Protein 6LIR (pdb70)

Radius of gyration: 30.67 Å; Cα contacts (8 Å, |Δi|>4): 2286; chains: 4; bounding box: 79×55×86 Å

Secondary structure (DSSP, 8-state):
--B--SEEEEETT--EEEEEE-TT---SEEEEEEE-TTS--EEEEEESSSEEEETTTTEEEEE-TTSSEEEEEESS--GGG-SEEEEEEESSSSS-EEE---EEEEEEPP-----EEEEEE-SS-TTEEEEEEES--TTTEE-TT-SS-EEEEEEE--SSSSSEEEEEEEEEEEGGG---EEEETTTEEEE----/--B--SEEEEETT--EEEEEE-SS--SEEEEEEE-TTS-EEEEEEEEETTEEEE-TT-TTEEEEEEETTEEEEEE-S--GGG-EEEEEEEESSSSS---EE---EEEEEEPSSPPPBPPEEEEEPPPHHHHHHHSEEEEEEEEEEEBSS--EEEEEETTEEE-TTEEE-SSPEEETTEEEEEEEEEEEHHHHS-TT-EEEEEEEEEETTEEEEEEEEEEPP-/-B---SEEEEETT--EEEEEE-TT---SEEEEEEE-TTSPEEEEEEESSSEEEETTTTEEEEE-TTSSEEEEEESS--GGG-EEEEEEEES----EEEB--EEEEEE-------EEEEEEETTEEEEEEEEEES--TTTEE-TT-TT-EEEEEEEEEETTEEEEEEEEEEEEEGGG---EEEETTTEEEE----/-EE--SEEEEETT--EEEEEEESS--SEEEEEEE-TTS--EEEEEEEETTEEEE-TT-TTEEEE--SSSEEEEEE-S--GGG-EEEEEEEESSSSSPPPEE---EEEEEE-TT---BPPEEEEEPPPHHHHHHHSEEEEEEEEEEEBSS--EEEEEETTEEE-TTEEE-SSPEEETTEEEEEEEEEEEHHHHS-TT-EEEEEEEEEETTEEEEEEEEEE---

Structure (mmCIF, N/CA/C/O backbone):
data_6LIR
#
_entry.id   6LIR
#
_cell.length_a   77.430
_cell.length_b   83.097
_cell.length_c   82.416
_cell.angle_alpha   90.000
_cell.angle_beta   117.716
_cell.angle_gamma   90.000
#
_symmetry.space_group_name_H-M   'P 1 21 1'
#
loop_
_entity.id
_entity.type
_entity.pdbx_description
1 polymer 'TCR alpha chain'
2 polymer 'TCR beta chain'
3 water water
#
loop_
_atom_site.group_PDB
_atom_site.id
_atom_site.type_symbol
_atom_site.label_atom_id
_atom_site.label_alt_id
_atom_site.label_comp_id
_atom_site.label_asym_id
_atom_site.label_entity_id
_atom_site.label_seq_id
_atom_site.pdbx_PDB_ins_code
_atom_site.Cartn_x
_atom_site.Cartn_y
_atom_site.Cartn_z
_atom_site.occupancy
_atom_site.B_iso_or_equiv
_atom_site.auth_seq_id
_atom_site.auth_comp_id
_atom_site.auth_asym_id
_atom_site.auth_atom_id
_atom_site.pdbx_PDB_model_num
ATOM 1 N N . GLN A 1 1 ? 20.402 -10.616 21.194 1.000 45.400 1 GLN A N 1
ATOM 2 C CA . GLN A 1 1 ? 21.340 -9.603 21.672 1.000 48.119 1 GLN A CA 1
ATOM 3 C C . GLN A 1 1 ? 20.607 -8.441 22.340 1.000 49.685 1 GLN A C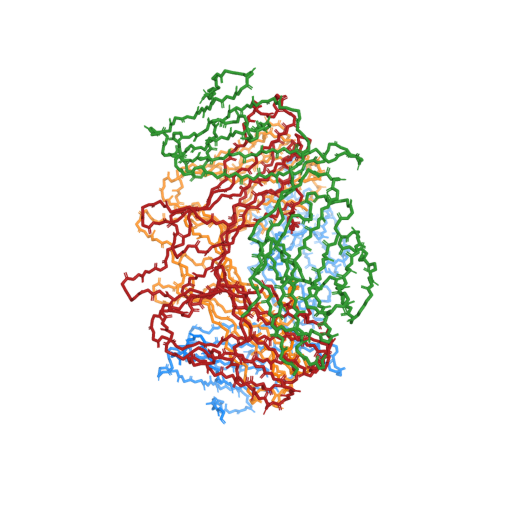 1
ATOM 4 O O . GLN A 1 1 ? 21.031 -7.941 23.385 1.000 39.563 1 GLN A O 1
ATOM 10 N N . VAL A 1 2 ? 19.505 -8.013 21.733 1.000 40.097 2 VAL A N 1
ATOM 11 C CA . VAL A 1 2 ? 18.680 -6.938 22.269 1.000 43.126 2 VAL A CA 1
ATOM 12 C C . VAL A 1 2 ? 17.371 -7.566 22.722 1.000 40.557 2 VAL A C 1
ATOM 13 O O . VAL A 1 2 ? 16.538 -7.954 21.895 1.000 36.894 2 VAL A O 1
ATOM 17 N N . GLN A 1 3 ? 17.192 -7.678 24.036 1.000 41.916 3 GLN A N 1
ATOM 18 C CA . GLN A 1 3 ? 16.103 -8.451 24.618 1.000 47.722 3 GLN A CA 1
ATOM 19 C C . GLN A 1 3 ? 14.962 -7.558 25.085 1.000 45.963 3 GLN A C 1
ATOM 20 O O . GLN A 1 3 ? 15.184 -6.495 25.673 1.000 42.916 3 GLN A O 1
ATOM 26 N N . GLN A 1 4 ? 13.738 -8.016 24.832 1.000 43.479 4 GLN A N 1
ATOM 27 C CA . GLN A 1 4 ? 12.518 -7.348 25.257 1.000 43.534 4 GLN A CA 1
ATOM 28 C C . GLN A 1 4 ? 11.538 -8.401 25.748 1.000 43.068 4 GLN A C 1
ATOM 29 O O . GLN A 1 4 ? 11.562 -9.548 25.294 1.000 46.263 4 GLN A O 1
ATOM 35 N N . GLU A 1 5 ? 10.672 -8.008 26.673 1.000 40.789 5 GLU A N 1
ATOM 36 C CA . GLU A 1 5 ? 9.628 -8.922 27.099 1.000 44.816 5 GLU A CA 1
ATOM 37 C C . GLU A 1 5 ? 8.647 -9.123 25.946 1.000 45.263 5 GLU A C 1
ATOM 38 O O . GLU A 1 5 ? 8.302 -8.162 25.253 1.000 37.918 5 GLU A O 1
ATOM 44 N N . PRO A 1 6 ? 8.214 -10.361 25.691 1.000 51.390 6 PRO A N 1
ATOM 45 C CA . PRO A 1 6 ? 7.346 -10.605 24.524 1.000 49.090 6 PRO A CA 1
ATOM 46 C C . PRO A 1 6 ? 6.045 -9.820 24.552 1.000 48.653 6 PRO A C 1
ATOM 47 O O . PRO A 1 6 ? 5.566 -9.385 23.496 1.000 46.327 6 PRO A O 1
ATOM 51 N N . SER A 1 7 ? 5.443 -9.639 25.725 1.000 38.218 7 SER A N 1
ATOM 52 C CA . SER A 1 7 ? 4.157 -8.965 25.793 1.000 40.236 7 SER A CA 1
ATOM 53 C C . SER A 1 7 ? 4.044 -8.175 27.087 1.000 43.321 7 SER A C 1
ATOM 54 O O . SER A 1 7 ? 4.743 -8.438 28.070 1.000 45.555 7 SER A O 1
ATOM 57 N N . ALA A 1 8 ? 3.141 -7.199 27.066 1.000 43.058 8 ALA A N 1
ATOM 58 C CA . ALA A 1 8 ? 2.822 -6.387 28.230 1.000 41.215 8 ALA A CA 1
ATOM 59 C C . ALA A 1 8 ? 1.349 -6.017 28.159 1.000 43.816 8 ALA A C 1
ATOM 60 O O . ALA A 1 8 ? 0.752 -5.975 27.079 1.000 39.771 8 ALA A O 1
ATOM 62 N N . GLU A 1 9 ? 0.764 -5.739 29.319 1.000 45.145 9 GLU A N 1
ATOM 63 C CA . GLU A 1 9 ? -0.644 -5.384 29.371 1.000 47.508 9 GLU A CA 1
ATOM 64 C C . GLU A 1 9 ? -0.869 -4.345 30.457 1.000 47.582 9 GLU A C 1
ATOM 65 O O . GLU A 1 9 ? -0.202 -4.343 31.494 1.000 42.002 9 GLU A O 1
ATOM 71 N N . THR A 1 10 ? -1.827 -3.462 30.203 1.000 39.084 10 THR A N 1
ATOM 72 C CA . THR A 1 10 ? -2.146 -2.383 31.124 1.000 41.026 10 THR A CA 1
ATOM 73 C C . THR A 1 10 ? -3.573 -1.936 30.857 1.000 40.215 10 THR A C 1
ATOM 74 O O . THR A 1 10 ? -4.121 -2.156 29.775 1.000 39.873 10 THR A O 1
ATOM 78 N N . SER A 1 11 ? -4.172 -1.322 31.865 1.000 40.942 11 SER A N 1
ATOM 79 C CA . SER A 1 11 ? -5.495 -0.747 31.705 1.000 46.090 11 SER A CA 1
ATOM 80 C C . SER A 1 11 ? -5.366 0.688 31.216 1.000 43.160 11 SER A C 1
ATOM 81 O O . SER A 1 11 ? -4.360 1.360 31.461 1.000 40.279 11 SER A O 1
ATOM 84 N N . GLU A 1 12 ? -6.399 1.147 30.514 1.000 39.831 12 GLU A N 1
ATOM 85 C CA . GLU A 1 12 ? -6.438 2.505 29.990 1.000 42.139 12 GLU A CA 1
ATOM 86 C C . GLU A 1 12 ? -6.166 3.518 31.095 1.000 42.213 12 GLU A C 1
ATOM 87 O O . GLU A 1 12 ? -6.744 3.442 32.181 1.000 42.179 12 GLU A O 1
ATOM 93 N N . GLY A 1 13 ? -5.232 4.431 30.832 1.000 47.069 13 GLY A N 1
ATOM 94 C CA . GLY A 1 13 ? -4.850 5.443 31.793 1.000 41.652 13 GLY A CA 1
ATOM 95 C C . GLY A 1 13 ? -3.835 5.013 32.830 1.000 39.084 13 GLY A C 1
ATOM 96 O O . GLY A 1 13 ? -3.304 5.875 33.542 1.000 42.887 13 GLY A O 1
ATOM 97 N N . THR A 1 14 ? -3.533 3.722 32.937 1.000 33.107 14 THR A N 1
ATOM 98 C CA . THR A 1 14 ? -2.522 3.232 33.863 1.000 38.026 14 THR A CA 1
ATOM 99 C C . THR A 1 14 ? -1.195 3.101 33.118 1.000 37.210 14 THR A C 1
ATOM 100 O O . THR A 1 14 ? -1.075 2.293 32.189 1.000 38.949 14 THR A O 1
ATOM 104 N N . GLY A 1 15 ? -0.212 3.907 33.519 1.000 34.370 15 GLY A N 1
ATOM 105 C CA . GLY A 1 15 ? 1.084 3.893 32.863 1.000 30.909 15 GLY A CA 1
ATOM 106 C C . GLY A 1 15 ? 1.759 2.535 32.918 1.000 34.246 15 GLY A C 1
ATOM 107 O O . GLY A 1 15 ? 1.512 1.717 33.805 1.000 33.962 15 GLY A O 1
ATOM 108 N N . ILE A 1 16 ? 2.646 2.297 31.950 1.000 36.112 16 ILE A N 1
ATOM 109 C CA . ILE A 1 16 ? 3.371 1.032 31.895 1.000 30.835 16 ILE A CA 1
ATOM 110 C C . ILE A 1 16 ? 4.768 1.267 31.334 1.000 35.681 16 ILE A C 1
ATOM 111 O O . ILE A 1 16 ? 4.980 2.103 30.448 1.000 29.864 16 ILE A O 1
ATOM 116 N N . ASN A 1 17 ? 5.714 0.500 31.864 1.000 32.475 17 ASN A N 1
ATOM 117 C CA . ASN A 1 17 ? 7.120 0.558 31.501 1.000 34.615 17 ASN A CA 1
ATOM 118 C C . ASN A 1 17 ? 7.453 -0.587 30.551 1.000 32.912 17 ASN A C 1
ATOM 119 O O . ASN A 1 17 ? 7.108 -1.743 30.819 1.000 36.920 17 ASN A O 1
ATOM 124 N N . ILE A 1 18 ? 8.130 -0.274 29.453 1.000 28.314 18 ILE A N 1
ATOM 125 C CA . ILE A 1 18 ? 8.562 -1.286 28.495 1.000 29.111 18 ILE A CA 1
ATOM 126 C C . ILE A 1 18 ? 10.087 -1.267 28.493 1.000 33.772 18 ILE A C 1
ATOM 127 O O . ILE A 1 18 ? 10.704 -0.256 28.135 1.000 30.433 18 ILE A O 1
ATOM 132 N N . THR A 1 19 ? 10.693 -2.367 28.937 1.000 34.112 19 THR A N 1
ATOM 133 C CA . THR A 1 19 ? 12.137 -2.451 29.103 1.000 36.752 19 THR A CA 1
ATOM 134 C C . THR A 1 19 ? 12.825 -2.934 27.832 1.000 34.420 19 THR A C 1
ATOM 135 O O . THR A 1 19 ? 12.211 -3.519 26.938 1.000 36.412 19 THR A O 1
ATOM 139 N N . CYS A 1 20 ? 14.139 -2.738 27.799 1.000 38.868 20 CYS A N 1
ATOM 140 C CA . CYS A 1 20 ? 14.978 -3.196 26.699 1.000 37.881 20 CYS A CA 1
ATOM 141 C C . CYS A 1 20 ? 16.377 -3.377 27.264 1.000 41.089 20 CYS A C 1
ATOM 142 O O . CYS A 1 20 ? 16.946 -2.431 27.814 1.000 39.776 20 CYS A O 1
ATOM 145 N N . SER A 1 21 ? 16.905 -4.595 27.165 1.000 37.210 21 SER A N 1
ATOM 146 C CA . SER A 1 21 ? 18.170 -4.973 27.776 1.000 40.710 21 SER A CA 1
ATOM 147 C C . SER A 1 21 ? 19.118 -5.495 26.704 1.000 39.457 21 SER A C 1
ATOM 148 O O . SER A 1 21 ? 18.755 -6.388 25.931 1.000 42.639 21 SER A O 1
ATOM 151 N N . HIS A 1 22 ? 20.324 -4.925 26.649 1.000 38.899 22 HIS A N 1
ATOM 152 C CA . HIS A 1 22 ? 21.362 -5.346 25.703 1.000 37.118 22 HIS A CA 1
ATOM 153 C C . HIS A 1 22 ? 22.714 -5.306 26.401 1.000 38.976 22 HIS A C 1
ATOM 154 O O . HIS A 1 22 ? 23.534 -4.413 26.158 1.000 33.830 22 HIS A O 1
ATOM 161 N N . PRO A 1 23 ? 22.985 -6.280 27.275 1.000 45.858 23 PRO A N 1
ATOM 162 C CA . PRO A 1 23 ? 24.232 -6.246 28.061 1.000 44.611 23 PRO A CA 1
ATOM 163 C C . PRO A 1 23 ? 25.490 -6.233 27.211 1.000 46.498 23 PRO A C 1
ATOM 164 O O . PRO A 1 23 ? 26.501 -5.655 27.625 1.000 47.340 23 PRO A O 1
ATOM 168 N N . SER A 1 24 ? 25.462 -6.846 26.034 1.000 40.484 24 SER A N 1
ATOM 169 C CA . SER A 1 24 ? 26.640 -6.950 25.188 1.000 43.158 24 SER A CA 1
ATOM 170 C C . SER A 1 24 ? 26.830 -5.744 24.279 1.000 47.674 24 SER A C 1
ATOM 171 O O . SER A 1 24 ? 27.778 -5.728 23.489 1.000 42.579 24 SER A O 1
ATOM 174 N N . ILE A 1 25 ? 25.958 -4.743 24.354 1.000 42.787 25 ILE A N 1
ATOM 175 C CA . ILE A 1 25 ? 26.046 -3.573 23.488 1.000 41.839 25 ILE A CA 1
ATOM 176 C C . ILE A 1 25 ? 25.990 -2.332 24.362 1.000 42.034 25 ILE A C 1
ATOM 177 O O . ILE A 1 25 ? 25.022 -2.136 25.109 1.000 42.700 25 ILE A O 1
ATOM 182 N N . GLN A 1 26 ? 27.011 -1.487 24.255 1.000 37.668 26 GLN A N 1
ATOM 183 C CA . GLN A 1 26 ? 27.052 -0.211 24.961 1.000 37.407 26 GLN A CA 1
ATOM 184 C C . GLN A 1 26 ? 26.606 0.825 23.941 1.000 41.918 26 GLN A C 1
ATOM 185 O O . GLN A 1 26 ? 27.384 1.251 23.082 1.000 35.981 26 GLN A O 1
ATOM 191 N N . ALA A 1 27 ? 25.329 1.193 24.025 1.000 34.320 27 ALA A N 1
ATOM 192 C CA . ALA A 1 27 ? 24.669 1.930 22.956 1.000 37.141 27 ALA A CA 1
ATOM 193 C C . ALA A 1 27 ? 25.324 3.280 22.706 1.000 40.573 27 ALA A C 1
ATOM 194 O O . ALA A 1 27 ? 25.594 4.039 23.641 1.000 39.247 27 ALA A O 1
ATOM 196 N N . TYR A 1 28 ? 25.564 3.581 21.430 1.000 37.273 28 TYR A N 1
ATOM 197 C CA . TYR A 1 28 ? 25.867 4.951 21.038 1.000 43.889 28 TYR A CA 1
ATOM 198 C C . TYR A 1 28 ? 24.588 5.772 20.968 1.000 40.858 28 TYR A C 1
ATOM 199 O O . TYR A 1 28 ? 24.570 6.946 21.355 1.000 42.602 28 TYR A O 1
ATOM 208 N N . SER A 1 29 ? 23.513 5.165 20.479 1.000 38.089 29 SER A N 1
ATOM 209 C CA . SER A 1 29 ? 22.218 5.818 20.414 1.000 42.066 29 SER A CA 1
ATOM 210 C C . SER A 1 29 ? 21.145 4.749 20.526 1.000 38.312 29 SER A C 1
ATOM 211 O O . SER A 1 29 ? 21.355 3.592 20.150 1.000 35.970 29 SER A O 1
ATOM 214 N N . ILE A 1 30 ? 20.001 5.142 21.071 1.000 37.797 30 ILE A N 1
ATOM 215 C CA . ILE A 1 30 ? 18.886 4.234 21.285 1.000 40.355 30 ILE A CA 1
ATOM 216 C C . ILE A 1 30 ? 17.652 4.850 20.649 1.000 41.039 30 ILE A C 1
ATOM 217 O O . ILE A 1 30 ? 17.381 6.042 20.833 1.000 39.565 30 ILE A O 1
ATOM 222 N N . GLN A 1 31 ? 16.899 4.036 19.920 1.000 34.873 31 GLN A N 1
ATOM 223 C CA . GLN A 1 31 ? 15.667 4.469 19.290 1.000 37.991 31 GLN A CA 1
ATOM 224 C C . GLN A 1 31 ? 14.568 3.494 19.662 1.000 37.462 31 GLN A C 1
ATOM 225 O O . GLN A 1 31 ? 14.822 2.319 19.944 1.000 35.404 31 GLN A O 1
ATOM 231 N N . TRP A 1 32 ? 13.337 3.985 19.623 1.000 35.212 32 TRP A N 1
ATOM 232 C CA . TRP A 1 32 ? 12.179 3.158 19.892 1.000 31.812 32 TRP A CA 1
ATOM 233 C C . TRP A 1 32 ? 11.174 3.370 18.776 1.000 34.496 32 TRP A C 1
ATOM 234 O O . TRP A 1 32 ? 10.992 4.493 18.292 1.000 30.498 32 TRP A O 1
ATOM 245 N N . TYR A 1 33 ? 10.533 2.278 18.376 1.000 33.891 33 TYR A N 1
ATOM 246 C CA . TYR A 1 33 ? 9.531 2.277 17.327 1.000 35.552 33 TYR A CA 1
ATOM 247 C C . TYR A 1 33 ? 8.311 1.530 17.839 1.000 35.896 33 TYR A C 1
ATOM 248 O O . TYR A 1 33 ? 8.388 0.756 18.798 1.000 37.799 33 TYR A O 1
ATOM 257 N N . ARG A 1 34 ? 7.176 1.765 17.191 1.000 31.009 34 ARG A N 1
ATOM 258 C CA . ARG A 1 34 ? 5.983 0.995 17.488 1.000 30.743 34 ARG A CA 1
ATOM 259 C C . ARG A 1 34 ? 5.298 0.629 16.183 1.000 33.109 34 ARG A C 1
ATOM 260 O O . ARG A 1 34 ? 5.254 1.426 15.239 1.000 29.819 34 ARG A O 1
ATOM 268 N N . GLN A 1 35 ? 4.809 -0.596 16.123 1.000 37.283 35 GLN A N 1
ATOM 269 C CA . GLN A 1 35 ? 4.167 -1.131 14.931 1.000 40.307 35 GLN A CA 1
ATOM 270 C C . GLN A 1 35 ? 2.703 -1.381 15.268 1.000 40.781 35 GLN A C 1
ATOM 271 O O . GLN A 1 35 ? 2.371 -2.332 15.984 1.000 39.731 35 GLN A O 1
ATOM 277 N N . LEU A 1 36 ? 1.851 -0.502 14.793 1.000 43.521 36 LEU A N 1
ATOM 278 C CA . LEU A 1 36 ? 0.412 -0.616 14.927 1.000 45.240 36 LEU A CA 1
ATOM 279 C C . LEU A 1 36 ? -0.129 -1.649 13.937 1.000 46.985 36 LEU A C 1
ATOM 280 O O . LEU A 1 36 ? 0.476 -1.885 12.887 1.000 52.583 36 LEU A O 1
ATOM 285 N N . PRO A 1 37 ? -1.240 -2.306 14.271 1.000 61.844 37 PRO A N 1
ATOM 286 C CA . PRO A 1 37 ? -1.829 -3.289 13.353 1.000 61.573 37 PRO A CA 1
ATOM 287 C C . PRO A 1 37 ? -2.097 -2.686 11.981 1.000 59.612 37 PRO A C 1
ATOM 288 O O . PRO A 1 37 ? -2.617 -1.573 11.858 1.000 63.521 37 PRO A O 1
ATOM 292 N N . GLY A 1 38 ? -1.689 -3.421 10.950 1.000 66.029 38 GLY A N 1
ATOM 293 C CA . GLY A 1 38 ? -1.797 -3.001 9.566 1.000 71.298 38 GLY A CA 1
ATOM 294 C C . GLY A 1 38 ? -0.889 -1.851 9.206 1.000 78.723 38 GLY A C 1
ATOM 295 O O . GLY A 1 38 ? -1.245 -1.031 8.353 1.000 78.075 38 GLY A O 1
ATOM 296 N N . ARG A 1 39 ? 0.295 -1.791 9.810 1.000 60.207 39 ARG A N 1
ATOM 297 C CA . ARG A 1 39 ? 1.250 -0.719 9.575 1.000 59.918 39 ARG A CA 1
ATOM 298 C C . ARG A 1 39 ? 2.647 -1.256 9.852 1.000 50.327 39 ARG A C 1
ATOM 299 O O . ARG A 1 39 ? 2.818 -2.336 10.423 1.000 48.632 39 ARG A O 1
ATOM 307 N N . GLY A 1 40 ? 3.649 -0.508 9.408 1.000 46.437 40 GLY A N 1
ATOM 308 C CA . GLY A 1 40 ? 5.019 -0.861 9.684 1.000 45.403 40 GLY A CA 1
ATOM 309 C C . GLY A 1 40 ? 5.538 -0.063 10.860 1.000 41.987 40 GLY A C 1
ATOM 310 O O . GLY A 1 40 ? 4.919 0.916 11.288 1.000 39.607 40 GLY A O 1
ATOM 311 N N . PRO A 1 41 ? 6.668 -0.489 11.426 1.000 45.298 41 PRO A N 1
ATOM 312 C CA . PRO A 1 41 ? 7.241 0.219 12.578 1.000 39.610 41 PRO A CA 1
ATOM 313 C C . PRO A 1 41 ? 7.332 1.719 12.338 1.000 40.729 41 PRO A C 1
ATOM 314 O O . PRO A 1 41 ? 7.721 2.174 11.260 1.000 36.754 41 PRO A O 1
ATOM 318 N N . ALA A 1 42 ? 6.935 2.493 13.345 1.000 34.217 42 ALA A N 1
ATOM 319 C CA . ALA A 1 42 ? 6.948 3.945 13.252 1.000 37.439 42 ALA A CA 1
ATOM 320 C C . ALA A 1 42 ? 7.800 4.529 14.370 1.000 37.381 42 ALA A C 1
ATOM 321 O O . ALA A 1 42 ? 7.686 4.120 15.531 1.000 38.955 42 ALA A O 1
ATOM 323 N N . PHE A 1 43 ? 8.617 5.518 14.008 1.000 31.843 43 PHE A N 1
ATOM 324 C CA . PHE A 1 43 ? 9.565 6.133 14.928 1.000 33.396 43 PHE A CA 1
ATOM 325 C C . PHE A 1 43 ? 8.846 6.864 16.058 1.000 37.431 43 PHE A C 1
ATOM 326 O O . PHE A 1 43 ? 7.861 7.572 15.833 1.000 35.096 43 PHE A O 1
ATOM 334 N N . LEU A 1 44 ? 9.330 6.672 17.286 1.000 33.451 44 LEU A N 1
ATOM 335 C CA . LEU A 1 44 ? 8.774 7.355 18.449 1.000 34.478 44 LEU A CA 1
ATOM 336 C C . LEU A 1 44 ? 9.735 8.355 19.070 1.000 38.141 44 LEU A C 1
ATOM 337 O O . LEU A 1 44 ? 9.377 9.525 19.249 1.000 36.328 44 LEU A O 1
ATOM 342 N N . VAL A 1 45 ? 10.955 7.933 19.404 1.000 32.572 45 VAL A N 1
ATOM 343 C CA . VAL A 1 45 ? 11.903 8.802 20.091 1.000 33.538 45 VAL A CA 1
ATOM 344 C C . VAL A 1 45 ? 13.301 8.224 19.917 1.000 37.365 45 VAL A C 1
ATOM 345 O O . VAL A 1 45 ? 13.474 7.022 19.701 1.000 33.217 45 VAL A O 1
ATOM 349 N N . SER A 1 46 ? 14.308 9.082 20.041 1.000 36.070 46 SER A N 1
ATOM 350 C CA . SER A 1 46 ? 15.701 8.668 19.998 1.000 42.300 46 SER A CA 1
ATOM 351 C C . SER A 1 46 ? 16.487 9.465 21.026 1.000 39.839 46 SER A C 1
ATOM 352 O O . SER A 1 46 ? 16.253 10.664 21.197 1.000 41.008 46 SER A O 1
ATOM 355 N N . ALA A 1 47 ? 17.428 8.800 21.694 1.000 35.712 47 ALA A N 1
ATOM 356 C CA . ALA A 1 47 ? 18.265 9.464 22.683 1.000 39.636 47 ALA A CA 1
ATOM 357 C C . ALA A 1 47 ? 19.637 8.808 22.718 1.000 37.749 47 ALA A C 1
ATOM 358 O O . ALA A 1 47 ? 19.810 7.652 22.326 1.000 40.886 47 ALA A O 1
ATOM 360 N N . VAL A 1 48 ? 20.619 9.572 23.195 1.000 38.352 48 VAL A N 1
ATOM 361 C CA . VAL A 1 48 ? 21.956 9.051 23.421 1.000 38.952 48 VAL A CA 1
ATOM 362 C C . VAL A 1 48 ? 22.250 8.824 24.902 1.000 35.754 48 VAL A C 1
ATOM 363 O O . VAL A 1 48 ? 23.086 7.973 25.230 1.000 39.947 48 VAL A O 1
ATOM 367 N N . LYS A 1 49 ? 21.601 9.561 25.803 1.000 41.413 49 LYS A N 1
ATOM 368 C CA . LYS A 1 49 ? 21.801 9.384 27.236 1.000 40.589 49 LYS A CA 1
ATOM 369 C C . LYS A 1 49 ? 20.649 10.043 27.984 1.000 39.084 49 LYS A C 1
ATOM 370 O O . LYS A 1 49 ? 19.834 10.764 27.403 1.000 39.457 49 LYS A O 1
ATOM 376 N N . GLY A 1 50 ? 20.609 9.797 29.293 1.000 31.580 50 GLY A N 1
ATOM 377 C CA . GLY A 1 50 ? 19.642 10.363 30.217 1.000 33.030 50 GLY A CA 1
ATOM 378 C C . GLY A 1 50 ? 18.204 10.025 29.863 1.000 33.794 50 GLY A C 1
ATOM 379 O O . GLY A 1 50 ? 17.890 8.950 29.344 1.000 31.891 50 GLY A O 1
ATOM 380 N N . SER A 1 51 ? 17.309 10.963 30.163 1.000 36.283 51 SER A N 1
ATOM 381 C CA . SER A 1 51 ? 15.880 10.786 29.947 1.000 37.276 51 SER A CA 1
ATOM 382 C C . SER A 1 51 ? 15.374 11.800 28.935 1.000 39.994 51 SER A C 1
ATOM 383 O O . SER A 1 51 ? 15.816 12.952 28.922 1.000 41.818 51 SER A O 1
ATOM 386 N N . LYS A 1 52 ? 14.464 11.356 28.069 1.000 35.094 52 LYS A N 1
ATOM 387 C CA . LYS A 1 52 ? 13.922 12.218 27.027 1.000 35.699 52 LYS A CA 1
ATOM 388 C C . LYS A 1 52 ? 12.408 12.060 26.951 1.000 37.025 52 LYS A C 1
ATOM 389 O O . LYS A 1 52 ? 11.885 10.941 26.939 1.000 35.410 52 LYS A O 1
ATOM 395 N N . GLU A 1 53 ? 11.717 13.191 26.900 1.000 35.425 53 GLU A N 1
ATOM 396 C CA . GLU A 1 53 ? 10.269 13.220 26.749 1.000 42.826 53 GLU A CA 1
ATOM 397 C C . GLU A 1 53 ? 9.838 12.699 25.386 1.000 42.829 53 GLU A C 1
ATOM 398 O O . GLU A 1 53 ? 10.518 12.886 24.382 1.000 42.281 53 GLU A O 1
ATOM 404 N N . VAL A 1 54 ? 8.704 12.010 25.356 1.000 38.978 54 VAL A N 1
ATOM 405 C CA . VAL A 1 54 ? 8.155 11.435 24.134 1.000 34.354 54 VAL A CA 1
ATOM 406 C C . VAL A 1 54 ? 6.868 12.164 23.829 1.000 36.304 54 VAL A C 1
ATOM 407 O O . VAL A 1 54 ? 5.970 12.214 24.680 1.000 38.231 54 VAL A O 1
ATOM 411 N N . PRO A 1 55 ? 6.705 12.735 22.634 1.000 45.661 55 PRO A N 1
ATOM 412 C CA . PRO A 1 55 ? 5.438 13.420 22.316 1.000 46.816 55 PRO A CA 1
ATOM 413 C C . PRO A 1 55 ? 4.251 12.479 22.244 1.000 44.108 55 PRO A C 1
ATOM 414 O O . PRO A 1 55 ? 3.209 12.735 22.852 1.000 46.150 55 PRO A O 1
ATOM 418 N N . ASP A 1 56 ? 4.401 11.372 21.528 1.000 43.784 56 ASP A N 1
ATOM 419 C CA . ASP A 1 56 ? 3.288 10.479 21.250 1.000 39.492 56 ASP A CA 1
ATOM 420 C C . ASP A 1 56 ? 3.811 9.057 21.077 1.000 44.463 56 ASP A C 1
ATOM 421 O O . ASP A 1 56 ? 4.624 8.804 20.177 1.000 41.315 56 ASP A O 1
ATOM 426 N N . PRO A 1 57 ? 3.415 8.108 21.941 1.000 38.878 57 PRO A N 1
ATOM 427 C CA . PRO A 1 57 ? 2.494 8.267 23.068 1.000 35.839 57 PRO A CA 1
ATOM 428 C C . PRO A 1 57 ? 3.174 8.953 24.241 1.000 39.900 57 PRO A C 1
ATOM 429 O O . PRO A 1 57 ? 4.349 8.685 24.501 1.000 34.704 57 PRO A O 1
ATOM 433 N N . GLU A 1 58 ? 2.460 9.888 24.869 1.000 35.702 58 GLU A N 1
ATOM 434 C CA . GLU A 1 58 ? 2.964 10.645 26.008 1.000 36.483 58 GLU A CA 1
ATOM 435 C C . GLU A 1 58 ? 3.746 9.756 26.970 1.000 30.775 58 GLU A C 1
ATOM 436 O O . GLU A 1 58 ? 3.271 8.695 27.384 1.000 34.667 58 GLU A O 1
ATOM 442 N N . GLY A 1 59 ? 4.949 10.189 27.311 1.000 30.106 59 GLY A N 1
ATOM 443 C CA . GLY A 1 59 ? 5.762 9.426 28.242 1.000 30.430 59 GLY A CA 1
ATOM 444 C C . GLY A 1 59 ? 7.207 9.895 28.204 1.000 34.717 59 GLY A C 1
ATOM 445 O O . GLY A 1 59 ? 7.492 11.041 27.857 1.000 31.288 59 GLY A O 1
ATOM 446 N N . ARG A 1 60 ? 8.105 8.976 28.544 1.000 33.304 60 ARG A N 1
ATOM 447 C CA . ARG A 1 60 ? 9.502 9.351 28.686 1.000 33.794 60 ARG A CA 1
ATOM 448 C C . ARG A 1 60 ? 10.377 8.123 28.503 1.000 32.185 60 ARG A C 1
ATOM 449 O O . ARG A 1 60 ? 10.078 7.045 29.030 1.000 29.182 60 ARG A O 1
ATOM 457 N N . LEU A 1 61 ? 11.455 8.310 27.754 1.000 31.259 61 LEU A N 1
ATOM 458 C CA . LEU A 1 61 ? 12.484 7.306 27.547 1.000 30.727 61 LEU A CA 1
ATOM 459 C C . LEU A 1 61 ? 13.646 7.607 28.482 1.000 33.099 61 LEU A C 1
ATOM 460 O O . LEU A 1 61 ? 14.106 8.750 28.554 1.000 35.228 61 LEU A O 1
ATOM 465 N N . SER A 1 62 ? 14.115 6.588 29.195 1.000 30.209 62 SER A N 1
ATOM 466 C CA . SER A 1 62 ? 15.241 6.724 30.112 1.000 31.685 62 SER A CA 1
ATOM 467 C C . SER A 1 62 ? 16.309 5.710 29.730 1.000 32.217 62 SER A C 1
ATOM 468 O O . SER A 1 62 ? 16.030 4.510 29.639 1.000 32.767 62 SER A O 1
ATOM 471 N N . VAL A 1 63 ? 17.518 6.204 29.468 1.000 31.777 63 VAL A N 1
ATOM 472 C CA . VAL A 1 63 ? 18.671 5.382 29.113 1.000 33.736 63 VAL A CA 1
ATOM 473 C C . VAL A 1 63 ? 19.532 5.175 30.353 1.000 33.909 63 VAL A C 1
ATOM 474 O O . VAL A 1 63 ? 19.867 6.138 31.054 1.000 33.583 63 VAL A O 1
ATOM 478 N N . SER A 1 64 ? 19.902 3.922 30.615 1.000 36.439 64 SER A N 1
ATOM 479 C CA . SER A 1 64 ? 20.730 3.602 31.771 1.000 41.484 64 SER A CA 1
ATOM 480 C C . SER A 1 64 ? 22.077 4.311 31.692 1.000 38.284 64 SER A C 1
ATOM 481 O O . SER A 1 64 ? 22.567 4.651 30.611 1.000 34.420 64 SER A O 1
ATOM 484 N N . ALA A 1 65 ? 22.664 4.550 32.867 1.000 34.746 65 ALA A N 1
ATOM 485 C CA . ALA A 1 65 ? 23.935 5.266 32.942 1.000 36.431 65 ALA A CA 1
ATOM 486 C C . ALA A 1 65 ? 25.016 4.579 32.114 1.000 35.438 65 ALA A C 1
ATOM 487 O O . ALA A 1 65 ? 25.841 5.249 31.482 1.000 39.702 65 ALA A O 1
ATOM 489 N N . ASP A 1 66 ? 25.043 3.245 32.114 1.000 36.333 66 ASP A N 1
ATOM 490 C CA . ASP A 1 66 ? 26.040 2.511 31.344 1.000 38.034 66 ASP A CA 1
ATOM 491 C C . ASP A 1 66 ? 25.636 2.299 29.889 1.000 38.581 66 ASP A C 1
ATOM 492 O O . ASP A 1 66 ? 26.399 1.674 29.140 1.000 36.681 66 ASP A O 1
ATOM 497 N N . SER A 1 67 ? 24.470 2.805 29.479 1.000 32.783 67 SER A N 1
ATOM 498 C CA . SER A 1 67 ? 23.985 2.714 28.099 1.000 30.896 67 SER A CA 1
ATOM 499 C C . SER A 1 67 ? 23.842 1.272 27.620 1.000 31.256 67 SER A C 1
ATOM 500 O O . SER A 1 67 ? 23.922 0.997 26.421 1.000 30.496 67 SER A O 1
ATOM 503 N N . ARG A 1 68 ? 23.608 0.335 28.535 1.000 30.864 68 ARG A N 1
ATOM 504 C CA . ARG A 1 68 ? 23.396 -1.055 28.154 1.000 31.288 68 ARG A CA 1
ATOM 505 C C . ARG A 1 68 ? 21.949 -1.489 28.338 1.000 33.915 68 ARG A C 1
ATOM 506 O O . ARG A 1 68 ? 21.653 -2.685 28.245 1.000 34.949 68 ARG A O 1
ATOM 514 N N . SER A 1 69 ? 21.041 -0.543 28.553 1.000 32.425 69 SER A N 1
ATOM 515 C CA . SER A 1 69 ? 19.617 -0.819 28.700 1.000 34.865 69 SER A CA 1
ATOM 516 C C . SER A 1 69 ? 18.866 0.499 28.611 1.000 35.746 69 SER A C 1
ATOM 517 O O . SER A 1 69 ? 19.443 1.575 28.797 1.000 29.472 69 SER A O 1
ATOM 520 N N . SER A 1 70 ? 17.567 0.399 28.341 1.000 35.952 70 SER A N 1
ATOM 521 C CA . SER A 1 70 ? 16.702 1.566 28.337 1.000 38.060 70 SER A CA 1
ATOM 522 C C . SER A 1 70 ? 15.285 1.127 28.679 1.000 36.904 70 SER A C 1
ATOM 523 O O . SER A 1 70 ? 14.975 -0.066 28.739 1.000 33.928 70 SER A O 1
ATOM 526 N N . ALA A 1 71 ? 14.423 2.113 28.897 1.000 27.311 71 ALA A N 1
ATOM 527 C CA . ALA A 1 71 ? 13.046 1.852 29.285 1.000 34.586 71 ALA A CA 1
ATOM 528 C C . ALA A 1 71 ? 12.161 2.931 28.691 1.000 31.464 71 ALA A C 1
ATOM 529 O O . ALA A 1 71 ? 12.460 4.122 28.814 1.000 30.217 71 ALA A O 1
ATOM 531 N N . LEU A 1 72 ? 11.078 2.503 28.051 1.000 29.651 72 LEU A N 1
ATOM 532 C CA . LEU A 1 72 ? 10.080 3.399 27.493 1.000 32.375 72 LEU A CA 1
ATOM 533 C C . LEU A 1 72 ? 8.875 3.416 28.423 1.000 33.209 72 LEU A C 1
ATOM 534 O O . LEU A 1 72 ? 8.205 2.392 28.600 1.000 29.269 72 LEU A O 1
ATOM 539 N N . TRP A 1 73 ? 8.608 4.570 29.019 1.000 32.601 73 TRP A N 1
ATOM 540 C CA . TRP A 1 73 ? 7.481 4.737 29.926 1.000 29.398 73 TRP A CA 1
ATOM 541 C C . TRP A 1 73 ? 6.356 5.420 29.166 1.000 28.335 73 TRP A C 1
ATOM 542 O O . TRP A 1 73 ? 6.547 6.512 28.625 1.000 30.477 73 TRP A O 1
ATOM 553 N N . LEU A 1 74 ? 5.204 4.763 29.094 1.000 30.096 74 LEU A N 1
ATOM 554 C CA . LEU A 1 74 ? 3.996 5.355 28.532 1.000 35.844 74 LEU A CA 1
ATOM 555 C C . LEU A 1 74 ? 3.160 5.888 29.690 1.000 34.196 74 LEU A C 1
ATOM 556 O O . LEU A 1 74 ? 2.708 5.114 30.534 1.000 32.646 74 LEU A O 1
ATOM 561 N N . ALA A 1 75 ? 2.948 7.202 29.729 1.000 30.283 75 ALA A N 1
ATOM 562 C CA . ALA A 1 75 ? 2.354 7.803 30.921 1.000 34.451 75 ALA A CA 1
ATOM 563 C C . ALA A 1 75 ? 0.838 7.659 30.958 1.000 36.560 75 ALA A C 1
ATOM 564 O O . ALA A 1 75 ? 0.246 7.655 32.044 1.000 34.365 75 ALA A O 1
ATOM 566 N N . ARG A 1 76 ? 0.196 7.553 29.802 1.000 38.236 76 ARG A N 1
ATOM 567 C CA . ARG A 1 76 ? -1.264 7.560 29.752 1.000 40.768 76 ARG A CA 1
ATOM 568 C C . ARG A 1 76 ? -1.792 6.687 28.627 1.000 33.549 76 ARG A C 1
ATOM 569 O O . ARG A 1 76 ? -2.447 7.202 27.709 1.000 39.268 76 ARG A O 1
ATOM 577 N N . PRO A 1 77 ? -1.497 5.390 28.632 1.000 37.354 77 PRO A N 1
ATOM 578 C CA . PRO A 1 77 ? -1.850 4.554 27.482 1.000 40.936 77 PRO A CA 1
ATOM 579 C C . PRO A 1 77 ? -3.347 4.533 27.230 1.000 42.410 77 PRO A C 1
ATOM 580 O O . PRO A 1 77 ? -4.150 4.393 28.150 1.000 37.718 77 PRO A O 1
ATOM 584 N N . ARG A 1 78 ? -3.713 4.676 25.963 1.000 44.987 78 ARG A N 1
ATOM 585 C CA . ARG A 1 78 ? -5.087 4.511 25.522 1.000 46.485 78 ARG A CA 1
ATOM 586 C C . ARG A 1 78 ? -5.160 3.338 24.554 1.000 45.963 78 ARG A C 1
ATOM 587 O O . ARG A 1 78 ? -4.140 2.769 24.150 1.000 40.889 78 ARG A O 1
ATOM 595 N N . LEU A 1 79 ? -6.392 2.982 24.180 1.000 38.173 79 LEU A N 1
ATOM 596 C CA . LEU A 1 79 ? -6.605 1.821 23.321 1.000 43.529 79 LEU A CA 1
ATOM 597 C C . LEU A 1 79 ? -5.794 1.925 22.036 1.000 41.242 79 LEU A C 1
ATOM 598 O O . LEU A 1 79 ? -5.263 0.923 21.541 1.000 42.381 79 LEU A O 1
ATOM 603 N N . GLY A 1 80 ? -5.639 3.139 21.513 1.000 31.830 80 GLY A N 1
ATOM 604 C CA . GLY A 1 80 ? -4.863 3.348 20.304 1.000 36.475 80 GLY A CA 1
ATOM 605 C C . GLY A 1 80 ? -3.373 3.119 20.467 1.000 39.831 80 GLY A C 1
ATOM 606 O O . GLY A 1 80 ? -2.664 3.074 19.458 1.000 37.776 80 GLY A O 1
ATOM 607 N N . ASP A 1 81 ? -2.887 2.973 21.699 1.000 35.133 81 ASP A N 1
ATOM 608 C CA . ASP A 1 81 ? -1.472 2.740 21.959 1.000 39.886 81 ASP A CA 1
ATOM 609 C C . ASP A 1 81 ? -1.117 1.260 22.003 1.000 39.507 81 ASP A C 1
ATOM 610 O O . ASP A 1 81 ? 0.053 0.923 22.221 1.000 36.368 81 ASP A O 1
ATOM 615 N N . ALA A 1 82 ? -2.088 0.378 21.791 1.000 35.757 82 ALA A N 1
ATOM 616 C CA . ALA A 1 82 ? -1.814 -1.049 21.695 1.000 38.763 82 ALA A CA 1
ATOM 617 C C . ALA A 1 82 ? -1.037 -1.327 20.415 1.000 39.302 82 ALA A C 1
ATOM 618 O O . ALA A 1 82 ? -1.548 -1.119 19.310 1.000 40.497 82 ALA A O 1
ATOM 620 N N . ALA A 1 83 ? 0.199 -1.786 20.562 1.000 37.031 83 ALA A N 1
ATOM 621 C CA . ALA A 1 83 ? 1.062 -2.037 19.417 1.000 35.488 83 ALA A CA 1
ATOM 622 C C . ALA A 1 83 ? 2.229 -2.892 19.882 1.000 36.586 83 ALA A C 1
ATOM 623 O O . ALA A 1 83 ? 2.35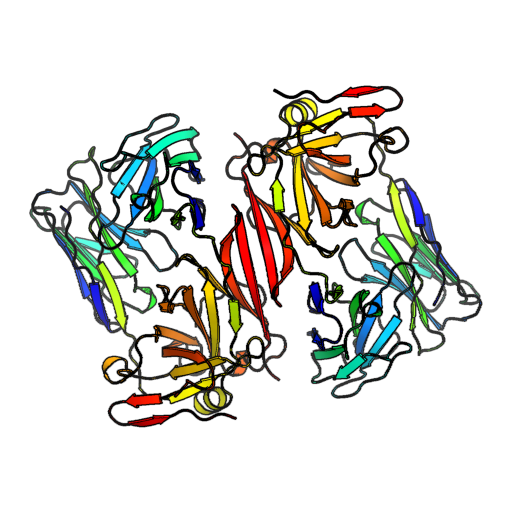6 -3.221 21.065 1.000 34.194 83 ALA A O 1
ATOM 625 N N . VAL A 1 84 ? 3.097 -3.226 18.938 1.000 36.641 84 VAL A N 1
ATOM 626 C CA . VAL A 1 84 ? 4.341 -3.916 19.231 1.000 36.833 84 VAL A CA 1
ATOM 627 C C . VAL A 1 84 ? 5.423 -2.852 19.268 1.000 35.904 84 VAL A C 1
ATOM 628 O O . VAL A 1 84 ? 5.642 -2.142 18.279 1.000 35.746 84 VAL A O 1
ATOM 632 N N . TYR A 1 85 ? 6.067 -2.713 20.419 1.000 33.894 85 TYR A N 1
ATOM 633 C CA . TYR A 1 85 ? 7.059 -1.673 20.645 1.000 38.070 85 TYR A CA 1
ATOM 634 C C . TYR A 1 85 ? 8.457 -2.262 20.520 1.000 37.886 85 TYR A C 1
ATOM 635 O O . TYR A 1 85 ? 8.785 -3.245 21.192 1.000 36.291 85 TYR A O 1
ATOM 644 N N . TYR A 1 86 ? 9.268 -1.664 19.651 1.000 33.933 86 TYR A N 1
ATOM 645 C CA . TYR A 1 86 ? 10.613 -2.132 19.354 1.000 37.470 86 TYR A CA 1
ATOM 646 C C . TYR A 1 86 ? 11.641 -1.127 19.849 1.000 35.131 86 TYR A C 1
ATOM 647 O O . TYR A 1 86 ? 11.514 0.077 19.607 1.000 36.828 86 TYR A O 1
ATOM 656 N N . CYS A 1 87 ? 12.684 -1.627 20.496 1.000 35.141 87 CYS A N 1
ATOM 657 C CA . CYS A 1 87 ? 13.867 -0.819 20.734 1.000 40.565 87 CYS A CA 1
ATOM 658 C C . CYS A 1 87 ? 14.915 -1.205 19.701 1.000 41.060 87 CYS A C 1
ATOM 659 O O . CYS A 1 87 ? 14.966 -2.346 19.238 1.000 38.465 87 CYS A O 1
ATOM 662 N N . ALA A 1 88 ? 15.716 -0.224 19.307 1.000 37.262 88 ALA A N 1
ATOM 663 C CA . ALA A 1 88 ? 16.785 -0.429 18.340 1.000 39.413 88 ALA A CA 1
ATOM 664 C C . ALA A 1 88 ? 17.997 0.352 18.818 1.000 41.334 88 ALA A C 1
ATOM 665 O O . ALA A 1 88 ? 17.885 1.547 19.108 1.000 40.426 88 ALA A O 1
ATOM 667 N N . VAL A 1 89 ? 19.142 -0.320 18.920 1.000 35.088 89 VAL A N 1
ATOM 668 C CA . VAL A 1 89 ? 20.332 0.295 19.491 1.000 39.421 89 VAL A CA 1
ATOM 669 C C . VAL A 1 89 ? 21.467 0.239 18.479 1.000 41.716 89 VAL A C 1
ATOM 670 O O . VAL A 1 89 ? 21.518 -0.632 17.605 1.000 37.060 89 VAL A O 1
ATOM 674 N N . ARG A 1 90 ? 22.396 1.176 18.624 1.000 41.673 90 ARG A N 1
ATOM 675 C CA . ARG A 1 90 ? 23.583 1.255 17.788 1.000 49.022 90 ARG A CA 1
ATOM 676 C C . ARG A 1 90 ? 24.802 1.257 18.690 1.000 47.235 90 ARG A C 1
ATOM 677 O O . ARG A 1 90 ? 24.871 2.041 19.641 1.000 40.455 90 ARG A O 1
ATOM 685 N N . GLY A 1 91 ? 25.759 0.378 18.387 1.000 44.776 91 GLY A N 1
ATOM 686 C CA . GLY A 1 91 ? 26.972 0.296 19.182 1.000 50.261 91 GLY A CA 1
ATOM 687 C C . GLY A 1 91 ? 27.913 1.453 18.923 1.000 55.307 91 GLY A C 1
ATOM 688 O O . GLY A 1 91 ? 28.742 1.788 19.773 1.000 55.704 91 GLY A O 1
ATOM 689 N N . SER A 1 92 ? 27.804 2.070 17.750 1.000 43.863 92 SER A N 1
ATOM 690 C CA . SER A 1 92 ? 28.665 3.171 17.350 1.000 52.004 92 SER A CA 1
ATOM 691 C C . SER A 1 92 ? 27.895 4.042 16.372 1.000 53.649 92 SER A C 1
ATOM 692 O O . SER A 1 92 ? 26.842 3.651 15.864 1.000 53.762 92 SER A O 1
ATOM 695 N N . SER A 1 93 ? 28.413 5.252 16.146 1.000 63.642 93 SER A N 1
ATOM 696 C CA . SER A 1 93 ? 27.808 6.132 15.153 1.000 72.261 93 SER A CA 1
ATOM 697 C C . SER A 1 93 ? 27.717 5.453 13.788 1.000 74.809 93 SER A C 1
ATOM 698 O O . SER A 1 93 ? 26.717 5.601 13.077 1.000 76.851 93 SER A O 1
ATOM 701 N N . TYR A 1 94 ? 28.747 4.689 13.414 1.000 68.145 94 TYR A N 1
ATOM 702 C CA . TYR A 1 94 ? 28.886 4.168 12.061 1.000 71.195 94 TYR A CA 1
ATOM 703 C C . TYR A 1 94 ? 28.398 2.735 11.870 1.000 70.248 94 TYR A C 1
ATOM 704 O O . TYR A 1 94 ? 28.360 2.266 10.725 1.000 68.524 94 TYR A O 1
ATOM 713 N N . THR A 1 95 ? 28.031 2.027 12.934 1.000 67.292 95 THR A N 1
ATOM 714 C CA . THR A 1 95 ? 27.772 0.599 12.837 1.000 65.095 95 THR A CA 1
ATOM 715 C C . THR A 1 95 ? 26.280 0.300 12.731 1.000 55.886 95 THR A C 1
ATOM 716 O O . THR A 1 95 ? 25.427 1.184 12.655 1.000 58.976 95 THR A O 1
ATOM 720 N N . LYS A 1 96 ? 25.982 -0.989 12.717 1.000 57.836 96 LYS A N 1
ATOM 721 C CA . LYS A 1 96 ? 24.646 -1.479 12.435 1.000 62.831 96 LYS A CA 1
ATOM 722 C C . LYS A 1 96 ? 23.643 -1.159 13.535 1.000 60.463 96 LYS A C 1
ATOM 723 O O . LYS A 1 96 ? 23.963 -1.181 14.727 1.000 50.574 96 LYS A O 1
ATOM 729 N N . LEU A 1 97 ? 22.417 -0.857 13.115 1.000 56.117 97 LEU A N 1
ATOM 730 C CA . LEU A 1 97 ? 21.298 -0.769 14.036 1.000 49.548 97 LEU A CA 1
ATOM 731 C C . LEU A 1 97 ? 20.793 -2.180 14.309 1.000 52.204 97 LEU A C 1
ATOM 732 O O . LEU A 1 97 ? 20.602 -2.966 13.376 1.000 57.067 97 LEU A O 1
ATOM 737 N N . THR A 1 98 ? 20.581 -2.508 15.582 1.000 40.742 98 THR A N 1
ATOM 738 C CA . THR A 1 98 ? 20.110 -3.833 15.964 1.000 37.670 98 THR A CA 1
ATOM 739 C C . THR A 1 98 ? 18.795 -3.692 16.714 1.000 42.560 98 THR A C 1
ATOM 740 O O . THR A 1 98 ? 18.736 -3.016 17.748 1.000 42.879 98 THR A O 1
ATOM 744 N N . PHE A 1 99 ? 17.756 -4.349 16.208 1.000 38.860 99 PHE A N 1
ATOM 745 C CA . PHE A 1 99 ? 16.417 -4.252 16.767 1.000 38.523 99 PHE A CA 1
ATOM 746 C C . PHE A 1 99 ? 16.187 -5.295 17.849 1.000 38.897 99 PHE A C 1
ATOM 747 O O . PHE A 1 99 ? 16.705 -6.413 17.789 1.000 39.581 99 PHE A O 1
ATOM 755 N N . GLY A 1 100 ? 15.353 -4.930 18.816 1.000 36.141 100 GLY A N 1
ATOM 756 C CA . GLY A 1 100 ? 14.908 -5.869 19.817 1.000 32.591 100 GLY A CA 1
ATOM 757 C C . GLY A 1 100 ? 13.816 -6.769 19.284 1.000 34.923 100 GLY A C 1
ATOM 758 O O . GLY A 1 100 ? 13.301 -6.592 18.181 1.000 40.613 100 GLY A O 1
ATOM 759 N N . THR A 1 101 ? 13.474 -7.776 20.082 1.000 41.618 101 THR A N 1
ATOM 760 C CA . THR A 1 101 ? 12.474 -8.749 19.667 1.000 44.468 101 THR A CA 1
ATOM 761 C C . THR A 1 101 ? 11.059 -8.179 19.679 1.000 45.424 101 THR A C 1
ATOM 762 O O . THR A 1 101 ? 10.148 -8.821 19.149 1.000 44.437 101 THR A O 1
ATOM 766 N N . GLY A 1 102 ? 10.848 -7.010 20.280 1.000 41.305 102 GLY A N 1
ATOM 767 C CA . GLY A 1 102 ? 9.542 -6.387 20.284 1.000 36.557 102 GLY A CA 1
ATOM 768 C C . GLY A 1 102 ? 8.669 -6.798 21.449 1.000 39.947 102 GLY A C 1
ATOM 769 O O . GLY A 1 102 ? 8.632 -7.975 21.824 1.000 42.329 102 GLY A O 1
ATOM 770 N N . THR A 1 103 ? 7.982 -5.829 22.047 1.000 30.962 103 THR A N 1
ATOM 771 C CA . THR A 1 103 ? 7.051 -6.075 23.140 1.000 33.865 103 THR A CA 1
ATOM 772 C C . THR A 1 103 ? 5.646 -5.718 22.674 1.000 33.967 103 THR A C 1
ATOM 773 O O . THR A 1 103 ? 5.396 -4.581 22.256 1.000 32.699 103 THR A O 1
ATOM 777 N N . ARG A 1 104 ? 4.735 -6.683 22.750 1.000 36.389 104 ARG A N 1
ATOM 778 C CA . ARG A 1 104 ? 3.368 -6.503 22.268 1.000 39.292 104 ARG A CA 1
ATOM 779 C C . ARG A 1 104 ? 2.532 -5.939 23.409 1.000 37.718 104 ARG A C 1
ATOM 780 O O . ARG A 1 104 ? 2.225 -6.651 24.369 1.000 37.520 104 ARG A O 1
ATOM 788 N N . LEU A 1 105 ? 2.174 -4.661 23.314 1.000 33.259 105 LEU A N 1
ATOM 789 C CA . LEU A 1 105 ? 1.419 -4.004 24.373 1.000 36.683 105 LEU A CA 1
ATOM 790 C C . LEU A 1 105 ? -0.076 -4.140 24.115 1.000 36.815 105 LEU A C 1
ATOM 791 O O . LEU A 1 105 ? -0.555 -3.868 23.010 1.000 37.778 105 LEU A O 1
ATOM 796 N N . SER A 1 106 ? -0.800 -4.559 25.144 1.000 39.147 106 SER A N 1
ATOM 797 C CA . SER A 1 106 ? -2.251 -4.654 25.133 1.000 44.700 106 SER A CA 1
ATOM 798 C C . SER A 1 106 ? -2.785 -3.653 26.146 1.000 45.574 106 SER A C 1
ATOM 799 O O . SER A 1 106 ? -2.271 -3.573 27.266 1.000 45.140 106 SER A O 1
ATOM 802 N N . VAL A 1 107 ? -3.795 -2.883 25.753 1.000 37.628 107 VAL A N 1
ATOM 803 C CA . VAL A 1 107 ? -4.359 -1.846 26.608 1.000 36.528 107 VAL A CA 1
ATOM 804 C C . VAL A 1 107 ? -5.839 -2.146 26.776 1.000 42.160 107 VAL A C 1
ATOM 805 O O . VAL A 1 107 ? -6.601 -2.122 25.801 1.000 37.562 107 VAL A O 1
ATOM 809 N N . GLN A 1 108 ? -6.243 -2.421 28.015 1.000 49.030 108 GLN A N 1
ATOM 810 C CA . GLN A 1 108 ? -7.606 -2.831 28.310 1.000 53.338 108 GLN A CA 1
ATOM 811 C C . GLN A 1 108 ? -8.436 -1.631 28.722 1.000 50.832 108 GLN A C 1
ATOM 812 O O . GLN A 1 108 ? -8.151 -1.018 29.763 1.000 52.251 108 GLN A O 1
ATOM 818 N N . PRO A 1 109 ? -9.470 -1.278 27.968 1.000 45.316 109 PRO A N 1
ATOM 819 C CA . PRO A 1 109 ? -10.343 -0.173 28.372 1.000 51.461 109 PRO A CA 1
ATOM 820 C C . PRO A 1 109 ? -11.155 -0.534 29.605 1.000 48.527 109 PRO A C 1
ATOM 821 O O . PRO A 1 109 ? -11.349 -1.703 29.942 1.000 47.177 109 PRO A O 1
ATOM 825 N N . HIS A 1 110 ? -11.603 0.503 30.308 1.000 56.307 110 HIS A N 1
ATOM 826 C CA . HIS A 1 110 ? -12.470 0.293 31.458 1.000 63.365 110 HIS A CA 1
ATOM 827 C C . HIS A 1 110 ? -13.879 0.067 30.950 1.000 60.955 110 HIS A C 1
ATOM 828 O O . HIS A 1 110 ? -14.359 0.784 30.070 1.000 60.876 110 HIS A O 1
ATOM 835 N N . ILE A 1 111 ? -14.528 -0.955 31.477 1.000 60.570 111 ILE A N 1
ATOM 836 C CA . ILE A 1 111 ? -15.799 -1.404 30.936 1.000 64.689 111 ILE A CA 1
ATOM 837 C C . ILE A 1 111 ? -16.735 -1.684 32.092 1.000 60.005 111 ILE A C 1
ATOM 838 O O . ILE A 1 111 ? -16.307 -2.115 33.167 1.000 63.018 111 ILE A O 1
ATOM 843 N N . THR A 1 112 ? -18.009 -1.409 31.873 1.000 67.071 112 THR A N 1
ATOM 844 C CA . THR A 1 112 ? -19.041 -1.864 32.772 1.000 64.747 112 THR A CA 1
ATOM 845 C C . THR A 1 112 ? -19.656 -3.090 32.135 1.000 59.647 112 THR A C 1
ATOM 846 O O . THR A 1 112 ? -20.179 -2.995 31.016 1.000 57.257 112 THR A O 1
ATOM 850 N N . PRO A 1 113 ? -19.627 -4.250 32.775 1.000 52.954 113 PRO A N 1
ATOM 851 C CA . PRO A 1 113 ? -20.072 -5.455 32.075 1.000 49.922 113 PRO A CA 1
ATOM 852 C C . PRO A 1 113 ? -21.588 -5.532 32.047 1.000 53.896 113 PRO A C 1
ATOM 853 O O . PRO A 1 113 ? -22.288 -5.100 32.971 1.000 49.927 113 PRO A O 1
ATOM 857 N N . SER A 1 114 ? -22.073 -6.117 30.971 1.000 47.232 114 SER A N 1
ATOM 858 C CA . SER A 1 114 ? -23.466 -6.458 30.747 1.000 47.561 114 SER A CA 1
ATOM 859 C C . SER A 1 114 ? -23.444 -7.537 29.677 1.000 45.708 114 SER A C 1
ATOM 860 O O . SER A 1 114 ? -23.907 -7.314 28.551 1.000 47.369 114 SER A O 1
ATOM 863 N N . PRO A 1 115 ? -22.871 -8.697 29.987 1.000 44.808 115 PRO A N 1
ATOM 864 C CA . PRO A 1 115 ? -22.630 -9.707 28.952 1.000 42.384 115 PRO A CA 1
ATOM 865 C C . PRO A 1 115 ? -23.922 -10.138 28.283 1.000 44.355 115 PRO A C 1
ATOM 866 O O . PRO A 1 115 ? -24.934 -10.376 28.944 1.000 42.529 115 PRO A O 1
ATOM 870 N N . SER A 1 116 ? -23.879 -10.226 26.956 1.000 40.371 116 SER A N 1
ATOM 871 C CA . SER A 1 116 ? -24.996 -10.746 26.186 1.000 41.489 116 SER A CA 1
ATOM 872 C C . SER A 1 116 ? -24.448 -11.639 25.087 1.000 46.298 116 SER A C 1
ATOM 873 O O . SER A 1 116 ? -23.318 -11.463 24.623 1.000 39.686 116 SER A O 1
ATOM 876 N N . VAL A 1 117 ? -25.249 -12.623 24.708 1.000 37.965 117 VAL A N 1
ATOM 877 C CA . VAL A 1 117 ? -24.891 -13.587 23.682 1.000 44.290 117 VAL A CA 1
ATOM 878 C C . VAL A 1 117 ? -25.994 -13.580 22.632 1.000 47.577 117 VAL A C 1
ATOM 879 O O . VAL A 1 117 ? -27.178 -13.470 22.969 1.000 44.661 117 VAL A O 1
ATOM 883 N N . TYR A 1 118 ? -25.613 -13.695 21.360 1.000 46.413 118 TYR A N 1
ATOM 884 C CA . TYR A 1 118 ? -26.580 -13.640 20.275 1.000 48.295 118 TYR A CA 1
ATOM 885 C C . TYR A 1 118 ? -26.165 -14.592 19.167 1.000 47.819 118 TYR A C 1
ATOM 886 O O . TYR A 1 118 ? -24.978 -14.836 18.940 1.000 49.569 118 TYR A O 1
ATOM 895 N N . ARG A 1 119 ? -27.165 -15.094 18.455 1.000 51.790 119 ARG A N 1
ATOM 896 C CA . ARG A 1 119 ? -26.957 -15.924 17.282 1.000 57.294 119 ARG A CA 1
ATOM 897 C C . ARG A 1 119 ? -27.247 -15.091 16.046 1.000 51.769 119 ARG A C 1
ATOM 898 O O . ARG A 1 119 ? -28.236 -14.353 16.001 1.000 51.090 119 ARG A O 1
ATOM 906 N N . LEU A 1 120 ? -26.395 -15.222 15.040 1.000 47.037 120 LEU A N 1
ATOM 907 C CA . LEU A 1 120 ? -26.553 -14.467 13.813 1.000 47.008 120 LEU A CA 1
ATOM 908 C C . LEU A 1 120 ? -26.602 -15.418 12.633 1.000 42.929 120 LEU A C 1
ATOM 909 O O . LEU A 1 120 ? -25.985 -16.488 12.643 1.000 43.642 120 LEU A O 1
ATOM 914 N N . THR A 1 121 ? -27.314 -14.998 11.599 1.000 47.282 121 THR A N 1
ATOM 915 C CA . THR A 1 121 ? -27.350 -15.730 10.349 1.000 49.303 121 THR A CA 1
ATOM 916 C C . THR A 1 121 ? -26.992 -14.773 9.224 1.000 48.456 121 THR A C 1
ATOM 917 O O . THR A 1 121 ? -27.073 -13.548 9.370 1.000 44.671 121 THR A O 1
ATOM 921 N N . SER A 1 122 ? -26.585 -15.350 8.098 1.000 44.142 122 SER A N 1
ATOM 922 C CA . SER A 1 122 ? -26.194 -14.590 6.924 1.000 50.398 122 SER A CA 1
ATOM 923 C C . SER A 1 122 ? -26.999 -15.061 5.726 1.000 56.752 122 SER A C 1
ATOM 924 O O . SER A 1 122 ? -27.171 -16.266 5.523 1.000 52.777 122 SER A O 1
ATOM 927 N N . GLU A 1 123 ? -27.430 -14.110 4.899 1.000 65.116 123 GLU A N 1
ATOM 928 C CA . GLU A 1 123 ? -28.219 -14.458 3.723 1.000 65.876 123 GLU A CA 1
ATOM 929 C C . GLU A 1 123 ? -27.374 -15.172 2.679 1.000 70.082 123 GLU A C 1
ATOM 930 O O . GLU A 1 123 ? -27.910 -15.938 1.871 1.000 73.767 123 GLU A O 1
ATOM 936 N N . ASP A 1 124 ? -26.066 -14.924 2.672 1.000 69.935 124 ASP A N 1
ATOM 937 C CA . ASP A 1 124 ? -25.191 -15.499 1.659 1.000 70.730 124 ASP A CA 1
ATOM 938 C C . ASP A 1 124 ? -24.884 -16.970 1.920 1.000 76.185 124 ASP A C 1
ATOM 939 O O . ASP A 1 124 ? -24.704 -17.735 0.966 1.000 79.860 124 ASP A O 1
ATOM 944 N N . ASN A 1 125 ? -24.805 -17.388 3.188 1.000 57.920 125 ASN A N 1
ATOM 945 C CA . ASN A 1 125 ? -24.614 -18.805 3.523 1.000 55.262 125 ASN A CA 1
ATOM 946 C C . ASN A 1 125 ? -25.589 -19.141 4.650 1.000 63.945 125 ASN A C 1
ATOM 947 O O . ASN A 1 125 ? -25.268 -18.987 5.832 1.000 64.010 125 ASN A O 1
ATOM 952 N N . LYS A 1 126 ? -26.778 -19.619 4.271 1.000 76.393 126 LYS A N 1
ATOM 953 C CA . LYS A 1 126 ? -27.849 -19.887 5.226 1.000 74.051 126 LYS A CA 1
ATOM 954 C C . LYS A 1 126 ? -27.627 -21.130 6.082 1.000 76.651 126 LYS A C 1
ATOM 955 O O . LYS A 1 126 ? -28.411 -21.353 7.011 1.000 83.155 126 LYS A O 1
ATOM 961 N N . ASN A 1 127 ? -26.595 -21.934 5.824 1.000 81.941 127 ASN A N 1
ATOM 962 C CA . ASN A 1 127 ? -26.333 -23.112 6.644 1.000 86.139 127 ASN A CA 1
ATOM 963 C C . ASN A 1 127 ? -25.153 -22.871 7.580 1.000 88.024 127 ASN A C 1
ATOM 964 O O . ASN A 1 127 ? -24.398 -23.790 7.909 1.000 87.642 127 ASN A O 1
ATOM 969 N N . LEU A 1 128 ? -25.029 -21.634 8.055 1.000 79.138 128 LEU A N 1
ATOM 970 C CA . LEU A 1 128 ? -23.947 -21.193 8.921 1.000 73.748 128 LEU A CA 1
ATOM 971 C C . LEU A 1 128 ? -24.527 -20.255 9.966 1.000 68.245 128 LEU A C 1
ATOM 972 O O . LEU A 1 128 ? -25.439 -19.477 9.672 1.000 66.208 128 LEU A O 1
ATOM 977 N N . GLU A 1 129 ? -24.003 -20.340 11.184 1.000 66.297 129 GLU A N 1
ATOM 978 C CA . GLU A 1 129 ? -24.441 -19.495 12.285 1.000 61.549 129 GLU A CA 1
ATOM 979 C C . GLU A 1 129 ? -23.224 -18.923 12.992 1.000 51.114 129 GLU A C 1
ATOM 980 O O . GLU A 1 129 ? -22.210 -19.609 13.151 1.000 53.056 129 GLU A O 1
ATOM 986 N N . MET A 1 130 ? -23.323 -17.658 13.401 1.000 51.135 130 MET A N 1
ATOM 987 C CA . MET A 1 130 ? -22.239 -16.972 14.091 1.000 50.340 130 MET A CA 1
ATOM 988 C C . MET A 1 130 ? -22.694 -16.600 15.494 1.000 47.300 130 MET A C 1
ATOM 989 O O . MET A 1 130 ? -23.770 -16.019 15.678 1.000 53.206 130 MET A O 1
ATOM 994 N N . CYS A 1 131 ? -21.880 -16.936 16.479 1.000 50.888 131 CYS A N 1
ATOM 995 C CA . CYS A 1 131 ? -22.184 -16.627 17.868 1.000 49.327 131 CYS A CA 1
ATOM 996 C C . CYS A 1 131 ? -21.454 -15.359 18.277 1.000 44.316 131 CYS A C 1
ATOM 997 O O . CYS A 1 131 ? -20.232 -15.275 18.148 1.000 45.329 131 CYS A O 1
ATOM 1000 N N . LEU A 1 132 ? -22.199 -14.385 18.783 1.000 49.140 132 LEU A N 1
ATOM 1001 C CA . LEU A 1 132 ? -21.629 -13.109 19.189 1.000 47.524 132 LEU A CA 1
ATOM 1002 C C . LEU A 1 132 ? -21.811 -12.902 20.690 1.000 45.366 132 LEU A C 1
ATOM 1003 O O . LEU A 1 132 ? -22.942 -12.871 21.185 1.000 42.289 132 LEU A O 1
ATOM 1008 N N . ILE A 1 133 ? -20.698 -12.739 21.403 1.000 36.615 133 ILE A N 1
ATOM 1009 C CA . ILE A 1 133 ? -20.694 -12.378 22.817 1.000 41.937 133 ILE A CA 1
ATOM 1010 C C . ILE A 1 133 ? -20.194 -10.945 22.946 1.000 41.431 133 ILE A C 1
ATOM 1011 O O . ILE A 1 133 ? -19.093 -10.625 22.481 1.000 37.102 133 ILE A O 1
ATOM 1016 N N . THR A 1 134 ? -20.983 -10.090 23.595 1.000 36.965 134 THR A N 1
ATOM 1017 C CA . THR A 1 134 ? -20.677 -8.667 23.657 1.000 39.031 134 THR A CA 1
ATOM 1018 C C . THR A 1 134 ? -20.662 -8.159 25.093 1.000 40.829 134 THR A C 1
ATOM 1019 O O . THR A 1 134 ? -21.181 -8.799 26.011 1.000 44.861 134 THR A O 1
ATOM 1023 N N . ASP A 1 135 ? -20.083 -6.962 25.247 1.000 39.989 135 ASP A N 1
ATOM 1024 C CA . ASP A 1 135 ? -20.164 -6.154 26.469 1.000 41.881 135 ASP A CA 1
ATOM 1025 C C . ASP A 1 135 ? -19.878 -6.959 27.736 1.000 42.845 135 ASP A C 1
ATOM 1026 O O . ASP A 1 135 ? -20.551 -6.816 28.761 1.000 45.913 135 ASP A O 1
ATOM 1031 N N . TYR A 1 136 ? -18.856 -7.798 27.672 1.000 38.486 136 TYR A N 1
ATOM 1032 C CA . TYR A 1 136 ? -18.440 -8.632 28.789 1.000 41.063 136 TYR A CA 1
ATOM 1033 C C . TYR A 1 136 ? -17.119 -8.127 29.356 1.000 45.382 136 TYR A C 1
ATOM 1034 O O . TYR A 1 136 ? -16.474 -7.231 28.802 1.000 42.300 136 TYR A O 1
ATOM 1043 N N . SER A 1 137 ? -16.713 -8.734 30.471 1.000 39.652 137 SER A N 1
ATOM 1044 C CA . SER A 1 137 ? -15.411 -8.454 31.054 1.000 45.958 137 SER A CA 1
ATOM 1045 C C . SER A 1 137 ? -14.489 -9.621 30.748 1.000 45.163 137 SER A C 1
ATOM 1046 O O . SER A 1 137 ? -14.807 -10.761 31.122 1.000 47.756 137 SER A O 1
ATOM 1049 N N . PRO A 1 138 ? -13.370 -9.396 30.051 1.000 44.324 138 PRO A N 1
ATOM 1050 C CA . PRO A 1 138 ? -12.566 -10.529 29.546 1.000 52.409 138 PRO A CA 1
ATOM 1051 C C . PRO A 1 138 ? -12.159 -11.551 30.597 1.000 58.628 138 PRO A C 1
ATOM 1052 O O . PRO A 1 138 ? -12.184 -12.756 30.315 1.000 59.799 138 PRO A O 1
ATOM 1056 N N . GLU A 1 139 ? -11.795 -11.113 31.804 1.000 65.310 139 GLU A N 1
ATOM 1057 C CA . GLU A 1 139 ? -11.329 -12.052 32.817 1.000 70.029 139 GLU A CA 1
ATOM 1058 C C . GLU A 1 139 ? -12.456 -12.861 33.441 1.000 71.277 139 GLU A C 1
ATOM 1059 O O . GLU A 1 139 ? -12.185 -13.880 34.085 1.000 75.067 139 GLU A O 1
ATOM 1065 N N . LYS A 1 140 ? -13.708 -12.445 33.260 1.000 61.363 140 LYS A N 1
ATOM 1066 C CA . LYS A 1 140 ? -14.840 -13.150 33.841 1.000 59.515 140 LYS A CA 1
ATOM 1067 C C . LYS A 1 140 ? -15.602 -14.002 32.835 1.000 62.321 140 LYS A C 1
ATOM 1068 O O . LYS A 1 140 ? -16.417 -14.834 33.248 1.000 62.300 140 LYS A O 1
ATOM 1074 N N . LEU A 1 141 ? -15.362 -13.828 31.539 1.000 53.641 141 LEU A N 1
ATOM 1075 C CA . LEU A 1 141 ? -16.091 -14.596 30.543 1.000 55.567 141 LEU A CA 1
ATOM 1076 C C . LEU A 1 141 ? -15.474 -15.978 30.400 1.000 60.234 141 LEU A C 1
ATOM 1077 O O . LEU A 1 141 ? -14.250 -16.129 30.355 1.000 54.767 141 LEU A O 1
ATOM 1082 N N . ASP A 1 142 ? -16.332 -16.990 30.319 1.000 69.819 142 ASP A N 1
ATOM 1083 C CA . ASP A 1 142 ? -15.895 -18.375 30.194 1.000 73.196 142 ASP A CA 1
ATOM 1084 C C . ASP A 1 142 ? -16.339 -18.899 28.837 1.000 70.474 142 ASP A C 1
ATOM 1085 O O . ASP A 1 142 ? -17.531 -19.134 28.610 1.000 72.074 142 ASP A O 1
ATOM 1090 N N . LEU A 1 143 ? -15.373 -19.100 27.955 1.000 78.817 143 LEU A N 1
ATOM 1091 C CA . LEU A 1 143 ? -15.574 -19.706 26.648 1.000 82.892 143 LEU A CA 1
ATOM 1092 C C . LEU A 1 143 ? -14.716 -20.958 26.571 1.000 86.805 143 LEU A C 1
ATOM 1093 O O . LEU A 1 143 ? -14.042 -21.233 25.575 1.000 85.263 143 LEU A O 1
ATOM 1098 N N . SER A 1 144 ? -14.746 -21.714 27.674 1.000 81.573 144 SER A N 1
ATOM 1099 C CA . SER A 1 144 ? -13.937 -22.919 27.821 1.000 82.336 144 SER A CA 1
ATOM 1100 C C . SER A 1 144 ? -14.277 -23.953 26.760 1.000 79.312 144 SER A C 1
ATOM 1101 O O . SER A 1 144 ? -13.386 -24.625 26.230 1.000 80.841 144 SER A O 1
ATOM 1104 N N . SER A 1 145 ? -15.549 -24.086 26.427 1.000 97.001 145 SER A N 1
ATOM 1105 C CA . SER A 1 145 ? -15.981 -25.115 25.498 1.000 101.910 145 SER A CA 1
ATOM 1106 C C . SER A 1 145 ? -15.767 -24.754 24.031 1.000 101.594 145 SER A C 1
ATOM 1107 O O . SER A 1 145 ? -16.318 -25.431 23.156 1.000 103.449 145 SER A O 1
ATOM 1110 N N . VAL A 1 146 ? -15.003 -23.710 23.726 1.000 92.148 146 VAL A N 1
ATOM 1111 C CA . VAL A 1 146 ? -14.720 -23.345 22.343 1.000 85.850 146 VAL A CA 1
ATOM 1112 C C . VAL A 1 146 ? -13.246 -22.988 22.233 1.000 82.726 146 VAL A C 1
ATOM 1113 O O . VAL A 1 146 ? -12.734 -22.184 23.020 1.000 85.344 146 VAL A O 1
ATOM 1117 N N . ASP A 1 147 ? -12.565 -23.589 21.262 1.000 79.836 147 ASP A N 1
ATOM 1118 C CA . ASP A 1 147 ? -11.211 -23.193 20.893 1.000 77.838 147 ASP A CA 1
ATOM 1119 C C . ASP A 1 147 ? -11.203 -22.205 19.741 1.000 79.733 147 ASP A C 1
ATOM 1120 O O . ASP A 1 147 ? -10.307 -21.359 19.663 1.000 73.046 147 ASP A O 1
ATOM 1125 N N . SER A 1 148 ? -12.178 -22.304 18.844 1.000 78.678 148 SER A N 1
ATOM 1126 C CA . SER A 1 148 ? -12.174 -21.597 17.581 1.000 76.704 148 SER A CA 1
ATOM 1127 C C . SER A 1 148 ? -12.747 -20.189 17.681 1.000 72.393 148 SER A C 1
ATOM 1128 O O . SER A 1 148 ? -13.136 -19.626 16.651 1.000 71.888 148 SER A O 1
ATOM 1131 N N . LYS A 1 149 ? -12.825 -19.613 18.881 1.000 67.713 149 LYS A N 1
ATOM 1132 C CA . LYS A 1 149 ? -13.348 -18.260 19.044 1.000 64.002 149 LYS A CA 1
ATOM 1133 C C . LYS A 1 149 ? -12.219 -17.239 18.962 1.000 58.007 149 LYS A C 1
ATOM 1134 O O . LYS A 1 149 ? -11.051 -17.557 19.202 1.000 59.639 149 LYS A O 1
ATOM 1140 N N . THR A 1 150 ? -12.577 -16.011 18.583 1.000 48.277 150 THR A N 1
ATOM 1141 C CA . THR A 1 150 ? -11.650 -14.888 18.538 1.000 47.127 150 THR A CA 1
ATOM 1142 C C . THR A 1 150 ? -12.278 -13.696 19.248 1.000 47.092 150 THR A C 1
ATOM 1143 O O . THR A 1 150 ? -13.501 -13.588 19.353 1.000 46.332 150 THR A O 1
ATOM 1147 N N . GLU A 1 151 ? -11.426 -12.797 19.741 1.000 43.345 151 GLU A N 1
ATOM 1148 C CA . GLU A 1 151 ? -11.851 -11.698 20.597 1.000 44.919 151 GLU A CA 1
ATOM 1149 C C . GLU A 1 151 ? -11.267 -10.391 20.083 1.000 43.729 151 GLU A C 1
ATOM 1150 O O . GLU A 1 151 ? -10.164 -10.364 19.535 1.000 42.387 151 GLU A O 1
ATOM 1156 N N . THR A 1 152 ? -12.022 -9.306 20.264 1.000 39.992 152 THR A N 1
ATOM 1157 C CA . THR A 1 152 ? -11.561 -7.975 19.899 1.000 38.262 152 THR A CA 1
ATOM 1158 C C . THR A 1 152 ? -12.181 -6.956 20.847 1.000 41.852 152 THR A C 1
ATOM 1159 O O . THR A 1 152 ? -13.057 -7.276 21.652 1.000 38.276 152 THR A O 1
ATOM 1163 N N . VAL A 1 153 ? -11.697 -5.717 20.744 1.000 38.023 153 VAL A N 1
ATOM 1164 C CA . VAL A 1 153 ? -12.261 -4.563 21.432 1.000 45.737 153 VAL A CA 1
ATOM 1165 C C . VAL A 1 153 ? -12.485 -3.476 20.395 1.000 43.945 153 VAL A C 1
ATOM 1166 O O . VAL A 1 153 ? -11.613 -3.217 19.559 1.000 44.661 153 VAL A O 1
ATOM 1170 N N . VAL A 1 154 ? -13.652 -2.834 20.451 1.000 37.728 154 VAL A N 1
ATOM 1171 C CA . VAL A 1 154 ? -13.992 -1.769 19.519 1.000 40.686 154 VAL A CA 1
ATOM 1172 C C . VAL A 1 154 ? -14.550 -0.597 20.310 1.000 41.350 154 VAL A C 1
ATOM 1173 O O . VAL A 1 154 ? -14.933 -0.725 21.475 1.000 41.502 154 VAL A O 1
ATOM 1177 N N . GLU A 1 155 ? -14.614 0.555 19.653 1.000 45.932 155 GLU A N 1
ATOM 1178 C CA . GLU A 1 155 ? -15.211 1.748 20.232 1.000 50.211 155 GLU A CA 1
ATOM 1179 C C . GLU A 1 155 ? -16.325 2.209 19.309 1.000 49.201 155 GLU A C 1
ATOM 1180 O O . GLU A 1 155 ? -16.136 2.272 18.090 1.000 46.603 155 GLU A O 1
ATOM 1186 N N . VAL A 1 156 ? -17.473 2.546 19.885 1.000 42.774 156 VAL A N 1
ATOM 1187 C CA . VAL A 1 156 ? -18.623 3.038 19.139 1.000 45.063 156 VAL A CA 1
ATOM 1188 C C . VAL A 1 156 ? -18.987 4.418 19.667 1.000 58.765 156 VAL A C 1
ATOM 1189 O O . VAL A 1 156 ? -18.990 4.644 20.881 1.000 53.430 156 VAL A O 1
ATOM 1193 N N . ALA A 1 157 ? -19.294 5.340 18.758 1.000 73.533 157 ALA A N 1
ATOM 1194 C CA . ALA A 1 157 ? -19.631 6.716 19.127 1.000 80.694 157 ALA A CA 1
ATOM 1195 C C . ALA A 1 157 ? -21.124 6.813 19.431 1.000 81.073 157 ALA A C 1
ATOM 1196 O O . ALA A 1 157 ? -21.955 6.779 18.521 1.000 82.441 157 ALA A O 1
ATOM 1198 N N . THR A 1 158 ? -21.471 6.905 20.720 1.000 94.361 158 THR A N 1
ATOM 1199 C CA . THR A 1 158 ? -22.852 7.014 21.180 1.000 101.844 158 THR A CA 1
ATOM 1200 C C . THR A 1 158 ? -23.203 8.462 21.551 1.000 110.555 158 THR A C 1
ATOM 1201 O O . THR A 1 158 ? -22.369 9.371 21.477 1.000 111.595 158 THR A O 1
ATOM 1205 N N . SER A 1 159 ? -24.461 8.659 21.968 1.000 113.187 159 SER A N 1
ATOM 1206 C CA . SER A 1 159 ? -24.950 9.978 22.360 1.000 119.172 159 SER A CA 1
ATOM 1207 C C . SER A 1 159 ? -24.164 10.535 23.539 1.000 119.688 159 SER A C 1
ATOM 1208 O O . SER A 1 159 ? -23.502 11.576 23.430 1.000 120.172 159 SER A O 1
ATOM 1211 N N . GLU A 1 160 ? -24.214 9.829 24.673 1.000 133.442 160 GLU A N 1
ATOM 1212 C CA . GLU A 1 160 ? -23.761 10.381 25.944 1.000 134.456 160 GLU A CA 1
ATOM 1213 C C . GLU A 1 160 ? -22.245 10.362 26.098 1.000 134.400 160 GLU A C 1
ATOM 1214 O O . GLU A 1 160 ? -21.652 11.314 26.627 1.000 134.771 160 GLU A O 1
ATOM 1220 N N . ASN A 1 161 ? -21.627 9.296 25.630 1.000 146.857 161 ASN A N 1
ATOM 1221 C CA . ASN A 1 161 ? -20.197 9.057 25.720 1.000 145.346 161 ASN A CA 1
ATOM 1222 C C . ASN A 1 161 ? -19.645 9.078 24.302 1.000 144.425 161 ASN A C 1
ATOM 1223 O O . ASN A 1 161 ? -20.027 8.235 23.484 1.000 162.114 161 ASN A O 1
ATOM 1228 N N . LYS A 1 162 ? -18.809 10.073 23.985 1.000 122.525 162 LYS A N 1
ATOM 1229 C CA . LYS A 1 162 ? -18.271 10.163 22.630 1.000 117.646 162 LYS A CA 1
ATOM 1230 C C . LYS A 1 162 ? -17.786 8.808 22.114 1.000 111.687 162 LYS A C 1
ATOM 1231 O O . LYS A 1 162 ? -18.155 8.399 21.012 1.000 107.931 162 LYS A O 1
ATOM 1237 N N . HIS A 1 163 ? -16.936 8.104 22.866 1.000 113.716 163 HIS A N 1
ATOM 1238 C CA . HIS A 1 163 ? -16.490 6.775 22.433 1.000 100.480 163 HIS A CA 1
ATOM 1239 C C . HIS A 1 163 ? -16.499 5.800 23.609 1.000 93.890 163 HIS A C 1
ATOM 1240 O O . HIS A 1 163 ? -15.589 5.820 24.443 1.000 97.414 163 HIS A O 1
ATOM 1247 N N . GLU A 1 164 ? -17.515 4.937 23.662 1.000 64.731 164 GLU A N 1
ATOM 1248 C CA . GLU A 1 164 ? -17.518 3.813 24.590 1.000 60.494 164 GLU A CA 1
ATOM 1249 C C . GLU A 1 164 ? -16.820 2.609 23.975 1.000 50.448 164 GLU A C 1
ATOM 1250 O O . GLU A 1 164 ? -16.915 2.359 22.771 1.000 49.593 164 GLU A O 1
ATOM 1256 N N . ALA A 1 165 ? -16.161 1.833 24.827 1.000 39.068 165 ALA A N 1
ATOM 1257 C CA . ALA A 1 165 ? -15.451 0.636 24.410 1.000 42.063 165 ALA A CA 1
ATOM 1258 C C . ALA A 1 165 ? -16.212 -0.605 24.857 1.000 39.397 165 ALA A C 1
ATOM 1259 O O . ALA A 1 165 ? -16.883 -0.607 25.892 1.000 35.810 165 ALA A O 1
ATOM 1261 N N . SER A 1 166 ? -16.087 -1.671 24.074 1.000 36.962 166 SER A N 1
ATOM 1262 C CA . SER A 1 166 ? -16.775 -2.910 24.389 1.000 39.181 166 SER A CA 1
ATOM 1263 C C . SER A 1 166 ? -16.012 -4.065 23.767 1.000 35.462 166 SER A C 1
ATOM 1264 O O . SER A 1 166 ? -15.478 -3.945 22.662 1.000 35.212 166 SER A O 1
ATOM 1267 N N . TYR A 1 167 ? -15.973 -5.180 24.483 1.000 37.510 167 TYR A N 1
ATOM 1268 C CA . TYR A 1 167 ? -15.332 -6.384 23.990 1.000 39.278 167 TYR A CA 1
ATOM 1269 C C . TYR A 1 167 ? -16.330 -7.179 23.164 1.000 41.108 167 TYR A C 1
ATOM 1270 O O . TYR A 1 167 ? -17.538 -7.144 23.413 1.000 39.302 167 TYR A O 1
ATOM 1279 N N . LEU A 1 168 ? -15.807 -7.924 22.193 1.000 31.914 168 LEU A N 1
ATOM 1280 C CA . LEU A 1 168 ? -16.620 -8.791 21.355 1.000 37.060 168 LEU A CA 1
ATOM 1281 C C . LEU A 1 168 ? -15.849 -10.076 21.121 1.000 37.070 168 LEU A C 1
ATOM 1282 O O . LEU A 1 168 ? -14.653 -10.040 20.821 1.000 33.775 168 LEU A O 1
ATOM 1287 N N . SER A 1 169 ? -16.536 -11.200 21.261 1.000 38.926 169 SER A N 1
ATOM 1288 C CA . SER A 1 169 ? -15.997 -12.509 20.933 1.000 42.779 169 SER A CA 1
ATOM 1289 C C . SER A 1 169 ? -16.946 -13.181 19.955 1.000 39.260 169 SER A C 1
ATOM 1290 O O . SER A 1 169 ? -18.161 -12.988 20.027 1.000 38.770 169 SER A O 1
ATOM 1293 N N . THR A 1 170 ? -16.392 -13.964 19.031 1.000 37.731 170 THR A N 1
ATOM 1294 C CA . THR A 1 170 ? -17.225 -14.659 18.060 1.000 44.237 170 THR A CA 1
ATOM 1295 C C . THR A 1 170 ? -16.667 -16.044 17.780 1.000 44.303 170 THR A C 1
ATOM 1296 O O . THR A 1 170 ? -15.465 -16.285 17.891 1.000 41.055 170 THR A O 1
ATOM 1300 N N . TYR A 1 171 ? -17.568 -16.947 17.403 1.000 44.724 171 TYR A N 1
ATOM 1301 C CA . TYR A 1 171 ? -17.215 -18.258 16.883 1.000 48.735 171 TYR A CA 1
ATOM 1302 C C . TYR A 1 171 ? -18.373 -18.733 16.020 1.000 50.956 171 TYR A C 1
ATOM 1303 O O . TYR A 1 171 ? -19.527 -18.360 16.250 1.000 49.056 171 TYR A O 1
ATOM 1312 N N . TRP A 1 172 ? -18.050 -19.525 15.002 1.000 62.786 172 TRP A N 1
ATOM 1313 C CA . TRP A 1 172 ? -19.016 -19.907 13.984 1.000 64.384 172 TRP A CA 1
ATOM 1314 C C . TRP A 1 172 ? -18.873 -21.389 13.676 1.000 64.650 172 TRP A C 1
ATOM 1315 O O . TRP A 1 172 ? -17.805 -21.978 13.861 1.000 65.213 172 TRP A O 1
ATOM 1326 N N . ALA A 1 173 ? -19.960 -21.982 13.191 1.000 65.047 173 ALA A N 1
ATOM 1327 C CA . ALA A 1 173 ? -19.988 -23.400 12.861 1.000 71.216 173 ALA A CA 1
ATOM 1328 C C . ALA A 1 173 ? -21.214 -23.662 12.002 1.000 77.317 173 ALA A C 1
ATOM 1329 O O . ALA A 1 173 ? -22.117 -22.823 11.917 1.000 72.285 173 ALA A O 1
ATOM 1331 N N . LYS A 1 174 ? -21.211 -24.812 11.324 1.000 89.487 174 LYS A N 1
ATOM 1332 C CA . LYS A 1 174 ? -22.416 -25.286 10.653 1.000 91.106 174 LYS A CA 1
ATOM 1333 C C . LYS A 1 174 ? -23.605 -25.185 11.602 1.000 90.806 174 LYS A C 1
ATOM 1334 O O . LYS A 1 174 ? -23.491 -25.493 12.791 1.000 95.940 174 LYS A O 1
ATOM 1340 N N . LYS A 1 175 ? -24.734 -24.703 11.073 1.000 77.486 175 LYS A N 1
ATOM 1341 C CA . LYS A 1 175 ? -25.909 -24.415 11.893 1.000 76.185 175 LYS A CA 1
ATOM 1342 C C . LYS A 1 175 ? -26.223 -25.541 12.878 1.000 88.145 175 LYS A C 1
ATOM 1343 O O . LYS A 1 175 ? -26.258 -25.328 14.096 1.000 89.448 175 LYS A O 1
ATOM 1349 N N . ASP A 1 176 ? -26.471 -26.747 12.354 1.000 104.326 176 ASP A N 1
ATOM 1350 C CA . ASP A 1 176 ? -26.878 -27.876 13.191 1.000 106.952 176 ASP A CA 1
ATOM 1351 C C . ASP A 1 176 ? -25.942 -28.109 14.375 1.000 107.502 176 ASP A C 1
ATOM 1352 O O . ASP A 1 176 ? -26.395 -28.456 15.472 1.000 111.766 176 ASP A O 1
ATOM 1357 N N . GLU A 1 177 ? -24.635 -27.920 14.178 1.000 96.059 177 GLU A N 1
ATOM 1358 C CA . GLU A 1 177 ? -23.639 -28.212 15.204 1.000 96.667 177 GLU A CA 1
ATOM 1359 C C . GLU A 1 177 ? -23.226 -26.978 15.992 1.000 94.382 177 GLU A C 1
ATOM 1360 O O . GLU A 1 177 ? -22.086 -26.893 16.459 1.000 92.898 177 GLU A O 1
ATOM 1366 N N . MET A 1 178 ? -24.118 -26.012 16.149 1.000 83.218 178 MET A N 1
ATOM 1367 C CA . MET A 1 178 ? -23.770 -24.757 16.791 1.000 81.276 178 MET A CA 1
ATOM 1368 C C . MET A 1 178 ? -24.576 -24.620 18.071 1.000 76.938 178 MET A C 1
ATOM 1369 O O . MET A 1 178 ? -25.794 -24.825 18.070 1.000 77.622 178 MET A O 1
ATOM 1374 N N . GLN A 1 179 ? -23.892 -24.251 19.151 1.000 71.948 179 GLN A N 1
ATOM 1375 C CA . GLN A 1 179 ? -24.526 -24.005 20.440 1.000 73.148 179 GLN A CA 1
ATOM 1376 C C . GLN A 1 179 ? -23.896 -22.729 20.980 1.000 63.937 179 GLN A C 1
ATOM 1377 O O . GLN A 1 179 ? -22.749 -22.740 21.439 1.000 59.320 179 GLN A O 1
ATOM 1383 N N . CYS A 1 180 ? -24.650 -21.633 20.914 1.000 60.868 180 CYS A N 1
ATOM 1384 C CA . CYS A 1 180 ? -24.166 -20.303 21.256 1.000 62.779 180 CYS A CA 1
ATOM 1385 C C . CYS A 1 180 ? -24.395 -20.090 22.740 1.000 57.660 180 CYS A C 1
ATOM 1386 O O . CYS A 1 180 ? -25.540 -19.963 23.182 1.000 56.923 180 CYS A O 1
ATOM 1389 N N . GLY A 1 181 ? -23.311 -20.020 23.502 1.000 60.112 181 GLY A N 1
ATOM 1390 C CA . GLY A 1 181 ? -23.446 -19.679 24.900 1.000 62.294 181 GLY A CA 1
ATOM 1391 C C . GLY A 1 181 ? -22.143 -19.220 25.510 1.000 56.338 181 GLY A C 1
ATOM 1392 O O . GLY A 1 181 ? -21.088 -19.195 24.867 1.000 57.986 181 GLY A O 1
ATOM 1393 N N . ALA A 1 182 ? -22.244 -18.885 26.793 1.000 50.385 182 ALA A N 1
ATOM 1394 C CA . ALA A 1 182 ? -21.086 -18.627 27.639 1.000 54.028 182 ALA A CA 1
ATOM 1395 C C . ALA A 1 182 ? -21.544 -18.544 29.087 1.000 51.646 182 ALA A C 1
ATOM 1396 O O . ALA A 1 182 ? -22.739 -18.435 29.373 1.000 57.683 182 ALA A O 1
ATOM 1398 N N . LYS A 1 183 ? -20.580 -18.620 29.999 1.000 61.644 183 LYS A N 1
ATOM 1399 C CA . LYS A 1 183 ? -20.825 -18.368 31.414 1.000 66.942 183 LYS A CA 1
ATOM 1400 C C . LYS A 1 183 ? -19.981 -17.188 31.872 1.000 63.650 183 LYS A C 1
ATOM 1401 O O . LYS A 1 183 ? -18.808 -17.075 31.504 1.000 64.650 183 LYS A O 1
ATOM 1407 N N . HIS A 1 184 ? -20.583 -16.305 32.667 1.000 62.263 184 HIS A N 1
ATOM 1408 C CA . HIS A 1 184 ? -19.932 -15.062 33.064 1.000 65.613 184 HIS A CA 1
ATOM 1409 C C . HIS A 1 184 ? -20.213 -14.800 34.535 1.000 60.881 184 HIS A C 1
ATOM 1410 O O . HIS A 1 184 ? -21.374 -14.786 34.957 1.000 62.457 184 HIS A O 1
ATOM 1417 N N . GLU A 1 185 ? -19.139 -14.623 35.304 1.000 67.234 185 GLU A N 1
ATOM 1418 C CA . GLU A 1 185 ? -19.215 -14.345 36.734 1.000 74.214 185 GLU A CA 1
ATOM 1419 C C . GLU A 1 185 ? -20.229 -13.251 37.033 1.000 73.180 185 GLU A C 1
ATOM 1420 O O . GLU A 1 185 ? -20.118 -12.129 36.529 1.000 71.311 185 GLU A O 1
ATOM 1426 N N . GLY A 1 186 ? -21.226 -13.588 37.848 1.000 60.384 186 GLY A N 1
ATOM 1427 C CA . GLY A 1 186 ? -22.243 -12.644 38.251 1.000 53.027 186 GLY A CA 1
ATOM 1428 C C . GLY A 1 186 ? -23.416 -12.532 37.309 1.000 59.899 186 GLY A C 1
ATOM 1429 O O . GLY A 1 186 ? -24.281 -11.671 37.523 1.000 61.581 186 GLY A O 1
ATOM 1430 N N . PHE A 1 187 ? -23.470 -13.358 36.265 1.000 67.400 187 PHE A N 1
ATOM 1431 C CA . PHE A 1 187 ? -24.591 -13.354 35.339 1.000 63.137 187 PHE A CA 1
ATOM 1432 C C . PHE A 1 187 ? -25.116 -14.749 35.022 1.000 64.739 187 PHE A C 1
ATOM 1433 O O . PHE A 1 187 ? -26.121 -14.866 34.314 1.000 67.956 187 PHE A O 1
ATOM 1441 N N . GLY A 1 188 ? -24.467 -15.802 35.521 1.000 65.539 188 GLY A N 1
ATOM 1442 C CA . GLY A 1 188 ? -25.011 -17.141 35.360 1.000 66.919 188 GLY A CA 1
ATOM 1443 C C . GLY A 1 188 ? -24.874 -17.656 33.939 1.000 68.742 188 GLY A C 1
ATOM 1444 O O . GLY A 1 188 ? -23.862 -17.442 33.262 1.000 69.232 188 GLY A O 1
ATOM 1445 N N . ILE A 1 189 ? -25.911 -18.351 33.482 1.000 64.953 189 ILE A N 1
ATOM 1446 C CA . ILE A 1 189 ? -25.892 -19.000 32.176 1.000 68.024 189 ILE A CA 1
ATOM 1447 C C . ILE A 1 189 ? -26.297 -17.993 31.111 1.000 62.813 189 ILE A C 1
ATOM 1448 O O . ILE A 1 189 ? -27.307 -17.293 31.249 1.000 61.902 189 ILE A O 1
ATOM 1453 N N . LEU A 1 190 ? -25.509 -17.917 30.043 1.000 63.518 190 LEU A N 1
ATOM 1454 C CA . LEU A 1 190 ? -25.823 -17.081 28.893 1.000 57.328 190 LEU A CA 1
ATOM 1455 C C . LEU A 1 190 ? -26.011 -17.973 27.676 1.000 56.544 190 LEU A C 1
ATOM 1456 O O . LEU A 1 190 ? -25.149 -18.802 27.366 1.000 57.162 190 LEU A O 1
ATOM 1461 N N . LYS A 1 191 ? -27.148 -17.810 27.008 1.000 49.198 191 LYS A N 1
ATOM 1462 C CA . LYS A 1 191 ? -27.550 -18.632 25.877 1.000 55.901 191 LYS A CA 1
ATOM 1463 C C . LYS A 1 191 ? -28.221 -17.733 24.850 1.000 56.594 191 LYS A C 1
ATOM 1464 O O . LYS A 1 191 ? -28.846 -16.732 25.207 1.000 56.117 191 LYS A O 1
ATOM 1470 N N . GLY A 1 192 ? -28.036 -18.050 23.573 1.000 58.046 192 GLY A N 1
ATOM 1471 C CA . GLY A 1 192 ? -28.613 -17.259 22.499 1.000 55.141 192 GLY A CA 1
ATOM 1472 C C . GLY A 1 192 ? -29.873 -17.891 21.929 1.000 57.410 192 GLY A C 1
ATOM 1473 O O . GLY A 1 192 ? -29.992 -19.113 21.852 1.000 58.660 192 GLY A O 1
ATOM 1474 N N . ASP A 1 193 ? -30.810 -17.031 21.544 1.000 74.519 193 ASP A N 1
ATOM 1475 C CA . ASP A 1 193 ? -32.044 -17.359 20.836 1.000 80.862 193 ASP A CA 1
ATOM 1476 C C . ASP A 1 193 ? -32.047 -16.589 19.514 1.000 82.697 193 ASP A C 1
ATOM 1477 O O . ASP A 1 193 ? -31.053 -15.957 19.142 1.000 83.394 193 ASP A O 1
ATOM 1482 N N . ASP A 1 194 ? -33.152 -16.662 18.786 1.000 87.939 194 ASP A N 1
ATOM 1483 C CA . ASP A 1 194 ? -33.255 -16.106 17.445 1.000 84.060 194 ASP A CA 1
ATOM 1484 C C . ASP A 1 194 ? -34.553 -15.329 17.302 1.000 91.185 194 ASP A C 1
ATOM 1485 O O . ASP A 1 194 ? -35.382 -15.322 18.218 1.000 97.620 194 ASP A O 1
ATOM 1490 N N . PRO A 1 195 ? -34.770 -14.642 16.153 1.000 86.842 195 PRO A N 1
ATOM 14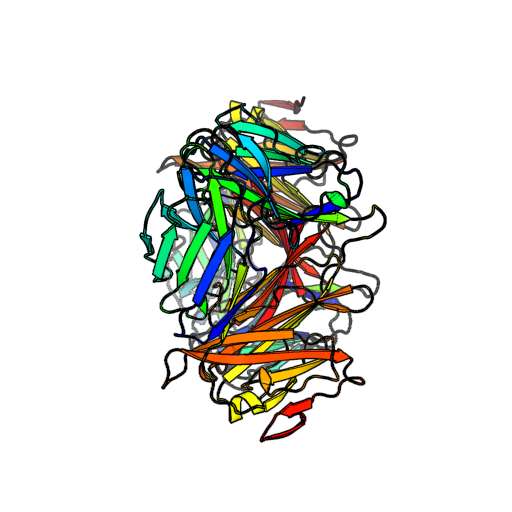91 C CA . PRO A 1 195 ? -35.906 -13.707 16.101 1.000 85.437 195 PRO A CA 1
ATOM 1492 C C . PRO A 1 195 ? -37.280 -14.338 16.299 1.000 89.090 195 PRO A C 1
ATOM 1493 O O . PRO A 1 195 ? -38.185 -13.609 16.711 1.000 94.135 195 PRO A O 1
ATOM 1497 N N . GLU B 2 1 ? 4.793 7.625 1.943 1.000 76.270 1 GLU B N 1
ATOM 1498 C CA . GLU B 2 1 ? 4.521 7.247 0.563 1.000 69.129 1 GLU B CA 1
ATOM 1499 C C . GLU B 2 1 ? 5.317 6.009 0.159 1.000 66.884 1 GLU B C 1
ATOM 1500 O O . GLU B 2 1 ? 5.136 5.484 -0.941 1.000 70.253 1 GLU B O 1
ATOM 1506 N N . ILE B 2 2 ? 6.203 5.554 1.049 1.000 53.954 2 ILE B N 1
ATOM 1507 C CA . ILE B 2 2 ? 7.067 4.417 0.743 1.000 53.693 2 ILE B CA 1
ATOM 1508 C C . ILE B 2 2 ? 6.205 3.198 0.424 1.000 52.530 2 ILE B C 1
ATOM 1509 O O . ILE B 2 2 ? 5.408 2.740 1.252 1.000 50.811 2 ILE B O 1
ATOM 1514 N N . ASN B 2 3 ? 6.342 2.683 -0.798 1.000 51.504 3 ASN B N 1
ATOM 1515 C CA . ASN B 2 3 ? 5.447 1.659 -1.324 1.000 54.478 3 ASN B CA 1
ATOM 1516 C C . ASN B 2 3 ? 6.146 0.311 -1.437 1.000 53.930 3 ASN B C 1
ATOM 1517 O O . ASN B 2 3 ? 7.306 0.232 -1.854 1.000 53.264 3 ASN B O 1
ATOM 1522 N N . GLN B 2 4 ? 5.412 -0.751 -1.106 1.000 47.906 4 GLN B N 1
ATOM 1523 C CA . GLN B 2 4 ? 5.875 -2.121 -1.282 1.000 47.190 4 GLN B CA 1
ATOM 1524 C C . GLN B 2 4 ? 4.655 -3.024 -1.404 1.000 46.137 4 GLN B C 1
ATOM 1525 O O . GLN B 2 4 ? 3.589 -2.688 -0.873 1.000 41.063 4 GLN B O 1
ATOM 1531 N N . PRO B 2 5 ? 4.764 -4.148 -2.116 1.000 48.635 5 PRO B N 1
ATOM 1532 C CA . PRO B 2 5 ? 3.594 -5.015 -2.327 1.000 47.314 5 PRO B CA 1
ATOM 1533 C C . PRO B 2 5 ? 2.963 -5.470 -1.017 1.000 48.551 5 PRO B C 1
ATOM 1534 O O . PRO B 2 5 ? 3.647 -5.709 -0.021 1.000 39.563 5 PRO B O 1
ATOM 1538 N N . SER B 2 6 ? 1.632 -5.561 -1.028 1.000 41.381 6 SER B N 1
ATOM 1539 C CA . SER B 2 6 ? 0.882 -5.980 0.153 1.000 49.045 6 SER B CA 1
ATOM 1540 C C . SER B 2 6 ? 1.081 -7.466 0.446 1.000 47.140 6 SER B C 1
ATOM 1541 O O . SER B 2 6 ? 1.475 -7.844 1.556 1.000 45.432 6 SER B O 1
ATOM 1544 N N . ILE B 2 7 ? 0.783 -8.328 -0.526 1.000 49.190 7 ILE B N 1
ATOM 1545 C CA . ILE B 2 7 ? 0.775 -9.773 -0.322 1.000 47.256 7 ILE B CA 1
ATOM 1546 C C . ILE B 2 7 ? 1.410 -10.449 -1.528 1.000 50.672 7 ILE B C 1
ATOM 1547 O O . ILE B 2 7 ? 1.162 -10.060 -2.676 1.000 46.037 7 ILE B O 1
ATOM 1552 N N . LEU B 2 8 ? 2.226 -11.470 -1.267 1.000 52.269 8 LEU B N 1
ATOM 1553 C CA . LEU B 2 8 ? 2.813 -12.287 -2.319 1.000 50.927 8 LEU B CA 1
ATOM 1554 C C . LEU B 2 8 ? 2.830 -13.742 -1.875 1.000 50.811 8 LEU B C 1
ATOM 1555 O O . LEU B 2 8 ? 3.176 -14.045 -0.730 1.000 51.140 8 LEU B O 1
ATOM 1560 N N . VAL B 2 9 ? 2.463 -14.639 -2.787 1.000 41.055 9 VAL B N 1
ATOM 1561 C CA . VAL B 2 9 ? 2.493 -16.075 -2.538 1.000 45.584 9 VAL B CA 1
ATOM 1562 C C . VAL B 2 9 ? 3.329 -16.731 -3.626 1.000 49.872 9 VAL B C 1
ATOM 1563 O O . VAL B 2 9 ? 3.071 -16.530 -4.818 1.000 50.696 9 VAL B O 1
ATOM 1567 N N . LEU B 2 10 ? 4.317 -17.522 -3.220 1.000 50.053 10 LEU B N 1
ATOM 1568 C CA . LEU B 2 10 ? 5.226 -18.164 -4.154 1.000 57.236 10 LEU B CA 1
ATOM 1569 C C . LEU B 2 10 ? 5.162 -19.677 -4.003 1.000 59.418 10 LEU B C 1
ATOM 1570 O O . LEU B 2 10 ? 4.752 -20.208 -2.968 1.000 59.378 10 LEU B O 1
ATOM 1575 N N . LYS B 2 11 ? 5.588 -20.361 -5.057 1.000 58.812 11 LYS B N 1
ATOM 1576 C CA . LYS B 2 11 ? 5.779 -21.802 -5.048 1.000 61.484 11 LYS B CA 1
ATOM 1577 C C . LYS B 2 11 ? 7.245 -22.125 -4.786 1.000 61.276 11 LYS B C 1
ATOM 1578 O O . LYS B 2 11 ? 8.129 -21.278 -4.936 1.000 56.780 11 LYS B O 1
ATOM 1584 N N . GLU B 2 12 ? 7.490 -23.365 -4.370 1.000 73.648 12 GLU B N 1
ATOM 1585 C CA . GLU B 2 12 ? 8.850 -23.810 -4.098 1.000 72.940 12 GLU B CA 1
ATOM 1586 C C . GLU B 2 12 ? 9.718 -23.677 -5.344 1.000 72.067 12 GLU B C 1
ATOM 1587 O O . GLU B 2 12 ? 9.260 -23.908 -6.468 1.000 73.517 12 GLU B O 1
ATOM 1593 N N . ASP B 2 13 ? 10.968 -23.259 -5.138 1.000 75.288 13 ASP B N 1
ATOM 1594 C CA . ASP B 2 13 ? 12.009 -23.102 -6.152 1.000 77.212 13 ASP B CA 1
ATOM 1595 C C . ASP B 2 13 ? 11.782 -21.873 -7.019 1.000 74.090 13 ASP B C 1
ATOM 1596 O O . ASP B 2 13 ? 12.614 -21.578 -7.885 1.000 74.059 13 ASP B O 1
ATOM 1601 N N . GLU B 2 14 ? 10.689 -21.147 -6.818 1.000 65.732 14 GLU B N 1
ATOM 1602 C CA . GLU B 2 14 ? 10.393 -19.974 -7.623 1.000 62.610 14 GLU B CA 1
ATOM 1603 C C . GLU B 2 14 ? 11.369 -18.845 -7.330 1.000 63.479 14 GLU B C 1
ATOM 1604 O O . GLU B 2 14 ? 11.917 -18.731 -6.231 1.000 65.600 14 GLU B O 1
ATOM 1610 N N . ASN B 2 15 ? 11.589 -18.008 -8.335 1.000 64.881 15 ASN B N 1
ATOM 1611 C CA . ASN B 2 15 ? 12.285 -16.752 -8.128 1.000 59.154 15 ASN B CA 1
ATOM 1612 C C . ASN B 2 15 ? 11.268 -15.620 -8.150 1.000 61.726 15 ASN B C 1
ATOM 1613 O O . ASN B 2 15 ? 10.215 -15.716 -8.787 1.000 64.552 15 ASN B O 1
ATOM 1618 N N . ALA B 2 16 ? 11.596 -14.542 -7.445 1.000 56.188 16 ALA B N 1
ATOM 1619 C CA . ALA B 2 16 ? 10.677 -13.422 -7.325 1.000 49.422 16 ALA B CA 1
ATOM 1620 C C . ALA B 2 16 ? 11.445 -12.208 -6.843 1.000 44.566 16 ALA B C 1
ATOM 1621 O O . ALA B 2 16 ? 12.459 -12.330 -6.151 1.000 43.400 16 ALA B O 1
ATOM 1623 N N . THR B 2 17 ? 10.935 -11.036 -7.202 1.000 52.246 17 THR B N 1
ATOM 1624 C CA . THR B 2 17 ? 11.514 -9.765 -6.802 1.000 52.904 17 THR B CA 1
ATOM 1625 C C . THR B 2 17 ? 10.479 -8.967 -6.025 1.000 52.019 17 THR B C 1
ATOM 1626 O O . THR B 2 17 ? 9.351 -8.781 -6.496 1.000 53.143 17 THR B O 1
ATOM 1630 N N . LEU B 2 18 ? 10.855 -8.520 -4.830 1.000 51.683 18 LEU B N 1
ATOM 1631 C CA . LEU B 2 18 ? 10.089 -7.518 -4.105 1.000 49.066 18 LEU B CA 1
ATOM 1632 C C . LEU B 2 18 ? 10.789 -6.184 -4.298 1.000 48.685 18 LEU B C 1
ATOM 1633 O O . LEU B 2 18 ? 11.991 -6.059 -4.032 1.000 53.638 18 LEU B O 1
ATOM 1638 N N . SER B 2 19 ? 10.044 -5.194 -4.758 1.000 40.971 19 SER B N 1
ATOM 1639 C CA . SER B 2 19 ? 10.611 -3.899 -5.082 1.000 44.634 19 SER B CA 1
ATOM 1640 C C . SER B 2 19 ? 10.005 -2.841 -4.179 1.000 47.024 19 SER B C 1
ATOM 1641 O O . SER B 2 19 ? 8.782 -2.723 -4.089 1.000 48.866 19 SER B O 1
ATOM 1644 N N . CYS B 2 20 ? 10.863 -2.082 -3.516 1.000 43.837 20 CYS B N 1
ATOM 1645 C CA . CYS B 2 20 ? 10.440 -1.002 -2.641 1.000 42.321 20 CYS B CA 1
ATOM 1646 C C . CYS B 2 20 ? 10.683 0.342 -3.307 1.000 44.521 20 CYS B C 1
ATOM 1647 O O . CYS B 2 20 ? 11.728 0.561 -3.928 1.000 43.526 20 CYS B O 1
ATOM 1650 N N . ARG B 2 21 ? 9.710 1.236 -3.180 1.000 37.881 21 ARG B N 1
ATOM 1651 C CA . ARG B 2 21 ? 9.748 2.516 -3.866 1.000 43.237 21 ARG B CA 1
ATOM 1652 C C . ARG B 2 21 ? 9.457 3.613 -2.863 1.000 43.721 21 ARG B C 1
ATOM 1653 O O . ARG B 2 21 ? 8.471 3.538 -2.122 1.000 47.345 21 ARG B O 1
ATOM 1661 N N . GLN B 2 22 ? 10.299 4.640 -2.869 1.000 42.445 22 GLN B N 1
ATOM 1662 C CA . GLN B 2 22 ? 10.243 5.711 -1.888 1.000 47.377 22 GLN B CA 1
ATOM 1663 C C . GLN B 2 22 ? 10.319 7.042 -2.612 1.000 47.437 22 GLN B C 1
ATOM 1664 O O . GLN B 2 22 ? 11.034 7.178 -3.609 1.000 45.269 22 GLN B O 1
ATOM 1670 N N . ASN B 2 23 ? 9.571 8.021 -2.112 1.000 57.973 23 ASN B N 1
ATOM 1671 C CA . ASN B 2 23 ? 9.529 9.339 -2.730 1.000 60.639 23 ASN B CA 1
ATOM 1672 C C . ASN B 2 23 ? 10.102 10.427 -1.829 1.000 60.686 23 ASN B C 1
ATOM 1673 O O . ASN B 2 23 ? 9.651 11.572 -1.878 1.000 61.392 23 ASN B O 1
ATOM 1674 N N . ASP B 2 24 ? 11.101 10.103 -1.009 1.000 57.875 24 ASP B N 1
ATOM 1675 C CA . ASP B 2 24 ? 11.692 11.096 -0.121 1.000 59.976 24 ASP B CA 1
ATOM 1676 C C . ASP B 2 24 ? 13.132 11.433 -0.479 1.000 59.186 24 ASP B C 1
ATOM 1677 O O . ASP B 2 24 ? 13.801 12.125 0.296 1.000 59.781 24 ASP B O 1
ATOM 1682 N N . ASN B 2 25 ? 13.617 10.983 -1.637 1.000 55.720 25 ASN B N 1
ATOM 1683 C CA . ASN B 2 25 ? 14.997 11.224 -2.059 1.000 56.746 25 ASN B CA 1
ATOM 1684 C C . ASN B 2 25 ? 15.994 10.705 -1.023 1.000 61.389 25 ASN B C 1
ATOM 1685 O O . ASN B 2 25 ? 17.072 11.274 -0.833 1.000 61.886 25 ASN B O 1
ATOM 1690 N N . HIS B 2 26 ? 15.637 9.621 -0.343 1.000 53.135 26 HIS B N 1
ATOM 1691 C CA . HIS B 2 26 ? 16.476 9.078 0.713 1.000 52.583 26 HIS B CA 1
ATOM 1692 C C . HIS B 2 26 ? 17.622 8.277 0.120 1.000 45.934 26 HIS B C 1
ATOM 1693 O O . HIS B 2 26 ? 17.429 7.491 -0.811 1.000 46.116 26 HIS B O 1
ATOM 1700 N N . ASP B 2 27 ? 18.819 8.461 0.677 1.000 48.651 27 ASP B N 1
ATOM 1701 C CA . ASP B 2 27 ? 19.958 7.700 0.181 1.000 46.340 27 ASP B CA 1
ATOM 1702 C C . ASP B 2 27 ? 19.989 6.294 0.761 1.000 42.245 27 ASP B C 1
ATOM 1703 O O . ASP B 2 27 ? 20.394 5.352 0.071 1.000 38.763 27 ASP B O 1
ATOM 1708 N N . TYR B 2 28 ? 19.540 6.122 2.001 1.000 46.069 28 TYR B N 1
ATOM 1709 C CA . TYR B 2 28 ? 19.561 4.817 2.644 1.000 42.700 28 TYR B CA 1
ATOM 1710 C C . TYR B 2 28 ? 18.230 4.116 2.428 1.000 41.305 28 TYR B C 1
ATOM 1711 O O . TYR B 2 28 ? 17.166 4.705 2.647 1.000 43.124 28 TYR B O 1
ATOM 1720 N N . MET B 2 29 ? 18.295 2.863 1.987 1.000 36.420 29 MET B N 1
ATOM 1721 C CA . MET B 2 29 ? 17.134 1.992 1.947 1.000 40.431 29 MET B CA 1
ATOM 1722 C C . MET B 2 29 ? 17.550 0.636 2.487 1.000 41.094 29 MET B C 1
ATOM 1723 O O . MET B 2 29 ? 18.736 0.298 2.513 1.000 39.599 29 MET B O 1
ATOM 1728 N N . SER B 2 30 ? 16.565 -0.155 2.896 1.000 36.194 30 SER B N 1
ATOM 1729 C CA . SER B 2 30 ? 16.896 -1.434 3.501 1.000 37.752 30 SER B CA 1
ATOM 1730 C C . SER B 2 30 ? 15.699 -2.361 3.416 1.000 39.436 30 SER B C 1
ATOM 1731 O O . SER B 2 30 ? 14.562 -1.926 3.220 1.000 43.147 30 SER B O 1
ATOM 1734 N N . TRP B 2 31 ? 15.975 -3.647 3.604 1.000 35.867 31 TRP B N 1
ATOM 1735 C CA . TRP B 2 31 ? 14.960 -4.690 3.624 1.000 38.676 31 TRP B CA 1
ATOM 1736 C C . TRP B 2 31 ? 15.132 -5.478 4.912 1.000 42.405 31 TRP B C 1
ATOM 1737 O O . TRP B 2 31 ? 16.247 -5.895 5.244 1.000 37.183 31 TRP B O 1
ATOM 1748 N N . TYR B 2 32 ? 14.030 -5.686 5.625 1.000 38.699 32 TYR B N 1
ATOM 1749 C CA . TYR B 2 32 ? 14.035 -6.303 6.942 1.000 35.936 32 TYR B CA 1
ATOM 1750 C C . TYR B 2 32 ? 13.107 -7.504 6.928 1.000 37.265 32 TYR B C 1
ATOM 1751 O O . TYR B 2 32 ? 12.114 -7.532 6.195 1.000 44.184 32 TYR B O 1
ATOM 1760 N N . LEU B 2 33 ? 13.434 -8.500 7.740 1.000 37.354 33 LEU B N 1
ATOM 1761 C CA . LEU B 2 33 ? 12.641 -9.715 7.833 1.000 41.437 33 LEU B CA 1
ATOM 1762 C C . LEU B 2 33 ? 12.036 -9.799 9.224 1.000 43.800 33 LEU B C 1
ATOM 1763 O O . LEU B 2 33 ? 12.749 -9.670 10.225 1.000 46.571 33 LEU B O 1
ATOM 1768 N N . GLN B 2 34 ? 10.724 -10.003 9.280 1.000 41.571 34 GLN B N 1
ATOM 1769 C CA . GLN B 2 34 ? 10.007 -10.206 10.532 1.000 40.865 34 GLN B CA 1
ATOM 1770 C C . GLN B 2 34 ? 9.394 -11.596 10.521 1.000 44.237 34 GLN B C 1
ATOM 1771 O O . GLN B 2 34 ? 8.545 -11.896 9.675 1.000 39.931 34 GLN B O 1
ATOM 1777 N N . GLN B 2 35 ? 9.828 -12.439 11.447 1.000 56.270 35 GLN B N 1
ATOM 1778 C CA . GLN B 2 35 ? 9.176 -13.716 11.677 1.000 57.425 35 GLN B CA 1
ATOM 1779 C C . GLN B 2 35 ? 8.793 -13.814 13.145 1.000 62.973 35 GLN B C 1
ATOM 1780 O O . GLN B 2 35 ? 9.418 -13.168 13.994 1.000 59.934 35 GLN B O 1
ATOM 1786 N N . PRO B 2 36 ? 7.738 -14.588 13.469 1.000 65.932 36 PRO B N 1
ATOM 1787 C CA . PRO B 2 36 ? 7.282 -14.696 14.865 1.000 61.515 36 PRO B CA 1
ATOM 1788 C C . PRO B 2 36 ? 8.401 -14.901 15.874 1.000 63.018 36 PRO B C 1
ATOM 1789 O O . PRO B 2 36 ? 9.151 -15.878 15.795 1.000 61.249 36 PRO B O 1
ATOM 1793 N N . GLY B 2 37 ? 8.515 -13.979 16.827 1.000 63.221 37 GLY B N 1
ATOM 1794 C CA . GLY B 2 37 ? 9.515 -14.093 17.871 1.000 62.026 37 GLY B CA 1
ATOM 1795 C C . GLY B 2 37 ? 10.948 -14.013 17.400 1.000 65.087 37 GLY B C 1
ATOM 1796 O O . GLY B 2 37 ? 11.840 -14.534 18.075 1.000 61.399 37 GLY B O 1
ATOM 1797 N N . LYS B 2 38 ? 11.203 -13.366 16.256 1.000 60.365 38 LYS B N 1
ATOM 1798 C CA . LYS B 2 38 ? 12.568 -13.168 15.779 1.000 52.151 38 LYS B CA 1
ATOM 1799 C C . LYS B 2 38 ? 12.839 -11.708 15.431 1.000 52.114 38 LYS B C 1
ATOM 1800 O O . LYS B 2 38 ? 13.735 -11.428 14.627 1.000 51.485 38 LYS B O 1
ATOM 1806 N N . GLY B 2 39 ? 12.096 -10.781 16.032 1.000 50.274 39 GLY B N 1
ATOM 1807 C CA . GLY B 2 39 ? 12.330 -9.359 15.844 1.000 49.706 39 GLY B CA 1
ATOM 1808 C C . GLY B 2 39 ? 12.365 -8.932 14.391 1.000 49.290 39 GLY B C 1
ATOM 1809 O O . GLY B 2 39 ? 11.637 -9.459 13.539 1.000 47.611 39 GLY B O 1
ATOM 1810 N N . LEU B 2 40 ? 13.222 -7.952 14.106 1.000 44.303 40 LEU B N 1
ATOM 1811 C CA . LEU B 2 40 ? 13.428 -7.411 12.767 1.000 46.350 40 LEU B CA 1
ATOM 1812 C C . LEU B 2 40 ? 14.891 -7.595 12.396 1.000 46.795 40 LEU B C 1
ATOM 1813 O O . LEU B 2 40 ? 15.773 -7.046 13.064 1.000 46.124 40 LEU B O 1
ATOM 1818 N N . GLN B 2 41 ? 15.151 -8.344 11.329 1.000 44.095 41 GLN B N 1
ATOM 1819 C CA . GLN B 2 41 ? 16.512 -8.681 10.941 1.000 50.038 41 GLN B CA 1
ATOM 1820 C C . GLN B 2 41 ? 16.807 -8.123 9.558 1.000 46.663 41 GLN B C 1
ATOM 1821 O O . GLN B 2 41 ? 16.056 -8.370 8.607 1.000 45.974 41 GLN B O 1
ATOM 1827 N N . LEU B 2 42 ? 17.896 -7.365 9.461 1.000 46.456 42 LEU B N 1
ATOM 1828 C CA . LEU B 2 42 ? 18.330 -6.778 8.198 1.000 45.613 42 LEU B CA 1
ATOM 1829 C C . LEU B 2 42 ? 18.743 -7.854 7.199 1.000 45.771 42 LEU B C 1
ATOM 1830 O O . LEU B 2 42 ? 19.669 -8.632 7.453 1.000 50.964 42 LEU B O 1
ATOM 1835 N N . ILE B 2 43 ? 18.053 -7.890 6.063 1.000 45.429 43 ILE B N 1
ATOM 1836 C CA . ILE B 2 43 ? 18.394 -8.788 4.962 1.000 42.308 43 ILE B CA 1
ATOM 1837 C C . ILE B 2 43 ? 19.437 -8.162 4.051 1.000 43.750 43 ILE B C 1
ATOM 1838 O O . ILE B 2 43 ? 20.472 -8.767 3.759 1.000 41.321 43 ILE B O 1
ATOM 1843 N N . TYR B 2 44 ? 19.168 -6.944 3.591 1.000 44.011 44 TYR B N 1
ATOM 1844 C CA . TYR B 2 44 ? 20.029 -6.229 2.664 1.000 41.784 44 TYR B CA 1
ATOM 1845 C C . TYR B 2 44 ? 19.774 -4.747 2.869 1.000 43.855 44 TYR B C 1
ATOM 1846 O O . TYR B 2 44 ? 18.642 -4.341 3.145 1.000 38.541 44 TYR B O 1
ATOM 1855 N N . SER B 2 45 ? 20.823 -3.945 2.735 1.000 36.318 45 SER B N 1
ATOM 1856 C CA . SER B 2 45 ? 20.703 -2.498 2.820 1.000 38.497 45 SER B CA 1
ATOM 1857 C C . SER B 2 45 ? 21.420 -1.871 1.634 1.000 39.921 45 SER B C 1
ATOM 1858 O O . SER B 2 45 ? 22.092 -2.551 0.855 1.000 41.452 45 SER B O 1
ATOM 1861 N N . SER B 2 46 ? 21.297 -0.551 1.524 1.000 37.376 46 SER B N 1
ATOM 1862 C CA . SER B 2 46 ? 21.885 0.184 0.414 1.000 39.160 46 SER B CA 1
ATOM 1863 C C . SER B 2 46 ? 22.165 1.603 0.874 1.000 41.981 46 SER B C 1
ATOM 1864 O O . SER B 2 46 ? 21.260 2.282 1.370 1.000 40.692 46 SER B O 1
ATOM 1867 N N . TYR B 2 47 ? 23.402 2.056 0.695 1.000 41.971 47 TYR B N 1
ATOM 1868 C CA . TYR B 2 47 ? 23.769 3.412 1.074 1.000 43.610 47 TYR B CA 1
ATOM 1869 C C . TYR B 2 47 ? 23.584 4.403 -0.064 1.000 44.761 47 TYR B C 1
ATOM 1870 O O . TYR B 2 47 ? 23.768 5.606 0.145 1.000 45.871 47 TYR B O 1
ATOM 1879 N N . GLY B 2 48 ? 23.191 3.931 -1.239 1.000 45.856 48 GLY B N 1
ATOM 1880 C CA . GLY B 2 48 ? 23.081 4.785 -2.404 1.000 44.474 48 GLY B CA 1
ATOM 1881 C C . GLY B 2 48 ? 22.830 3.954 -3.643 1.000 42.276 48 GLY B C 1
ATOM 1882 O O . GLY B 2 48 ? 22.778 2.720 -3.596 1.000 45.369 48 GLY B O 1
ATOM 1883 N N . VAL B 2 49 ? 22.652 4.668 -4.758 1.000 43.366 49 VAL B N 1
ATOM 1884 C CA . VAL B 2 49 ? 22.389 4.017 -6.037 1.000 47.561 49 VAL B CA 1
ATOM 1885 C C . VAL B 2 49 ? 23.479 3.003 -6.358 1.000 48.408 49 VAL B C 1
ATOM 1886 O O . VAL B 2 49 ? 24.678 3.275 -6.210 1.000 48.519 49 VAL B O 1
ATOM 1890 N N . LYS B 2 50 ? 23.054 1.822 -6.813 1.000 50.343 50 LYS B N 1
ATOM 1891 C CA . LYS B 2 50 ? 23.948 0.734 -7.216 1.000 50.572 50 LYS B CA 1
ATOM 1892 C C . LYS B 2 50 ? 24.958 0.372 -6.128 1.000 54.320 50 LYS B C 1
ATOM 1893 O O . LYS B 2 50 ? 26.062 -0.093 -6.421 1.000 52.283 50 LYS B O 1
ATOM 1899 N N . GLN B 2 51 ? 24.587 0.576 -4.865 1.000 47.693 51 GLN B N 1
ATOM 1900 C CA . GLN B 2 51 ? 25.350 0.091 -3.722 1.000 45.698 51 GLN B CA 1
ATOM 1901 C C . GLN B 2 51 ? 24.458 -0.826 -2.897 1.000 47.493 51 GLN B C 1
ATOM 1902 O O . GLN B 2 51 ? 23.319 -0.467 -2.587 1.000 46.285 51 GLN B O 1
ATOM 1908 N N . GLU B 2 52 ? 24.966 -2.008 -2.555 1.000 46.819 52 GLU B N 1
ATOM 1909 C CA . GLU B 2 52 ? 24.240 -2.949 -1.714 1.000 44.129 52 GLU B CA 1
ATOM 1910 C C . GLU B 2 52 ? 25.154 -3.490 -0.623 1.000 53.185 52 GLU B C 1
ATOM 1911 O O . GLU B 2 52 ? 26.372 -3.588 -0.802 1.000 52.541 52 GLU B O 1
ATOM 1917 N N . ASN B 2 53 ? 24.552 -3.846 0.512 1.000 44.732 53 ASN B N 1
ATOM 1918 C CA . ASN B 2 53 ? 25.268 -4.470 1.617 1.000 47.219 53 ASN B CA 1
ATOM 1919 C C . ASN B 2 53 ? 24.483 -5.674 2.107 1.000 49.566 53 ASN B C 1
ATOM 1920 O O . ASN B 2 53 ? 23.299 -5.552 2.440 1.000 44.418 53 ASN B O 1
ATOM 1925 N N . LYS B 2 54 ? 25.144 -6.826 2.172 1.000 46.682 54 LYS B N 1
ATOM 1926 C CA . LYS B 2 54 ? 24.511 -8.010 2.733 1.000 51.077 54 LYS B CA 1
ATOM 1927 C C . LYS B 2 54 ? 24.272 -7.818 4.224 1.000 52.422 54 LYS B C 1
ATOM 1928 O O . LYS B 2 54 ? 25.070 -7.182 4.919 1.000 48.956 54 LYS B O 1
ATOM 1934 N N . GLY B 2 55 ? 23.167 -8.370 4.717 1.000 53.506 55 GLY B N 1
ATOM 1935 C CA . GLY B 2 55 ? 22.898 -8.429 6.139 1.000 55.146 55 GLY B CA 1
ATOM 1936 C C . GLY B 2 55 ? 23.387 -9.733 6.736 1.000 59.541 55 GLY B C 1
ATOM 1937 O O . GLY B 2 55 ? 24.173 -10.466 6.132 1.000 62.044 55 GLY B O 1
ATOM 1938 N N . ASP B 2 56 ? 22.890 -10.041 7.936 1.000 68.998 56 ASP B N 1
ATOM 1939 C CA . ASP B 2 56 ? 23.266 -11.296 8.585 1.000 75.943 56 ASP B CA 1
ATOM 1940 C C . ASP B 2 56 ? 22.571 -12.494 7.956 1.000 77.459 56 ASP B C 1
ATOM 1941 O O . ASP B 2 56 ? 23.108 -13.606 7.994 1.000 80.452 56 ASP B O 1
ATOM 1946 N N . ILE B 2 57 ? 21.385 -12.292 7.387 1.000 64.874 57 ILE B N 1
ATOM 1947 C CA . ILE B 2 57 ? 20.523 -13.388 6.961 1.000 64.900 57 ILE B CA 1
ATOM 1948 C C . ILE B 2 57 ? 20.355 -13.327 5.450 1.000 66.000 57 ILE B C 1
ATOM 1949 O O . ILE B 2 57 ? 19.326 -13.747 4.908 1.000 68.327 57 ILE B O 1
ATOM 1954 N N . HIS B 2 58 ? 21.375 -12.809 4.761 1.000 69.040 58 HIS B N 1
ATOM 1955 C CA . HIS B 2 58 ? 21.267 -12.554 3.331 1.000 72.156 58 HIS B CA 1
ATOM 1956 C C . HIS B 2 58 ? 21.284 -13.827 2.495 1.000 70.632 58 HIS B C 1
ATOM 1957 O O . HIS B 2 58 ? 20.853 -13.791 1.338 1.000 68.558 58 HIS B O 1
ATOM 1964 N N . THR B 2 59 ? 21.775 -14.939 3.043 1.000 70.672 59 THR B N 1
ATOM 1965 C CA . THR B 2 59 ? 21.804 -16.195 2.300 1.000 70.745 59 THR B CA 1
ATOM 1966 C C . THR B 2 59 ? 20.405 -16.582 1.844 1.000 71.037 59 THR B C 1
ATOM 1967 O O . THR B 2 59 ? 19.515 -16.821 2.666 1.000 69.953 59 THR B O 1
ATOM 1971 N N . GLY B 2 60 ? 20.215 -16.641 0.529 1.000 64.213 60 GLY B N 1
ATOM 1972 C CA . GLY B 2 60 ? 18.908 -16.838 -0.057 1.000 56.649 60 GLY B CA 1
ATOM 1973 C C . GLY B 2 60 ? 18.343 -15.598 -0.705 1.000 57.823 60 GLY B C 1
ATOM 1974 O O . GLY B 2 60 ? 17.222 -15.648 -1.226 1.000 60.170 60 GLY B O 1
ATOM 1975 N N . TYR B 2 61 ? 19.081 -14.490 -0.698 1.000 47.811 61 TYR B N 1
ATOM 1976 C CA . TYR B 2 61 ? 18.589 -13.233 -1.233 1.000 48.490 61 TYR B CA 1
ATOM 1977 C C . TYR B 2 61 ? 19.691 -12.540 -2.016 1.000 51.998 61 TYR B C 1
ATOM 1978 O O . TYR B 2 61 ? 20.881 -12.720 -1.745 1.000 52.591 61 TYR B O 1
ATOM 1987 N N . GLU B 2 62 ? 19.271 -11.735 -2.983 1.000 51.496 62 GLU B N 1
ATOM 1988 C CA . GLU B 2 62 ? 20.117 -10.770 -3.660 1.000 48.556 62 GLU B CA 1
ATOM 1989 C C . GLU B 2 62 ? 19.374 -9.443 -3.669 1.000 48.045 62 GLU B C 1
ATOM 1990 O O . GLU B 2 62 ? 18.179 -9.380 -3.367 1.000 46.053 62 GLU B O 1
ATOM 1996 N N . ALA B 2 63 ? 20.079 -8.369 -4.008 1.000 45.240 63 ALA B N 1
ATOM 1997 C CA . ALA B 2 63 ? 19.425 -7.072 -4.014 1.000 44.211 63 ALA B CA 1
ATOM 1998 C C . ALA B 2 63 ? 20.112 -6.154 -5.007 1.000 44.261 63 ALA B C 1
ATOM 1999 O O . ALA B 2 63 ? 21.283 -6.335 -5.356 1.000 47.379 63 ALA B O 1
ATOM 2001 N N . LYS B 2 64 ? 19.354 -5.162 -5.460 1.000 51.933 64 LYS B N 1
ATOM 2002 C CA . LYS B 2 64 ? 19.830 -4.214 -6.457 1.000 55.083 64 LYS B CA 1
ATOM 2003 C C . LYS B 2 64 ? 19.178 -2.870 -6.190 1.000 52.267 64 LYS B C 1
ATOM 2004 O O . LYS B 2 64 ? 17.947 -2.770 -6.200 1.000 50.006 64 LYS B O 1
ATOM 2010 N N . ARG B 2 65 ? 19.988 -1.843 -5.965 1.000 46.071 65 ARG B N 1
ATOM 2011 C CA . ARG B 2 65 ? 19.461 -0.485 -5.855 1.000 45.429 65 ARG B CA 1
ATOM 2012 C C . ARG B 2 65 ? 19.577 0.117 -7.249 1.000 48.111 65 ARG B C 1
ATOM 2013 O O . ARG B 2 65 ? 20.592 0.706 -7.622 1.000 49.206 65 ARG B O 1
ATOM 2021 N N . SER B 2 66 ? 18.507 -0.054 -8.035 1.000 49.930 66 SER B N 1
ATOM 2022 C CA . SER B 2 66 ? 18.528 0.335 -9.440 1.000 50.759 66 SER B CA 1
ATOM 2023 C C . SER B 2 66 ? 18.527 1.847 -9.612 1.000 51.656 66 SER B C 1
ATOM 2024 O O . SER B 2 66 ? 19.014 2.354 -10.629 1.000 54.449 66 SER B O 1
ATOM 2027 N N . SER B 2 67 ? 17.977 2.577 -8.648 1.000 48.295 67 SER B N 1
ATOM 2028 C CA . SER B 2 67 ? 17.927 4.030 -8.717 1.000 44.000 67 SER B CA 1
ATOM 2029 C C . SER B 2 67 ? 17.693 4.555 -7.310 1.000 47.493 67 SER B C 1
ATOM 2030 O O . SER B 2 67 ? 17.480 3.788 -6.368 1.000 48.253 67 SER B O 1
ATOM 2033 N N . GLN B 2 68 ? 17.730 5.884 -7.184 1.000 48.266 68 GLN B N 1
ATOM 2034 C CA . GLN B 2 68 ? 17.511 6.518 -5.888 1.000 47.945 68 GLN B CA 1
ATOM 2035 C C . GLN B 2 68 ? 16.165 6.132 -5.283 1.000 49.164 68 GLN B C 1
ATOM 2036 O O . GLN B 2 68 ? 16.042 6.036 -4.055 1.000 46.674 68 GLN B O 1
ATOM 2042 N N . GLU B 2 69 ? 15.160 5.878 -6.119 1.000 46.890 69 GLU B N 1
ATOM 2043 C CA . GLU B 2 69 ? 13.801 5.658 -5.637 1.000 47.161 69 GLU B CA 1
ATOM 2044 C C . GLU B 2 69 ? 13.477 4.197 -5.354 1.000 43.326 69 GLU B C 1
ATOM 2045 O O . GLU B 2 69 ? 12.524 3.925 -4.616 1.000 44.418 69 GLU B O 1
ATOM 2051 N N . VAL B 2 70 ? 14.242 3.254 -5.900 1.000 39.800 70 VAL B N 1
ATOM 2052 C CA . VAL B 2 70 ? 13.814 1.864 -5.996 1.000 45.258 70 VAL B CA 1
ATOM 2053 C C . VAL B 2 70 ? 14.916 0.956 -5.473 1.000 46.990 70 VAL B C 1
ATOM 2054 O O . VAL B 2 70 ? 16.074 1.068 -5.893 1.000 42.387 70 VAL B O 1
ATOM 2058 N N . PHE B 2 71 ? 14.544 0.028 -4.592 1.000 37.620 71 PHE B N 1
ATOM 2059 C CA . PHE B 2 71 ? 15.465 -0.958 -4.037 1.000 39.607 71 PHE B CA 1
ATOM 2060 C C . PHE B 2 71 ? 14.811 -2.326 -4.173 1.000 41.163 71 PHE B C 1
ATOM 2061 O O . PHE B 2 71 ? 13.783 -2.592 -3.539 1.000 38.663 71 PHE B O 1
ATOM 2069 N N . HIS B 2 72 ? 15.410 -3.191 -4.989 1.000 37.091 72 HIS B N 1
ATOM 2070 C CA . HIS B 2 72 ? 14.857 -4.509 -5.264 1.000 38.115 72 HIS B CA 1
ATOM 2071 C C . HIS B 2 72 ? 15.435 -5.548 -4.317 1.000 41.884 72 HIS B C 1
ATOM 2072 O O . HIS B 2 72 ? 16.640 -5.565 -4.055 1.000 43.455 72 HIS B O 1
ATOM 2079 N N . LEU B 2 73 ? 14.571 -6.440 -3.839 1.000 37.855 73 LEU B N 1
ATOM 2080 C CA . LEU B 2 73 ? 14.976 -7.621 -3.087 1.000 41.666 73 LEU B CA 1
ATOM 2081 C C . LEU B 2 73 ? 14.601 -8.850 -3.901 1.000 47.250 73 LEU B C 1
ATOM 2082 O O . LEU B 2 73 ? 13.419 -9.065 -4.191 1.000 43.529 73 LEU B O 1
ATOM 2087 N N . ASP B 2 74 ? 15.597 -9.651 -4.267 1.000 45.271 74 ASP B N 1
ATOM 2088 C CA . ASP B 2 74 ? 15.386 -10.825 -5.103 1.000 47.943 74 ASP B CA 1
ATOM 2089 C C . ASP B 2 74 ? 15.367 -12.071 -4.228 1.000 49.453 74 ASP B C 1
ATOM 2090 O O . ASP B 2 74 ? 16.258 -12.264 -3.395 1.000 51.335 74 ASP B O 1
ATOM 2095 N N . ILE B 2 75 ? 14.352 -12.908 -4.421 1.000 53.988 75 ILE B N 1
ATOM 2096 C CA . ILE B 2 75 ? 14.194 -14.153 -3.679 1.000 53.843 75 ILE B CA 1
ATOM 2097 C C . ILE B 2 75 ? 14.718 -15.280 -4.561 1.000 61.113 75 ILE B C 1
ATOM 2098 O O . ILE B 2 75 ? 14.129 -15.597 -5.600 1.000 60.176 75 ILE B O 1
ATOM 2103 N N . ILE B 2 76 ? 15.819 -15.889 -4.141 1.000 66.776 76 ILE B N 1
ATOM 2104 C CA . ILE B 2 76 ? 16.491 -16.940 -4.900 1.000 67.190 76 ILE B CA 1
ATOM 2105 C C . ILE B 2 76 ? 15.984 -18.303 -4.441 1.000 69.443 76 ILE B C 1
ATOM 2106 O O . ILE B 2 76 ? 16.135 -18.659 -3.266 1.000 68.627 76 ILE B O 1
ATOM 2111 N N . SER B 2 77 ? 15.397 -19.069 -5.365 1.000 60.786 77 SER B N 1
ATOM 2112 C CA . SER B 2 77 ? 14.987 -20.451 -5.102 1.000 63.668 77 SER B CA 1
ATOM 2113 C C . SER B 2 77 ? 14.123 -20.556 -3.844 1.000 64.639 77 SER B C 1
ATOM 2114 O O . SER B 2 77 ? 14.494 -21.172 -2.843 1.000 63.747 77 SER B O 1
ATOM 2117 N N . ALA B 2 78 ? 12.971 -19.888 -3.916 1.000 54.838 78 ALA B N 1
ATOM 2118 C CA . ALA B 2 78 ? 12.064 -19.718 -2.787 1.000 56.565 78 ALA B CA 1
ATOM 2119 C C . ALA B 2 78 ? 11.822 -21.016 -2.028 1.000 56.262 78 ALA B C 1
ATOM 2120 O O . ALA B 2 78 ? 11.543 -22.065 -2.612 1.000 57.373 78 ALA B O 1
ATOM 2122 N N . LYS B 2 79 ? 11.945 -20.919 -0.713 1.000 68.182 79 LYS B N 1
ATOM 2123 C CA . LYS B 2 79 ? 11.896 -22.027 0.222 1.000 68.998 79 LYS B CA 1
ATOM 2124 C C . LYS B 2 79 ? 10.919 -21.655 1.328 1.000 70.132 79 LYS B C 1
ATOM 2125 O O . LYS B 2 79 ? 10.620 -20.478 1.541 1.000 66.729 79 LYS B O 1
ATOM 2131 N N . LYS B 2 80 ? 10.401 -22.676 2.014 1.000 71.953 80 LYS B N 1
ATOM 2132 C CA . LYS B 2 80 ? 9.560 -22.427 3.182 1.000 75.164 80 LYS B CA 1
ATOM 2133 C C . LYS B 2 80 ? 10.241 -21.443 4.124 1.000 73.969 80 LYS B C 1
ATOM 2134 O O . LYS B 2 80 ? 9.589 -20.575 4.715 1.000 72.903 80 LYS B O 1
ATOM 2140 N N . ASN B 2 81 ? 11.554 -21.583 4.284 1.000 83.163 81 ASN B N 1
ATOM 2141 C CA . ASN B 2 81 ? 12.334 -20.658 5.083 1.000 84.879 81 ASN B CA 1
ATOM 2142 C C . ASN B 2 81 ? 12.210 -19.193 4.635 1.000 82.078 81 ASN B C 1
ATOM 2143 O O . ASN B 2 81 ? 12.508 -18.295 5.433 1.000 78.617 81 ASN B O 1
ATOM 2148 N N . HIS B 2 82 ? 11.750 -18.920 3.407 1.000 71.622 82 HIS B N 1
ATOM 2149 C CA . HIS B 2 82 ? 11.480 -17.542 2.980 1.000 68.140 82 HIS B CA 1
ATOM 2150 C C . HIS B 2 82 ? 10.203 -16.930 3.563 1.000 63.821 82 HIS B C 1
ATOM 2151 O O . HIS B 2 82 ? 10.070 -15.701 3.551 1.000 57.581 82 HIS B O 1
ATOM 2158 N N . SER B 2 83 ? 9.260 -17.734 4.055 1.000 54.686 83 SER B N 1
ATOM 2159 C CA . SER B 2 83 ? 7.958 -17.193 4.438 1.000 55.009 83 SER B CA 1
ATOM 2160 C C . SER B 2 83 ? 8.090 -16.266 5.641 1.000 53.838 83 SER B C 1
ATOM 2161 O O . SER B 2 83 ? 8.631 -16.652 6.683 1.000 52.140 83 SER B O 1
ATOM 2164 N N . ALA B 2 84 ? 7.576 -15.048 5.499 1.000 50.069 84 ALA B N 1
ATOM 2165 C CA . ALA B 2 84 ? 7.843 -13.983 6.457 1.000 49.480 84 ALA B CA 1
ATOM 2166 C C . ALA B 2 84 ? 7.024 -12.759 6.067 1.000 45.974 84 ALA B C 1
ATOM 2167 O O . ALA B 2 84 ? 6.372 -12.728 5.018 1.000 46.369 84 ALA B O 1
ATOM 2169 N N . ILE B 2 85 ? 7.073 -11.747 6.926 1.000 40.231 85 ILE B N 1
ATOM 2170 C CA . ILE B 2 85 ? 6.651 -10.402 6.564 1.000 39.426 85 ILE B CA 1
ATOM 2171 C C . ILE B 2 85 ? 7.909 -9.587 6.310 1.000 40.789 85 ILE B C 1
ATOM 2172 O O . ILE B 2 85 ? 8.816 -9.546 7.152 1.000 40.381 85 ILE B O 1
ATOM 2177 N N . TYR B 2 86 ? 7.975 -8.953 5.147 1.000 34.933 86 TYR B N 1
ATOM 2178 C CA . TYR B 2 86 ? 9.158 -8.225 4.712 1.000 36.807 86 TYR B CA 1
ATOM 2179 C C . TYR B 2 86 ? 8.866 -6.739 4.812 1.000 37.328 86 TYR B C 1
ATOM 2180 O O . TYR B 2 86 ? 7.824 -6.277 4.335 1.000 37.060 86 TYR B O 1
ATOM 2189 N N . PHE B 2 87 ? 9.777 -5.996 5.430 1.000 33.922 87 PHE B N 1
ATOM 2190 C CA . PHE B 2 87 ? 9.606 -4.563 5.597 1.000 34.875 87 PHE B CA 1
ATOM 2191 C C . PHE B 2 87 ? 10.739 -3.842 4.888 1.000 39.184 87 PHE B C 1
ATOM 2192 O O . PHE B 2 87 ? 11.915 -4.134 5.126 1.000 39.499 87 PHE B O 1
ATOM 2200 N N . CYS B 2 88 ? 10.377 -2.915 4.015 1.000 35.294 88 CYS B N 1
ATOM 2201 C CA . CYS B 2 88 ? 11.321 -1.970 3.448 1.000 39.686 88 CYS B CA 1
ATOM 2202 C C . CYS B 2 88 ? 11.360 -0.717 4.305 1.000 40.529 88 CYS B C 1
ATOM 2203 O O . CYS B 2 88 ? 10.337 -0.291 4.850 1.000 41.958 88 CYS B O 1
ATOM 2206 N N . ALA B 2 89 ? 12.546 -0.134 4.432 1.000 38.134 89 ALA B N 1
ATOM 2207 C CA . ALA B 2 89 ? 12.708 1.062 5.237 1.000 38.673 89 ALA B CA 1
ATOM 2208 C C . ALA B 2 89 ? 13.703 1.983 4.556 1.000 42.226 89 ALA B C 1
ATOM 2209 O O . ALA B 2 89 ? 14.533 1.550 3.755 1.000 46.853 89 ALA B O 1
ATOM 2211 N N . SER B 2 90 ? 13.606 3.271 4.879 1.000 40.565 90 SER B N 1
ATOM 2212 C CA . SER B 2 90 ? 14.510 4.260 4.316 1.000 42.500 90 SER B CA 1
ATOM 2213 C C . SER B 2 90 ? 14.849 5.314 5.360 1.000 43.376 90 SER B C 1
ATOM 2214 O O . SER B 2 90 ? 14.135 5.496 6.348 1.000 46.642 90 SER B O 1
ATOM 2217 N N . SER B 2 91 ? 15.953 6.018 5.113 1.000 40.181 91 SER B N 1
ATOM 2218 C CA . SER B 2 91 ? 16.316 7.195 5.884 1.000 46.335 91 SER B CA 1
ATOM 2219 C C . SER B 2 91 ? 17.170 8.108 5.019 1.000 51.161 91 SER B C 1
ATOM 2220 O O . SER B 2 91 ? 17.714 7.693 3.992 1.000 51.248 91 SER B O 1
ATOM 2223 N N . SER B 2 92 ? 17.270 9.368 5.452 1.000 70.522 92 SER B N 1
ATOM 2224 C CA . SER B 2 92 ? 18.111 10.350 4.770 1.000 76.504 92 SER B CA 1
ATOM 2225 C C . SER B 2 92 ? 19.528 9.821 4.567 1.000 81.257 92 SER B C 1
ATOM 2226 O O . SER B 2 92 ? 20.099 9.926 3.474 1.000 83.815 92 SER B O 1
ATOM 2229 N N . TYR B 2 93 ? 20.104 9.251 5.623 1.000 83.128 93 TYR B N 1
ATOM 2230 C CA . TYR B 2 93 ? 21.401 8.590 5.590 1.000 88.587 93 TYR B CA 1
ATOM 2231 C C . TYR B 2 93 ? 21.463 7.687 6.814 1.000 90.313 93 TYR B C 1
ATOM 2232 O O . TYR B 2 93 ? 20.623 7.778 7.712 1.000 90.092 93 TYR B O 1
ATOM 2241 N N . LYS B 2 94 ? 22.463 6.812 6.849 1.000 99.170 94 LYS B N 1
ATOM 2242 C CA . LYS B 2 94 ? 22.616 5.966 8.021 1.000 100.586 94 LYS B CA 1
ATOM 2243 C C . LYS B 2 94 ? 23.252 6.747 9.168 1.000 104.265 94 LYS B C 1
ATOM 2244 O O . LYS B 2 94 ? 24.038 7.677 8.962 1.000 109.155 94 LYS B O 1
ATOM 2250 N N . GLY B 2 95 ? 22.913 6.335 10.385 1.000 120.335 95 GLY B N 1
ATOM 2251 C CA . GLY B 2 95 ? 23.437 6.891 11.613 1.000 121.407 95 GLY B CA 1
ATOM 2252 C C . GLY B 2 95 ? 22.478 7.815 12.328 1.000 121.270 95 GLY B C 1
ATOM 2253 O O . GLY B 2 95 ? 22.313 8.983 11.960 1.000 123.923 95 GLY B O 1
ATOM 2254 N N . ASN B 2 96 ? 21.870 7.271 13.379 1.000 115.643 96 ASN B N 1
ATOM 2255 C CA . ASN B 2 96 ? 20.994 7.975 14.315 1.000 117.190 96 ASN B CA 1
ATOM 2256 C C . ASN B 2 96 ? 20.061 8.954 13.605 1.000 113.679 96 ASN B C 1
ATOM 2257 O O . ASN B 2 96 ? 20.017 10.151 13.894 1.000 113.658 96 ASN B O 1
ATOM 2262 N N . THR B 2 97 ? 19.292 8.403 12.668 1.000 94.761 97 THR B N 1
ATOM 2263 C CA . THR B 2 97 ? 18.320 9.142 11.889 1.000 84.315 97 THR B CA 1
ATOM 2264 C C . THR B 2 97 ? 17.140 8.185 11.776 1.000 74.443 97 THR B C 1
ATOM 2265 O O . THR B 2 97 ? 17.341 6.995 11.477 1.000 74.322 97 THR B O 1
ATOM 2269 N N . PRO B 2 98 ? 15.918 8.648 12.024 1.000 61.852 98 PRO B N 1
ATOM 2270 C CA . PRO B 2 98 ? 14.778 7.726 12.034 1.000 55.667 98 PRO B CA 1
ATOM 2271 C C . PRO B 2 98 ? 14.618 7.016 10.696 1.000 48.985 98 PRO B C 1
ATOM 2272 O O . PRO B 2 98 ? 14.832 7.596 9.628 1.000 45.337 98 PRO B O 1
ATOM 2276 N N . LEU B 2 99 ? 14.231 5.750 10.768 1.000 42.979 99 LEU B N 1
ATOM 2277 C CA . LEU B 2 99 ? 13.891 4.982 9.584 1.000 42.947 99 LEU B CA 1
ATOM 2278 C C . LEU B 2 99 ? 12.403 5.131 9.308 1.000 43.408 99 LEU B C 1
ATOM 2279 O O . LEU B 2 99 ? 11.586 5.153 10.234 1.000 43.621 99 LEU B O 1
ATOM 2284 N N . ASN B 2 100 ? 12.058 5.239 8.033 1.000 45.945 100 ASN B N 1
ATOM 2285 C CA . ASN B 2 100 ? 10.669 5.267 7.603 1.000 46.619 100 ASN B CA 1
ATOM 2286 C C . ASN B 2 100 ? 10.363 3.908 6.999 1.000 47.737 100 ASN B C 1
ATOM 2287 O O . ASN B 2 100 ? 11.035 3.483 6.056 1.000 47.029 100 ASN B O 1
ATOM 2292 N N . PHE B 2 101 ? 9.336 3.244 7.509 1.000 36.339 101 PHE B N 1
ATOM 2293 C CA . PHE B 2 101 ? 9.061 1.883 7.087 1.000 38.115 101 PHE B CA 1
ATOM 2294 C C . PHE B 2 101 ? 7.868 1.863 6.150 1.000 44.921 101 PHE B C 1
ATOM 2295 O O . PHE B 2 101 ? 6.980 2.717 6.227 1.000 35.149 101 PHE B O 1
ATOM 2303 N N . GLY B 2 102 ? 7.825 0.843 5.301 1.000 43.295 102 GLY B N 1
ATOM 2304 C CA . GLY B 2 102 ? 6.627 0.586 4.549 1.000 43.353 102 GLY B CA 1
ATOM 2305 C C . GLY B 2 102 ? 5.675 -0.244 5.373 1.000 40.942 102 GLY B C 1
ATOM 2306 O O . GLY B 2 102 ? 5.970 -0.675 6.488 1.000 40.484 102 GLY B O 1
ATOM 2307 N N . GLN B 2 103 ? 4.502 -0.477 4.804 1.000 42.418 103 GLN B N 1
ATOM 2308 C CA . GLN B 2 103 ? 3.479 -1.230 5.511 1.000 46.627 103 GLN B CA 1
ATOM 2309 C C . GLN B 2 103 ? 3.773 -2.720 5.545 1.000 43.487 103 GLN B C 1
ATOM 2310 O O . GLN B 2 103 ? 3.140 -3.445 6.318 1.000 45.850 103 GLN B O 1
ATOM 2316 N N . GLY B 2 104 ? 4.707 -3.194 4.725 1.000 44.179 104 GLY B N 1
ATOM 2317 C CA . GLY B 2 104 ? 5.111 -4.580 4.818 1.000 42.829 104 GLY B CA 1
ATOM 2318 C C . GLY B 2 104 ? 4.486 -5.506 3.800 1.000 44.237 104 GLY B C 1
ATOM 2319 O O . GLY B 2 104 ? 3.334 -5.332 3.391 1.000 42.521 104 GLY B O 1
ATOM 2320 N N . THR B 2 105 ? 5.261 -6.496 3.376 1.000 36.970 105 THR B N 1
ATOM 2321 C CA . THR B 2 105 ? 4.841 -7.469 2.381 1.000 37.649 105 THR B CA 1
ATOM 2322 C C . THR B 2 105 ? 4.772 -8.821 3.068 1.000 39.831 105 THR B C 1
ATOM 2323 O O . THR B 2 105 ? 5.781 -9.302 3.595 1.000 42.710 105 THR B O 1
ATOM 2327 N N . ARG B 2 106 ? 3.597 -9.438 3.057 1.000 38.320 106 ARG B N 1
ATOM 2328 C CA . ARG B 2 106 ? 3.464 -10.778 3.601 1.000 42.697 106 ARG B CA 1
ATOM 2329 C C . ARG B 2 106 ? 3.709 -11.769 2.476 1.000 45.853 106 ARG B C 1
ATOM 2330 O O . ARG B 2 106 ? 2.944 -11.826 1.507 1.000 40.763 106 ARG B O 1
ATOM 2338 N N . LEU B 2 107 ? 4.780 -12.537 2.609 1.000 40.242 107 LEU B N 1
ATOM 2339 C CA . LEU B 2 107 ? 5.198 -13.497 1.606 1.000 40.886 107 LEU B CA 1
ATOM 2340 C C . LEU B 2 107 ? 5.026 -14.892 2.182 1.000 44.045 107 LEU B C 1
ATOM 2341 O O . LEU B 2 107 ? 5.463 -15.164 3.306 1.000 45.882 107 LEU B O 1
ATOM 2346 N N . THR B 2 108 ? 4.382 -15.764 1.419 1.000 44.732 108 THR B N 1
ATOM 2347 C CA . THR B 2 108 ? 4.205 -17.157 1.798 1.000 49.480 108 THR B CA 1
ATOM 2348 C C . THR B 2 108 ? 4.752 -18.023 0.675 1.000 50.414 108 THR B C 1
ATOM 2349 O O . THR B 2 108 ? 4.396 -17.827 -0.492 1.000 46.100 108 THR B O 1
ATOM 2353 N N . VAL B 2 109 ? 5.615 -18.970 1.020 1.000 52.277 109 VAL B N 1
ATOM 2354 C CA . VAL B 2 109 ? 6.168 -19.904 0.050 1.000 55.672 109 VAL B CA 1
ATOM 2355 C C . VAL B 2 109 ? 5.443 -21.228 0.218 1.000 60.305 109 VAL B C 1
ATOM 2356 O O . VAL B 2 109 ? 5.485 -21.840 1.293 1.000 62.455 109 VAL B O 1
ATOM 2360 N N . LEU B 2 110 ? 4.765 -21.660 -0.835 1.000 78.717 110 LEU B N 1
ATOM 2361 C CA . LEU B 2 110 ? 3.955 -22.865 -0.815 1.000 84.831 110 LEU B CA 1
ATOM 2362 C C . LEU B 2 110 ? 4.679 -24.057 -1.435 1.000 89.242 110 LEU B C 1
ATOM 2363 O O . LEU B 2 110 ? 5.655 -23.924 -2.175 1.000 86.658 110 LEU B O 1
ATOM 2368 N N . GLY B 2 111 ? 4.172 -25.235 -1.103 1.000 69.724 111 GLY B N 1
ATOM 2369 C CA . GLY B 2 111 ? 4.579 -26.446 -1.785 1.000 73.964 111 GLY B CA 1
ATOM 2370 C C . GLY B 2 111 ? 4.046 -26.483 -3.206 1.000 76.925 111 GLY B C 1
ATOM 2371 O O . GLY B 2 111 ? 2.958 -25.988 -3.498 1.000 75.720 111 GLY B O 1
ATOM 2372 N N . LYS B 2 112 ? 4.816 -27.086 -4.111 1.000 107.581 112 LYS B N 1
ATOM 2373 C CA . LYS B 2 112 ? 4.516 -27.000 -5.537 1.000 104.347 112 LYS B CA 1
ATOM 2374 C C . LYS B 2 112 ? 3.336 -27.879 -5.916 1.000 103.562 112 LYS B C 1
ATOM 2375 O O . LYS B 2 112 ? 3.052 -28.060 -7.105 1.000 101.849 112 LYS B O 1
ATOM 2381 N N . ASN B 2 113 ? 2.661 -28.416 -4.906 1.000 112.419 113 ASN B N 1
ATOM 2382 C CA . ASN B 2 113 ? 1.451 -29.214 -4.997 1.000 110.218 113 ASN B CA 1
ATOM 2383 C C . ASN B 2 113 ? 0.233 -28.466 -4.489 1.000 108.121 113 ASN B C 1
ATOM 2384 O O . ASN B 2 113 ? -0.833 -28.533 -5.108 1.000 104.918 113 ASN B O 1
ATOM 2389 N N . SER B 2 114 ? 0.387 -27.732 -3.390 1.000 96.380 114 SER B N 1
ATOM 2390 C CA . SER B 2 114 ? -0.727 -27.014 -2.792 1.000 93.348 114 SER B CA 1
ATOM 2391 C C . SER B 2 114 ? -1.167 -25.863 -3.687 1.000 85.966 114 SER B C 1
ATOM 2392 O O . SER B 2 114 ? -0.343 -25.146 -4.261 1.000 88.271 114 SER B O 1
ATOM 2395 N N . GLU B 2 115 ? -2.475 -25.689 -3.803 1.000 74.462 115 GLU B N 1
ATOM 2396 C CA . GLU B 2 115 ? -3.032 -24.561 -4.528 1.000 69.803 115 GLU B CA 1
ATOM 2397 C C . GLU B 2 115 ? -3.550 -23.498 -3.568 1.000 67.232 115 GLU B C 1
ATOM 2398 O O . GLU B 2 115 ? -3.837 -23.762 -2.397 1.000 61.539 115 GLU B O 1
ATOM 2404 N N . ILE B 2 116 ? -3.672 -22.283 -4.089 1.000 65.471 116 ILE B N 1
ATOM 2405 C CA . ILE B 2 116 ? -4.284 -21.185 -3.349 1.000 59.699 116 ILE B CA 1
ATOM 2406 C C . ILE B 2 116 ? -5.794 -21.286 -3.496 1.000 59.152 116 ILE B C 1
ATOM 2407 O O . ILE B 2 116 ? -6.311 -21.443 -4.608 1.000 64.258 116 ILE B O 1
ATOM 2412 N N . ILE B 2 117 ? -6.509 -21.202 -2.379 1.000 55.307 117 ILE B N 1
ATOM 2413 C CA . ILE B 2 117 ? -7.965 -21.259 -2.384 1.000 52.164 117 ILE B CA 1
ATOM 2414 C C . ILE B 2 117 ? -8.493 -19.898 -1.956 1.000 47.548 117 ILE B C 1
ATOM 2415 O O . ILE B 2 117 ? -8.134 -19.392 -0.886 1.000 48.909 117 ILE B O 1
ATOM 2420 N N . GLU B 2 118 ? -9.342 -19.309 -2.794 1.000 50.872 118 GLU B N 1
ATOM 2421 C CA . GLU B 2 118 ? -9.988 -18.054 -2.455 1.000 51.075 118 GLU B CA 1
ATOM 2422 C C . GLU B 2 118 ? -10.926 -18.246 -1.265 1.000 56.159 118 GLU B C 1
ATOM 2423 O O . GLU B 2 118 ? -11.456 -19.340 -1.050 1.000 55.199 118 GLU B O 1
ATOM 2429 N N . PRO B 2 119 ? -11.135 -17.205 -0.469 1.000 50.414 119 PRO B N 1
ATOM 2430 C CA . PRO B 2 119 ? -12.052 -17.314 0.666 1.000 47.898 119 PRO B CA 1
ATOM 2431 C C . PRO B 2 119 ? -13.507 -17.255 0.229 1.000 49.727 119 PRO B C 1
ATOM 2432 O O . PRO B 2 119 ? -13.855 -16.717 -0.822 1.000 48.077 119 PRO B O 1
ATOM 2436 N N . ASP B 2 120 ? -14.362 -17.810 1.080 1.000 52.354 120 ASP B N 1
ATOM 2437 C CA . ASP B 2 120 ? -15.779 -17.499 1.035 1.000 49.819 120 ASP B CA 1
ATOM 2438 C C . ASP B 2 120 ? -16.010 -16.350 2.001 1.000 49.456 120 ASP B C 1
ATOM 2439 O O . ASP B 2 120 ? -15.448 -16.331 3.099 1.000 49.785 120 ASP B O 1
ATOM 2444 N N . VAL B 2 121 ? -16.839 -15.393 1.597 1.000 39.763 121 VAL B N 1
ATOM 2445 C CA . VAL B 2 121 ? -17.014 -14.165 2.361 1.000 42.379 121 VAL B CA 1
ATOM 2446 C C . VAL B 2 121 ? -18.504 -13.928 2.533 1.000 44.842 121 VAL B C 1
ATOM 2447 O O . VAL B 2 121 ? -19.234 -13.802 1.543 1.000 43.453 121 VAL B O 1
ATOM 2451 N N . VAL B 2 122 ? -18.952 -13.869 3.784 1.000 43.339 122 VAL B N 1
ATOM 2452 C CA . VAL B 2 122 ? -20.335 -13.558 4.110 1.000 48.216 122 VAL B CA 1
ATOM 2453 C C . VAL B 2 122 ? -20.347 -12.481 5.183 1.000 39.578 122 VAL B C 1
ATOM 2454 O O . VAL B 2 122 ? -19.428 -12.386 6.004 1.000 42.826 122 VAL B O 1
ATOM 2458 N N . ILE B 2 123 ? -21.379 -11.645 5.156 1.000 37.660 123 ILE B N 1
ATOM 2459 C CA . ILE B 2 123 ? -21.701 -10.767 6.271 1.000 35.152 123 ILE B CA 1
ATOM 2460 C C . ILE B 2 123 ? -22.922 -11.343 6.970 1.000 41.973 123 ILE B C 1
ATOM 2461 O O . ILE B 2 123 ? -23.908 -11.702 6.317 1.000 41.392 123 ILE B O 1
ATOM 2466 N N . PHE B 2 124 ? -22.871 -11.402 8.292 1.000 38.970 124 PHE B N 1
ATOM 2467 C CA . PHE B 2 124 ? -24.010 -11.855 9.067 1.000 40.626 124 PHE B CA 1
ATOM 2468 C C . PHE B 2 124 ? -24.924 -10.677 9.361 1.000 37.331 124 PHE B C 1
ATOM 2469 O O . PHE B 2 124 ? -24.460 -9.584 9.698 1.000 40.734 124 PHE B O 1
ATOM 2477 N N . SER B 2 125 ? -26.221 -10.895 9.183 1.000 42.008 125 SER B N 1
ATOM 2478 C CA . SER B 2 125 ? -27.197 -9.896 9.582 1.000 45.069 125 SER B CA 1
ATOM 2479 C C . SER B 2 125 ? -27.057 -9.620 11.076 1.000 41.121 125 SER B C 1
ATOM 2480 O O . SER B 2 125 ? -26.875 -10.553 11.865 1.000 45.237 125 SER B O 1
ATOM 2483 N N . PRO B 2 126 ? -27.115 -8.361 11.498 1.000 41.313 126 PRO B N 1
ATOM 2484 C CA . PRO B 2 126 ? -26.978 -8.065 12.925 1.000 46.021 126 PRO B CA 1
ATOM 2485 C C . PRO B 2 126 ? -28.225 -8.483 13.685 1.000 46.666 126 PRO B C 1
ATOM 2486 O O . PRO B 2 126 ? -29.327 -8.554 13.135 1.000 43.418 126 PRO B O 1
ATOM 2490 N N . SER B 2 127 ? -28.031 -8.785 14.964 1.000 43.603 127 SER B N 1
ATOM 2491 C CA . SER B 2 127 ? -29.126 -9.281 15.786 1.000 44.774 127 SER B CA 1
ATOM 2492 C C . SER B 2 127 ? -30.102 -8.158 16.106 1.000 41.005 127 SER B C 1
ATOM 2493 O O . SER B 2 127 ? -29.706 -7.093 16.589 1.000 38.165 127 SER B O 1
ATOM 2496 N N . LYS B 2 128 ? -31.390 -8.407 15.852 1.000 43.484 128 LYS B N 1
ATOM 2497 C CA . LYS B 2 128 ? -32.412 -7.436 16.228 1.000 46.050 128 LYS B CA 1
ATOM 2498 C C . LYS B 2 128 ? -32.485 -7.280 17.740 1.000 42.905 128 LYS B C 1
ATOM 2499 O O . LYS B 2 128 ? -32.792 -6.192 18.241 1.000 45.887 128 LYS B O 1
ATOM 2505 N N . GLN B 2 129 ? -32.180 -8.347 18.480 1.000 43.192 129 GLN B N 1
ATOM 2506 C CA . GLN B 2 129 ? -32.175 -8.266 19.936 1.000 43.589 129 GLN B CA 1
ATOM 2507 C C . GLN B 2 129 ? -31.033 -7.388 20.438 1.000 42.350 129 GLN B C 1
ATOM 2508 O O . GLN B 2 129 ? -31.228 -6.581 21.355 1.000 38.639 129 GLN B O 1
ATOM 2514 N N . GLU B 2 130 ? -29.826 -7.552 19.881 1.000 43.416 130 GLU B N 1
ATOM 2515 C CA . GLU B 2 130 ? -28.725 -6.664 20.250 1.000 40.465 130 GLU B CA 1
ATOM 2516 C C . GLU B 2 130 ? -29.095 -5.208 19.992 1.000 38.920 130 GLU B C 1
ATOM 2517 O O . GLU B 2 130 ? -28.882 -4.339 20.846 1.000 38.165 130 GLU B O 1
ATOM 2523 N N . ILE B 2 131 ? -29.655 -4.930 18.812 1.000 36.475 131 ILE B N 1
ATOM 2524 C CA . ILE B 2 131 ? -30.048 -3.567 18.457 1.000 41.689 131 ILE B CA 1
ATOM 2525 C C . ILE B 2 131 ? -30.989 -2.988 19.508 1.000 45.150 131 ILE B C 1
ATOM 2526 O O . ILE B 2 131 ? -30.839 -1.839 19.937 1.000 45.171 131 ILE B O 1
ATOM 2531 N N . GLN B 2 132 ? -31.998 -3.761 19.909 1.000 46.321 132 GLN B N 1
ATOM 2532 C CA . GLN B 2 132 ? -32.929 -3.282 20.928 1.000 47.893 132 GLN B CA 1
ATOM 2533 C C . GLN B 2 132 ? -32.252 -3.141 22.289 1.000 44.405 132 GLN B C 1
ATOM 2534 O O . GLN B 2 132 ? -32.411 -2.118 22.967 1.000 48.866 132 GLN B O 1
ATOM 2540 N N . GLU B 2 133 ? -31.525 -4.174 22.727 1.000 40.663 133 GLU B N 1
ATOM 2541 C CA . GLU B 2 133 ? -30.939 -4.155 24.069 1.000 46.100 133 GLU B CA 1
ATOM 2542 C C . GLU B 2 133 ? -29.810 -3.135 24.188 1.000 47.200 133 GLU B C 1
ATOM 2543 O O . GLU B 2 133 ? -29.728 -2.404 25.183 1.000 42.345 133 GLU B O 1
ATOM 2549 N N . LYS B 2 134 ? -28.907 -3.094 23.201 1.000 44.284 134 LYS B N 1
ATOM 2550 C CA . LYS B 2 134 ? -27.695 -2.287 23.297 1.000 37.194 134 LYS B CA 1
ATOM 2551 C C . LYS B 2 134 ? -27.717 -1.018 22.457 1.000 44.674 134 LYS B C 1
ATOM 2552 O O . LYS B 2 134 ? -26.770 -0.227 22.545 1.000 42.339 134 LYS B O 1
ATOM 2558 N N . LYS B 2 135 ? -28.754 -0.805 21.644 1.000 45.087 135 LYS B N 1
ATOM 2559 C CA . LYS B 2 135 ? -28.814 0.333 20.720 1.000 47.193 135 LYS B CA 1
ATOM 2560 C C . LYS B 2 135 ? -27.588 0.378 19.808 1.000 45.637 135 LYS B C 1
ATOM 2561 O O . LYS B 2 135 ? -27.158 1.446 19.369 1.000 42.824 135 LYS B O 1
ATOM 2567 N N . LYS B 2 136 ? -27.016 -0.791 19.522 1.000 39.552 136 LYS B N 1
ATOM 2568 C CA . LYS B 2 136 ? -25.909 -0.908 18.589 1.000 43.913 136 LYS B CA 1
ATOM 2569 C C . LYS B 2 136 ? -26.117 -2.141 17.725 1.000 41.721 136 LYS B C 1
ATOM 2570 O O . LYS B 2 136 ? -26.764 -3.107 18.136 1.000 40.692 136 LYS B O 1
ATOM 2576 N N . ALA B 2 137 ? -25.564 -2.093 16.517 1.000 39.507 137 ALA B N 1
ATOM 2577 C CA . ALA B 2 137 ? -25.570 -3.219 15.595 1.000 36.933 137 ALA B CA 1
ATOM 2578 C C . ALA B 2 137 ? -24.139 -3.675 15.367 1.000 40.731 137 ALA B C 1
ATOM 2579 O O . ALA B 2 137 ? -23.285 -2.873 14.975 1.000 37.978 137 ALA B O 1
ATOM 2581 N N . THR B 2 138 ? -23.874 -4.954 15.603 1.000 35.749 138 THR B N 1
ATOM 2582 C CA . THR B 2 138 ? -22.577 -5.525 15.278 1.000 37.899 138 THR B CA 1
ATOM 2583 C C . THR B 2 138 ? -22.711 -6.287 13.968 1.000 39.802 138 THR B C 1
ATOM 2584 O O . THR B 2 138 ? -23.522 -7.213 13.861 1.000 42.818 138 THR B O 1
ATOM 2588 N N . LEU B 2 139 ? -21.904 -5.906 12.986 1.000 38.123 139 LEU B N 1
ATOM 2589 C CA . LEU B 2 139 ? -21.865 -6.567 11.692 1.000 36.989 139 LEU B CA 1
ATOM 2590 C C . LEU B 2 139 ? -20.628 -7.449 11.665 1.000 37.665 139 LEU B C 1
ATOM 2591 O O . LEU B 2 139 ? -19.505 -6.952 11.813 1.000 44.195 139 LEU B O 1
ATOM 2596 N N . VAL B 2 140 ? -20.830 -8.750 11.504 1.000 30.183 140 VAL B N 1
ATOM 2597 C CA . VAL B 2 140 ? -19.728 -9.697 11.487 1.000 31.675 140 VAL B CA 1
ATOM 2598 C C . VAL B 2 140 ? -19.498 -10.133 10.050 1.000 37.041 140 VAL B C 1
ATOM 2599 O O . VAL B 2 140 ? -20.380 -10.723 9.414 1.000 37.352 140 VAL B O 1
ATOM 2603 N N . CYS B 2 141 ? -18.309 -9.843 9.543 1.000 35.454 141 CYS B N 1
ATOM 2604 C CA . CYS B 2 141 ? -17.862 -10.344 8.257 1.000 34.404 141 CYS B CA 1
ATOM 2605 C C . CYS B 2 141 ? -16.961 -11.542 8.495 1.000 36.170 141 CYS B C 1
ATOM 2606 O O . CYS B 2 141 ? -16.006 -11.454 9.272 1.000 39.855 141 CYS B O 1
ATOM 2609 N N . LEU B 2 142 ? -17.248 -12.648 7.820 1.000 34.838 142 LEU B N 1
ATOM 2610 C CA . LEU B 2 142 ? -16.457 -13.861 7.966 1.000 41.931 142 LEU B CA 1
ATOM 2611 C C . LEU B 2 142 ? -15.845 -14.231 6.624 1.000 43.629 142 LEU B C 1
ATOM 2612 O O . LEU B 2 142 ? -16.563 -14.405 5.633 1.000 45.621 142 LEU B O 1
ATOM 2617 N N . ALA B 2 143 ? -14.527 -14.377 6.599 1.000 39.481 143 ALA B N 1
ATOM 2618 C CA . ALA B 2 143 ? -13.836 -14.960 5.461 1.000 44.474 143 ALA B CA 1
ATOM 2619 C C . ALA B 2 143 ? -13.384 -16.350 5.875 1.000 45.442 143 ALA B C 1
ATOM 2620 O O . ALA B 2 143 ? -12.661 -16.500 6.864 1.000 46.685 143 ALA B O 1
ATOM 2622 N N . SER B 2 144 ? -13.813 -17.363 5.126 1.000 43.966 144 SER B N 1
ATOM 2623 C CA . SER B 2 144 ? -13.463 -18.736 5.448 1.000 47.579 144 SER B CA 1
ATOM 2624 C C . SER B 2 144 ? -13.187 -19.502 4.165 1.000 49.753 144 SER B C 1
ATOM 2625 O O . SER B 2 144 ? -13.549 -19.072 3.066 1.000 48.698 144 SER B O 1
ATOM 2628 N N . GLY B 2 145 ? -12.553 -20.660 4.320 1.000 58.496 145 GLY B N 1
ATOM 2629 C CA . GLY B 2 145 ? -12.293 -21.528 3.196 1.000 61.084 145 GLY B CA 1
ATOM 2630 C C . GLY B 2 145 ? -10.996 -21.269 2.465 1.000 63.042 145 GLY B C 1
ATOM 2631 O O . GLY B 2 145 ? -10.737 -21.934 1.454 1.000 66.295 145 GLY B O 1
ATOM 2632 N N . PHE B 2 146 ? -10.174 -20.329 2.929 1.000 50.725 146 PHE B N 1
ATOM 2633 C CA . PHE B 2 146 ? -9.039 -19.871 2.141 1.000 52.464 146 PHE B CA 1
ATOM 2634 C C . PHE B 2 146 ? -7.731 -20.503 2.608 1.000 54.209 146 PHE B C 1
ATOM 2635 O O . PHE B 2 146 ? -7.595 -20.963 3.745 1.000 54.686 146 PHE B O 1
ATOM 2643 N N . PHE B 2 147 ? -6.765 -20.530 1.685 1.000 52.906 147 PHE B N 1
ATOM 2644 C CA . PHE B 2 147 ? -5.415 -21.039 1.879 1.000 51.635 147 PHE B CA 1
ATOM 2645 C C . PHE B 2 147 ? -4.492 -20.240 0.966 1.000 52.817 147 PHE B C 1
ATOM 2646 O O . PHE B 2 147 ? -4.810 -20.085 -0.226 1.000 56.083 147 PHE B O 1
ATOM 2654 N N . PRO B 2 148 ? -3.357 -19.722 1.469 1.000 50.390 148 PRO B N 1
ATOM 2655 C CA . PRO B 2 148 ? -2.802 -19.945 2.807 1.000 52.238 148 PRO B CA 1
ATOM 2656 C C . PRO B 2 148 ? -3.361 -19.021 3.887 1.000 52.348 148 PRO B C 1
ATOM 2657 O O . PRO B 2 148 ? -4.344 -18.318 3.658 1.000 51.467 148 PRO B O 1
ATOM 2661 N N . ASP B 2 149 ? -2.720 -19.042 5.060 1.000 56.199 149 ASP B N 1
ATOM 2662 C CA . ASP B 2 149 ? -3.284 -18.414 6.250 1.000 58.539 149 ASP B CA 1
ATOM 2663 C C . ASP B 2 149 ? -3.405 -16.899 6.155 1.000 60.776 149 ASP B C 1
ATOM 2664 O O . ASP B 2 149 ? -4.183 -16.313 6.916 1.000 61.510 149 ASP B O 1
ATOM 2669 N N . HIS B 2 150 ? -2.674 -16.245 5.258 1.000 66.279 150 HIS B N 1
ATOM 2670 C CA . HIS B 2 150 ? -2.666 -14.788 5.234 1.000 66.987 150 HIS B CA 1
ATOM 2671 C C . HIS B 2 150 ? -3.727 -14.228 4.300 1.000 64.958 150 HIS B C 1
ATOM 2672 O O . HIS B 2 150 ? -3.833 -14.639 3.140 1.000 59.128 150 HIS B O 1
ATOM 2679 N N . LEU B 2 151 ? -4.483 -13.263 4.812 1.000 58.749 151 LEU B N 1
ATOM 2680 C CA . LEU B 2 151 ? -5.547 -12.599 4.081 1.000 53.441 151 LEU B CA 1
ATOM 2681 C C . LEU B 2 151 ? -5.865 -11.310 4.821 1.000 50.448 151 LEU B C 1
ATOM 2682 O O . LEU B 2 151 ? -5.745 -11.245 6.046 1.000 51.461 151 LEU B O 1
ATOM 2687 N N . ASN B 2 152 ? -6.251 -10.280 4.074 1.000 46.742 152 ASN B N 1
ATOM 2688 C CA . ASN B 2 152 ? -6.600 -8.999 4.667 1.000 48.674 152 ASN B CA 1
ATOM 2689 C C . ASN B 2 152 ? -8.094 -8.757 4.525 1.000 45.816 152 ASN B C 1
ATOM 2690 O O . ASN B 2 152 ? -8.671 -8.988 3.458 1.000 45.766 152 ASN B O 1
ATOM 2695 N N . LEU B 2 153 ? -8.708 -8.275 5.604 1.000 40.100 153 LEU B N 1
ATOM 2696 C CA . LEU B 2 153 ? -10.133 -7.968 5.642 1.000 39.597 153 LEU B CA 1
ATOM 2697 C C . LEU B 2 153 ? -10.297 -6.524 6.093 1.000 42.953 153 LEU B C 1
ATOM 2698 O O . LEU B 2 153 ? -9.813 -6.154 7.167 1.000 44.905 153 LEU B O 1
ATOM 2703 N N . VAL B 2 154 ? -10.992 -5.714 5.292 1.000 39.336 154 VAL B N 1
ATOM 2704 C CA . VAL B 2 154 ? -11.214 -4.314 5.628 1.000 37.483 154 VAL B CA 1
ATOM 2705 C C . VAL B 2 154 ? -12.678 -3.967 5.408 1.000 42.160 154 VAL B C 1
ATOM 2706 O O . VAL B 2 154 ? -13.409 -4.663 4.700 1.000 42.547 154 VAL B O 1
ATOM 2710 N N . TRP B 2 155 ? -13.092 -2.853 6.006 1.000 37.520 155 TRP B N 1
ATOM 2711 C CA . TRP B 2 155 ? -14.442 -2.336 5.851 1.000 37.097 155 TRP B CA 1
ATOM 2712 C C . TRP B 2 155 ? -14.425 -1.013 5.099 1.000 42.081 155 TRP B C 1
ATOM 2713 O O . TRP B 2 155 ? -13.547 -0.173 5.321 1.000 39.120 155 TRP B O 1
ATOM 2724 N N . LYS B 2 156 ? -15.404 -0.829 4.216 1.000 40.315 156 LYS B N 1
ATOM 2725 C CA . LYS B 2 156 ? -15.761 0.479 3.691 1.000 41.344 156 LYS B CA 1
ATOM 2726 C C . LYS B 2 156 ? -17.209 0.785 4.047 1.000 44.697 156 LYS B C 1
ATOM 2727 O O . LYS B 2 156 ? -18.076 -0.088 3.941 1.000 44.826 156 LYS B O 1
ATOM 2733 N N . VAL B 2 157 ? -17.480 2.025 4.442 1.000 39.776 157 VAL B N 1
ATOM 2734 C CA . VAL B 2 157 ? -18.845 2.489 4.658 1.000 47.053 157 VAL B CA 1
ATOM 2735 C C . VAL B 2 157 ? -19.107 3.608 3.660 1.000 49.301 157 VAL B C 1
ATOM 2736 O O . VAL B 2 157 ? -18.495 4.682 3.744 1.000 50.377 157 VAL B O 1
ATOM 2740 N N . ASN B 2 158 ? -20.029 3.364 2.732 1.000 48.237 158 ASN B N 1
ATOM 2741 C CA . ASN B 2 158 ? -20.378 4.307 1.673 1.000 51.075 158 ASN B CA 1
ATOM 2742 C C . ASN B 2 158 ? -19.128 4.759 0.916 1.000 54.372 158 ASN B C 1
ATOM 2743 O O . ASN B 2 158 ? -18.821 5.947 0.809 1.000 56.688 158 ASN B O 1
ATOM 2748 N N . GLY B 2 159 ? -18.404 3.775 0.384 1.000 52.309 159 GLY B N 1
ATOM 2749 C CA . GLY B 2 159 ? -17.219 4.029 -0.409 1.000 58.565 159 GLY B CA 1
ATOM 2750 C C . GLY B 2 159 ? -15.991 4.494 0.347 1.000 56.459 159 GLY B C 1
ATOM 2751 O O . GLY B 2 159 ? -14.921 4.601 -0.264 1.000 56.178 159 GLY B O 1
ATOM 2752 N N . VAL B 2 160 ? -16.094 4.777 1.644 1.000 49.224 160 VAL B N 1
ATOM 2753 C CA . VAL B 2 160 ? -14.994 5.342 2.417 1.000 53.688 160 VAL B CA 1
ATOM 2754 C C . VAL B 2 160 ? -14.421 4.278 3.344 1.000 52.898 160 VAL B C 1
ATOM 2755 O O . VAL B 2 160 ? -15.170 3.526 3.978 1.000 50.093 160 VAL B O 1
ATOM 2759 N N . LYS B 2 161 ? -13.090 4.242 3.448 1.000 49.056 161 LYS B N 1
ATOM 2760 C CA . LYS B 2 161 ? -12.418 3.371 4.409 1.000 48.443 161 LYS B CA 1
ATOM 2761 C C . LYS B 2 161 ? -12.906 3.669 5.817 1.000 46.303 161 LYS B C 1
ATOM 2762 O O . LYS B 2 161 ? -12.925 4.826 6.245 1.000 48.548 161 LYS B O 1
ATOM 2768 N N . ARG B 2 162 ? -13.305 2.628 6.539 1.000 47.116 162 ARG B N 1
ATOM 2769 C CA . ARG B 2 162 ? -13.837 2.784 7.884 1.000 41.437 162 ARG B CA 1
ATOM 2770 C C . ARG B 2 162 ? -12.947 2.038 8.863 1.000 38.797 162 ARG B C 1
ATOM 2771 O O . ARG B 2 162 ? -12.619 0.867 8.646 1.000 41.871 162 ARG B O 1
ATOM 2779 N N . THR B 2 163 ? -12.590 2.706 9.953 1.000 43.447 163 THR B N 1
ATOM 2780 C CA . THR B 2 163 ? -11.817 2.096 11.019 1.000 41.702 163 THR B CA 1
ATOM 2781 C C . THR B 2 163 ? -12.492 2.168 12.377 1.000 45.871 163 THR B C 1
ATOM 2782 O O . THR B 2 163 ? -12.302 1.270 13.202 1.000 40.731 163 THR B O 1
ATOM 2786 N N . GLU B 2 164 ? -13.260 3.223 12.630 1.000 45.479 164 GLU B N 1
ATOM 2787 C CA . GLU B 2 164 ? -13.976 3.382 13.887 1.000 52.501 164 GLU B CA 1
ATOM 2788 C C . GLU B 2 164 ? -14.982 2.249 14.075 1.000 47.700 164 GLU B C 1
ATOM 2789 O O . GLU B 2 164 ? -15.854 2.026 13.227 1.000 61.926 164 GLU B O 1
ATOM 2795 N N . GLY B 2 165 ? -14.870 1.557 15.205 1.000 48.480 165 GLY B N 1
ATOM 2796 C CA . GLY B 2 165 ? -15.749 0.467 15.539 1.000 42.610 165 GLY B CA 1
ATOM 2797 C C . GLY B 2 165 ? -15.407 -0.851 14.894 1.000 41.092 165 GLY B C 1
ATOM 2798 O O . GLY B 2 165 ? -16.167 -1.814 15.053 1.000 42.871 165 GLY B O 1
ATOM 2799 N N . VAL B 2 166 ? -14.276 -0.947 14.200 1.000 46.195 166 VAL B N 1
ATOM 2800 C CA . VAL B 2 166 ? -13.889 -2.177 13.525 1.000 43.266 166 VAL B CA 1
ATOM 2801 C C . VAL B 2 166 ? -12.963 -2.962 14.442 1.000 39.378 166 VAL B C 1
ATOM 2802 O O . VAL B 2 166 ? -11.979 -2.419 14.965 1.000 43.166 166 VAL B O 1
ATOM 2806 N N . GLY B 2 167 ? -13.286 -4.234 14.658 1.000 39.631 167 GLY B N 1
ATOM 2807 C CA . GLY B 2 167 ? -12.325 -5.143 15.245 1.000 37.749 167 GLY B CA 1
ATOM 2808 C C . GLY B 2 167 ? -12.050 -6.329 14.351 1.000 42.337 167 GLY B C 1
ATOM 2809 O O . GLY B 2 167 ? -12.930 -7.170 14.148 1.000 43.247 167 GLY B O 1
ATOM 2810 N N . THR B 2 168 ? -10.827 -6.433 13.847 1.000 39.739 168 THR B N 1
ATOM 2811 C CA . THR B 2 168 ? -10.434 -7.497 12.934 1.000 41.339 168 THR B CA 1
ATOM 2812 C C . THR B 2 168 ? -9.448 -8.420 13.631 1.000 42.050 168 THR B C 1
ATOM 2813 O O . THR B 2 168 ? -8.508 -7.944 14.277 1.000 41.679 168 THR B O 1
ATOM 2817 N N . ASP B 2 169 ? -9.669 -9.731 13.520 1.000 41.152 169 ASP B N 1
ATOM 2818 C CA . ASP B 2 169 ? -8.698 -10.677 14.054 1.000 43.505 169 ASP B CA 1
ATOM 2819 C C . ASP B 2 169 ? -7.337 -10.426 13.424 1.000 47.550 169 ASP B C 1
ATOM 2820 O O . ASP B 2 169 ? -7.222 -10.256 12.206 1.000 43.266 169 ASP B O 1
ATOM 2825 N N . GLU B 2 170 ? -6.301 -10.408 14.260 1.000 53.091 170 GLU B N 1
ATOM 2826 C CA . GLU B 2 170 ? -4.947 -10.234 13.753 1.000 51.801 170 GLU B CA 1
ATOM 2827 C C . GLU B 2 170 ? -4.396 -11.515 13.140 1.000 50.045 170 GLU B C 1
ATOM 2828 O O . GLU B 2 170 ? -3.518 -11.451 12.273 1.000 53.814 170 GLU B O 1
ATOM 2834 N N . ILE B 2 171 ? -4.901 -12.674 13.556 1.000 52.991 171 ILE B N 1
ATOM 2835 C CA . ILE B 2 171 ? -4.354 -13.962 13.147 1.000 56.830 171 ILE B CA 1
ATOM 2836 C C . ILE B 2 171 ? -5.492 -14.878 12.716 1.000 56.991 171 ILE B C 1
ATOM 2837 O O . ILE B 2 171 ? -6.575 -14.875 13.314 1.000 54.225 171 ILE B O 1
ATOM 2842 N N . SER B 2 172 ? -5.257 -15.623 11.639 1.000 55.107 172 SER B N 1
ATOM 2843 C CA . SER B 2 172 ? -6.241 -16.553 11.105 1.000 52.062 172 SER B CA 1
ATOM 2844 C C . SER B 2 172 ? -6.451 -17.737 12.041 1.000 55.101 172 SER B C 1
ATOM 2845 O O . SER B 2 172 ? -5.542 -18.161 12.761 1.000 59.412 172 SER B O 1
ATOM 2848 N N . THR B 2 173 ? -7.670 -18.269 12.024 1.000 55.717 173 THR B N 1
ATOM 2849 C CA . THR B 2 173 ? -8.037 -19.446 12.801 1.000 60.297 173 THR B CA 1
ATOM 2850 C C . THR B 2 173 ? -7.984 -20.671 11.895 1.000 66.324 173 THR B C 1
ATOM 2851 O O . THR B 2 173 ? -8.635 -20.701 10.845 1.000 63.381 173 THR B O 1
ATOM 2855 N N . SER B 2 174 ? -7.186 -21.662 12.284 1.000 65.376 174 SER B N 1
ATOM 2856 C CA . SER B 2 174 ? -7.071 -22.899 11.522 1.000 67.721 174 SER B CA 1
ATOM 2857 C C . SER B 2 174 ? -8.312 -23.757 11.740 1.000 75.556 174 SER B C 1
ATOM 2858 O O . SER B 2 174 ? -8.597 -24.161 12.870 1.000 75.420 174 SER B O 1
ATOM 2861 N N . ASN B 2 175 ? -9.041 -24.047 10.666 1.000 101.223 175 ASN B N 1
ATOM 2862 C CA . ASN B 2 175 ? -10.252 -24.868 10.722 1.000 107.002 175 ASN B CA 1
ATOM 2863 C C . ASN B 2 175 ? -10.019 -26.103 9.859 1.000 107.705 175 ASN B C 1
ATOM 2864 O O . ASN B 2 175 ? -10.299 -26.086 8.658 1.000 105.268 175 ASN B O 1
ATOM 2869 N N . GLY B 2 176 ? -9.519 -27.177 10.466 1.000 100.823 176 GLY B N 1
ATOM 2870 C CA . GLY B 2 176 ? -9.301 -28.376 9.689 1.000 98.114 176 GLY B CA 1
ATOM 2871 C C . GLY B 2 176 ? -8.208 -28.176 8.666 1.000 94.772 176 GLY B C 1
ATOM 2872 O O . GLY B 2 176 ? -7.033 -28.049 9.006 1.000 95.419 176 GLY B O 1
ATOM 2873 N N . SER B 2 177 ? -8.592 -28.134 7.395 1.000 90.427 177 SER B N 1
ATOM 2874 C CA . SER B 2 177 ? -7.647 -28.011 6.298 1.000 87.858 177 SER B CA 1
ATOM 2875 C C . SER B 2 177 ? -7.529 -26.593 5.754 1.000 88.540 177 SER B C 1
ATOM 2876 O O . SER B 2 177 ? -6.590 -26.313 5.004 1.000 82.657 177 SER B O 1
ATOM 2879 N N . THR B 2 178 ? -8.445 -25.704 6.120 1.000 86.663 178 THR B N 1
ATOM 2880 C CA . THR B 2 178 ? -8.516 -24.324 5.655 1.000 76.341 178 THR B CA 1
ATOM 2881 C C . THR B 2 178 ? -8.441 -23.350 6.832 1.000 76.628 178 THR B C 1
ATOM 2882 O O . THR B 2 178 ? -8.445 -23.748 8.000 1.000 78.702 178 THR B O 1
ATOM 2886 N N . TYR B 2 179 ? -8.331 -22.060 6.513 1.000 69.114 179 TYR B N 1
ATOM 2887 C CA . TYR B 2 179 ? -8.298 -20.999 7.511 1.000 63.868 179 TYR B CA 1
ATOM 2888 C C . TYR B 2 179 ? -9.534 -20.118 7.378 1.000 60.936 179 TYR B C 1
ATOM 2889 O O . TYR B 2 179 ? -10.177 -20.063 6.325 1.000 57.370 179 TYR B O 1
ATOM 2898 N N . SER B 2 180 ? -9.871 -19.442 8.476 1.000 48.582 180 SER B N 1
ATOM 2899 C CA . SER B 2 180 ? -10.914 -18.428 8.487 1.000 46.485 180 SER B CA 1
ATOM 2900 C C . SER B 2 180 ? -10.396 -17.169 9.173 1.000 45.116 180 SER B C 1
ATOM 2901 O O . SER B 2 180 ? -9.407 -17.199 9.908 1.000 43.679 180 SER B O 1
ATOM 2904 N N . LEU B 2 181 ? -11.097 -16.060 8.943 1.000 43.258 181 LEU B N 1
ATOM 2905 C CA . LEU B 2 181 ? -10.761 -14.783 9.557 1.000 42.026 181 LEU B CA 1
ATOM 2906 C C . LEU B 2 181 ? -12.046 -13.992 9.751 1.000 42.131 181 LEU B C 1
ATOM 2907 O O . LEU B 2 181 ? -12.931 -14.018 8.895 1.000 41.284 181 LEU B O 1
ATOM 2912 N N . THR B 2 182 ? -12.144 -13.292 10.876 1.000 42.747 182 THR B N 1
ATOM 2913 C CA . THR B 2 182 ? -13.371 -12.613 11.261 1.000 43.576 182 THR B CA 1
ATOM 2914 C C . THR B 2 182 ? -13.101 -11.138 11.513 1.000 40.584 182 THR B C 1
ATOM 2915 O O . THR B 2 182 ? -12.082 -10.775 12.106 1.000 43.708 182 THR B O 1
ATOM 2919 N N . SER B 2 183 ? -14.039 -10.293 11.091 1.000 37.723 183 SER B N 1
ATOM 2920 C CA . SER B 2 183 ? -13.977 -8.867 11.372 1.000 39.202 183 SER B CA 1
ATOM 2921 C C . SER B 2 183 ? -15.355 -8.392 11.788 1.000 40.176 183 SER B C 1
ATOM 2922 O O . SER B 2 183 ? -16.357 -8.749 11.162 1.000 41.087 183 SER B O 1
ATOM 2925 N N . ARG B 2 184 ? -15.398 -7.602 12.853 1.000 37.457 184 ARG B N 1
ATOM 2926 C CA . ARG B 2 184 ? -16.636 -7.056 13.383 1.000 41.892 184 ARG B CA 1
ATOM 2927 C C . ARG B 2 184 ? -16.609 -5.544 13.246 1.000 41.210 184 ARG B C 1
ATOM 2928 O O . ARG B 2 184 ? -15.607 -4.906 13.586 1.000 39.049 184 ARG B O 1
ATOM 2936 N N . LEU B 2 185 ? -17.687 -4.982 12.710 1.000 34.670 185 LEU B N 1
ATOM 2937 C CA . LEU B 2 185 ? -17.923 -3.543 12.719 1.000 37.252 185 LEU B CA 1
ATOM 2938 C C . LEU B 2 185 ? -19.157 -3.284 13.573 1.000 38.212 185 LEU B C 1
ATOM 2939 O O . LEU B 2 185 ? -20.267 -3.681 13.203 1.000 36.423 185 LEU B O 1
ATOM 2944 N N . ARG B 2 186 ? -18.964 -2.630 14.714 1.000 37.476 186 ARG B N 1
ATOM 2945 C CA . ARG B 2 186 ? -20.063 -2.281 15.607 1.000 38.234 186 ARG B CA 1
ATOM 2946 C C . ARG B 2 186 ? -20.425 -0.815 15.415 1.000 40.781 186 ARG B C 1
ATOM 2947 O O . ARG B 2 186 ? -19.556 0.059 15.501 1.000 39.752 186 ARG B O 1
ATOM 2955 N N . ILE B 2 187 ? -21.701 -0.550 15.126 1.000 40.192 187 ILE B N 1
ATOM 2956 C CA . ILE B 2 187 ? -22.171 0.802 14.861 1.000 43.471 187 ILE B CA 1
ATOM 2957 C C . ILE B 2 187 ? -23.389 1.099 15.727 1.000 44.626 187 ILE B C 1
ATOM 2958 O O . ILE B 2 187 ? -24.056 0.195 16.235 1.000 46.324 187 ILE B O 1
ATOM 2963 N N . SER B 2 188 ? -23.671 2.392 15.889 1.000 42.810 188 SER B N 1
ATOM 2964 C CA . SER B 2 188 ? -24.875 2.824 16.586 1.000 47.227 188 SER B CA 1
ATOM 2965 C C . SER B 2 188 ? -26.125 2.375 15.833 1.000 48.174 188 SER B C 1
ATOM 2966 O O . SER B 2 188 ? -26.105 2.171 14.617 1.000 45.234 188 SER B O 1
ATOM 2969 N N . ALA B 2 189 ? -27.221 2.196 16.580 1.000 46.358 189 ALA B N 1
ATOM 2970 C CA . ALA B 2 189 ? -28.496 1.847 15.958 1.000 44.403 189 ALA B CA 1
ATOM 2971 C C . ALA B 2 189 ? -28.933 2.888 14.927 1.000 43.521 189 ALA B C 1
ATOM 2972 O O . ALA B 2 189 ? -29.448 2.531 13.860 1.000 45.555 189 ALA B O 1
ATOM 2974 N N . GLN B 2 190 ? -28.721 4.178 15.220 1.000 49.077 190 GLN B N 1
ATOM 2975 C CA . GLN B 2 190 ? -29.066 5.243 14.274 1.000 56.294 190 GLN B CA 1
ATOM 2976 C C . GLN B 2 190 ? -28.351 5.061 12.937 1.000 54.828 190 GLN B C 1
ATOM 2977 O O . GLN B 2 190 ? -28.943 5.273 11.870 1.000 54.654 190 GLN B O 1
ATOM 2983 N N . GLU B 2 191 ? -27.077 4.657 12.970 1.000 44.503 191 GLU B N 1
ATOM 2984 C CA . GLU B 2 191 ? -26.343 4.482 11.722 1.000 46.648 191 GLU B CA 1
ATOM 2985 C C . GLU B 2 191 ? -26.796 3.221 11.001 1.000 44.611 191 GLU B C 1
ATOM 2986 O O . GLU B 2 191 ? -26.780 3.175 9.768 1.000 44.982 191 GLU B O 1
ATOM 2992 N N . TRP B 2 192 ? -27.225 2.201 11.748 1.000 39.934 192 TRP B N 1
ATOM 2993 C CA . TRP B 2 192 ? -27.690 0.972 11.113 1.000 43.568 192 TRP B CA 1
ATOM 2994 C C . TRP B 2 192 ? -29.049 1.170 10.451 1.000 43.937 192 TRP B C 1
ATOM 2995 O O . TRP B 2 192 ? -29.316 0.593 9.391 1.000 47.803 192 TRP B O 1
ATOM 3006 N N . PHE B 2 193 ? -29.928 1.969 11.060 1.000 44.708 193 PHE B N 1
ATOM 3007 C CA . PHE B 2 193 ? -31.294 2.128 10.556 1.000 48.916 193 PHE B CA 1
ATOM 3008 C C . PHE B 2 193 ? -31.332 3.261 9.529 1.000 53.338 193 PHE B C 1
ATOM 3009 O O . PHE B 2 193 ? -31.936 4.317 9.719 1.000 53.778 193 PHE B O 1
ATOM 3017 N N . ASN B 2 194 ? -30.664 3.000 8.411 1.000 57.199 194 ASN B N 1
ATOM 3018 C CA . ASN B 2 194 ? -30.622 3.873 7.249 1.000 52.775 194 ASN B CA 1
ATOM 3019 C C . ASN B 2 194 ? -30.428 2.982 6.029 1.000 56.375 194 ASN B C 1
ATOM 3020 O O . ASN B 2 194 ? -29.328 2.452 5.817 1.000 56.715 194 ASN B O 1
ATOM 3025 N N . PRO B 2 195 ? -31.462 2.787 5.205 1.000 51.738 195 PRO B N 1
ATOM 3026 C CA . PRO B 2 195 ? -31.333 1.865 4.066 1.000 52.172 195 PRO B CA 1
ATOM 3027 C C . PRO B 2 195 ? -30.440 2.380 2.951 1.000 49.703 195 PRO B C 1
ATOM 3028 O O . PRO B 2 195 ? -30.239 1.662 1.964 1.000 51.340 195 PRO B O 1
ATOM 3032 N N . LEU B 2 196 ? -29.893 3.587 3.078 1.000 51.101 196 LEU B N 1
ATOM 3033 C CA . LEU B 2 196 ? -28.922 4.104 2.124 1.000 50.811 196 LEU B CA 1
ATOM 3034 C C . LEU B 2 196 ? -27.484 3.789 2.513 1.000 54.699 196 LEU B C 1
ATOM 3035 O O . LEU B 2 196 ? -26.595 3.858 1.655 1.000 47.561 196 LEU B O 1
ATOM 3040 N N . ASN B 2 197 ? -27.234 3.457 3.779 1.000 50.790 197 ASN B N 1
ATOM 3041 C CA . ASN B 2 197 ? -25.871 3.207 4.227 1.000 46.885 197 ASN B CA 1
ATOM 3042 C C . ASN B 2 197 ? -25.375 1.873 3.683 1.000 50.167 197 ASN B C 1
ATOM 3043 O O . ASN B 2 197 ? -25.998 0.824 3.883 1.000 48.603 197 ASN B O 1
ATOM 3048 N N . ARG B 2 198 ? -24.249 1.920 2.989 1.000 60.099 198 ARG B N 1
ATOM 3049 C CA . ARG B 2 198 ? -23.665 0.757 2.338 1.000 57.852 198 ARG B CA 1
ATOM 3050 C C . ARG B 2 198 ? -22.490 0.274 3.180 1.000 53.859 198 ARG B C 1
ATOM 3051 O O . ARG B 2 198 ? -21.460 0.951 3.264 1.000 54.999 198 ARG B O 1
ATOM 3059 N N . PHE B 2 199 ? -22.635 -0.899 3.793 1.000 45.008 199 PHE B N 1
ATOM 3060 C CA . PHE B 2 199 ? -21.610 -1.452 4.670 1.000 46.079 199 PHE B CA 1
ATOM 3061 C C . PHE B 2 199 ? -20.896 -2.559 3.906 1.000 47.774 199 PHE B C 1
ATOM 3062 O O . PHE B 2 199 ? -21.490 -3.593 3.588 1.000 49.311 199 PHE B O 1
ATOM 3070 N N . GLU B 2 200 ? -19.623 -2.322 3.601 1.000 45.158 200 GLU B N 1
ATOM 3071 C CA . GLU B 2 200 ? -18.868 -3.135 2.660 1.000 47.193 200 GLU B CA 1
ATOM 3072 C C . GLU B 2 200 ? -17.684 -3.765 3.374 1.000 44.237 200 GLU B C 1
ATOM 3073 O O . GLU B 2 200 ? -16.845 -3.062 3.947 1.000 40.760 200 GLU B O 1
ATOM 3079 N N . CYS B 2 201 ? -17.620 -5.088 3.331 1.000 39.094 201 CYS B N 1
ATOM 3080 C CA . CYS B 2 201 ? -16.484 -5.845 3.826 1.000 42.368 201 CYS B CA 1
ATOM 3081 C C . CYS B 2 201 ? -15.721 -6.381 2.629 1.000 44.190 201 CYS B C 1
ATOM 3082 O O . CYS B 2 201 ? -16.311 -7.027 1.759 1.000 43.121 201 CYS B O 1
ATOM 3085 N N . ILE B 2 202 ? -14.411 -6.149 2.603 1.000 44.592 202 ILE B N 1
ATOM 3086 C CA . ILE B 2 202 ? -13.574 -6.516 1.467 1.000 41.044 202 ILE B CA 1
ATOM 3087 C C . ILE B 2 202 ? -12.495 -7.479 1.942 1.000 44.458 202 ILE B C 1
ATOM 3088 O O . ILE B 2 202 ? -11.808 -7.215 2.934 1.000 43.889 202 ILE B O 1
ATOM 3093 N N . ALA B 2 203 ? -12.310 -8.567 1.205 1.000 34.104 203 ALA B N 1
ATOM 3094 C CA . ALA B 2 203 ? -11.237 -9.506 1.484 1.000 38.281 203 ALA B CA 1
ATOM 3095 C C . ALA B 2 203 ? -10.219 -9.398 0.359 1.000 41.176 203 ALA B C 1
ATOM 3096 O O . ALA B 2 203 ? -10.542 -9.661 -0.803 1.000 38.797 203 ALA B O 1
ATOM 3098 N N . ASN B 2 204 ? -8.998 -9.012 0.707 1.000 37.997 204 ASN B N 1
ATOM 3099 C CA . ASN B 2 204 ? -7.912 -8.895 -0.254 1.000 42.595 204 ASN B CA 1
ATOM 3100 C C . ASN B 2 204 ? -6.967 -10.070 -0.060 1.000 44.353 204 ASN B C 1
ATOM 3101 O O . ASN B 2 204 ? -6.582 -10.380 1.072 1.000 42.950 204 ASN B O 1
ATOM 3106 N N . PHE B 2 205 ? -6.594 -10.715 -1.158 1.000 38.789 205 PHE B N 1
ATOM 3107 C CA . PHE B 2 205 ? -5.753 -11.902 -1.098 1.000 37.905 205 PHE B CA 1
ATOM 3108 C C . PHE B 2 205 ? -4.940 -11.973 -2.385 1.000 39.868 205 PHE B C 1
ATOM 3109 O O . PHE B 2 205 ? -4.979 -11.060 -3.215 1.000 42.208 205 PHE B O 1
ATOM 3117 N N . PHE B 2 206 ? -4.192 -13.060 -2.546 1.000 38.870 206 PHE B N 1
ATOM 3118 C CA . PHE B 2 206 ? -3.318 -13.237 -3.696 1.000 42.831 206 PHE B CA 1
ATOM 3119 C C . PHE B 2 206 ? -3.603 -14.592 -4.320 1.000 46.998 206 PHE B C 1
ATOM 3120 O O . PHE B 2 206 ? -3.571 -15.615 -3.629 1.000 44.458 206 PHE B O 1
ATOM 3128 N N . LYS B 2 207 ? -3.881 -14.595 -5.623 1.000 50.948 207 LYS B N 1
ATOM 3129 C CA . LYS B 2 207 ? -4.194 -15.824 -6.336 1.000 52.638 207 LYS B CA 1
ATOM 3130 C C . LYS B 2 207 ? -3.774 -15.674 -7.790 1.000 56.823 207 LYS B C 1
ATOM 3131 O O . LYS B 2 207 ? -3.925 -14.599 -8.377 1.000 54.680 207 LYS B O 1
ATOM 3137 N N . ASN B 2 208 ? -3.264 -16.763 -8.364 1.000 57.049 208 ASN B N 1
ATOM 3138 C CA . ASN B 2 208 ? -2.878 -16.820 -9.775 1.000 56.130 208 ASN B CA 1
ATOM 3139 C C . ASN B 2 208 ? -1.932 -15.679 -10.140 1.000 56.680 208 ASN B C 1
ATOM 3140 O O . ASN B 2 208 ? -2.138 -14.951 -11.114 1.000 55.749 208 ASN B O 1
ATOM 3145 N N . GLY B 2 209 ? -0.878 -15.523 -9.343 1.000 49.303 209 GLY B N 1
ATOM 3146 C CA . GLY B 2 209 ? 0.131 -14.540 -9.672 1.000 48.753 209 GLY B CA 1
ATOM 3147 C C . GLY B 2 209 ? -0.279 -13.095 -9.512 1.000 48.743 209 GLY B C 1
ATOM 3148 O O . GLY B 2 209 ? 0.472 -12.209 -9.930 1.000 50.403 209 GLY B O 1
ATOM 3149 N N . THR B 2 210 ? -1.440 -12.817 -8.920 1.000 51.125 210 THR B N 1
ATOM 3150 C CA . THR B 2 210 ? -1.913 -11.443 -8.845 1.000 48.311 210 THR B CA 1
ATOM 3151 C C . THR B 2 210 ? -2.738 -11.233 -7.583 1.000 49.322 210 THR B C 1
ATOM 3152 O O . THR B 2 210 ? -3.173 -12.182 -6.925 1.000 47.327 210 THR B O 1
ATOM 3156 N N . GLN B 2 211 ? -2.947 -9.961 -7.258 1.000 57.325 211 GLN B N 1
ATOM 3157 C CA . GLN B 2 211 ? -3.760 -9.566 -6.116 1.000 60.486 211 GLN B CA 1
ATOM 3158 C C . GLN B 2 211 ? -5.228 -9.518 -6.520 1.000 57.825 211 GLN B C 1
ATOM 3159 O O . GLN B 2 211 ? -5.572 -8.967 -7.571 1.000 55.265 211 GLN B O 1
ATOM 3165 N N . GLN B 2 212 ? -6.089 -10.104 -5.691 1.000 44.016 212 GLN B N 1
ATOM 3166 C CA . GLN B 2 212 ? -7.516 -10.161 -5.967 1.000 44.795 212 GLN B CA 1
ATOM 3167 C C . GLN B 2 212 ? -8.293 -9.699 -4.746 1.000 44.113 212 GLN B C 1
ATOM 3168 O O . GLN B 2 212 ? -7.777 -9.671 -3.626 1.000 45.290 212 GLN B O 1
ATOM 3174 N N . SER B 2 213 ? -9.563 -9.366 -4.973 1.000 42.202 213 SER B N 1
ATOM 3175 C CA . SER B 2 213 ? -10.448 -8.928 -3.908 1.000 45.403 213 SER B CA 1
ATOM 3176 C C . SER B 2 213 ? -11.818 -9.556 -4.101 1.000 49.403 213 SER B C 1
ATOM 3177 O O . SER B 2 213 ? -12.256 -9.799 -5.228 1.000 44.769 213 SER B O 1
ATOM 3180 N N . ILE B 2 214 ? -12.492 -9.806 -2.986 1.000 39.515 214 ILE B N 1
ATOM 3181 C CA . ILE B 2 214 ? -13.907 -10.141 -2.980 1.000 38.420 214 ILE B CA 1
ATOM 3182 C C . ILE B 2 214 ? -14.608 -9.098 -2.129 1.000 42.618 214 ILE B C 1
ATOM 3183 O O . ILE B 2 214 ? -14.138 -8.764 -1.035 1.000 40.321 214 ILE B O 1
ATOM 3188 N N . GLN B 2 215 ? -15.731 -8.591 -2.620 1.000 47.740 215 GLN B N 1
ATOM 3189 C CA . GLN B 2 215 ? -16.454 -7.531 -1.937 1.000 46.524 215 GLN B CA 1
ATOM 3190 C C . GLN B 2 215 ? -17.840 -8.039 -1.573 1.000 49.569 215 GLN B C 1
ATOM 3191 O O . GLN B 2 215 ? -18.543 -8.605 -2.416 1.000 51.190 215 GLN B O 1
ATOM 3197 N N . LYS B 2 216 ? -18.220 -7.842 -0.317 1.000 40.700 216 LYS B N 1
ATOM 3198 C CA . LYS B 2 216 ? -19.535 -8.210 0.176 1.000 49.809 216 LYS B CA 1
ATOM 3199 C C . LYS B 2 216 ? -20.196 -6.971 0.753 1.000 41.181 216 LYS B C 1
ATOM 3200 O O . LYS B 2 216 ? -19.543 -6.163 1.418 1.000 45.990 216 LYS B O 1
ATOM 3206 N N . ILE B 2 217 ? -21.495 -6.827 0.517 1.000 46.213 217 ILE B N 1
ATOM 3207 C CA . ILE B 2 217 ? -22.217 -5.633 0.930 1.000 49.203 217 ILE B CA 1
ATOM 3208 C C . ILE B 2 217 ? -23.426 -6.048 1.749 1.000 48.785 217 ILE B C 1
ATOM 3209 O O . ILE B 2 217 ? -24.064 -7.067 1.464 1.000 50.272 217 ILE B O 1
ATOM 3214 N N . ILE B 2 218 ? -23.749 -5.244 2.754 1.000 43.550 218 ILE B N 1
ATOM 3215 C CA . ILE B 2 218 ? -25.052 -5.278 3.398 1.000 45.408 218 ILE B CA 1
ATOM 3216 C C . ILE B 2 218 ? -25.479 -3.834 3.605 1.000 45.755 218 ILE B C 1
ATOM 3217 O O . ILE B 2 218 ? -24.662 -2.980 3.967 1.000 41.834 218 ILE B O 1
ATOM 3222 N N . TYR B 2 219 ? -26.740 -3.549 3.315 1.000 39.249 219 TYR B N 1
ATOM 3223 C CA . TYR B 2 219 ? -27.305 -2.228 3.534 1.000 43.303 219 TYR B CA 1
ATOM 3224 C C . TYR B 2 219 ? -28.022 -2.173 4.875 1.000 45.276 219 TYR B C 1
ATOM 3225 O O . TYR B 2 219 ? -28.408 -3.198 5.442 1.000 46.685 219 TYR B O 1
ATOM 3234 N N . GLY B 2 220 ? -28.194 -0.955 5.378 1.000 44.582 220 GLY B N 1
ATOM 3235 C CA . GLY B 2 220 ? -28.923 -0.756 6.612 1.000 49.716 220 GLY B CA 1
ATOM 3236 C C . GLY B 2 220 ? -30.412 -1.006 6.450 1.000 53.928 220 GLY B C 1
ATOM 3237 O O . GLY B 2 220 ? -30.936 -1.181 5.349 1.000 52.556 220 GLY B O 1
ATOM 3238 N N . ASP B 2 221 ? -31.106 -1.019 7.584 1.000 61.005 221 ASP B N 1
ATOM 3239 C CA . ASP B 2 221 ? -32.536 -1.282 7.629 1.000 62.634 221 ASP B CA 1
ATOM 3240 C C . ASP B 2 221 ? -33.310 0.028 7.720 1.000 66.840 221 ASP B C 1
ATOM 3241 O O . ASP B 2 221 ? -32.749 1.099 7.961 1.000 67.055 221 ASP B O 1
ATOM 3246 N N . THR B 2 222 ? -34.622 -0.069 7.536 1.000 74.377 222 THR B N 1
ATOM 3247 C CA . THR B 2 222 ? -35.475 1.114 7.590 1.000 76.554 222 THR B CA 1
ATOM 3248 C C . THR B 2 222 ? -35.858 1.439 9.026 1.000 69.919 222 THR B C 1
ATOM 3249 O O . THR B 2 222 ? -36.525 0.647 9.688 1.000 76.091 222 THR B O 1
ATOM 3253 N N . GLN C 1 1 ? -42.060 0.607 -29.318 1.000 65.168 1 GLN C N 1
ATOM 3254 C CA . GLN C 1 1 ? -41.052 1.653 -29.173 1.000 65.695 1 GLN C CA 1
ATOM 3255 C C . GLN C 1 1 ? -40.905 2.479 -30.451 1.000 60.626 1 GLN C C 1
ATOM 3256 O O . GLN C 1 1 ? -41.616 2.265 -31.433 1.000 68.953 1 GLN C O 1
ATOM 3262 N N . VAL C 1 2 ? -39.958 3.409 -30.431 1.000 46.798 2 VAL C N 1
ATOM 3263 C CA . VAL C 1 2 ? -39.749 4.359 -31.519 1.000 43.018 2 VAL C CA 1
ATOM 3264 C C . VAL C 1 2 ? -38.455 3.968 -32.219 1.000 36.225 2 VAL C C 1
ATOM 3265 O O . VAL C 1 2 ? -37.371 4.043 -31.629 1.000 36.075 2 VAL C O 1
ATOM 3269 N N . GLN C 1 3 ? -38.568 3.528 -33.471 1.000 32.575 3 GLN C N 1
ATOM 3270 C CA . GLN C 1 3 ? -37.399 3.092 -34.227 1.000 37.402 3 GLN C CA 1
ATOM 3271 C C . GLN C 1 3 ? -36.558 4.300 -34.629 1.000 33.054 3 GLN C C 1
ATOM 3272 O O . GLN C 1 3 ? -37.036 5.193 -35.338 1.000 32.609 3 GLN C O 1
ATOM 3278 N N . GLN C 1 4 ? -35.299 4.311 -34.200 1.000 33.899 4 GLN C N 1
ATOM 3279 C CA . GLN C 1 4 ? -34.388 5.411 -34.471 1.000 31.975 4 GLN C CA 1
ATOM 3280 C C . GLN C 1 4 ? -33.253 4.941 -35.371 1.000 33.493 4 GLN C C 1
ATOM 3281 O O . GLN C 1 4 ? -32.894 3.759 -35.388 1.000 27.951 4 GLN C O 1
ATOM 3287 N N . GLU C 1 5 ? -32.705 5.882 -36.129 1.000 32.712 5 GLU C N 1
ATOM 3288 C CA . GLU C 1 5 ? -31.529 5.610 -36.938 1.000 32.170 5 GLU C CA 1
ATOM 3289 C C . GLU C 1 5 ? -30.430 5.015 -36.055 1.000 35.202 5 GLU C C 1
ATOM 3290 O O . GLU C 1 5 ? -30.070 5.617 -35.035 1.000 30.496 5 GLU C O 1
ATOM 3296 N N . PRO C 1 6 ? -29.869 3.857 -36.412 1.000 35.631 6 PRO C N 1
ATOM 3297 C CA . PRO C 1 6 ? -28.967 3.174 -35.467 1.000 36.510 6 PRO C CA 1
ATOM 3298 C C . PRO C 1 6 ? -27.633 3.872 -35.280 1.000 36.636 6 PRO C C 1
ATOM 3299 O O . PRO C 1 6 ? -27.078 3.838 -34.174 1.000 33.375 6 PRO C O 1
ATOM 3303 N N . SER C 1 7 ? -27.088 4.485 -36.325 1.000 32.917 7 SER C N 1
ATOM 3304 C CA . SER C 1 7 ? -25.804 5.150 -36.206 1.000 36.112 7 SER C CA 1
ATOM 3305 C C . SER C 1 7 ? -25.789 6.388 -37.087 1.000 32.836 7 SER C C 1
ATOM 3306 O O . SER C 1 7 ? -26.559 6.512 -38.043 1.000 35.831 7 SER C O 1
ATOM 3309 N N . ALA C 1 8 ? -24.880 7.296 -36.754 1.000 30.838 8 ALA C N 1
ATOM 3310 C CA . ALA C 1 8 ? -24.631 8.476 -37.560 1.000 35.623 8 ALA C CA 1
ATOM 3311 C C . ALA C 1 8 ? -23.206 8.923 -37.291 1.000 37.307 8 ALA C C 1
ATOM 3312 O O . ALA C 1 8 ? -22.620 8.595 -36.255 1.000 36.246 8 ALA C O 1
ATOM 3314 N N . GLU C 1 9 ? -22.656 9.689 -38.230 1.000 32.575 9 GLU C N 1
ATOM 3315 C CA . GLU C 1 9 ? -21.240 10.031 -38.218 1.000 32.809 9 GLU C CA 1
ATOM 3316 C C . GLU C 1 9 ? -21.059 11.519 -38.458 1.000 34.120 9 GLU C C 1
ATOM 3317 O O . GLU C 1 9 ? -21.752 12.114 -39.288 1.000 35.957 9 GLU C O 1
ATOM 3323 N N . THR C 1 10 ? -20.106 12.112 -37.745 1.000 31.520 10 THR C N 1
ATOM 3324 C CA . THR C 1 10 ? -19.747 13.500 -37.984 1.000 32.507 10 THR C CA 1
ATOM 3325 C C . THR C 1 10 ? -18.285 13.697 -37.618 1.000 36.139 10 THR C C 1
ATOM 3326 O O . THR C 1 10 ? -17.746 12.998 -36.754 1.000 28.227 10 THR C O 1
ATOM 3330 N N . SER C 1 11 ? -17.645 14.647 -38.291 1.000 32.604 11 SER C N 1
ATOM 3331 C CA . SER C 1 11 ? -16.308 15.047 -37.893 1.000 34.162 11 SER C CA 1
ATOM 3332 C C . SER C 1 11 ? -16.396 15.980 -36.692 1.000 39.407 11 SER C C 1
ATOM 3333 O O . SER C 1 11 ? -17.356 16.743 -36.541 1.000 37.410 11 SER C O 1
ATOM 3336 N N . GLU C 1 12 ? -15.409 15.864 -35.806 1.000 35.146 12 GLU C N 1
ATOM 3337 C CA . GLU C 1 12 ? -15.341 16.700 -34.615 1.000 39.178 12 GLU C CA 1
ATOM 3338 C C . GLU C 1 12 ? -15.530 18.169 -34.968 1.000 43.582 12 GLU C C 1
ATOM 3339 O O . GLU C 1 12 ? -14.912 18.680 -35.908 1.000 38.102 12 GLU C O 1
ATOM 3345 N N . GLY C 1 13 ? -16.408 18.841 -34.222 1.000 38.865 13 GLY C N 1
ATOM 3346 C CA . GLY C 1 13 ? -16.700 20.238 -34.460 1.000 39.699 13 GLY C CA 1
ATOM 3347 C C . GLY C 1 13 ? -17.727 20.541 -35.528 1.000 40.660 13 GLY C C 1
ATOM 3348 O O . GLY C 1 13 ? -18.091 21.712 -35.687 1.000 44.416 13 GLY C O 1
ATOM 3349 N N . THR C 1 14 ? -18.208 19.546 -36.273 1.000 35.159 14 THR C N 1
ATOM 3350 C CA . THR C 1 14 ? -19.201 19.774 -37.317 1.000 35.352 14 THR C CA 1
ATOM 3351 C C . THR C 1 14 ? -20.583 19.393 -36.792 1.000 35.886 14 THR C C 1
ATOM 3352 O O . THR C 1 14 ? -20.802 18.253 -36.365 1.000 33.086 14 THR C O 1
ATOM 3356 N N . GLY C 1 15 ? -21.503 20.355 -36.830 1.000 41.042 15 GLY C N 1
ATOM 3357 C CA . GLY C 1 15 ? -22.838 20.138 -36.298 1.000 36.262 15 GLY C CA 1
ATOM 3358 C C . GLY C 1 15 ? -23.560 18.991 -36.978 1.000 37.523 15 GLY C C 1
ATOM 3359 O O . GLY C 1 15 ? -23.321 18.679 -38.144 1.000 32.793 15 GLY C O 1
ATOM 3360 N N . ILE C 1 16 ? -24.466 18.354 -36.236 1.000 35.186 16 ILE C N 1
ATOM 3361 C CA . ILE C 1 16 ? -25.250 17.260 -36.792 1.000 30.580 16 ILE C CA 1
ATOM 3362 C C . ILE C 1 16 ? -26.565 17.144 -36.036 1.000 40.094 16 ILE C C 1
ATOM 3363 O O . ILE C 1 16 ? -26.663 17.479 -34.849 1.000 29.588 16 ILE C O 1
ATOM 3368 N N . ASN C 1 17 ? -27.570 16.628 -36.736 1.000 37.097 17 ASN C N 1
ATOM 3369 C CA . ASN C 1 17 ? -28.905 16.429 -36.199 1.000 36.041 17 ASN C CA 1
ATOM 3370 C C . ASN C 1 17 ? -29.088 14.958 -35.868 1.000 37.605 17 ASN C C 1
ATOM 3371 O O . ASN C 1 17 ? -28.795 14.085 -36.693 1.000 37.547 17 ASN C O 1
ATOM 3376 N N . ILE C 1 18 ? -29.573 14.695 -34.673 1.000 28.748 18 ILE C N 1
ATOM 3377 C CA . ILE C 1 18 ? -30.093 13.389 -34.299 1.000 29.364 18 ILE C CA 1
ATOM 3378 C C . ILE C 1 18 ? -31.603 13.526 -34.294 1.000 35.288 18 ILE C C 1
ATOM 3379 O O . ILE C 1 18 ? -32.138 14.512 -33.771 1.000 30.827 18 ILE C O 1
ATOM 3384 N N . THR C 1 19 ? -32.300 12.558 -34.881 1.000 29.580 19 THR C N 1
ATOM 3385 C CA . THR C 1 19 ? -33.736 12.706 -35.044 1.000 34.549 19 THR C CA 1
ATOM 3386 C C . THR C 1 19 ? -34.482 11.555 -34.387 1.000 36.252 19 THR C C 1
ATOM 3387 O O . THR C 1 19 ? -33.952 10.458 -34.186 1.000 31.830 19 THR C O 1
ATOM 3391 N N . CYS C 1 20 ? -35.747 11.818 -34.097 1.000 34.346 20 CYS C N 1
ATOM 3392 C CA . CYS C 1 20 ? -36.639 10.837 -33.505 1.000 34.504 20 CYS C CA 1
ATOM 3393 C C . CYS C 1 20 ? -38.008 11.095 -34.101 1.000 37.336 20 CYS C C 1
ATOM 3394 O O . CYS C 1 20 ? -38.580 12.166 -33.882 1.000 41.647 20 CYS C O 1
ATOM 3397 N N . SER C 1 21 ? -38.530 10.136 -34.855 1.000 35.020 21 SER C N 1
ATOM 3398 C CA . SER C 1 21 ? -39.763 10.353 -35.592 1.000 40.105 21 SER C CA 1
ATOM 3399 C C . SER C 1 21 ? -40.757 9.241 -35.296 1.000 35.844 21 SER C C 1
ATOM 3400 O O . SER C 1 21 ? -40.460 8.057 -35.482 1.000 36.262 21 SER C O 1
ATOM 3403 N N . HIS C 1 22 ? -41.941 9.647 -34.835 1.000 37.923 22 HIS C N 1
ATOM 3404 C CA . HIS C 1 22 ? -42.963 8.752 -34.293 1.000 37.852 22 HIS C CA 1
ATOM 3405 C C . HIS C 1 22 ? -44.316 9.161 -34.849 1.000 41.413 22 HIS C C 1
ATOM 3406 O O . HIS C 1 22 ? -45.141 9.733 -34.127 1.000 37.699 22 HIS C O 1
ATOM 3413 N N . PRO C 1 23 ? -44.576 8.893 -36.130 1.000 38.784 23 PRO C N 1
ATOM 3414 C CA . PRO C 1 23 ? -45.811 9.408 -36.757 1.000 41.616 23 PRO C CA 1
ATOM 3415 C C . PRO C 1 23 ? -47.089 8.949 -36.077 1.000 42.800 23 PRO C C 1
ATOM 3416 O O . PRO C 1 23 ? -48.111 9.635 -36.175 1.000 44.626 23 PRO C O 1
ATOM 3420 N N . SER C 1 24 ? -47.059 7.838 -35.357 1.000 44.284 24 SER C N 1
ATOM 3421 C CA . SER C 1 24 ? -48.251 7.322 -34.708 1.000 48.911 24 SER C CA 1
ATOM 3422 C C . SER C 1 24 ? -48.467 7.883 -33.311 1.000 52.833 24 SER C C 1
ATOM 3423 O O . SER C 1 24 ? -49.476 7.554 -32.679 1.000 54.628 24 SER C O 1
ATOM 3426 N N . ILE C 1 25 ? -47.553 8.704 -32.806 1.000 46.969 25 ILE C N 1
ATOM 3427 C CA . ILE C 1 25 ? -47.665 9.274 -31.467 1.000 46.382 25 ILE C CA 1
ATOM 3428 C C . ILE C 1 25 ? -47.565 10.783 -31.598 1.000 48.909 25 ILE C C 1
ATOM 3429 O O . ILE C 1 25 ? -46.514 11.310 -31.989 1.000 46.298 25 ILE C O 1
ATOM 3434 N N . GLN C 1 26 ? -48.642 11.486 -31.270 1.000 47.750 26 GLN C N 1
ATOM 3435 C CA . GLN C 1 26 ? -48.580 12.939 -31.166 1.000 46.663 26 GLN C CA 1
ATOM 3436 C C . GLN C 1 26 ? -48.176 13.217 -29.729 1.000 50.569 26 GLN C C 1
ATOM 3437 O O . GLN C 1 26 ? -48.980 13.082 -28.805 1.000 52.875 26 GLN C O 1
ATOM 3443 N N . ALA C 1 27 ? -46.921 13.594 -29.536 1.000 42.413 27 ALA C N 1
ATOM 3444 C CA . ALA C 1 27 ? -46.378 13.674 -28.194 1.000 48.437 27 ALA C CA 1
ATOM 3445 C C . ALA C 1 27 ? -46.874 14.931 -27.502 1.000 47.087 27 ALA C C 1
ATOM 3446 O O . ALA C 1 27 ? -47.057 15.976 -28.133 1.000 48.814 27 ALA C O 1
ATOM 3448 N N . TYR C 1 28 ? -47.101 14.825 -26.195 1.000 46.077 28 TYR C N 1
ATOM 3449 C CA . TYR C 1 28 ? -47.278 16.038 -25.412 1.000 52.646 28 TYR C CA 1
ATOM 3450 C C . TYR C 1 28 ? -45.925 16.613 -25.030 1.000 47.092 28 TYR C C 1
ATOM 3451 O O . TYR C 1 28 ? -45.681 17.811 -25.197 1.000 53.088 28 TYR C O 1
ATOM 3460 N N . SER C 1 29 ? -45.029 15.779 -24.515 1.000 42.545 29 SER C N 1
ATOM 3461 C CA . SER C 1 29 ? -43.688 16.238 -24.204 1.000 43.053 29 SER C CA 1
ATOM 3462 C C . SER C 1 29 ? -42.674 15.231 -24.719 1.000 38.505 29 SER C C 1
ATOM 3463 O O . SER C 1 29 ? -42.966 14.048 -24.914 1.000 34.149 29 SER C O 1
ATOM 3466 N N . ILE C 1 30 ? -41.468 15.736 -24.944 1.000 38.676 30 ILE C N 1
ATOM 3467 C CA . ILE C 1 30 ? -40.385 14.968 -25.541 1.000 37.852 30 ILE C CA 1
ATOM 3468 C C . ILE C 1 30 ? -39.124 15.246 -24.742 1.000 39.039 30 ILE C C 1
ATOM 3469 O O . ILE C 1 30 ? -38.810 16.405 -24.450 1.000 38.752 30 ILE C O 1
ATOM 3474 N N . GLN C 1 31 ? -38.401 14.193 -24.390 1.000 33.878 31 GLN C N 1
ATOM 3475 C CA . GLN C 1 31 ? -37.122 14.336 -23.721 1.000 38.065 31 GLN C CA 1
ATOM 3476 C C . GLN C 1 31 ? -36.078 13.549 -24.491 1.000 36.289 31 GLN C C 1
ATOM 3477 O O . GLN C 1 31 ? -36.392 12.568 -25.174 1.000 35.015 31 GLN C O 1
ATOM 3483 N N . TRP C 1 32 ? -34.837 14.012 -24.409 1.000 32.817 32 TRP C N 1
ATOM 3484 C CA . TRP C 1 32 ? -33.719 13.288 -24.980 1.000 31.304 32 TRP C CA 1
ATOM 3485 C C . TRP C 1 32 ? -32.736 12.915 -23.884 1.000 35.502 32 TRP C C 1
ATOM 3486 O O . TRP C 1 32 ? -32.456 13.713 -22.983 1.000 32.093 32 TRP C O 1
ATOM 3497 N N . TYR C 1 33 ? -32.201 11.705 -23.995 1.000 29.727 33 TYR C N 1
ATOM 3498 C CA . TYR C 1 33 ? -31.177 11.190 -23.110 1.000 31.254 33 TYR C CA 1
ATOM 3499 C C . TYR C 1 33 ? -30.011 10.747 -23.974 1.000 31.949 33 TYR C C 1
ATOM 3500 O O . TYR C 1 33 ? -30.161 10.526 -25.178 1.000 30.414 33 TYR C O 1
ATOM 3509 N N . ARG C 1 34 ? -28.843 10.615 -23.359 1.000 30.027 34 ARG C N 1
ATOM 3510 C CA . ARG C 1 34 ? -27.742 9.952 -24.032 1.000 32.720 34 ARG C CA 1
ATOM 3511 C C . ARG C 1 34 ? -27.048 9.025 -23.051 1.000 36.912 34 ARG C C 1
ATOM 3512 O O . ARG C 1 34 ? -27.059 9.247 -21.837 1.000 36.631 34 ARG C O 1
ATOM 3520 N N . GLN C 1 35 ? -26.408 8.004 -23.603 1.000 32.867 35 GLN C N 1
ATOM 3521 C CA . GLN C 1 35 ? -25.766 6.954 -22.827 1.000 35.862 35 GLN C CA 1
ATOM 3522 C C . GLN C 1 35 ? -24.314 6.878 -23.270 1.000 36.781 35 GLN C C 1
ATOM 3523 O O . GLN C 1 35 ? -24.026 6.452 -24.393 1.000 34.704 35 GLN C O 1
ATOM 3529 N N . LEU C 1 36 ? -23.414 7.313 -22.396 1.000 43.574 36 LEU C N 1
ATOM 3530 C CA . LEU C 1 36 ? -21.992 7.171 -22.640 1.000 48.924 36 LEU C CA 1
ATOM 3531 C C . LEU C 1 36 ? -21.586 5.715 -22.424 1.000 48.551 36 LEU C C 1
ATOM 3532 O O . LEU C 1 36 ? -22.254 4.982 -21.691 1.000 48.882 36 LEU C O 1
ATOM 3537 N N . PRO C 1 37 ? -20.516 5.257 -23.089 1.000 56.578 37 PRO C N 1
ATOM 3538 C CA . PRO C 1 37 ? -20.115 3.847 -22.973 1.000 56.857 37 PRO C CA 1
ATOM 3539 C C . PRO C 1 37 ? -19.904 3.404 -21.532 1.000 62.171 37 PRO C C 1
ATOM 3540 O O . PRO C 1 37 ? -19.095 3.988 -20.804 1.000 64.347 37 PRO C O 1
ATOM 3544 N N . GLY C 1 38 ? -20.653 2.386 -21.105 1.000 71.832 38 GLY C N 1
ATOM 3545 C CA . GLY C 1 38 ? -20.566 1.872 -19.759 1.000 71.767 38 GLY C CA 1
ATOM 3546 C C . GLY C 1 38 ? -21.450 2.566 -18.745 1.000 77.462 38 GLY C C 1
ATOM 3547 O O . GLY C 1 38 ? -21.738 1.981 -17.695 1.000 80.104 38 GLY C O 1
ATOM 3548 N N . ARG C 1 39 ? -21.888 3.791 -19.021 1.000 63.497 39 ARG C N 1
ATOM 3549 C CA . ARG C 1 39 ? -22.694 4.541 -18.073 1.000 58.404 39 ARG C CA 1
ATOM 3550 C C . ARG C 1 39 ? -24.180 4.360 -18.369 1.000 56.036 39 ARG C C 1
ATOM 3551 O O . ARG C 1 39 ? -24.578 3.756 -19.367 1.000 53.083 39 ARG C O 1
ATOM 3559 N N . GLY C 1 40 ? -25.009 4.887 -17.474 1.000 43.774 40 GLY C N 1
ATOM 3560 C CA . GLY C 1 40 ? -26.435 4.854 -17.677 1.000 43.050 40 GLY C CA 1
ATOM 3561 C C . GLY C 1 40 ? -26.912 6.069 -18.444 1.000 39.423 40 GLY C C 1
ATOM 3562 O O . GLY C 1 40 ? -26.178 7.044 -18.630 1.000 41.063 40 GLY C O 1
ATOM 3563 N N . PRO C 1 41 ? -28.164 6.035 -18.892 1.000 37.260 41 PRO C N 1
ATOM 3564 C CA . PRO C 1 41 ? -28.724 7.182 -19.616 1.000 34.823 41 PRO C CA 1
ATOM 3565 C C . PRO C 1 41 ? -28.741 8.433 -18.749 1.000 39.031 41 PRO C C 1
ATOM 3566 O O . PRO C 1 41 ? -28.990 8.373 -17.542 1.000 38.520 41 PRO C O 1
ATOM 3570 N N . ALA C 1 42 ? -28.447 9.575 -19.370 1.000 33.865 42 ALA C N 1
ATOM 3571 C CA . ALA C 1 42 ? -28.449 10.850 -18.665 1.000 35.802 42 ALA C CA 1
ATOM 3572 C C . ALA C 1 42 ? -29.337 11.838 -19.404 1.000 38.599 42 ALA C C 1
ATOM 3573 O O . ALA C 1 42 ? -29.166 12.051 -20.610 1.000 36.952 42 ALA C O 1
ATOM 3575 N N . PHE C 1 43 ? -30.291 12.422 -18.674 1.000 33.959 43 PHE C N 1
ATOM 3576 C CA . PHE C 1 43 ? -31.175 13.447 -19.217 1.000 35.944 43 PHE C CA 1
ATOM 3577 C C . PHE C 1 43 ? -30.384 14.560 -19.887 1.000 36.612 43 PHE C C 1
ATOM 3578 O O . PHE C 1 43 ? -29.368 15.023 -19.360 1.000 33.488 43 PHE C O 1
ATOM 3586 N N . LEU C 1 44 ? -30.876 15.018 -21.037 1.000 34.180 44 LEU C N 1
ATOM 3587 C CA . LEU C 1 44 ? -30.234 16.117 -21.744 1.000 34.904 44 LEU C CA 1
ATOM 3588 C C . LEU C 1 44 ? -31.123 17.343 -21.868 1.000 37.020 44 LEU C C 1
ATOM 3589 O O . LEU C 1 44 ? -30.673 18.459 -21.587 1.000 36.431 44 LEU C O 1
ATOM 3594 N N . VAL C 1 45 ? -32.378 17.169 -22.282 1.000 34.996 45 VAL C N 1
ATOM 3595 C CA . VAL C 1 45 ? -33.235 18.301 -22.610 1.000 37.544 45 VAL C CA 1
ATOM 3596 C C . VAL C 1 45 ? -34.675 17.811 -22.643 1.000 38.747 45 VAL C C 1
ATOM 3597 O O . VAL C 1 45 ? -34.943 16.649 -22.959 1.000 35.154 45 VAL C O 1
ATOM 3601 N N . SER C 1 46 ? -35.607 18.710 -22.341 1.000 37.091 46 SER C N 1
ATOM 3602 C CA . SER C 1 46 ? -37.023 18.400 -22.444 1.000 41.400 46 SER C CA 1
ATOM 3603 C C . SER C 1 46 ? -37.739 19.570 -23.094 1.000 42.892 46 SER C C 1
ATOM 3604 O O . SER C 1 46 ? -37.321 20.723 -22.967 1.000 48.153 46 SER C O 1
ATOM 3607 N N . ALA C 1 47 ? -38.827 19.260 -23.796 1.000 32.649 47 ALA C N 1
ATOM 3608 C CA . ALA C 1 47 ? -39.656 20.298 -24.387 1.000 36.231 47 ALA C CA 1
ATOM 3609 C C . ALA C 1 47 ? -41.038 19.733 -24.663 1.000 43.897 47 ALA C C 1
ATOM 3610 O O . ALA C 1 47 ? -41.217 18.521 -24.828 1.000 42.076 47 ALA C O 1
ATOM 3612 N N . VAL C 1 48 ? -42.002 20.643 -24.734 1.000 39.423 48 VAL C N 1
ATOM 3613 C CA . VAL C 1 48 ? -43.367 20.333 -25.125 1.000 37.186 48 VAL C CA 1
ATOM 3614 C C . VAL C 1 48 ? -43.633 20.764 -26.560 1.000 35.412 48 VAL C C 1
ATOM 3615 O O . VAL C 1 48 ? -44.307 20.062 -27.315 1.000 45.008 48 VAL C O 1
ATOM 3619 N N . LYS C 1 49 ? -43.078 21.905 -26.955 1.000 44.884 49 LYS C N 1
ATOM 3620 C CA . LYS C 1 49 ? -43.267 22.454 -28.290 1.000 45.682 49 LYS C CA 1
ATOM 3621 C C . LYS C 1 49 ? -42.121 23.410 -28.582 1.000 46.127 49 LYS C C 1
ATOM 3622 O O . LYS C 1 49 ? -41.266 23.662 -27.731 1.000 46.363 49 LYS C O 1
ATOM 3628 N N . GLY C 1 50 ? -42.134 23.967 -29.788 1.000 38.786 50 GLY C N 1
ATOM 3629 C CA . GLY C 1 50 ? -41.150 24.973 -30.154 1.000 44.516 50 GLY C CA 1
ATOM 3630 C C . GLY C 1 50 ? -39.752 24.391 -30.272 1.000 46.427 50 GLY C C 1
ATOM 3631 O O . GLY C 1 50 ? -39.537 23.312 -30.838 1.000 40.723 50 GLY C O 1
ATOM 3632 N N . SER C 1 51 ? -38.787 25.116 -29.703 1.000 46.671 51 SER C N 1
ATOM 3633 C CA . SER C 1 51 ? -37.396 24.691 -29.631 1.000 41.629 51 SER C CA 1
ATOM 3634 C C . SER C 1 51 ? -36.835 25.054 -28.262 1.000 40.960 51 SER C C 1
ATOM 3635 O O . SER C 1 51 ? -37.351 25.940 -27.581 1.000 42.608 51 SER C O 1
ATOM 3638 N N . LYS C 1 52 ? -35.753 24.377 -27.868 1.000 41.476 52 LYS C N 1
ATOM 3639 C CA . LYS C 1 52 ? -35.110 24.656 -26.585 1.000 46.200 52 LYS C CA 1
ATOM 3640 C C . LYS C 1 52 ? -33.602 24.485 -26.710 1.000 41.855 52 LYS C C 1
ATOM 3641 O O . LYS C 1 52 ? -33.135 23.489 -27.269 1.000 43.918 52 LYS C O 1
ATOM 3647 N N . GLU C 1 53 ? -32.852 25.465 -26.206 1.000 42.660 53 GLU C N 1
ATOM 3648 C CA . GLU C 1 53 ? -31.401 25.349 -26.085 1.000 47.735 53 GLU C CA 1
ATOM 3649 C C . GLU C 1 53 ? -30.992 24.149 -25.235 1.000 48.064 53 GLU C C 1
ATOM 3650 O O . GLU C 1 53 ? -31.597 23.868 -24.196 1.000 41.794 53 GLU C O 1
ATOM 3656 N N . VAL C 1 54 ? -29.965 23.437 -25.684 1.000 38.147 54 VAL C N 1
ATOM 3657 C CA . VAL C 1 54 ? -29.346 22.360 -24.914 1.000 38.089 54 VAL C CA 1
ATOM 3658 C C . VAL C 1 54 ? -27.977 22.849 -24.451 1.000 38.647 54 VAL C C 1
ATOM 3659 O O . VAL C 1 54 ? -27.112 23.132 -25.290 1.000 45.034 54 VAL C O 1
ATOM 3663 N N . PRO C 1 55 ? -27.736 22.977 -23.142 1.000 48.308 55 PRO C N 1
ATOM 3664 C CA . PRO C 1 55 ? -26.433 23.509 -22.709 1.000 47.356 55 PRO C CA 1
ATOM 3665 C C . PRO C 1 55 ? -25.284 22.531 -22.877 1.000 48.206 55 PRO C C 1
ATOM 3666 O O . PRO C 1 55 ? -24.175 22.945 -23.237 1.000 49.172 55 PRO C O 1
ATOM 3670 N N . ASP C 1 56 ? -25.512 21.242 -22.629 1.000 52.743 56 ASP C N 1
ATOM 3671 C CA . ASP C 1 56 ? -24.474 20.239 -22.828 1.000 52.354 56 ASP C CA 1
ATOM 3672 C C . ASP C 1 56 ? -25.085 18.945 -23.355 1.000 53.914 56 ASP C C 1
ATOM 3673 O O . ASP C 1 56 ? -25.889 18.314 -22.656 1.000 53.585 56 ASP C O 1
ATOM 3678 N N . PRO C 1 57 ? -24.732 18.503 -24.573 1.000 41.379 57 PRO C N 1
ATOM 3679 C CA . PRO C 1 57 ? -23.833 19.155 -25.527 1.000 44.732 57 PRO C CA 1
ATOM 3680 C C . PRO C 1 57 ? -24.499 20.368 -26.156 1.000 43.492 57 PRO C C 1
ATOM 3681 O O . PRO C 1 57 ? -25.716 20.341 -26.353 1.000 40.021 57 PRO C O 1
ATOM 3685 N N . GLU C 1 58 ? -23.724 21.423 -26.401 1.000 38.663 58 GLU C N 1
ATOM 3686 C CA . GLU C 1 58 ? -24.254 22.655 -26.974 1.000 43.755 58 GLU C CA 1
ATOM 3687 C C . GLU C 1 58 ? -25.109 22.370 -28.200 1.000 39.234 58 GLU C C 1
ATOM 3688 O O . GLU C 1 58 ? -24.654 21.741 -29.158 1.000 39.015 58 GLU C O 1
ATOM 3694 N N . GLY C 1 59 ? -26.357 22.820 -28.161 1.000 32.457 59 GLY C N 1
ATOM 3695 C CA . GLY C 1 59 ? -27.202 22.717 -29.339 1.000 35.931 59 GLY C CA 1
ATOM 3696 C C . GLY C 1 59 ? -28.636 23.081 -29.030 1.000 40.531 59 GLY C C 1
ATOM 3697 O O . GLY C 1 59 ? -28.907 23.949 -28.192 1.000 37.981 59 GLY C O 1
ATOM 3698 N N . ARG C 1 60 ? -29.554 22.393 -29.708 1.000 37.986 60 ARG C N 1
ATOM 3699 C CA . ARG C 1 60 ? -30.957 22.781 -29.683 1.000 42.026 60 ARG C CA 1
ATOM 3700 C C . ARG C 1 60 ? -31.840 21.569 -29.936 1.000 37.805 60 ARG C C 1
ATOM 3701 O O . ARG C 1 60 ? -31.570 20.781 -30.848 1.000 39.636 60 ARG C O 1
ATOM 3709 N N . LEU C 1 61 ? -32.895 21.429 -29.140 1.000 35.839 61 LEU C N 1
ATOM 3710 C CA . LEU C 1 61 ? -33.958 20.476 -29.424 1.000 35.078 61 LEU C CA 1
ATOM 3711 C C . LEU C 1 61 ? -35.088 21.217 -30.118 1.000 36.747 61 LEU C C 1
ATOM 3712 O O . LEU C 1 61 ? -35.538 22.256 -29.629 1.000 38.849 61 LEU C O 1
ATOM 3717 N N . SER C 1 62 ? -35.535 20.693 -31.259 1.000 33.970 62 SER C N 1
ATOM 3718 C CA . SER C 1 62 ? -36.672 21.242 -31.986 1.000 35.270 62 SER C CA 1
ATOM 3719 C C . SER C 1 62 ? -37.768 20.193 -32.093 1.000 39.881 62 SER C C 1
ATOM 3720 O O . SER C 1 62 ? -37.511 19.070 -32.543 1.000 37.739 62 SER C O 1
ATOM 3723 N N . VAL C 1 63 ? -38.991 20.568 -31.709 1.000 36.004 63 VAL C N 1
ATOM 3724 C CA . VAL C 1 63 ? -40.172 19.727 -31.886 1.000 38.957 63 VAL C CA 1
ATOM 3725 C C . VAL C 1 63 ? -40.886 20.167 -33.153 1.000 38.202 63 VAL C C 1
ATOM 3726 O O . VAL C 1 63 ? -41.009 21.369 -33.421 1.000 41.500 63 VAL C O 1
ATOM 3730 N N . SER C 1 64 ? -41.363 19.203 -33.938 1.000 40.844 64 SER C N 1
ATOM 3731 C CA . SER C 1 64 ? -42.055 19.554 -35.168 1.000 46.316 64 SER C CA 1
ATOM 3732 C C . SER C 1 64 ? -43.423 20.164 -34.860 1.000 42.560 64 SER C C 1
ATOM 3733 O O . SER C 1 64 ? -43.969 20.009 -33.765 1.000 43.897 64 SER C O 1
ATOM 3736 N N . ALA C 1 65 ? -43.959 20.883 -35.853 1.000 45.240 65 ALA C N 1
ATOM 3737 C CA . ALA C 1 65 ? -45.299 21.464 -35.763 1.000 47.953 65 ALA C CA 1
ATOM 3738 C C . ALA C 1 65 ? -46.332 20.476 -35.228 1.000 47.364 65 ALA C C 1
ATOM 3739 O O . ALA C 1 65 ? -47.072 20.781 -34.285 1.000 46.671 65 ALA C O 1
ATOM 3741 N N . ASP C 1 66 ? -46.399 19.283 -35.822 1.000 45.403 66 ASP C N 1
ATOM 3742 C CA . ASP C 1 66 ? -47.408 18.292 -35.462 1.000 43.982 66 ASP C CA 1
ATOM 3743 C C . ASP C 1 66 ? -47.050 17.493 -34.214 1.000 45.811 66 ASP C C 1
ATOM 3744 O O . ASP C 1 66 ? -47.805 16.584 -33.850 1.000 44.361 66 ASP C O 1
ATOM 3749 N N . SER C 1 67 ? -45.931 17.810 -33.558 1.000 39.434 67 SER C N 1
ATOM 3750 C CA . SER C 1 67 ? -45.447 17.084 -32.379 1.000 37.944 67 SER C CA 1
ATOM 3751 C C . SER C 1 67 ? -45.318 15.581 -32.628 1.000 32.109 67 SER C C 1
ATOM 3752 O O . SER C 1 67 ? -45.356 14.776 -31.695 1.000 32.814 67 SER C O 1
ATOM 3755 N N . ARG C 1 68 ? -45.142 15.184 -33.883 1.000 36.323 68 ARG C N 1
ATOM 3756 C CA . ARG C 1 68 ? -44.919 13.784 -34.214 1.000 38.028 68 ARG C CA 1
ATOM 3757 C C . ARG C 1 68 ? -43.458 13.474 -34.529 1.000 37.099 68 ARG C C 1
ATOM 3758 O O . ARG C 1 68 ? -43.150 12.348 -34.934 1.000 32.733 68 ARG C O 1
ATOM 3766 N N . SER C 1 69 ? -42.555 14.435 -34.339 1.000 38.373 69 SER C N 1
ATOM 3767 C CA . SER C 1 69 ? -41.125 14.166 -34.437 1.000 33.262 69 SER C CA 1
ATOM 3768 C C . SER C 1 69 ? -40.358 15.275 -33.731 1.000 36.294 69 SER C C 1
ATOM 3769 O O . SER C 1 69 ? -40.887 16.362 -33.484 1.000 36.044 69 SER C O 1
ATOM 3772 N N . SER C 1 70 ? -39.094 14.986 -33.422 1.000 33.965 70 SER C N 1
ATOM 3773 C CA . SER C 1 70 ? -38.177 15.979 -32.881 1.000 37.278 70 SER C CA 1
ATOM 3774 C C . SER C 1 70 ? -36.807 15.797 -33.518 1.000 36.581 70 SER C C 1
ATOM 3775 O O . SER C 1 70 ? -36.494 14.745 -34.080 1.000 35.017 70 SER C O 1
ATOM 3778 N N . ALA C 1 71 ? -35.990 16.844 -33.431 1.000 32.001 71 ALA C N 1
ATOM 3779 C CA . ALA C 1 71 ? -34.602 16.792 -33.865 1.000 33.694 71 ALA C CA 1
ATOM 3780 C C . ALA C 1 71 ? -33.721 17.363 -32.766 1.000 32.349 71 ALA C C 1
ATOM 3781 O O . ALA C 1 71 ? -34.008 18.440 -32.235 1.000 32.138 71 ALA C O 1
ATOM 3783 N N . LEU C 1 72 ? -32.639 16.656 -32.445 1.000 33.291 72 LEU C N 1
ATOM 3784 C CA . LEU C 1 72 ? -31.646 17.136 -31.491 1.000 32.496 72 LEU C CA 1
ATOM 3785 C C . LEU C 1 72 ? -30.424 17.589 -32.281 1.000 33.136 72 LEU C C 1
ATOM 3786 O O . LEU C 1 72 ? -29.714 16.767 -32.871 1.000 34.323 72 LEU C O 1
ATOM 3791 N N . TRP C 1 73 ? -30.193 18.897 -32.297 1.000 34.286 73 TRP C N 1
ATOM 3792 C CA . TRP C 1 73 ? -29.056 19.493 -32.988 1.000 34.981 73 TRP C CA 1
ATOM 3793 C C . TRP C 1 73 ? -27.886 19.600 -32.020 1.000 33.799 73 TRP C C 1
ATOM 3794 O O . TRP C 1 73 ? -28.020 20.197 -30.947 1.000 33.383 73 TRP C O 1
ATOM 3805 N N . LEU C 1 74 ? -26.755 19.005 -32.382 1.000 34.483 74 LEU C N 1
ATOM 3806 C CA . LEU C 1 74 ? -25.507 19.178 -31.647 1.000 35.328 74 LEU C CA 1
ATOM 3807 C C . LEU C 1 74 ? -24.660 20.153 -32.454 1.000 36.054 74 LEU C C 1
ATOM 3808 O O . LEU C 1 74 ? -24.247 19.842 -33.574 1.000 34.570 74 LEU C O 1
ATOM 3813 N N . ALA C 1 75 ? -24.401 21.333 -31.887 1.000 33.386 75 ALA C N 1
ATOM 3814 C CA . ALA C 1 75 ? -23.800 22.408 -32.671 1.000 37.302 75 ALA C CA 1
ATOM 3815 C C . ALA C 1 75 ? -22.327 22.146 -32.959 1.000 42.016 75 ALA C C 1
ATOM 3816 O O . ALA C 1 75 ? -21.833 22.469 -34.047 1.000 40.565 75 ALA C O 1
ATOM 3818 N N . ARG C 1 76 ? -21.610 21.567 -32.003 1.000 42.887 76 ARG C N 1
ATOM 3819 C CA . ARG C 1 76 ? -20.158 21.472 -32.074 1.000 45.579 76 ARG C CA 1
ATOM 3820 C C . ARG C 1 76 ? -19.693 20.204 -31.369 1.000 42.702 76 ARG C C 1
ATOM 3821 O O . ARG C 1 76 ? -18.975 20.282 -30.365 1.000 42.821 76 ARG C O 1
ATOM 3829 N N . PRO C 1 77 ? -20.078 19.024 -31.854 1.000 36.204 77 PRO C N 1
ATOM 3830 C CA . PRO C 1 77 ? -19.831 17.803 -31.077 1.000 39.057 77 PRO C CA 1
ATOM 3831 C C . PRO C 1 77 ? -18.342 17.517 -30.971 1.000 42.368 77 PRO C C 1
ATOM 3832 O O . PRO C 1 77 ? -17.600 17.622 -31.950 1.000 38.155 77 PRO C O 1
ATOM 3836 N N . ARG C 1 78 ? -17.910 17.182 -29.765 1.000 43.739 78 ARG C N 1
ATOM 3837 C CA . ARG C 1 78 ? -16.541 16.775 -29.508 1.000 41.018 78 ARG C CA 1
ATOM 3838 C C . ARG C 1 78 ? -16.485 15.262 -29.347 1.000 40.173 78 ARG C C 1
ATOM 3839 O O . ARG C 1 78 ? -17.508 14.572 -29.348 1.000 35.275 78 ARG C O 1
ATOM 3847 N N . LEU C 1 79 ? -15.261 14.753 -29.210 1.000 39.399 79 LEU C N 1
ATOM 3848 C CA . LEU C 1 79 ? -15.062 13.320 -29.019 1.000 41.471 79 LEU C CA 1
ATOM 3849 C C . LEU C 1 79 ? -15.855 12.795 -27.829 1.000 38.002 79 LEU C C 1
ATOM 3850 O O . LEU C 1 79 ? -16.431 11.703 -27.893 1.000 37.060 79 LEU C O 1
ATOM 3855 N N . GLY C 1 80 ? -15.884 13.550 -26.729 1.000 36.196 80 GLY C N 1
ATOM 3856 C CA . GLY C 1 80 ? -16.660 13.155 -25.565 1.000 33.407 80 GLY C CA 1
ATOM 3857 C C . GLY C 1 80 ? -18.158 13.123 -25.782 1.000 36.699 80 GLY C C 1
ATOM 3858 O O . GLY C 1 80 ? -18.884 12.661 -24.894 1.000 33.291 80 GLY C O 1
ATOM 3859 N N . ASP C 1 81 ? -18.637 13.587 -26.934 1.000 36.439 81 ASP C N 1
ATOM 3860 C CA . ASP C 1 81 ? -20.061 13.566 -27.239 1.000 31.593 81 ASP C CA 1
ATOM 3861 C C . ASP C 1 81 ? -20.474 12.315 -27.999 1.000 34.923 81 ASP C C 1
ATOM 3862 O O . ASP C 1 81 ? -21.664 12.150 -28.296 1.000 30.922 81 ASP C O 1
ATOM 3867 N N . ALA C 1 82 ? -19.524 11.433 -28.306 1.000 33.443 82 ALA C N 1
ATOM 3868 C CA . ALA C 1 82 ? -19.850 10.137 -28.882 1.000 35.712 82 ALA C CA 1
ATOM 3869 C C . ALA C 1 82 ? -20.640 9.317 -27.873 1.000 35.554 82 ALA C C 1
ATOM 3870 O O . ALA C 1 82 ? -20.149 9.025 -26.779 1.000 35.954 82 ALA C O 1
ATOM 3872 N N . ALA C 1 83 ? -21.866 8.952 -28.237 1.000 30.409 83 ALA C N 1
ATOM 3873 C CA . ALA C 1 83 ? -22.787 8.306 -27.309 1.000 28.469 83 ALA C CA 1
ATOM 3874 C C . ALA C 1 83 ? -24.015 7.865 -28.093 1.000 35.799 83 ALA C C 1
ATOM 3875 O O . ALA C 1 83 ? -24.191 8.218 -29.263 1.000 33.388 83 ALA C O 1
ATOM 3877 N N . VAL C 1 84 ? -24.849 7.064 -27.439 1.000 35.441 84 VAL C N 1
ATOM 3878 C CA . VAL C 1 84 ? -26.144 6.684 -27.988 1.000 34.094 84 VAL C CA 1
ATOM 3879 C C . VAL C 1 84 ? -27.160 7.707 -27.503 1.000 35.570 84 VAL C C 1
ATOM 3880 O O . VAL C 1 84 ? -27.318 7.908 -26.295 1.000 32.967 84 VAL C O 1
ATOM 3884 N N . TYR C 1 85 ? -27.841 8.355 -28.442 1.000 28.359 85 TYR C N 1
ATOM 3885 C CA . TYR C 1 85 ? -28.806 9.406 -28.142 1.000 28.856 85 TYR C CA 1
ATOM 3886 C C . TYR C 1 85 ? -30.217 8.848 -28.281 1.000 33.891 85 TYR C C 1
ATOM 3887 O O . TYR C 1 85 ? -30.583 8.338 -29.346 1.000 35.123 85 TYR C O 1
ATOM 3896 N N . TYR C 1 86 ? -31.003 8.953 -27.211 1.000 32.375 86 TYR C N 1
ATOM 3897 C CA . TYR C 1 86 ? -32.341 8.386 -27.136 1.000 36.241 86 TYR C CA 1
ATOM 3898 C C . TYR C 1 86 ? -33.363 9.500 -26.985 1.000 36.983 86 TYR C C 1
ATOM 3899 O O . TYR C 1 86 ? -33.151 10.454 -26.231 1.000 34.944 86 TYR C O 1
ATOM 3908 N N . CYS C 1 87 ? -34.493 9.340 -27.656 1.000 34.491 87 CYS C N 1
ATOM 3909 C CA . CYS C 1 87 ? -35.659 10.174 -27.425 1.000 35.802 87 CYS C CA 1
ATOM 3910 C C . CYS C 1 87 ? -36.630 9.401 -26.545 1.000 31.156 87 CYS C C 1
ATOM 3911 O O . CYS C 1 87 ? -36.651 8.168 -26.551 1.000 32.335 87 CYS C O 1
ATOM 3914 N N . ALA C 1 88 ? -37.394 10.133 -25.741 1.000 38.255 88 ALA C N 1
ATOM 3915 C CA . ALA C 1 88 ? -38.440 9.556 -24.907 1.000 39.381 88 ALA C CA 1
ATOM 3916 C C . ALA C 1 88 ? -39.674 10.429 -25.053 1.000 41.221 88 ALA C C 1
ATOM 3917 O O . ALA C 1 88 ? -39.613 11.636 -24.797 1.000 39.339 88 ALA C O 1
ATOM 3919 N N . VAL C 1 89 ? -40.785 9.825 -25.469 1.000 38.668 89 VAL C N 1
ATOM 3920 C CA . VAL C 1 89 ? -41.980 10.560 -25.857 1.000 41.923 89 VAL C CA 1
ATOM 3921 C C . VAL C 1 89 ? -43.152 10.093 -25.005 1.000 42.808 89 VAL C C 1
ATOM 3922 O O . VAL C 1 89 ? -43.277 8.904 -24.688 1.000 40.600 89 VAL C O 1
ATOM 3926 N N . ARG C 1 90 ? -43.997 11.038 -24.617 1.000 49.532 90 ARG C N 1
ATOM 3927 C CA . ARG C 1 90 ? -45.227 10.733 -23.910 1.000 58.123 90 ARG C CA 1
ATOM 3928 C C . ARG C 1 90 ? -46.389 10.987 -24.858 1.000 55.438 90 ARG C C 1
ATOM 3929 O O . ARG C 1 90 ? -46.480 12.065 -25.455 1.000 53.259 90 ARG C O 1
ATOM 3937 N N . GLY C 1 91 ? -47.291 10.011 -24.965 1.000 66.942 91 GLY C N 1
ATOM 3938 C CA . GLY C 1 91 ? -48.545 10.176 -25.673 1.000 69.066 91 GLY C CA 1
ATOM 3939 C C . GLY C 1 91 ? -49.516 11.107 -24.993 1.000 77.296 91 GLY C C 1
ATOM 3940 O O . GLY C 1 91 ? -50.571 11.422 -25.548 1.000 82.062 91 GLY C O 1
ATOM 3941 N N . SER C 1 92 ? -49.152 11.578 -23.809 1.000 93.756 92 SER C N 1
ATOM 3942 C CA . SER C 1 92 ? -50.052 12.069 -22.786 1.000 105.131 92 SER C CA 1
ATOM 3943 C C . SER C 1 92 ? -49.260 13.045 -21.941 1.000 102.675 92 SER C C 1
ATOM 3944 O O . SER C 1 92 ? -48.180 13.481 -22.346 1.000 99.812 92 SER C O 1
ATOM 3947 N N . SER C 1 93 ? -49.836 13.431 -20.804 1.000 120.725 93 SER C N 1
ATOM 3948 C CA . SER C 1 93 ? -49.108 14.068 -19.702 1.000 125.631 93 SER C CA 1
ATOM 3949 C C . SER C 1 93 ? -47.612 13.841 -19.798 1.000 120.054 93 SER C C 1
ATOM 3950 O O . SER C 1 93 ? -46.884 14.663 -20.352 1.000 123.078 93 SER C O 1
ATOM 3953 N N . THR C 1 95 ? -49.964 8.472 -19.763 1.000 119.462 95 THR C N 1
ATOM 3954 C CA . THR C 1 95 ? -48.675 9.039 -19.395 1.000 112.982 95 THR C CA 1
ATOM 3955 C C . THR C 1 95 ? -47.586 7.986 -19.568 1.000 106.189 95 THR C C 1
ATOM 3956 O O . THR C 1 95 ? -46.627 7.929 -18.799 1.000 101.707 95 THR C O 1
ATOM 3960 N N . LYS C 1 96 ? -47.748 7.163 -20.601 1.000 92.156 96 LYS C N 1
ATOM 3961 C CA . LYS C 1 96 ? -46.766 6.132 -20.903 1.000 86.266 96 LYS C CA 1
ATOM 3962 C C . LYS C 1 96 ? -45.529 6.765 -21.531 1.000 74.991 96 LYS C C 1
ATOM 3963 O O . LYS C 1 96 ? -45.627 7.696 -22.336 1.000 74.296 96 LYS C O 1
ATOM 3969 N N . LEU C 1 97 ? -44.353 6.294 -21.127 1.000 66.540 97 LEU C N 1
ATOM 3970 C CA . LEU C 1 97 ? -43.116 6.765 -21.729 1.000 56.670 97 LEU C CA 1
ATOM 3971 C C . LEU C 1 97 ? -42.659 5.747 -22.765 1.000 53.277 97 LEU C C 1
ATOM 3972 O O . LEU C 1 97 ? -42.515 4.560 -22.454 1.000 49.874 97 LEU C O 1
ATOM 3977 N N . THR C 1 98 ? -42.433 6.215 -23.989 1.000 42.179 98 THR C N 1
ATOM 3978 C CA . THR C 1 98 ? -41.964 5.382 -25.089 1.000 41.350 98 THR C CA 1
ATOM 3979 C C . THR C 1 98 ? -40.562 5.831 -25.476 1.000 40.413 98 THR C C 1
ATOM 3980 O O . THR C 1 98 ? -40.364 6.992 -25.853 1.000 36.565 98 THR C O 1
ATOM 3984 N N . PHE C 1 99 ? -39.599 4.919 -25.394 1.000 38.726 99 PHE C N 1
ATOM 3985 C CA . PHE C 1 99 ? -38.208 5.249 -25.665 1.000 39.018 99 PHE C CA 1
ATOM 3986 C C . PHE C 1 99 ? -37.842 4.930 -27.107 1.000 35.404 99 PHE C C 1
ATOM 3987 O O . PHE C 1 99 ? -38.257 3.906 -27.656 1.000 36.165 99 PHE C O 1
ATOM 3995 N N . GLY C 1 100 ? -37.047 5.808 -27.707 1.000 39.031 100 GLY C N 1
ATOM 3996 C CA . GLY C 1 100 ? -36.409 5.480 -28.962 1.000 35.533 100 GLY C CA 1
ATOM 3997 C C . GLY C 1 100 ? -35.419 4.343 -28.806 1.000 31.843 100 GLY C C 1
ATOM 3998 O O . GLY C 1 100 ? -34.972 4.008 -27.709 1.000 35.102 100 GLY C O 1
ATOM 3999 N N . THR C 1 101 ? -35.052 3.748 -29.934 1.000 32.828 101 THR C N 1
ATOM 4000 C CA . THR C 1 101 ? -34.076 2.670 -29.909 1.000 33.654 101 THR C CA 1
ATOM 4001 C C . THR C 1 101 ? -32.647 3.196 -29.869 1.000 31.572 101 THR C C 1
ATOM 4002 O O . THR C 1 101 ? -31.715 2.397 -29.738 1.000 32.417 101 THR C O 1
ATOM 4006 N N . GLY C 1 102 ? -32.456 4.509 -29.997 1.000 33.759 102 GLY C N 1
ATOM 4007 C CA . GLY C 1 102 ? -31.147 5.105 -29.818 1.000 37.178 102 GLY C CA 1
ATOM 4008 C C . GLY C 1 102 ? -30.315 5.232 -31.077 1.000 33.988 102 GLY C C 1
ATOM 4009 O O . GLY C 1 102 ? -30.187 4.278 -31.851 1.000 26.985 102 GLY C O 1
ATOM 4010 N N . THR C 1 103 ? -29.758 6.419 -31.300 1.000 29.625 103 THR C N 1
ATOM 4011 C CA . THR C 1 103 ? -28.836 6.664 -32.399 1.000 28.940 103 THR C CA 1
ATOM 4012 C C . THR C 1 103 ? -27.436 6.796 -31.823 1.000 31.730 103 THR C C 1
ATOM 4013 O O . THR C 1 103 ? -27.188 7.662 -30.977 1.000 26.582 103 THR C O 1
ATOM 4017 N N . ARG C 1 104 ? -26.522 5.958 -32.296 1.000 32.617 104 ARG C N 1
ATOM 4018 C CA . ARG C 1 104 ? -25.144 5.986 -31.825 1.000 33.483 104 ARG C CA 1
ATOM 4019 C C . ARG C 1 104 ? -24.398 7.009 -32.668 1.000 33.715 104 ARG C C 1
ATOM 4020 O O . ARG C 1 104 ? -24.214 6.814 -33.873 1.000 31.388 104 ARG C O 1
ATOM 4028 N N . LEU C 1 105 ? -23.984 8.106 -32.042 1.000 28.806 105 LEU C N 1
ATOM 4029 C CA . LEU C 1 105 ? -23.226 9.133 -32.739 1.000 31.762 105 LEU C CA 1
ATOM 4030 C C . LEU C 1 105 ? -21.744 8.802 -32.639 1.000 31.677 105 LEU C C 1
ATOM 4031 O O . LEU C 1 105 ? -21.195 8.712 -31.537 1.000 31.409 105 LEU C O 1
ATOM 4036 N N . SER C 1 106 ? -21.100 8.626 -33.785 1.000 33.688 106 SER C N 1
ATOM 4037 C CA . SER C 1 106 ? -19.656 8.465 -33.854 1.000 35.615 106 SER C CA 1
ATOM 4038 C C . SER C 1 106 ? -19.039 9.785 -34.289 1.000 36.357 106 SER C C 1
ATOM 4039 O O . SER C 1 106 ? -19.502 10.405 -35.252 1.000 33.320 106 SER C O 1
ATOM 4042 N N . VAL C 1 107 ? -17.991 10.204 -33.590 1.000 31.696 107 VAL C N 1
ATOM 4043 C CA . VAL C 1 107 ? -17.356 11.493 -33.820 1.000 36.052 107 VAL C CA 1
ATOM 4044 C C . VAL C 1 107 ? -15.931 11.222 -34.285 1.000 33.359 107 VAL C C 1
ATOM 4045 O O . VAL C 1 107 ? -15.102 10.720 -33.515 1.000 34.941 107 VAL C O 1
ATOM 4049 N N . GLN C 1 108 ? -15.644 11.559 -35.542 1.000 34.967 108 GLN C N 1
ATOM 4050 C CA . GLN C 1 108 ? -14.342 11.283 -36.131 1.000 38.555 108 GLN C CA 1
ATOM 4051 C C . GLN C 1 108 ? -13.441 12.497 -35.946 1.000 40.063 108 GLN C C 1
ATOM 4052 O O . GLN C 1 108 ? -13.681 13.535 -36.583 1.000 41.152 108 GLN C O 1
ATOM 4058 N N . PRO C 1 109 ? -12.406 12.420 -35.118 1.000 34.015 109 PRO C N 1
ATOM 4059 C CA . PRO C 1 109 ? -11.503 13.562 -34.962 1.000 43.282 109 PRO C CA 1
ATOM 4060 C C . PRO C 1 109 ? -10.621 13.726 -36.188 1.000 42.839 109 PRO C C 1
ATOM 4061 O O . PRO C 1 109 ? -10.420 12.800 -36.977 1.000 38.805 109 PRO C O 1
ATOM 4065 N N . HIS C 1 110 ? -10.093 14.935 -36.352 1.000 49.548 110 HIS C N 1
ATOM 4066 C CA . HIS C 1 110 ? -9.159 15.165 -37.442 1.000 51.709 110 HIS C CA 1
ATOM 4067 C C . HIS C 1 110 ? -7.816 14.540 -37.100 1.000 49.059 110 HIS C C 1
ATOM 4068 O O . HIS C 1 110 ? -7.306 14.695 -35.986 1.000 50.222 110 HIS C O 1
ATOM 4075 N N . ILE C 1 111 ? -7.231 13.845 -38.068 1.000 43.655 111 ILE C N 1
ATOM 4076 C CA . ILE C 1 111 ? -6.044 13.035 -37.834 1.000 48.966 111 ILE C CA 1
ATOM 4077 C C . ILE C 1 111 ? -5.035 13.348 -38.925 1.000 47.485 111 ILE C C 1
ATOM 4078 O O . ILE C 1 111 ? -5.367 13.305 -40.117 1.000 43.658 111 ILE C O 1
ATOM 4083 N N . THR C 1 112 ? -3.806 13.662 -38.520 1.000 45.853 112 THR C N 1
ATOM 4084 C CA . THR C 1 112 ? -2.689 13.620 -39.447 1.000 47.753 112 THR C CA 1
ATOM 4085 C C . THR C 1 112 ? -2.004 12.282 -39.246 1.000 42.258 112 THR C C 1
ATOM 4086 O O . THR C 1 112 ? -1.350 12.082 -38.212 1.000 42.026 112 THR C O 1
ATOM 4090 N N . PRO C 1 113 ? -2.119 11.347 -40.181 1.000 43.729 113 PRO C N 1
ATOM 4091 C CA . PRO C 1 113 ? -1.630 9.992 -39.917 1.000 42.316 113 PRO C CA 1
ATOM 4092 C C . PRO C 1 113 ? -0.112 9.911 -39.936 1.000 47.824 113 PRO C C 1
ATOM 4093 O O . PRO C 1 113 ? 0.558 10.510 -40.779 1.000 43.737 113 PRO C O 1
ATOM 4097 N N . SER C 1 114 ? 0.418 9.152 -38.982 1.000 40.779 114 SER C N 1
ATOM 4098 C CA . SER C 1 114 ? 1.798 8.673 -39.029 1.000 41.831 114 SER C CA 1
ATOM 4099 C C . SER C 1 114 ? 1.797 7.292 -38.404 1.000 39.523 114 SER C C 1
ATOM 4100 O O . SER C 1 114 ? 2.201 7.109 -37.249 1.000 36.702 114 SER C O 1
ATOM 4103 N N . PRO C 1 115 ? 1.335 6.285 -39.140 1.000 39.142 115 PRO C N 1
ATOM 4104 C CA . PRO C 1 115 ? 1.014 5.006 -38.502 1.000 35.915 115 PRO C CA 1
ATOM 4105 C C . PRO C 1 115 ? 2.267 4.251 -38.103 1.000 42.092 115 PRO C C 1
ATOM 4106 O O . PRO C 1 115 ? 3.313 4.346 -38.746 1.000 38.563 115 PRO C O 1
ATOM 4110 N N . SER C 1 116 ? 2.143 3.486 -37.023 1.000 41.781 116 SER C N 1
ATOM 4111 C CA . SER C 1 116 ? 3.254 2.694 -36.525 1.000 44.508 116 SER C CA 1
ATOM 4112 C C . SER C 1 116 ? 2.700 1.419 -35.918 1.000 41.671 116 SER C C 1
ATOM 4113 O O . SER C 1 116 ? 1.551 1.375 -35.467 1.000 38.210 116 SER C O 1
ATOM 4116 N N . VAL C 1 117 ? 3.525 0.375 -35.931 1.000 33.449 117 VAL C N 1
ATOM 4117 C CA . VAL C 1 117 ? 3.143 -0.949 -35.459 1.000 35.249 117 VAL C CA 1
ATOM 4118 C C . VAL C 1 117 ? 4.202 -1.427 -34.477 1.000 46.521 117 VAL C C 1
ATOM 4119 O O . VAL C 1 117 ? 5.399 -1.391 -34.785 1.000 40.410 117 VAL C O 1
ATOM 4123 N N . TYR C 1 118 ? 3.766 -1.867 -33.300 1.000 39.094 118 TYR C N 1
ATOM 4124 C CA . TYR C 1 118 ? 4.661 -2.324 -32.246 1.000 39.657 118 TYR C CA 1
ATOM 4125 C C . TYR C 1 118 ? 4.189 -3.666 -31.714 1.000 43.739 118 TYR C C 1
ATOM 4126 O O . TYR C 1 118 ? 2.984 -3.899 -31.586 1.000 41.773 118 TYR C O 1
ATOM 4135 N N . ARG C 1 119 ? 5.137 -4.548 -31.409 1.000 51.919 119 ARG C N 1
ATOM 4136 C CA . ARG C 1 119 ? 4.837 -5.781 -30.697 1.000 48.769 119 ARG C CA 1
ATOM 4137 C C . ARG C 1 119 ? 5.207 -5.589 -29.235 1.000 47.950 119 ARG C C 1
ATOM 4138 O O . ARG C 1 119 ? 6.241 -4.991 -28.921 1.000 49.251 119 ARG C O 1
ATOM 4146 N N . LEU C 1 120 ? 4.357 -6.087 -28.345 1.000 44.366 120 LEU C N 1
ATOM 4147 C CA . LEU C 1 120 ? 4.544 -5.900 -26.917 1.000 37.241 120 LEU C CA 1
ATOM 4148 C C . LEU C 1 120 ? 4.599 -7.254 -26.227 1.000 39.750 120 LEU C C 1
ATOM 4149 O O . LEU C 1 120 ? 4.039 -8.243 -26.708 1.000 42.442 120 LEU C O 1
ATOM 4154 N N . THR C 1 121 ? 5.264 -7.277 -25.074 1.000 42.500 121 THR C N 1
ATOM 4155 C CA . THR C 1 121 ? 5.380 -8.471 -24.253 1.000 45.848 121 THR C CA 1
ATOM 4156 C C . THR C 1 121 ? 4.973 -8.126 -22.828 1.000 41.652 121 THR C C 1
ATOM 4157 O O . THR C 1 121 ? 4.887 -6.954 -22.450 1.000 41.594 121 THR C O 1
ATOM 4161 N N . SER C 1 122 ? 4.725 -9.160 -22.030 1.000 38.249 122 SER C N 1
ATOM 4162 C CA . SER C 1 122 ? 4.325 -8.975 -20.645 1.000 46.261 122 SER C CA 1
ATOM 4163 C C . SER C 1 122 ? 5.134 -9.891 -19.742 1.000 44.532 122 SER C C 1
ATOM 4164 O O . SER C 1 122 ? 5.364 -11.058 -20.072 1.000 48.356 122 SER C O 1
ATOM 4167 N N . GLU C 1 123 ? 5.557 -9.355 -18.594 1.000 59.984 123 GLU C N 1
ATOM 4168 C CA . GLU C 1 123 ? 6.203 -10.190 -17.588 1.000 65.647 123 GLU C CA 1
ATOM 4169 C C . GLU C 1 123 ? 5.233 -11.193 -16.979 1.000 67.219 123 GLU C C 1
ATOM 4170 O O . GLU C 1 123 ? 5.655 -12.250 -16.497 1.000 70.537 123 GLU C O 1
ATOM 4176 N N . ASP C 1 124 ? 3.934 -10.880 -16.996 1.000 59.528 124 ASP C N 1
ATOM 4177 C CA . ASP C 1 124 ? 2.923 -11.738 -16.391 1.000 62.131 124 ASP C CA 1
ATOM 4178 C C . ASP C 1 124 ? 2.614 -12.978 -17.219 1.000 63.921 124 ASP C C 1
ATOM 4179 O O . ASP C 1 124 ? 2.114 -13.964 -16.667 1.000 63.505 124 ASP C O 1
ATOM 4184 N N . ASN C 1 125 ? 2.878 -12.948 -18.525 1.000 51.256 125 ASN C N 1
ATOM 4185 C CA . ASN C 1 125 ? 2.693 -14.125 -19.371 1.000 50.646 125 ASN C CA 1
ATOM 4186 C C . ASN C 1 125 ? 3.669 -13.984 -20.536 1.000 57.804 125 ASN C C 1
ATOM 4187 O O . ASN C 1 125 ? 3.419 -13.220 -21.474 1.000 57.062 125 ASN C O 1
ATOM 4192 N N . LYS C 1 126 ? 4.772 -14.723 -20.464 1.000 67.716 126 LYS C N 1
ATOM 4193 C CA . LYS C 1 126 ? 5.819 -14.647 -21.471 1.000 68.366 126 LYS C CA 1
ATOM 4194 C C . LYS C 1 126 ? 5.506 -15.433 -22.737 1.000 66.969 126 LYS C C 1
ATOM 4195 O O . LYS C 1 126 ? 6.326 -15.421 -23.661 1.000 71.645 126 LYS C O 1
ATOM 4201 N N . ASN C 1 127 ? 4.361 -16.114 -22.811 1.000 61.810 127 ASN C N 1
ATOM 4202 C CA . ASN C 1 127 ? 3.949 -16.803 -24.027 1.000 66.026 127 ASN C CA 1
ATOM 4203 C C . ASN C 1 127 ? 2.978 -15.981 -24.866 1.000 64.608 127 ASN C C 1
ATOM 4204 O O . ASN C 1 127 ? 2.402 -16.506 -25.823 1.000 64.176 127 ASN C O 1
ATOM 4209 N N . LEU C 1 128 ? 2.792 -14.704 -24.545 1.000 53.075 128 LEU C N 1
ATOM 4210 C CA . LEU C 1 128 ? 1.813 -13.874 -25.232 1.000 50.511 128 LEU C CA 1
ATOM 4211 C C . LEU C 1 128 ? 2.492 -12.673 -25.870 1.000 50.240 128 LEU C C 1
ATOM 4212 O O . LEU C 1 128 ? 3.432 -12.105 -25.306 1.000 46.127 128 LEU C O 1
ATOM 4217 N N . GLU C 1 129 ? 1.987 -12.275 -27.033 1.000 46.979 129 GLU C N 1
ATOM 4218 C CA . GLU C 1 129 ? 2.394 -11.045 -27.687 1.000 41.837 129 GLU C CA 1
ATOM 4219 C C . GLU C 1 129 ? 1.159 -10.202 -27.958 1.000 37.318 129 GLU C C 1
ATOM 4220 O O . GLU C 1 129 ? 0.078 -10.730 -28.231 1.000 38.907 129 GLU C O 1
ATOM 4226 N N . MET C 1 130 ? 1.328 -8.885 -27.888 1.000 34.807 130 MET C N 1
ATOM 4227 C CA . MET C 1 130 ? 0.263 -7.938 -28.194 1.000 37.518 130 MET C CA 1
ATOM 4228 C C . MET C 1 130 ? 0.738 -7.046 -29.331 1.000 39.026 130 MET C C 1
ATOM 4229 O O . MET C 1 130 ? 1.787 -6.400 -29.219 1.000 33.507 130 MET C O 1
ATOM 4234 N N . CYS C 1 131 ? -0.020 -7.022 -30.423 1.000 32.614 131 CYS C N 1
ATOM 4235 C CA . CYS C 1 131 ? 0.299 -6.165 -31.558 1.000 30.835 131 CYS C CA 1
ATOM 4236 C C . CYS C 1 131 ? -0.449 -4.848 -31.403 1.000 33.470 131 CYS C C 1
ATOM 4237 O O . CYS C 1 131 ? -1.675 -4.841 -31.255 1.000 32.230 131 CYS C O 1
ATOM 4240 N N . LEU C 1 132 ? 0.284 -3.739 -31.426 1.000 34.286 132 LEU C N 1
ATOM 4241 C CA . LEU C 1 132 ? -0.300 -2.418 -31.240 1.000 38.663 132 LEU C CA 1
ATOM 4242 C C . LEU C 1 132 ? -0.095 -1.580 -32.494 1.000 37.776 132 LEU C C 1
ATOM 4243 O O . LEU C 1 132 ? 1.040 -1.419 -32.952 1.000 37.978 132 LEU C O 1
ATOM 4248 N N . ILE C 1 133 ? -1.187 -1.033 -33.028 1.000 33.286 133 ILE C N 1
ATOM 4249 C CA . ILE C 1 133 ? -1.162 -0.148 -34.191 1.000 34.154 133 ILE C CA 1
ATOM 4250 C C . ILE C 1 133 ? -1.646 1.232 -33.759 1.000 35.760 133 ILE C C 1
ATOM 4251 O O . ILE C 1 133 ? -2.745 1.361 -33.207 1.000 34.465 133 ILE C O 1
ATOM 4256 N N . THR C 1 134 ? -0.835 2.259 -34.013 1.000 31.006 134 THR C N 1
ATOM 4257 C CA . THR C 1 134 ? -1.071 3.590 -33.466 1.000 30.567 134 THR C CA 1
ATOM 4258 C C . THR C 1 134 ? -1.079 4.652 -34.558 1.000 32.551 134 THR C C 1
ATOM 4259 O O . THR C 1 134 ? -0.454 4.494 -35.612 1.000 35.375 134 THR C O 1
ATOM 4263 N N . ASP C 1 135 ? -1.802 5.742 -34.279 1.000 33.807 135 ASP C N 1
ATOM 4264 C CA . ASP C 1 135 ? -1.668 7.002 -35.019 1.000 38.413 135 ASP C CA 1
ATOM 4265 C C . ASP C 1 135 ? -1.966 6.845 -36.508 1.000 40.586 135 ASP C C 1
ATOM 4266 O O . ASP C 1 135 ? -1.307 7.444 -37.360 1.000 42.223 135 ASP C O 1
ATOM 4271 N N . TYR C 1 136 ? -2.976 6.046 -36.821 1.000 33.667 136 TYR C N 1
ATOM 4272 C CA . TYR C 1 136 ? -3.395 5.781 -38.186 1.000 30.893 136 TYR C CA 1
ATOM 4273 C C . TYR C 1 136 ? -4.728 6.466 -38.464 1.000 36.691 136 TYR C C 1
ATOM 4274 O O . TYR C 1 136 ? -5.417 6.938 -37.555 1.000 36.315 136 TYR C O 1
ATOM 4283 N N . SER C 1 137 ? -5.081 6.521 -39.750 1.000 36.410 137 SER C N 1
ATOM 4284 C CA . SER C 1 137 ? -6.419 6.914 -40.179 1.000 40.350 137 SER C CA 1
ATOM 4285 C C . SER C 1 137 ? -7.235 5.658 -40.433 1.000 34.109 137 SER C C 1
ATOM 4286 O O . SER C 1 137 ? -6.822 4.830 -41.263 1.000 31.612 137 SER C O 1
ATOM 4289 N N . PRO C 1 138 ? -8.366 5.451 -39.752 1.000 36.733 138 PRO C N 1
ATOM 4290 C CA . PRO C 1 138 ? -9.069 4.165 -39.897 1.000 32.591 138 PRO C CA 1
ATOM 4291 C C . PRO C 1 138 ? -9.568 3.901 -41.306 1.000 31.685 138 PRO C C 1
ATOM 4292 O O . PRO C 1 138 ? -9.610 2.738 -41.728 1.000 33.120 138 PRO C O 1
ATOM 4296 N N . GLU C 1 139 ? -9.959 4.935 -42.048 1.000 33.991 139 GLU C N 1
ATOM 4297 C CA . GLU C 1 139 ? -10.345 4.726 -43.440 1.000 37.162 139 GLU C CA 1
ATOM 4298 C C . GLU C 1 139 ? -9.156 4.454 -44.361 1.000 40.692 139 GLU C C 1
ATOM 4299 O O . GLU C 1 139 ? -9.368 4.248 -45.560 1.000 39.463 139 GLU C O 1
ATOM 4305 N N . LYS C 1 140 ? -7.920 4.460 -43.853 1.000 36.820 140 LYS C N 1
ATOM 4306 C CA . LYS C 1 140 ? -6.762 4.059 -44.638 1.000 40.315 140 LYS C CA 1
ATOM 4307 C C . LYS C 1 140 ? -6.034 2.839 -44.093 1.000 42.429 140 LYS C C 1
ATOM 4308 O O . LYS C 1 140 ? -5.100 2.359 -44.744 1.000 41.034 140 LYS C O 1
ATOM 4314 N N . LEU C 1 141 ? -6.429 2.324 -42.933 1.000 37.991 141 LEU C N 1
ATOM 4315 C CA . LEU C 1 141 ? -5.737 1.214 -42.294 1.000 34.783 141 LEU C CA 1
ATOM 4316 C C . LEU C 1 141 ? -6.279 -0.107 -42.816 1.000 39.665 141 LEU C C 1
ATOM 4317 O O . LEU C 1 141 ? -7.484 -0.245 -43.053 1.000 39.634 141 LEU C O 1
ATOM 4322 N N . ASP C 1 142 ? -5.390 -1.086 -42.970 1.000 32.049 142 ASP C N 1
ATOM 4323 C CA . ASP C 1 142 ? -5.771 -2.412 -43.446 1.000 37.599 142 ASP C CA 1
ATOM 4324 C C . ASP C 1 142 ? -5.261 -3.443 -42.449 1.000 41.181 142 ASP C C 1
ATOM 4325 O O . ASP C 1 142 ? -4.059 -3.721 -42.387 1.000 39.873 142 ASP C O 1
ATOM 4330 N N . LEU C 1 143 ? -6.193 -4.009 -41.685 1.000 31.933 143 LEU C N 1
ATOM 4331 C CA . LEU C 1 143 ? -5.965 -5.111 -40.763 1.000 39.826 143 LEU C CA 1
ATOM 4332 C C . LEU C 1 143 ? -6.952 -6.233 -41.057 1.000 46.845 143 LEU C C 1
ATOM 4333 O O . LEU C 1 143 ? -7.390 -6.947 -40.149 1.000 40.763 143 LEU C O 1
ATOM 4338 N N . SER C 1 144 ? -7.318 -6.393 -42.331 1.000 41.779 144 SER C N 1
ATOM 4339 C CA . SER C 1 144 ? -8.431 -7.261 -42.691 1.000 48.819 144 SER C CA 1
ATOM 4340 C C . SER C 1 144 ? -8.105 -8.741 -42.561 1.000 46.558 144 SER C C 1
ATOM 4341 O O . SER C 1 144 ? -9.027 -9.560 -42.603 1.000 47.706 144 SER C O 1
ATOM 4344 N N . SER C 1 145 ? -6.839 -9.110 -42.412 1.000 39.194 145 SER C N 1
ATOM 4345 C CA . SER C 1 145 ? -6.492 -10.509 -42.212 1.000 48.543 145 SER C CA 1
ATOM 4346 C C . SER C 1 145 ? -6.572 -10.945 -40.753 1.000 47.000 145 SER C C 1
ATOM 4347 O O . SER C 1 145 ? -6.225 -12.092 -40.451 1.000 47.466 145 SER C O 1
ATOM 4350 N N . VAL C 1 146 ? -7.025 -10.077 -39.849 1.000 46.353 146 VAL C N 1
ATOM 4351 C CA . VAL C 1 146 ? -7.057 -10.367 -38.417 1.000 43.124 146 VAL C CA 1
ATOM 4352 C C . VAL C 1 146 ? -8.491 -10.205 -37.925 1.000 47.298 146 VAL C C 1
ATOM 4353 O O . VAL C 1 146 ? -9.009 -9.083 -37.855 1.000 47.274 146 VAL C O 1
ATOM 4357 N N . ASP C 1 147 ? -9.122 -11.322 -37.556 1.000 58.562 147 ASP C N 1
ATOM 4358 C CA . ASP C 1 147 ? -10.521 -11.295 -37.140 1.000 53.746 147 ASP C CA 1
ATOM 4359 C C . ASP C 1 147 ? -10.699 -10.713 -35.741 1.000 54.836 147 ASP C C 1
ATOM 4360 O O . ASP C 1 147 ? -11.748 -10.130 -35.446 1.000 51.877 147 ASP C O 1
ATOM 4365 N N . SER C 1 148 ? -9.700 -10.848 -34.874 1.000 48.095 148 SER C N 1
ATOM 4366 C CA . SER C 1 148 ? -9.873 -10.613 -33.444 1.000 46.969 148 SER C CA 1
ATOM 4367 C C . SER C 1 148 ? -9.409 -9.230 -32.999 1.000 46.703 148 SER C C 1
ATOM 4368 O O . SER C 1 148 ? -9.390 -8.954 -31.796 1.000 48.335 148 SER C O 1
ATOM 4371 N N . LYS C 1 149 ? -9.049 -8.358 -33.935 1.000 46.216 149 LYS C N 1
ATOM 4372 C CA . LYS C 1 149 ? -8.590 -7.018 -33.597 1.000 43.968 149 LYS C CA 1
ATOM 4373 C C . LYS C 1 149 ? -9.732 -6.171 -33.041 1.000 42.271 149 LYS C C 1
ATOM 4374 O O . LYS C 1 149 ? -10.899 -6.349 -33.398 1.000 41.797 149 LYS C O 1
ATOM 4380 N N . THR C 1 150 ? -9.386 -5.240 -32.151 1.000 39.876 150 THR C N 1
ATOM 4381 C CA . THR C 1 150 ? -10.333 -4.226 -31.705 1.000 36.433 150 THR C CA 1
ATOM 4382 C C . THR C 1 150 ? -9.664 -2.861 -31.761 1.000 39.199 150 THR C C 1
ATOM 4383 O O . THR C 1 150 ? -8.434 -2.744 -31.768 1.000 34.746 150 THR C O 1
ATOM 4387 N N . GLU C 1 151 ? -10.500 -1.826 -31.778 1.000 33.951 151 GLU C N 1
ATOM 4388 C CA . GLU C 1 151 ? -10.064 -0.464 -32.050 1.000 38.773 151 GLU C CA 1
ATOM 4389 C C . GLU C 1 151 ? -10.663 0.491 -31.029 1.000 37.768 151 GLU C C 1
ATOM 4390 O O . GLU C 1 151 ? -11.795 0.296 -30.578 1.000 36.441 151 GLU C O 1
ATOM 4396 N N . THR C 1 152 ? -9.899 1.517 -30.658 1.000 32.404 152 THR C N 1
ATOM 4397 C CA . THR C 1 152 ? -10.426 2.622 -29.870 1.000 34.407 152 THR C CA 1
ATOM 4398 C C . THR C 1 152 ? -9.774 3.921 -30.330 1.000 37.633 152 THR C C 1
ATOM 4399 O O . THR C 1 152 ? -8.823 3.923 -31.117 1.000 39.344 152 THR C O 1
ATOM 4403 N N . VAL C 1 153 ? -10.297 5.038 -29.830 1.000 35.641 153 VAL C N 1
ATOM 4404 C CA . VAL C 1 153 ? -9.690 6.352 -30.020 1.000 34.844 153 VAL C CA 1
ATOM 4405 C C . VAL C 1 153 ? -9.524 7.006 -28.653 1.000 40.952 153 VAL C C 1
ATOM 4406 O O . VAL C 1 153 ? -10.477 7.067 -27.869 1.000 41.326 153 VAL C O 1
ATOM 4410 N N . VAL C 1 154 ? -8.308 7.458 -28.349 1.000 34.986 154 VAL C N 1
ATOM 4411 C CA . VAL C 1 154 ? -8.011 8.079 -27.066 1.000 39.086 154 VAL C CA 1
ATOM 4412 C C . VAL C 1 154 ? -7.498 9.497 -27.302 1.000 43.626 154 VAL C C 1
ATOM 4413 O O . VAL C 1 154 ? -7.134 9.878 -28.415 1.000 41.673 154 VAL C O 1
ATOM 4417 N N . GLU C 1 155 ? -7.483 10.281 -26.226 1.000 47.235 155 GLU C N 1
ATOM 4418 C CA . GLU C 1 155 ? -6.892 11.612 -26.219 1.000 48.508 155 GLU C CA 1
ATOM 4419 C C . GLU C 1 155 ? -5.795 11.658 -25.168 1.000 54.843 155 GLU C C 1
ATOM 4420 O O . GLU C 1 155 ? -5.989 11.191 -24.042 1.000 53.501 155 GLU C O 1
ATOM 4426 N N . VAL C 1 156 ? -4.654 12.230 -25.535 1.000 47.058 156 VAL C N 1
ATOM 4427 C CA . VAL C 1 156 ? -3.520 12.393 -24.638 1.000 49.266 156 VAL C CA 1
ATOM 4428 C C . VAL C 1 156 ? -3.207 13.879 -24.543 1.000 57.062 156 VAL C C 1
ATOM 4429 O O . VAL C 1 156 ? -3.222 14.589 -25.555 1.000 57.733 156 VAL C O 1
ATOM 4433 N N . ALA C 1 157 ? -2.936 14.353 -23.330 1.000 55.701 157 ALA C N 1
ATOM 4434 C CA . ALA C 1 157 ? -2.665 15.765 -23.106 1.000 63.721 157 ALA C CA 1
ATOM 4435 C C . ALA C 1 157 ? -1.193 16.027 -23.383 1.000 64.371 157 ALA C C 1
ATOM 4436 O O . ALA C 1 157 ? -0.324 15.451 -22.720 1.000 66.137 157 ALA C O 1
ATOM 4438 N N . THR C 1 158 ? -0.900 16.876 -24.365 1.000 102.644 158 THR C N 1
ATOM 4439 C CA . THR C 1 158 ? 0.508 17.195 -24.536 1.000 107.160 158 THR C CA 1
ATOM 4440 C C . THR C 1 158 ? 0.954 18.334 -23.636 1.000 112.621 158 THR C C 1
ATOM 4441 O O . THR C 1 158 ? 2.081 18.317 -23.117 1.000 116.985 158 THR C O 1
ATOM 4445 N N . SER C 1 159 ? 0.097 19.335 -23.477 1.000 111.921 159 SER C N 1
ATOM 4446 C CA . SER C 1 159 ? 0.194 20.378 -22.460 1.000 118.367 159 SER C CA 1
ATOM 4447 C C . SER C 1 159 ? -1.180 21.053 -22.373 1.000 124.378 159 SER C C 1
ATOM 4448 O O . SER C 1 159 ? -2.156 20.597 -22.983 1.000 122.338 159 SER C O 1
ATOM 4451 N N . GLU C 1 160 ? -1.235 22.188 -21.665 1.000 119.991 160 GLU C N 1
ATOM 4452 C CA . GLU C 1 160 ? -2.463 22.705 -21.057 1.000 125.686 160 GLU C CA 1
ATOM 4453 C C . GLU C 1 160 ? -3.617 22.783 -22.058 1.000 128.279 160 GLU C C 1
ATOM 4454 O O . GLU C 1 160 ? -4.740 22.375 -21.745 1.000 127.513 160 GLU C O 1
ATOM 4460 N N . ASN C 1 161 ? -3.386 23.333 -23.256 1.000 134.887 161 ASN C N 1
ATOM 4461 C CA . ASN C 1 161 ? -4.475 23.632 -24.186 1.000 136.027 161 ASN C CA 1
ATOM 4462 C C . ASN C 1 161 ? -4.390 22.760 -25.439 1.000 131.066 161 ASN C C 1
ATOM 4463 O O . ASN C 1 161 ? -4.690 23.206 -26.547 1.000 134.835 161 ASN C O 1
ATOM 4468 N N . LYS C 1 162 ? -4.008 21.485 -25.282 1.000 131.937 162 LYS C N 1
ATOM 4469 C CA . LYS C 1 162 ? -3.859 20.607 -26.447 1.000 125.247 162 LYS C CA 1
ATOM 4470 C C . LYS C 1 162 ? -4.055 19.146 -26.045 1.000 116.038 162 LYS C C 1
ATOM 4471 O O . LYS C 1 162 ? -3.156 18.544 -25.453 1.000 111.887 162 LYS C O 1
ATOM 4477 N N . HIS C 1 163 ? -5.211 18.580 -26.385 1.000 98.546 163 HIS C N 1
ATOM 4478 C CA . HIS C 1 163 ? -5.491 17.159 -26.166 1.000 84.700 163 HIS C CA 1
ATOM 4479 C C . HIS C 1 163 ? -5.521 16.465 -27.532 1.000 77.315 163 HIS C C 1
ATOM 4480 O O . HIS C 1 163 ? -6.507 16.550 -28.267 1.000 72.032 163 HIS C O 1
ATOM 4487 N N . GLU C 1 164 ? -4.432 15.772 -27.864 1.000 59.481 164 GLU C N 1
ATOM 4488 C CA . GLU C 1 164 ? -4.282 15.169 -29.182 1.000 55.296 164 GLU C CA 1
ATOM 4489 C C . GLU C 1 164 ? -5.011 13.831 -29.244 1.000 49.953 164 GLU C C 1
ATOM 4490 O O . GLU C 1 164 ? -4.795 12.950 -28.405 1.000 45.129 164 GLU C O 1
ATOM 4496 N N . ALA C 1 165 ? -5.871 13.685 -30.246 1.000 42.800 165 ALA C N 1
ATOM 4497 C CA . ALA C 1 165 ? -6.574 12.434 -30.475 1.000 42.245 165 ALA C CA 1
ATOM 4498 C C . ALA C 1 165 ? -5.717 11.484 -31.302 1.000 33.994 165 ALA C C 1
ATOM 4499 O O . ALA C 1 165 ? -4.955 11.902 -32.176 1.000 39.828 165 ALA C O 1
ATOM 4501 N N . SER C 1 166 ? -5.867 10.189 -31.035 1.000 34.309 166 SER C N 1
ATOM 4502 C CA . SER C 1 166 ? -5.185 9.189 -31.843 1.000 36.065 166 SER C CA 1
ATOM 4503 C C . SER C 1 166 ? -5.929 7.868 -31.739 1.000 36.060 166 SER C C 1
ATOM 4504 O O . SER C 1 166 ? -6.471 7.530 -30.684 1.000 31.177 166 SER C O 1
ATOM 4507 N N . TYR C 1 167 ? -5.946 7.135 -32.846 1.000 31.801 167 TYR C N 1
ATOM 4508 C CA . TYR C 1 167 ? -6.562 5.822 -32.924 1.000 35.349 167 TYR C CA 1
ATOM 4509 C C . TYR C 1 167 ? -5.583 4.754 -32.457 1.000 35.415 167 TYR C C 1
ATOM 4510 O O . TYR C 1 167 ? -4.364 4.904 -32.584 1.000 36.507 167 TYR C O 1
ATOM 4519 N N . LEU C 1 168 ? -6.130 3.650 -31.956 1.000 30.296 168 LEU C N 1
ATOM 4520 C CA . LEU C 1 168 ? -5.323 2.530 -31.496 1.000 31.917 168 LEU C CA 1
ATOM 4521 C C . LEU C 1 168 ? -6.057 1.244 -31.824 1.000 34.157 168 LEU C C 1
ATOM 4522 O O . LEU C 1 168 ? -7.248 1.117 -31.533 1.000 33.396 168 LEU C O 1
ATOM 4527 N N . SER C 1 169 ? -5.344 0.303 -32.434 1.000 31.104 169 SER C N 1
ATOM 4528 C CA . SER C 1 169 ? -5.841 -1.041 -32.676 1.000 34.183 169 SER C CA 1
ATOM 4529 C C . SER C 1 169 ? -4.921 -2.046 -32.002 1.000 33.222 169 SER C C 1
ATOM 4530 O O . SER C 1 169 ? -3.704 -1.847 -31.935 1.000 30.135 169 SER C O 1
ATOM 4533 N N . THR C 1 170 ? -5.503 -3.145 -31.532 1.000 29.675 170 THR C N 1
ATOM 4534 C CA . THR C 1 170 ? -4.725 -4.193 -30.895 1.000 32.133 170 T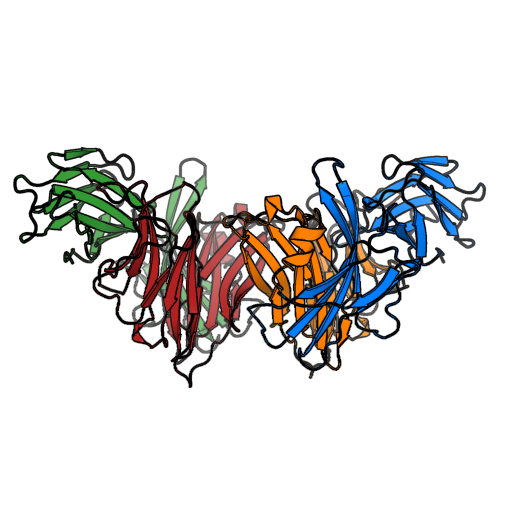HR C CA 1
ATOM 4535 C C . THR C 1 170 ? -5.294 -5.550 -31.272 1.000 35.928 170 THR C C 1
ATOM 4536 O O . THR C 1 170 ? -6.492 -5.694 -31.527 1.000 30.783 170 THR C O 1
ATOM 4540 N N . TYR C 1 171 ? -4.409 -6.543 -31.297 1.000 30.393 171 TYR C N 1
ATOM 4541 C CA . TYR C 1 171 ? -4.795 -7.944 -31.331 1.000 36.747 171 TYR C CA 1
ATOM 4542 C C . TYR C 1 171 ? -3.650 -8.746 -30.738 1.000 36.678 171 TYR C C 1
ATOM 4543 O O . TYR C 1 171 ? -2.491 -8.328 -30.795 1.000 37.978 171 TYR C O 1
ATOM 4552 N N . TRP C 1 172 ? -3.981 -9.884 -30.140 1.000 39.371 172 TRP C N 1
ATOM 4553 C CA . TRP C 1 172 ? -3.002 -10.652 -29.389 1.000 42.426 172 TRP C CA 1
ATOM 4554 C C . TRP C 1 172 ? -3.046 -12.110 -29.818 1.000 42.379 172 TRP C C 1
ATOM 4555 O O . TRP C 1 172 ? -4.046 -12.600 -30.346 1.000 42.739 172 TRP C O 1
ATOM 4566 N N . ALA C 1 173 ? -1.930 -12.794 -29.587 1.000 43.187 173 ALA C N 1
ATOM 4567 C CA . ALA C 1 173 ? -1.774 -14.186 -29.978 1.000 48.972 173 ALA C CA 1
ATOM 4568 C C . ALA C 1 173 ? -0.656 -14.797 -29.150 1.000 52.704 173 ALA C C 1
ATOM 4569 O O . ALA C 1 173 ? 0.150 -14.085 -28.543 1.000 47.764 173 ALA C O 1
ATOM 4571 N N . LYS C 1 174 ? -0.616 -16.127 -29.135 1.000 63.797 174 LYS C N 1
ATOM 4572 C CA . LYS C 1 174 ? 0.567 -16.814 -28.633 1.000 65.879 174 LYS C CA 1
ATOM 4573 C C . LYS C 1 174 ? 1.777 -16.388 -29.453 1.000 64.760 174 LYS C C 1
ATOM 4574 O O . LYS C 1 174 ? 1.673 -16.170 -30.664 1.000 66.353 174 LYS C O 1
ATOM 4580 N N . LYS C 1 175 ? 2.915 -16.216 -28.771 1.000 64.055 175 LYS C N 1
ATOM 4581 C CA . LYS C 1 175 ? 4.140 -15.737 -29.408 1.000 69.045 175 LYS C CA 1
ATOM 4582 C C . LYS C 1 175 ? 4.402 -16.394 -30.763 1.000 70.608 175 LYS C C 1
ATOM 4583 O O . LYS C 1 175 ? 4.574 -15.708 -31.776 1.000 70.980 175 LYS C O 1
ATOM 4589 N N . ASP C 1 176 ? 4.435 -17.727 -30.798 1.000 87.668 176 ASP C N 1
ATOM 4590 C CA . ASP C 1 176 ? 4.734 -18.493 -32.013 1.000 89.274 176 ASP C CA 1
ATOM 4591 C C . ASP C 1 176 ? 3.569 -18.524 -33.023 1.000 92.224 176 ASP C C 1
ATOM 4592 O O . ASP C 1 176 ? 3.654 -19.260 -34.025 1.000 91.306 176 ASP C O 1
ATOM 4597 N N . GLU C 1 177 ? 2.493 -17.767 -32.795 1.000 73.556 177 GLU C N 1
ATOM 4598 C CA . GLU C 1 177 ? 1.381 -17.680 -33.734 1.000 71.474 177 GLU C CA 1
ATOM 4599 C C . GLU C 1 177 ? 1.051 -16.239 -34.099 1.000 68.916 177 GLU C C 1
ATOM 4600 O O . GLU C 1 177 ? 0.029 -15.994 -34.752 1.000 64.021 177 GLU C O 1
ATOM 4606 N N . MET C 1 178 ? 1.887 -15.284 -33.707 1.000 62.668 178 MET C N 1
ATOM 4607 C CA . MET C 1 178 ? 1.600 -13.871 -33.888 1.000 60.886 178 MET C CA 1
ATOM 4608 C C . MET C 1 178 ? 2.272 -13.358 -35.152 1.000 52.022 178 MET C C 1
ATOM 4609 O O . MET C 1 178 ? 3.459 -13.614 -35.383 1.000 58.768 178 MET C O 1
ATOM 4614 N N . GLN C 1 179 ? 1.509 -12.627 -35.956 1.000 51.388 179 GLN C N 1
ATOM 4615 C CA . GLN C 1 179 ? 2.014 -11.932 -37.135 1.000 57.025 179 GLN C CA 1
ATOM 4616 C C . GLN C 1 179 ? 1.570 -10.482 -36.986 1.000 50.385 179 GLN C C 1
ATOM 4617 O O . GLN C 1 179 ? 0.431 -10.135 -37.314 1.000 48.556 179 GLN C O 1
ATOM 4623 N N . CYS C 1 180 ? 2.463 -9.642 -36.477 1.000 51.164 180 CYS C N 1
ATOM 4624 C CA . CYS C 1 180 ? 2.133 -8.269 -36.124 1.000 49.659 180 CYS C CA 1
ATOM 4625 C C . CYS C 1 180 ? 2.541 -7.353 -37.271 1.000 47.698 180 CYS C C 1
ATOM 4626 O O . CYS C 1 180 ? 3.733 -7.124 -37.502 1.000 46.669 180 CYS C O 1
ATOM 4629 N N . GLY C 1 181 ? 1.548 -6.827 -37.977 1.000 46.171 181 GLY C N 1
ATOM 4630 C CA . GLY C 1 181 ? 1.791 -5.909 -39.073 1.000 39.363 181 GLY C CA 1
ATOM 4631 C C . GLY C 1 181 ? 0.483 -5.314 -39.539 1.000 40.310 181 GLY C C 1
ATOM 4632 O O . GLY C 1 181 ? -0.587 -5.603 -38.994 1.000 39.628 181 GLY C O 1
ATOM 4633 N N . ALA C 1 182 ? 0.580 -4.500 -40.585 1.000 42.145 182 ALA C N 1
ATOM 4634 C CA . ALA C 1 182 ? -0.567 -3.777 -41.117 1.000 41.923 182 ALA C CA 1
ATOM 4635 C C . ALA C 1 182 ? -0.148 -3.086 -42.403 1.000 38.986 182 ALA C C 1
ATOM 4636 O O . ALA C 1 182 ? 1.044 -2.903 -42.669 1.000 37.828 182 ALA C O 1
ATOM 4638 N N . LYS C 1 183 ? -1.142 -2.720 -43.205 1.000 39.644 183 LYS C N 1
ATOM 4639 C CA . LYS C 1 183 ? -0.920 -1.837 -44.337 1.000 38.610 183 LYS C CA 1
ATOM 4640 C C . LYS C 1 183 ? -1.706 -0.552 -44.129 1.000 41.042 183 LYS C C 1
ATOM 4641 O O . LYS C 1 183 ? -2.723 -0.525 -43.428 1.000 38.170 183 LYS C O 1
ATOM 4647 N N . HIS C 1 184 ? -1.246 0.508 -44.787 1.000 35.662 184 HIS C N 1
ATOM 4648 C CA . HIS C 1 184 ? -1.831 1.833 -44.602 1.000 39.113 184 HIS C CA 1
ATOM 4649 C C . HIS C 1 184 ? -1.555 2.646 -45.855 1.000 40.618 184 HIS C C 1
ATOM 4650 O O . HIS C 1 184 ? -0.392 2.782 -46.250 1.000 39.881 184 HIS C O 1
ATOM 4657 N N . GLU C 1 185 ? -2.611 3.182 -46.469 1.000 43.247 185 GLU C N 1
ATOM 4658 C CA . GLU C 1 185 ? -2.470 4.052 -47.634 1.000 46.503 185 GLU C CA 1
ATOM 4659 C C . GLU C 1 185 ? -1.435 5.136 -47.375 1.000 47.935 185 GLU C C 1
ATOM 4660 O O . GLU C 1 185 ? -1.469 5.810 -46.343 1.000 51.280 185 GLU C O 1
ATOM 4666 N N . GLY C 1 186 ? -0.512 5.303 -48.324 1.000 47.156 186 GLY C N 1
ATOM 4667 C CA . GLY C 1 186 ? 0.550 6.275 -48.190 1.000 39.913 186 GLY C CA 1
ATOM 4668 C C . GLY C 1 186 ? 1.735 5.843 -47.354 1.000 45.824 186 GLY C C 1
ATOM 4669 O O . GLY C 1 186 ? 2.723 6.586 -47.285 1.000 47.187 186 GLY C O 1
ATOM 4670 N N . PHE C 1 187 ? 1.673 4.682 -46.693 1.000 47.011 187 PHE C N 1
ATOM 4671 C CA . PHE C 1 187 ? 2.797 4.192 -45.903 1.000 45.906 187 PHE C CA 1
ATOM 4672 C C . PHE C 1 187 ? 3.146 2.738 -46.201 1.000 52.014 187 PHE C C 1
ATOM 4673 O O . PHE C 1 187 ? 3.997 2.164 -45.512 1.000 56.759 187 PHE C O 1
ATOM 4681 N N . GLY C 1 188 ? 2.520 2.134 -47.207 1.000 41.808 188 GLY C N 1
ATOM 4682 C CA . GLY C 1 188 ? 2.864 0.777 -47.606 1.000 46.311 188 GLY C CA 1
ATOM 4683 C C . GLY C 1 188 ? 2.596 -0.245 -46.518 1.000 46.929 188 GLY C C 1
ATOM 4684 O O . GLY C 1 188 ? 1.531 -0.255 -45.892 1.000 45.508 188 GLY C O 1
ATOM 4685 N N . ILE C 1 189 ? 3.571 -1.122 -46.286 1.000 37.347 189 ILE C N 1
ATOM 4686 C CA . ILE C 1 189 ? 3.437 -2.241 -45.359 1.000 41.876 189 ILE C CA 1
ATOM 4687 C C . ILE C 1 189 ? 4.224 -1.927 -44.092 1.000 44.987 189 ILE C C 1
ATOM 4688 O O . ILE C 1 189 ? 5.398 -1.543 -44.164 1.000 46.211 189 ILE C O 1
ATOM 4693 N N . LEU C 1 190 ? 3.586 -2.100 -42.934 1.000 48.264 190 LEU C N 1
ATOM 4694 C CA . LEU C 1 190 ? 4.236 -1.911 -41.644 1.000 48.966 190 LEU C CA 1
ATOM 4695 C C . LEU C 1 190 ? 4.431 -3.254 -40.953 1.000 46.977 190 LEU C C 1
ATOM 4696 O O . LEU C 1 190 ? 3.572 -4.137 -41.037 1.000 49.266 190 LEU C O 1
ATOM 4701 N N . LYS C 1 191 ? 5.563 -3.401 -40.271 1.000 44.969 191 LYS C N 1
ATOM 4702 C CA . LYS C 1 191 ? 5.852 -4.576 -39.463 1.000 50.411 191 LYS C CA 1
ATOM 4703 C C . LYS C 1 191 ? 6.534 -4.138 -38.175 1.000 50.011 191 LYS C C 1
ATOM 4704 O O . LYS C 1 191 ? 7.263 -3.142 -38.148 1.000 45.627 191 LYS C O 1
ATOM 4710 N N . GLY C 1 192 ? 6.274 -4.879 -37.102 1.000 57.136 192 GLY C N 1
ATOM 4711 C CA . GLY C 1 192 ? 6.817 -4.550 -35.792 1.000 56.823 192 GLY C CA 1
ATOM 4712 C C . GLY C 1 192 ? 8.135 -5.256 -35.502 1.000 63.997 192 GLY C C 1
ATOM 4713 O O . GLY C 1 192 ? 8.311 -6.430 -35.825 1.000 62.244 192 GLY C O 1
ATOM 4714 N N . ASP C 1 193 ? 9.058 -4.520 -34.884 1.000 77.767 193 ASP C N 1
ATOM 4715 C CA . ASP C 1 193 ? 10.329 -5.070 -34.432 1.000 76.341 193 ASP C CA 1
ATOM 4716 C C . ASP C 1 193 ? 10.206 -5.535 -32.982 1.000 83.944 193 ASP C C 1
ATOM 4717 O O . ASP C 1 193 ? 9.234 -5.229 -32.288 1.000 80.999 193 ASP C O 1
ATOM 4722 N N . ASP C 1 194 ? 11.197 -6.296 -32.527 1.000 85.316 194 ASP C N 1
ATOM 4723 C CA . ASP C 1 194 ? 11.359 -6.582 -31.107 1.000 86.718 194 ASP C CA 1
ATOM 4724 C C . ASP C 1 194 ? 12.758 -7.151 -30.883 1.000 98.296 194 ASP C C 1
ATOM 4725 O O . ASP C 1 194 ? 13.357 -7.708 -31.808 1.000 98.720 194 ASP C O 1
ATOM 4730 N N . PRO C 1 195 ? 13.288 -7.034 -29.653 1.000 122.252 195 PRO C N 1
ATOM 4731 C CA . PRO C 1 195 ? 14.531 -7.676 -29.221 1.000 126.899 195 PRO C CA 1
ATOM 4732 C C . PRO C 1 195 ? 14.294 -8.782 -28.192 1.000 125.507 195 PRO C C 1
ATOM 4733 O O . PRO C 1 195 ? 13.198 -9.344 -28.145 1.000 121.515 195 PRO C O 1
ATOM 4737 N N . GLU D 2 1 ? -26.022 8.751 -5.519 1.000 68.821 1 GLU D N 1
ATOM 4738 C CA . GLU D 2 1 ? -27.370 9.307 -5.512 1.000 68.898 1 GLU D CA 1
ATOM 4739 C C . GLU D 2 1 ? -28.404 8.254 -5.904 1.000 70.701 1 GLU D C 1
ATOM 4740 O O . GLU D 2 1 ? -29.505 8.229 -5.349 1.000 65.471 1 GLU D O 1
ATOM 4746 N N . ILE D 2 2 ? -28.057 7.382 -6.852 1.000 55.762 2 ILE D N 1
ATOM 4747 C CA . ILE D 2 2 ? -28.907 6.247 -7.206 1.000 52.522 2 ILE D CA 1
ATOM 4748 C C . ILE D 2 2 ? -28.014 5.027 -7.421 1.000 54.433 2 ILE D C 1
ATOM 4749 O O . ILE D 2 2 ? -27.134 5.039 -8.290 1.000 54.704 2 ILE D O 1
ATOM 4754 N N . ASN D 2 3 ? -28.223 3.987 -6.614 1.000 47.569 3 ASN D N 1
ATOM 4755 C CA . ASN D 2 3 ? -27.317 2.849 -6.521 1.000 47.408 3 ASN D CA 1
ATOM 4756 C C . ASN D 2 3 ? -28.012 1.567 -6.964 1.000 47.808 3 ASN D C 1
ATOM 4757 O O . ASN D 2 3 ? -29.186 1.345 -6.652 1.000 45.234 3 ASN D O 1
ATOM 4762 N N . GLN D 2 4 ? -27.277 0.719 -7.681 1.000 39.807 4 GLN D N 1
ATOM 4763 C CA . GLN D 2 4 ? -27.751 -0.600 -8.080 1.000 39.886 4 GLN D CA 1
ATOM 4764 C C . GLN D 2 4 ? -26.534 -1.469 -8.357 1.000 41.479 4 GLN D C 1
ATOM 4765 O O . GLN D 2 4 ? -25.477 -0.939 -8.710 1.000 44.450 4 GLN D O 1
ATOM 4771 N N . PRO D 2 5 ? -26.634 -2.789 -8.168 1.000 48.166 5 PRO D N 1
ATOM 4772 C CA . PRO D 2 5 ? -25.478 -3.661 -8.420 1.000 50.003 5 PRO D CA 1
ATOM 4773 C C . PRO D 2 5 ? -24.956 -3.533 -9.845 1.000 52.872 5 PRO D C 1
ATOM 4774 O O . PRO D 2 5 ? -25.710 -3.292 -10.790 1.000 48.340 5 PRO D O 1
ATOM 4778 N N . SER D 2 6 ? -23.636 -3.687 -9.981 1.000 40.794 6 SER D N 1
ATOM 4779 C CA . SER D 2 6 ? -22.970 -3.568 -11.276 1.000 42.868 6 SER D CA 1
ATOM 4780 C C . SER D 2 6 ? -23.162 -4.818 -12.134 1.000 42.539 6 SER D C 1
ATOM 4781 O O . SER D 2 6 ? -23.540 -4.725 -13.307 1.000 41.450 6 SER D O 1
ATOM 4784 N N . ILE D 2 7 ? -22.851 -5.991 -11.586 1.000 42.452 7 ILE D N 1
ATOM 4785 C CA . ILE D 2 7 ? -22.869 -7.236 -12.346 1.000 42.842 7 ILE D CA 1
ATOM 4786 C C . ILE D 2 7 ? -23.524 -8.321 -11.505 1.000 45.669 7 ILE D C 1
ATOM 4787 O O . ILE D 2 7 ? -23.273 -8.429 -10.300 1.000 45.805 7 ILE D O 1
ATOM 4792 N N . LEU D 2 8 ? -24.358 -9.132 -12.152 1.000 46.608 8 LEU D N 1
ATOM 4793 C CA . LEU D 2 8 ? -24.948 -10.316 -11.550 1.000 45.729 8 LEU D CA 1
ATOM 4794 C C . LEU D 2 8 ? -24.947 -11.443 -12.573 1.000 46.108 8 LEU D C 1
ATOM 4795 O O . LEU D 2 8 ? -25.279 -11.231 -13.742 1.000 42.613 8 LEU D O 1
ATOM 4800 N N . VAL D 2 9 ? -24.585 -12.641 -12.125 1.000 41.379 9 VAL D N 1
ATOM 4801 C CA . VAL D 2 9 ? -24.600 -13.840 -12.953 1.000 44.524 9 VAL D CA 1
ATOM 4802 C C . VAL D 2 9 ? -25.445 -14.884 -12.244 1.000 46.058 9 VAL D C 1
ATOM 4803 O O . VAL D 2 9 ? -25.209 -15.180 -11.068 1.000 48.298 9 VAL D O 1
ATOM 4807 N N . LEU D 2 10 ? -26.427 -15.437 -12.950 1.000 47.174 10 LEU D N 1
ATOM 4808 C CA . LEU D 2 10 ? -27.310 -16.431 -12.366 1.000 49.788 10 LEU D CA 1
ATOM 4809 C C . LEU D 2 10 ? -27.260 -17.714 -13.180 1.000 50.559 10 LEU D C 1
ATOM 4810 O O . LEU D 2 10 ? -26.983 -17.700 -14.383 1.000 47.774 10 LEU D O 1
ATOM 4815 N N . LYS D 2 11 ? -27.526 -18.820 -12.502 1.000 52.496 11 LYS D N 1
ATOM 4816 C CA . LYS D 2 11 ? -27.792 -20.096 -13.141 1.000 57.831 11 LYS D CA 1
ATOM 4817 C C . LYS D 2 11 ? -29.278 -20.212 -13.465 1.000 61.457 11 LYS D C 1
ATOM 4818 O O . LYS D 2 11 ? -30.124 -19.544 -12.866 1.000 56.917 11 LYS D O 1
ATOM 4824 N N . GLU D 2 12 ? -29.584 -21.073 -14.432 1.000 59.094 12 GLU D N 1
ATOM 4825 C CA . GLU D 2 12 ? -30.960 -21.270 -14.869 1.000 62.268 12 GLU D CA 1
ATOM 4826 C C . GLU D 2 12 ? -31.838 -21.723 -13.706 1.000 65.005 12 GLU D C 1
ATOM 4827 O O . GLU D 2 12 ? -31.396 -22.468 -12.829 1.000 66.632 12 GLU D O 1
ATOM 4833 N N . ASP D 2 13 ? -33.071 -21.213 -13.673 1.000 72.196 13 ASP D N 1
ATOM 4834 C CA . ASP D 2 13 ? -34.101 -21.510 -12.675 1.000 70.040 13 ASP D CA 1
ATOM 4835 C C . ASP D 2 13 ? -33.820 -20.869 -11.321 1.000 69.403 13 ASP D C 1
ATOM 4836 O O . ASP D 2 13 ? -34.622 -21.035 -10.395 1.000 66.808 13 ASP D O 1
ATOM 4841 N N . GLU D 2 14 ? -32.715 -20.150 -11.168 1.000 65.513 14 GLU D N 1
ATOM 4842 C CA . GLU D 2 14 ? -32.408 -19.495 -9.908 1.000 64.345 14 GLU D CA 1
ATOM 4843 C C . GLU D 2 14 ? -33.248 -18.235 -9.740 1.000 64.931 14 GLU D C 1
ATOM 4844 O O . GLU D 2 14 ? -33.627 -17.579 -10.715 1.000 63.679 14 GLU D O 1
ATOM 4850 N N . ASN D 2 15 ? -33.554 -17.913 -8.486 1.000 63.587 15 ASN D N 1
ATOM 4851 C CA . ASN D 2 15 ? -34.275 -16.702 -8.128 1.000 57.878 15 ASN D CA 1
ATOM 4852 C C . ASN D 2 15 ? -33.312 -15.712 -7.486 1.000 56.946 15 ASN D C 1
ATOM 4853 O O . ASN D 2 15 ? -32.478 -16.092 -6.658 1.000 60.555 15 ASN D O 1
ATOM 4858 N N . ALA D 2 16 ? -33.425 -14.443 -7.872 1.000 47.666 16 ALA D N 1
ATOM 4859 C CA . ALA D 2 16 ? -32.582 -13.410 -7.292 1.000 46.990 16 ALA D CA 1
ATOM 4860 C C . ALA D 2 16 ? -33.335 -12.090 -7.272 1.000 44.121 16 ALA D C 1
ATOM 4861 O O . ALA D 2 16 ? -34.353 -11.918 -7.948 1.000 47.945 16 ALA D O 1
ATOM 4863 N N . THR D 2 17 ? -32.806 -11.152 -6.489 1.000 45.284 17 THR D N 1
ATOM 4864 C CA . THR D 2 17 ? -33.365 -9.816 -6.342 1.000 48.151 17 THR D CA 1
ATOM 4865 C C . THR D 2 17 ? -32.310 -8.777 -6.699 1.000 46.782 17 THR D C 1
ATOM 4866 O O . THR D 2 17 ? -31.167 -8.868 -6.240 1.000 48.964 17 THR D O 1
ATOM 4870 N N . LEU D 2 18 ? -32.691 -7.794 -7.510 1.000 45.655 18 LEU D N 1
ATOM 4871 C CA . LEU D 2 18 ? -31.873 -6.610 -7.734 1.000 46.011 18 LEU D CA 1
ATOM 4872 C C . LEU D 2 18 ? -32.529 -5.448 -7.006 1.000 46.600 18 LEU D C 1
ATOM 4873 O O . LEU D 2 18 ? -33.714 -5.167 -7.217 1.000 43.739 18 LEU D O 1
ATOM 4878 N N . SER D 2 19 ? -31.761 -4.772 -6.159 1.000 38.055 19 SER D N 1
ATOM 4879 C CA . SER D 2 19 ? -32.286 -3.708 -5.314 1.000 43.445 19 SER D CA 1
ATOM 4880 C C . SER D 2 19 ? -31.691 -2.374 -5.734 1.000 41.421 19 SER D C 1
ATOM 4881 O O . SER D 2 19 ? -30.466 -2.219 -5.777 1.000 41.887 19 SER D O 1
ATOM 4884 N N . CYS D 2 20 ? -32.559 -1.417 -6.032 1.000 41.787 20 CYS D N 1
ATOM 4885 C CA . CYS D 2 20 ? -32.151 -0.067 -6.380 1.000 42.047 20 CYS D CA 1
ATOM 4886 C C . CYS D 2 20 ? -32.422 0.877 -5.220 1.000 43.455 20 CYS D C 1
ATOM 4887 O O . CYS D 2 20 ? -33.435 0.745 -4.526 1.000 42.702 20 CYS D O 1
ATOM 4890 N N . ARG D 2 21 ? -31.540 1.861 -5.046 1.000 42.702 21 ARG D N 1
ATOM 4891 C CA . ARG D 2 21 ? -31.629 2.788 -3.927 1.000 46.864 21 ARG D CA 1
ATOM 4892 C C . ARG D 2 21 ? -31.317 4.200 -4.396 1.000 47.479 21 ARG D C 1
ATOM 4893 O O . ARG D 2 21 ? -30.345 4.420 -5.123 1.000 43.416 21 ARG D O 1
ATOM 4901 N N . GLN D 2 22 ? -32.134 5.155 -3.959 1.000 38.139 22 GLN D N 1
ATOM 4902 C CA . GLN D 2 22 ? -31.921 6.563 -4.252 1.000 43.029 22 GLN D CA 1
ATOM 4903 C C . GLN D 2 22 ? -32.125 7.366 -2.977 1.000 46.450 22 GLN D C 1
ATOM 4904 O O . GLN D 2 22 ? -32.840 6.938 -2.067 1.000 41.455 22 GLN D O 1
ATOM 4910 N N . ASN D 2 23 ? -31.491 8.539 -2.917 1.000 54.549 23 ASN D N 1
ATOM 4911 C CA . ASN D 2 23 ? -31.425 9.315 -1.683 1.000 55.328 23 ASN D CA 1
ATOM 4912 C C . ASN D 2 23 ? -32.062 10.698 -1.791 1.000 54.535 23 ASN D C 1
ATOM 4913 O O . ASN D 2 23 ? -31.725 11.581 -0.995 1.000 59.041 23 ASN D O 1
ATOM 4918 N N . ASP D 2 24 ? -32.949 10.937 -2.757 1.000 53.346 24 ASP D N 1
ATOM 4919 C CA . ASP D 2 24 ? -33.602 12.240 -2.841 1.000 59.170 24 ASP D CA 1
ATOM 4920 C C . ASP D 2 24 ? -35.114 12.155 -2.657 1.000 55.904 24 ASP D C 1
ATOM 4921 O O . ASP D 2 24 ? -35.852 12.981 -3.199 1.000 59.223 24 ASP D O 1
ATOM 4926 N N . ASN D 2 25 ? -35.587 11.186 -1.871 1.000 56.715 25 ASN D N 1
ATOM 4927 C CA . ASN D 2 25 ? -37.000 11.097 -1.499 1.000 57.375 25 ASN D CA 1
ATOM 4928 C C . ASN D 2 25 ? -37.917 11.118 -2.725 1.000 59.644 25 ASN D C 1
ATOM 4929 O O . ASN D 2 25 ? -38.973 11.755 -2.730 1.000 56.988 25 ASN D O 1
ATOM 4934 N N . HIS D 2 26 ? -37.517 10.409 -3.780 1.000 53.917 26 HIS D N 1
ATOM 4935 C CA . HIS D 2 26 ? -38.312 10.389 -5.002 1.000 49.390 26 HIS D CA 1
ATOM 4936 C C . HIS D 2 26 ? -39.486 9.433 -4.844 1.000 51.314 26 HIS D C 1
ATOM 4937 O O . HIS D 2 26 ? -39.313 8.298 -4.391 1.000 52.333 26 HIS D O 1
ATOM 4944 N N . ASP D 2 27 ? -40.683 9.892 -5.225 1.000 49.677 27 ASP D N 1
ATOM 4945 C CA . ASP D 2 27 ? -41.857 9.025 -5.153 1.000 48.129 27 ASP D CA 1
ATOM 4946 C C . ASP D 2 27 ? -41.816 7.935 -6.218 1.000 49.522 27 ASP D C 1
ATOM 4947 O O . ASP D 2 27 ? -42.184 6.784 -5.952 1.000 44.029 27 ASP D O 1
ATOM 4952 N N . TYR D 2 28 ? -41.403 8.288 -7.434 1.000 47.066 28 TYR D N 1
ATOM 4953 C CA . TYR D 2 28 ? -41.405 7.370 -8.567 1.000 44.713 28 TYR D CA 1
ATOM 4954 C C . TYR D 2 28 ? -40.090 6.608 -8.661 1.000 39.234 28 TYR D C 1
ATOM 4955 O O . TYR D 2 28 ? -39.014 7.211 -8.622 1.000 39.255 28 TYR D O 1
ATOM 4964 N N . MET D 2 29 ? -40.182 5.285 -8.773 1.000 39.397 29 MET D N 1
ATOM 4965 C CA . MET D 2 29 ? -39.033 4.448 -9.077 1.000 42.031 29 MET D CA 1
ATOM 4966 C C . MET D 2 29 ? -39.461 3.412 -10.106 1.000 41.297 29 MET D C 1
ATOM 4967 O O . MET D 2 29 ? -40.643 3.075 -10.208 1.000 39.418 29 MET D O 1
ATOM 4972 N N . SER D 2 30 ? -38.498 2.915 -10.876 1.000 32.933 30 SER D N 1
ATOM 4973 C CA . SER D 2 30 ? -38.837 2.067 -12.009 1.000 36.089 30 SER D CA 1
ATOM 4974 C C . SER D 2 30 ? -37.632 1.226 -12.403 1.000 42.297 30 SER D C 1
ATOM 4975 O O . SER D 2 30 ? -36.483 1.618 -12.180 1.000 38.215 30 SER D O 1
ATOM 4978 N N . TRP D 2 31 ? -37.911 0.071 -13.000 1.000 39.113 31 TRP D N 1
ATOM 4979 C CA . TRP D 2 31 ? -36.879 -0.816 -13.517 1.000 37.802 31 TRP D CA 1
ATOM 4980 C C . TRP D 2 31 ? -37.072 -0.967 -15.018 1.000 42.845 31 TRP D C 1
ATOM 4981 O O . TRP D 2 31 ? -38.166 -1.313 -15.478 1.000 42.489 31 TRP D O 1
ATOM 4992 N N . TYR D 2 32 ? -36.008 -0.704 -15.768 1.000 39.078 32 TYR D N 1
ATOM 4993 C CA . TYR D 2 32 ? -36.014 -0.763 -17.219 1.000 43.234 32 TYR D CA 1
ATOM 4994 C C . TYR D 2 32 ? -35.082 -1.866 -17.698 1.000 42.489 32 TYR D C 1
ATOM 4995 O O . TYR D 2 32 ? -34.051 -2.141 -17.078 1.000 43.889 32 TYR D O 1
ATOM 5004 N N . LEU D 2 33 ? -35.469 -2.510 -18.794 1.000 42.966 33 LEU D N 1
ATOM 5005 C CA . LEU D 2 33 ? -34.666 -3.537 -19.444 1.000 44.974 33 LEU D CA 1
ATOM 5006 C C . LEU D 2 33 ? -34.087 -2.970 -20.733 1.000 42.929 33 LEU D C 1
ATOM 5007 O O . LEU D 2 33 ? -34.803 -2.316 -21.497 1.000 44.934 33 LEU D O 1
ATOM 5012 N N . GLN D 2 34 ? -32.798 -3.214 -20.974 1.000 41.023 34 GLN D N 1
ATOM 5013 C CA . GLN D 2 34 ? -32.151 -2.792 -22.215 1.000 43.137 34 GLN D CA 1
ATOM 5014 C C . GLN D 2 34 ? -31.548 -4.009 -22.899 1.000 43.071 34 GLN D C 1
ATOM 5015 O O . GLN D 2 34 ? -30.588 -4.600 -22.393 1.000 40.329 34 GLN D O 1
ATOM 5021 N N . GLN D 2 35 ? -32.105 -4.376 -24.048 1.000 45.161 35 GLN D N 1
ATOM 5022 C CA . GLN D 2 35 ? -31.540 -5.409 -24.893 1.000 45.595 35 GLN D CA 1
ATOM 5023 C C . GLN D 2 35 ? -31.002 -4.814 -26.195 1.000 50.182 35 GLN D C 1
ATOM 5024 O O . GLN D 2 35 ? -31.499 -3.785 -26.664 1.000 48.935 35 GLN D O 1
ATOM 5030 N N . PRO D 2 36 ? -29.971 -5.443 -26.791 1.000 56.230 36 PRO D N 1
ATOM 5031 C CA . PRO D 2 36 ? -29.402 -4.955 -28.060 1.000 56.265 36 PRO D CA 1
ATOM 5032 C C . PRO D 2 36 ? -30.426 -4.664 -29.147 1.000 54.991 36 PRO D C 1
ATOM 5033 O O . PRO D 2 36 ? -31.231 -5.531 -29.500 1.000 59.241 36 PRO D O 1
ATOM 5037 N N . GLY D 2 37 ? -30.425 -3.435 -29.661 1.000 58.768 37 GLY D N 1
ATOM 5038 C CA . GLY D 2 37 ? -31.292 -3.063 -30.758 1.000 61.489 37 GLY D CA 1
ATOM 5039 C C . GLY D 2 37 ? -32.694 -2.679 -30.359 1.000 67.940 37 GLY D C 1
ATOM 5040 O O . GLY D 2 37 ? -33.438 -2.148 -31.194 1.000 69.837 37 GLY D O 1
ATOM 5041 N N . LYS D 2 38 ? -33.078 -2.920 -29.115 1.000 68.798 38 LYS D N 1
ATOM 5042 C CA . LYS D 2 38 ? -34.348 -2.473 -28.584 1.000 66.934 38 LYS D CA 1
ATOM 5043 C C . LYS D 2 38 ? -34.126 -1.166 -27.830 1.000 66.453 38 LYS D C 1
ATOM 5044 O O . LYS D 2 38 ? -33.000 -0.696 -27.656 1.000 70.261 38 LYS D O 1
ATOM 5050 N N . GLY D 2 39 ? -35.216 -0.581 -27.365 1.000 64.042 39 GLY D N 1
ATOM 5051 C CA . GLY D 2 39 ? -35.144 0.698 -26.695 1.000 63.147 39 GLY D CA 1
ATOM 5052 C C . GLY D 2 39 ? -34.944 0.425 -25.224 1.000 65.992 39 GLY D C 1
ATOM 5053 O O . GLY D 2 39 ? -33.969 -0.227 -24.836 1.000 68.271 39 GLY D O 1
ATOM 5054 N N . LEU D 2 40 ? -35.850 0.920 -24.397 1.000 55.201 40 LEU D N 1
ATOM 5055 C CA . LEU D 2 40 ? -35.811 0.667 -22.964 1.000 50.519 40 LEU D CA 1
ATOM 5056 C C . LEU D 2 40 ? -37.232 0.297 -22.587 1.000 50.167 40 LEU D C 1
ATOM 5057 O O . LEU D 2 40 ? -38.147 1.115 -22.731 1.000 56.415 40 LEU D O 1
ATOM 5062 N N . GLN D 2 41 ? -37.420 -0.945 -22.156 1.000 39.710 41 GLN D N 1
ATOM 5063 C CA . GLN D 2 41 ? -38.736 -1.472 -21.843 1.000 44.466 41 GLN D CA 1
ATOM 5064 C C . GLN D 2 41 ? -38.968 -1.419 -20.338 1.000 43.808 41 GLN D C 1
ATOM 5065 O O . GLN D 2 41 ? -38.093 -1.801 -19.553 1.000 37.647 41 GLN D O 1
ATOM 5071 N N . LEU D 2 42 ? -40.152 -0.958 -19.949 1.000 41.484 42 LEU D N 1
ATOM 5072 C CA . LEU D 2 42 ? -40.520 -0.847 -18.545 1.000 41.479 42 LEU D CA 1
ATOM 5073 C C . LEU D 2 42 ? -40.873 -2.225 -18.003 1.000 44.671 42 LEU D C 1
ATOM 5074 O O . LEU D 2 42 ? -41.788 -2.882 -18.511 1.000 48.256 42 LEU D O 1
ATOM 5079 N N . ILE D 2 43 ? -40.132 -2.674 -16.996 1.000 38.455 43 ILE D N 1
ATOM 5080 C CA . ILE D 2 43 ? -40.424 -3.948 -16.346 1.000 40.750 43 ILE D CA 1
ATOM 5081 C C . ILE D 2 43 ? -41.411 -3.766 -15.205 1.000 43.534 43 ILE D C 1
ATOM 5082 O O . ILE D 2 43 ? -42.358 -4.543 -15.062 1.000 47.700 43 ILE D O 1
ATOM 5087 N N . TYR D 2 44 ? -41.195 -2.742 -14.386 1.000 43.805 44 TYR D N 1
ATOM 5088 C CA . TYR D 2 44 ? -41.952 -2.529 -13.167 1.000 43.437 44 TYR 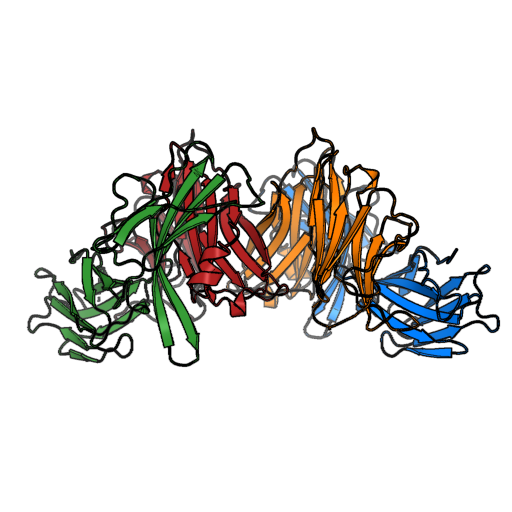D CA 1
ATOM 5089 C C . TYR D 2 44 ? -41.698 -1.103 -12.715 1.000 41.810 44 TYR D C 1
ATOM 5090 O O . TYR D 2 44 ? -40.561 -0.627 -12.766 1.000 38.610 44 TYR D O 1
ATOM 5099 N N . SER D 2 45 ? -42.758 -0.426 -12.295 1.000 37.831 45 SER D N 1
ATOM 5100 C CA . SER D 2 45 ? -42.655 0.920 -11.763 1.000 42.213 45 SER D CA 1
ATOM 5101 C C . SER D 2 45 ? -43.286 0.961 -10.380 1.000 36.544 45 SER D C 1
ATOM 5102 O O . SER D 2 45 ? -43.949 0.016 -9.945 1.000 40.323 45 SER D O 1
ATOM 5105 N N . SER D 2 46 ? -43.091 2.088 -9.700 1.000 41.700 46 SER D N 1
ATOM 5106 C CA . SER D 2 46 ? -43.649 2.276 -8.370 1.000 41.621 46 SER D CA 1
ATOM 5107 C C . SER D 2 46 ? -43.950 3.751 -8.177 1.000 43.703 46 SER D C 1
ATOM 5108 O O . SER D 2 46 ? -43.073 4.592 -8.391 1.000 41.079 46 SER D O 1
ATOM 5111 N N . TYR D 2 47 ? -45.177 4.056 -7.751 1.000 44.039 47 TYR D N 1
ATOM 5112 C CA . TYR D 2 47 ? -45.570 5.432 -7.484 1.000 46.379 47 TYR D CA 1
ATOM 5113 C C . TYR D 2 47 ? -45.318 5.836 -6.041 1.000 47.664 47 TYR D C 1
ATOM 5114 O O . TYR D 2 47 ? -45.455 7.019 -5.709 1.000 51.288 47 TYR D O 1
ATOM 5123 N N . GLY D 2 48 ? -44.929 4.891 -5.196 1.000 49.109 48 GLY D N 1
ATOM 5124 C CA . GLY D 2 48 ? -44.691 5.173 -3.796 1.000 47.185 48 GLY D CA 1
ATOM 5125 C C . GLY D 2 48 ? -44.572 3.883 -3.017 1.000 46.627 48 GLY D C 1
ATOM 5126 O O . GLY D 2 48 ? -44.624 2.781 -3.575 1.000 46.956 48 GLY D O 1
ATOM 5127 N N . VAL D 2 49 ? -44.411 4.051 -1.701 1.000 46.308 49 VAL D N 1
ATOM 5128 C CA . VAL D 2 49 ? -44.136 2.936 -0.799 1.000 43.118 49 VAL D CA 1
ATOM 5129 C C . VAL D 2 49 ? -45.175 1.838 -0.971 1.000 45.621 49 VAL D C 1
ATOM 5130 O O . VAL D 2 49 ? -46.383 2.094 -0.936 1.000 49.143 49 VAL D O 1
ATOM 5134 N N . LYS D 2 50 ? -44.699 0.604 -1.159 1.000 44.895 50 LYS D N 1
ATOM 5135 C CA . LYS D 2 50 ? -45.553 -0.584 -1.251 1.000 49.895 50 LYS D CA 1
ATOM 5136 C C . LYS D 2 50 ? -46.591 -0.468 -2.366 1.000 50.264 50 LYS D C 1
ATOM 5137 O O . LYS D 2 50 ? -47.703 -0.994 -2.256 1.000 48.158 50 LYS D O 1
ATOM 5143 N N . GLN D 2 51 ? -46.227 0.205 -3.456 1.000 47.224 51 GLN D N 1
ATOM 5144 C CA . GLN D 2 51 ? -47.070 0.301 -4.639 1.000 44.026 51 GLN D CA 1
ATOM 5145 C C . GLN D 2 51 ? -46.219 -0.056 -5.845 1.000 49.006 51 GLN D C 1
ATOM 5146 O O . GLN D 2 51 ? -45.140 0.512 -6.039 1.000 41.229 51 GLN D O 1
ATOM 5152 N N . GLU D 2 52 ? -46.698 -1.010 -6.638 1.000 50.735 52 GLU D N 1
ATOM 5153 C CA . GLU D 2 52 ? -45.966 -1.533 -7.782 1.000 49.014 52 GLU D CA 1
ATOM 5154 C C . GLU D 2 52 ? -46.910 -1.642 -8.966 1.000 51.422 52 GLU D C 1
ATOM 5155 O O . GLU D 2 52 ? -48.065 -2.046 -8.808 1.000 51.993 52 GLU D O 1
ATOM 5161 N N . ASN D 2 53 ? -46.421 -1.286 -10.150 1.000 46.408 53 ASN D N 1
ATOM 5162 C CA . ASN D 2 53 ? -47.194 -1.430 -11.375 1.000 45.163 53 ASN D CA 1
ATOM 5163 C C . ASN D 2 53 ? -46.418 -2.307 -12.338 1.000 47.379 53 ASN D C 1
ATOM 5164 O O . ASN D 2 53 ? -45.234 -2.065 -12.600 1.000 46.171 53 ASN D O 1
ATOM 5169 N N . LYS D 2 54 ? -47.098 -3.305 -12.882 1.000 59.265 54 LYS D N 1
ATOM 5170 C CA . LYS D 2 54 ? -46.484 -4.158 -13.879 1.000 58.033 54 LYS D CA 1
ATOM 5171 C C . LYS D 2 54 ? -46.310 -3.375 -15.168 1.000 62.284 54 LYS D C 1
ATOM 5172 O O . LYS D 2 54 ? -47.221 -2.671 -15.613 1.000 62.971 54 LYS D O 1
ATOM 5178 N N . GLY D 2 55 ? -45.137 -3.501 -15.778 1.000 57.457 55 GLY D N 1
ATOM 5179 C CA . GLY D 2 55 ? -44.908 -2.934 -17.085 1.000 59.747 55 GLY D CA 1
ATOM 5180 C C . GLY D 2 55 ? -45.306 -3.926 -18.157 1.000 65.889 55 GLY D C 1
ATOM 5181 O O . GLY D 2 55 ? -45.837 -5.004 -17.887 1.000 65.445 55 GLY D O 1
ATOM 5182 N N . ASP D 2 56 ? -45.051 -3.541 -19.404 1.000 78.573 56 ASP D N 1
ATOM 5183 C CA . ASP D 2 56 ? -45.489 -4.368 -20.526 1.000 81.965 56 ASP D CA 1
ATOM 5184 C C . ASP D 2 56 ? -44.848 -5.756 -20.507 1.000 79.741 56 ASP D C 1
ATOM 5185 O O . ASP D 2 56 ? -45.482 -6.730 -20.926 1.000 83.178 56 ASP D O 1
ATOM 5190 N N . ILE D 2 57 ? -43.606 -5.875 -20.039 1.000 63.850 57 ILE D N 1
ATOM 5191 C CA . ILE D 2 57 ? -42.849 -7.120 -20.161 1.000 66.105 57 ILE D CA 1
ATOM 5192 C C . ILE D 2 57 ? -42.684 -7.774 -18.793 1.000 66.961 57 ILE D C 1
ATOM 5193 O O . ILE D 2 57 ? -41.731 -8.529 -18.562 1.000 69.006 57 ILE D O 1
ATOM 5198 N N . HIS D 2 58 ? -43.615 -7.485 -17.880 1.000 69.490 58 HIS D N 1
ATOM 5199 C CA . HIS D 2 58 ? -43.499 -7.892 -16.481 1.000 66.224 58 HIS D CA 1
ATOM 5200 C C . HIS D 2 58 ? -43.379 -9.399 -16.269 1.000 66.621 58 HIS D C 1
ATOM 5201 O O . HIS D 2 58 ? -42.912 -9.819 -15.203 1.000 66.466 58 HIS D O 1
ATOM 5208 N N . THR D 2 59 ? -43.811 -10.221 -17.223 1.000 62.815 59 THR D N 1
ATOM 5209 C CA . THR D 2 59 ? -43.889 -11.658 -16.970 1.000 69.114 59 THR D CA 1
ATOM 5210 C C . THR D 2 59 ? -42.502 -12.253 -16.753 1.000 65.363 59 THR D C 1
ATOM 5211 O O . THR D 2 59 ? -41.616 -12.122 -17.602 1.000 69.016 59 THR D O 1
ATOM 5215 N N . GLY D 2 60 ? -42.321 -12.898 -15.602 1.000 60.792 60 GLY D N 1
ATOM 5216 C CA . GLY D 2 60 ? -41.030 -13.375 -15.156 1.000 60.365 60 GLY D CA 1
ATOM 5217 C C . GLY D 2 60 ? -40.373 -12.495 -14.119 1.000 54.793 60 GLY D C 1
ATOM 5218 O O . GLY D 2 60 ? -39.244 -12.786 -13.705 1.000 56.012 60 GLY D O 1
ATOM 5219 N N . TYR D 2 61 ? -41.047 -11.434 -13.684 1.000 50.940 61 TYR D N 1
ATOM 5220 C CA . TYR D 2 61 ? -40.535 -10.532 -12.667 1.000 46.271 61 TYR D CA 1
ATOM 5221 C C . TYR D 2 61 ? -41.613 -10.261 -11.630 1.000 52.683 61 TYR D C 1
ATOM 5222 O O . TYR D 2 61 ? -42.809 -10.265 -11.933 1.000 54.412 61 TYR D O 1
ATOM 5231 N N . GLU D 2 62 ? -41.173 -10.029 -10.400 1.000 54.120 62 GLU D N 1
ATOM 5232 C CA . GLU D 2 62 ? -42.004 -9.429 -9.372 1.000 51.869 62 GLU D CA 1
ATOM 5233 C C . GLU D 2 62 ? -41.241 -8.238 -8.816 1.000 49.082 62 GLU D C 1
ATOM 5234 O O . GLU D 2 62 ? -40.054 -8.054 -9.098 1.000 50.201 62 GLU D O 1
ATOM 5240 N N . ALA D 2 63 ? -41.917 -7.412 -8.025 1.000 42.974 63 ALA D N 1
ATOM 5241 C CA . ALA D 2 63 ? -41.245 -6.252 -7.467 1.000 43.210 63 ALA D CA 1
ATOM 5242 C C . ALA D 2 63 ? -41.844 -5.919 -6.112 1.000 47.924 63 ALA D C 1
ATOM 5243 O O . ALA D 2 63 ? -42.906 -6.421 -5.733 1.000 52.385 63 ALA D O 1
ATOM 5245 N N . LYS D 2 64 ? -41.158 -5.032 -5.399 1.000 44.216 64 LYS D N 1
ATOM 5246 C CA . LYS D 2 64 ? -41.591 -4.615 -4.071 1.000 45.911 64 LYS D CA 1
ATOM 5247 C C . LYS D 2 64 ? -40.937 -3.282 -3.755 1.000 40.752 64 LYS D C 1
ATOM 5248 O O . LYS D 2 64 ? -39.705 -3.179 -3.762 1.000 42.950 64 LYS D O 1
ATOM 5254 N N . ARG D 2 65 ? -41.754 -2.265 -3.486 1.000 39.199 65 ARG D N 1
ATOM 5255 C CA . ARG D 2 65 ? -41.248 -0.971 -3.033 1.000 44.771 65 ARG D CA 1
ATOM 5256 C C . ARG D 2 65 ? -41.298 -0.979 -1.508 1.000 41.837 65 ARG D C 1
ATOM 5257 O O . ARG D 2 65 ? -42.236 -0.494 -0.873 1.000 47.611 65 ARG D O 1
ATOM 5265 N N . SER D 2 66 ? -40.250 -1.566 -0.920 1.000 46.982 66 SER D N 1
ATOM 5266 C CA . SER D 2 66 ? -40.212 -1.800 0.521 1.000 48.408 66 SER D CA 1
ATOM 5267 C C . SER D 2 66 ? -40.198 -0.497 1.310 1.000 50.072 66 SER D C 1
ATOM 5268 O O . SER D 2 66 ? -40.696 -0.453 2.440 1.000 54.530 66 SER D O 1
ATOM 5271 N N . SER D 2 67 ? -39.620 0.561 0.751 1.000 50.169 67 SER D N 1
ATOM 5272 C CA . SER D 2 67 ? -39.564 1.853 1.419 1.000 44.403 67 SER D CA 1
ATOM 5273 C C . SER D 2 67 ? -39.445 2.941 0.363 1.000 47.532 67 SER D C 1
ATOM 5274 O O . SER D 2 67 ? -39.420 2.669 -0.841 1.000 45.045 67 SER D O 1
ATOM 5277 N N . GLN D 2 68 ? -39.362 4.189 0.829 1.000 47.743 68 GLN D N 1
ATOM 5278 C CA . GLN D 2 68 ? -39.247 5.310 -0.095 1.000 48.037 68 GLN D CA 1
ATOM 5279 C C . GLN D 2 68 ? -37.919 5.285 -0.838 1.000 48.364 68 GLN D C 1
ATOM 5280 O O . GLN D 2 68 ? -37.834 5.762 -1.976 1.000 44.897 68 GLN D O 1
ATOM 5286 N N . GLU D 2 69 ? -36.890 4.696 -0.233 1.000 45.113 69 GLU D N 1
ATOM 5287 C CA . GLU D 2 69 ? -35.553 4.711 -0.805 1.000 45.492 69 GLU D CA 1
ATOM 5288 C C . GLU D 2 69 ? -35.264 3.521 -1.705 1.000 43.474 69 GLU D C 1
ATOM 5289 O O . GLU D 2 69 ? -34.403 3.631 -2.583 1.000 46.271 69 GLU D O 1
ATOM 5295 N N . VAL D 2 70 ? -35.947 2.392 -1.516 1.000 39.105 70 VAL D N 1
ATOM 5296 C CA . VAL D 2 70 ? -35.551 1.132 -2.131 1.000 41.213 70 VAL D CA 1
ATOM 5297 C C . VAL D 2 70 ? -36.693 0.574 -2.969 1.000 47.119 70 VAL D C 1
ATOM 5298 O O . VAL D 2 70 ? -37.847 0.540 -2.525 1.000 41.939 70 VAL D O 1
ATOM 5302 N N . PHE D 2 71 ? -36.350 0.086 -4.161 1.000 35.686 71 PHE D N 1
ATOM 5303 C CA . PHE D 2 71 ? -37.282 -0.608 -5.044 1.000 38.276 71 PHE D CA 1
ATOM 5304 C C . PHE D 2 71 ? -36.617 -1.899 -5.501 1.000 41.313 71 PHE D C 1
ATOM 5305 O O . PHE D 2 71 ? -35.639 -1.861 -6.256 1.000 40.886 71 PHE D O 1
ATOM 5313 N N . HIS D 2 72 ? -37.154 -3.039 -5.067 1.000 37.941 72 HIS D N 1
ATOM 5314 C CA . HIS D 2 72 ? -36.589 -4.336 -5.412 1.000 40.202 72 HIS D CA 1
ATOM 5315 C C . HIS D 2 72 ? -37.228 -4.872 -6.685 1.000 40.347 72 HIS D C 1
ATOM 5316 O O . HIS D 2 72 ? -38.430 -4.711 -6.905 1.000 40.547 72 HIS D O 1
ATOM 5323 N N . LEU D 2 73 ? -36.418 -5.531 -7.510 1.000 35.954 73 LEU D N 1
ATOM 5324 C CA . LEU D 2 73 ? -36.898 -6.281 -8.663 1.000 39.923 73 LEU D CA 1
ATOM 5325 C C . LEU D 2 73 ? -36.506 -7.738 -8.479 1.000 44.440 73 LEU D C 1
ATOM 5326 O O . LEU D 2 73 ? -35.330 -8.039 -8.247 1.000 39.047 73 LEU D O 1
ATOM 5331 N N . ASP D 2 74 ? -37.480 -8.638 -8.585 1.000 42.192 74 ASP D N 1
ATOM 5332 C CA . ASP D 2 74 ? -37.249 -10.054 -8.338 1.000 44.829 74 ASP D CA 1
ATOM 5333 C C . ASP D 2 74 ? -37.300 -10.816 -9.651 1.000 49.948 74 ASP D C 1
ATOM 5334 O O . ASP D 2 74 ? -38.261 -10.681 -10.416 1.000 49.438 74 ASP D O 1
ATOM 5339 N N . ILE D 2 75 ? -36.267 -11.612 -9.905 1.000 45.648 75 ILE D N 1
ATOM 5340 C CA . ILE D 2 75 ? -36.229 -12.501 -11.059 1.000 46.829 75 ILE D CA 1
ATOM 5341 C C . ILE D 2 75 ? -36.749 -13.869 -10.637 1.000 52.591 75 ILE D C 1
ATOM 5342 O O . ILE D 2 75 ? -36.207 -14.491 -9.717 1.000 55.772 75 ILE D O 1
ATOM 5347 N N . ILE D 2 76 ? -37.786 -14.341 -11.320 1.000 54.443 76 ILE D N 1
ATOM 5348 C CA . ILE D 2 76 ? -38.452 -15.593 -10.986 1.000 59.268 76 ILE D CA 1
ATOM 5349 C C . ILE D 2 76 ? -37.965 -16.670 -11.944 1.000 53.988 76 ILE D C 1
ATOM 5350 O O . ILE D 2 76 ? -38.193 -16.577 -13.156 1.000 59.749 76 ILE D O 1
ATOM 5355 N N . SER D 2 77 ? -37.308 -17.695 -11.398 1.000 58.254 77 SER D N 1
ATOM 5356 C CA . SER D 2 77 ? -36.854 -18.861 -12.158 1.000 62.721 77 SER D CA 1
ATOM 5357 C C . SER D 2 77 ? -36.100 -18.441 -13.422 1.000 60.773 77 SER D C 1
ATOM 5358 O O . SER D 2 77 ? -36.525 -18.708 -14.546 1.000 63.289 77 SER D O 1
ATOM 5361 N N . ALA D 2 78 ? -34.990 -17.729 -13.206 1.000 54.364 78 ALA D N 1
ATOM 5362 C CA . ALA D 2 78 ? -34.228 -17.109 -14.290 1.000 50.348 78 ALA D CA 1
ATOM 5363 C C . ALA D 2 78 ? -34.021 -18.053 -15.470 1.000 52.498 78 ALA D C 1
ATOM 5364 O O . ALA D 2 78 ? -33.608 -19.203 -15.300 1.000 53.649 78 ALA D O 1
ATOM 5366 N N . LYS D 2 79 ? -34.327 -17.556 -16.666 1.000 67.605 79 LYS D N 1
ATOM 5367 C CA . LYS D 2 79 ? -34.064 -18.215 -17.939 1.000 67.179 79 LYS D CA 1
ATOM 5368 C C . LYS D 2 79 ? -33.147 -17.349 -18.794 1.000 71.677 79 LYS D C 1
ATOM 5369 O O . LYS D 2 79 ? -32.881 -16.187 -18.476 1.000 65.934 79 LYS D O 1
ATOM 5375 N N . LYS D 2 80 ? -32.657 -17.932 -19.896 1.000 80.644 80 LYS D N 1
ATOM 5376 C CA . LYS D 2 80 ? -31.686 -17.233 -20.733 1.000 82.405 80 LYS D CA 1
ATOM 5377 C C . LYS D 2 80 ? -32.233 -15.957 -21.361 1.000 79.836 80 LYS D C 1
ATOM 5378 O O . LYS D 2 80 ? -31.441 -15.125 -21.818 1.000 78.941 80 LYS D O 1
ATOM 5384 N N . ASN D 2 81 ? -33.557 -15.770 -21.385 1.000 76.164 81 ASN D N 1
ATOM 5385 C CA . ASN D 2 81 ? -34.146 -14.513 -21.842 1.000 71.087 81 ASN D CA 1
ATOM 5386 C C . ASN D 2 81 ? -34.038 -13.390 -20.817 1.000 69.664 81 ASN D C 1
ATOM 5387 O O . ASN D 2 81 ? -34.291 -12.232 -21.167 1.000 67.326 81 ASN D O 1
ATOM 5392 N N . HIS D 2 82 ? -33.684 -13.697 -19.565 1.000 58.410 82 HIS D N 1
ATOM 5393 C CA . HIS D 2 82 ? -33.515 -12.657 -18.558 1.000 56.012 82 HIS D CA 1
ATOM 5394 C C . HIS D 2 82 ? -32.228 -11.872 -18.757 1.000 51.396 82 HIS D C 1
ATOM 5395 O O . HIS D 2 82 ? -32.113 -10.761 -18.229 1.000 45.366 82 HIS D O 1
ATOM 5402 N N . SER D 2 83 ? -31.255 -12.439 -19.472 1.000 50.277 83 SER D N 1
ATOM 5403 C CA . SER D 2 83 ? -29.986 -11.758 -19.708 1.000 46.556 83 SER D CA 1
ATOM 5404 C C . SER D 2 83 ? -30.208 -10.436 -20.433 1.000 46.713 83 SER D C 1
ATOM 5405 O O . SER D 2 83 ? -30.804 -10.401 -21.514 1.000 48.672 83 SER D O 1
ATOM 5408 N N . ALA D 2 84 ? -29.714 -9.354 -19.836 1.000 47.258 84 ALA D N 1
ATOM 5409 C CA . ALA D 2 84 ? -29.965 -7.990 -20.287 1.000 42.779 84 ALA D CA 1
ATOM 5410 C C . ALA D 2 84 ? -29.139 -7.065 -19.403 1.000 41.234 84 ALA D C 1
ATOM 5411 O O . ALA D 2 84 ? -28.486 -7.508 -18.453 1.000 39.452 84 ALA D O 1
ATOM 5413 N N . ILE D 2 85 ? -29.145 -5.780 -19.745 1.000 40.786 85 ILE D N 1
ATOM 5414 C CA . ILE D 2 85 ? -28.735 -4.736 -18.814 1.000 41.513 85 ILE D CA 1
ATOM 5415 C C . ILE D 2 85 ? -29.993 -4.168 -18.172 1.000 39.831 85 ILE D C 1
ATOM 5416 O O . ILE D 2 85 ? -30.945 -3.796 -18.871 1.000 40.484 85 ILE D O 1
ATOM 5421 N N . TYR D 2 86 ? -30.004 -4.114 -16.842 1.000 37.286 86 TYR D N 1
ATOM 5422 C CA . TYR D 2 86 ? -31.134 -3.614 -16.068 1.000 39.613 86 TYR D CA 1
ATOM 5423 C C . TYR D 2 86 ? -30.834 -2.211 -15.557 1.000 41.839 86 TYR D C 1
ATOM 5424 O O . TYR D 2 86 ? -29.789 -1.987 -14.938 1.000 42.002 86 TYR D O 1
ATOM 5433 N N . PHE D 2 87 ? -31.737 -1.267 -15.819 1.000 38.878 87 PHE D N 1
ATOM 5434 C CA . PHE D 2 87 ? -31.566 0.100 -15.344 1.000 39.113 87 PHE D CA 1
ATOM 5435 C C . PHE D 2 87 ? -32.682 0.469 -14.379 1.000 41.702 87 PHE D C 1
ATOM 5436 O O . PHE D 2 87 ? -33.865 0.342 -14.711 1.000 42.995 87 PHE D O 1
ATOM 5444 N N . CYS D 2 88 ? -32.298 0.934 -13.193 1.000 38.615 88 CYS D N 1
ATOM 5445 C CA . CYS D 2 88 ? -33.207 1.596 -12.269 1.000 41.008 88 CYS D CA 1
ATOM 5446 C C . CYS D 2 88 ? -33.304 3.078 -12.600 1.000 40.605 88 CYS D C 1
ATOM 5447 O O . CYS D 2 88 ? -32.310 3.703 -12.973 1.000 41.658 88 CYS D O 1
ATOM 5450 N N . ALA D 2 89 ? -34.500 3.644 -12.450 1.000 39.657 89 ALA D N 1
ATOM 5451 C CA . ALA D 2 89 ? -34.654 5.085 -12.581 1.000 41.110 89 ALA D CA 1
ATOM 5452 C C . ALA D 2 89 ? -35.675 5.587 -11.574 1.000 38.352 89 ALA D C 1
ATOM 5453 O O . ALA D 2 89 ? -36.608 4.872 -11.204 1.000 43.287 89 ALA D O 1
ATOM 5455 N N . SER D 2 90 ? -35.492 6.833 -11.144 1.000 43.058 90 SER D N 1
ATOM 5456 C CA . SER D 2 90 ? -36.390 7.486 -10.203 1.000 44.937 90 SER D CA 1
ATOM 5457 C C . SER D 2 90 ? -36.762 8.871 -10.715 1.000 49.082 90 SER D C 1
ATOM 5458 O O . SER D 2 90 ? -36.077 9.448 -11.561 1.000 48.085 90 SER D O 1
ATOM 5461 N N . SER D 2 91 ? -37.852 9.412 -10.173 1.000 44.892 91 SER D N 1
ATOM 5462 C CA . SER D 2 91 ? -38.240 10.787 -10.461 1.000 52.793 91 SER D CA 1
ATOM 5463 C C . SER D 2 91 ? -38.987 11.348 -9.260 1.000 53.375 91 SER D C 1
ATOM 5464 O O . SER D 2 91 ? -39.554 10.602 -8.457 1.000 52.388 91 SER D O 1
ATOM 5467 N N . SER D 2 92 ? -38.951 12.680 -9.134 1.000 61.950 92 SER D N 1
ATOM 5468 C CA . SER D 2 92 ? -39.637 13.362 -8.038 1.000 66.895 92 SER D CA 1
ATOM 5469 C C . SER D 2 92 ? -41.079 12.886 -7.904 1.000 67.569 92 SER D C 1
ATOM 5470 O O . SER D 2 92 ? -41.482 12.355 -6.862 1.000 69.706 92 SER D O 1
ATOM 5473 N N . TYR D 2 93 ? -41.865 13.061 -8.962 1.000 69.190 93 TYR D N 1
ATOM 5474 C CA . TYR D 2 93 ? -43.197 12.487 -9.078 1.000 75.699 93 TYR D CA 1
ATOM 5475 C C . TYR D 2 93 ? -43.289 11.725 -10.393 1.000 74.791 93 TYR D C 1
ATOM 5476 O O . TYR D 2 93 ? -42.397 11.794 -11.242 1.000 73.535 93 TYR D O 1
ATOM 5485 N N . LYS D 2 94 ? -44.391 10.997 -10.561 1.000 72.143 94 LYS D N 1
ATOM 5486 C CA . LYS D 2 94 ? -44.589 10.107 -11.701 1.000 73.883 94 LYS D CA 1
ATOM 5487 C C . LYS D 2 94 ? -44.945 10.849 -12.983 1.000 82.181 94 LYS D C 1
ATOM 5488 O O . LYS D 2 94 ? -45.264 10.213 -13.992 1.000 80.418 94 LYS D O 1
ATOM 5494 N N . GLY D 2 95 ? -44.887 12.171 -12.967 1.000 95.696 95 GLY D N 1
ATOM 5495 C CA . GLY D 2 95 ? -45.353 12.971 -14.076 1.000 99.417 95 GLY D CA 1
ATOM 5496 C C . 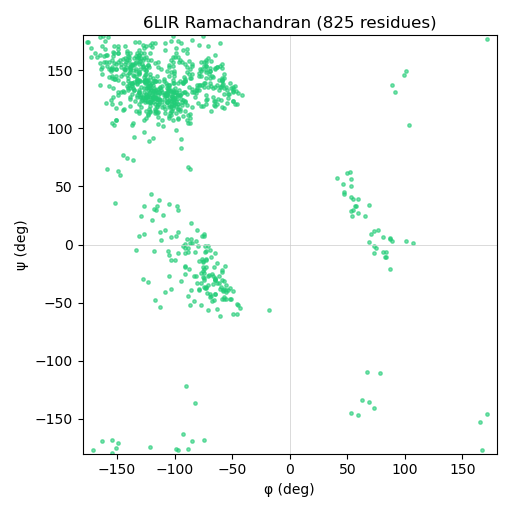GLY D 2 95 ? -44.338 13.104 -15.191 1.000 101.628 95 GLY D C 1
ATOM 5497 O O . GLY D 2 95 ? -43.682 12.133 -15.588 1.000 103.410 95 GLY D O 1
ATOM 5498 N N . ASN D 2 96 ? -44.215 14.333 -15.686 1.000 109.082 96 ASN D N 1
ATOM 5499 C CA . ASN D 2 96 ? -43.534 14.691 -16.922 1.000 108.550 96 ASN D CA 1
ATOM 5500 C C . ASN D 2 96 ? -42.122 15.184 -16.664 1.000 104.149 96 ASN D C 1
ATOM 5501 O O . ASN D 2 96 ? -41.602 16.043 -17.389 1.000 103.255 96 ASN D O 1
ATOM 5506 N N . THR D 2 97 ? -41.510 14.644 -15.660 1.000 80.612 97 THR D N 1
ATOM 5507 C CA . THR D 2 97 ? -40.267 14.993 -15.023 1.000 74.046 97 THR D CA 1
ATOM 5508 C C . THR D 2 97 ? -39.149 14.183 -15.638 1.000 65.984 97 THR D C 1
ATOM 5509 O O . THR D 2 97 ? -39.386 13.125 -16.224 1.000 67.745 97 THR D O 1
ATOM 5513 N N . PRO D 2 98 ? -37.914 14.650 -15.549 1.000 71.885 98 PRO D N 1
ATOM 5514 C CA . PRO D 2 98 ? -36.821 13.844 -16.088 1.000 66.734 98 PRO D CA 1
ATOM 5515 C C . PRO D 2 98 ? -36.563 12.644 -15.193 1.000 63.042 98 PRO D C 1
ATOM 5516 O O . PRO D 2 98 ? -36.782 12.678 -13.977 1.000 61.786 98 PRO D O 1
ATOM 5520 N N . LEU D 2 99 ? -36.095 11.572 -15.819 1.000 49.095 99 LEU D N 1
ATOM 5521 C CA . LEU D 2 99 ? -35.732 10.358 -15.112 1.000 43.482 99 LEU D CA 1
ATOM 5522 C C . LEU D 2 99 ? -34.259 10.422 -14.741 1.000 46.592 99 LEU D C 1
ATOM 5523 O O . LEU D 2 99 ? -33.432 10.898 -15.523 1.000 42.010 99 LEU D O 1
ATOM 5528 N N . ASN D 2 100 ? -33.937 9.938 -13.549 1.000 38.844 100 ASN D N 1
ATOM 5529 C CA . ASN D 2 100 ? -32.558 9.831 -13.093 1.000 40.571 100 ASN D CA 1
ATOM 5530 C C . ASN D 2 100 ? -32.203 8.353 -13.081 1.000 39.055 100 ASN D C 1
ATOM 5531 O O . ASN D 2 100 ? -32.835 7.569 -12.369 1.000 42.358 100 ASN D O 1
ATOM 5536 N N . PHE D 2 101 ? -31.205 7.972 -13.869 1.000 40.476 101 PHE D N 1
ATOM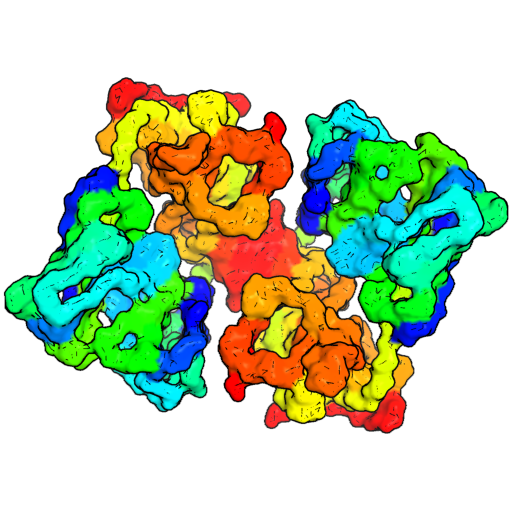 5537 C CA . PHE D 2 101 ? -30.921 6.562 -14.074 1.000 38.852 101 PHE D CA 1
ATOM 5538 C C . PHE D 2 101 ? -29.715 6.132 -13.254 1.000 40.494 101 PHE D C 1
ATOM 5539 O O . PHE D 2 101 ? -28.776 6.903 -13.039 1.000 40.955 101 PHE D O 1
ATOM 5547 N N . GLY D 2 102 ? -29.739 4.873 -12.832 1.000 35.604 102 GLY D N 1
ATOM 5548 C CA . GLY D 2 102 ? -28.562 4.239 -12.290 1.000 38.591 102 GLY D CA 1
ATOM 5549 C C . GLY D 2 102 ? -27.598 3.894 -13.408 1.000 42.339 102 GLY D C 1
ATOM 5550 O O . GLY D 2 102 ? -27.853 4.116 -14.592 1.000 37.665 102 GLY D O 1
ATOM 5551 N N . GLN D 2 103 ? -26.467 3.317 -13.017 1.000 43.147 103 GLN D N 1
ATOM 5552 C CA . GLN D 2 103 ? -25.431 2.975 -13.979 1.000 43.687 103 GLN D CA 1
ATOM 5553 C C . GLN D 2 103 ? -25.622 1.587 -14.571 1.000 47.098 103 GLN D C 1
ATOM 5554 O O . GLN D 2 103 ? -24.879 1.207 -15.484 1.000 45.008 103 GLN D O 1
ATOM 5560 N N . GLY D 2 104 ? -26.580 0.828 -14.068 1.000 42.071 104 GLY D N 1
ATOM 5561 C CA . GLY D 2 104 ? -27.038 -0.365 -14.747 1.000 36.312 104 GLY D CA 1
ATOM 5562 C C . GLY D 2 104 ? -26.462 -1.635 -14.157 1.000 40.500 104 GLY D C 1
ATOM 5563 O O . GLY D 2 104 ? -25.343 -1.665 -13.632 1.000 43.510 104 GLY D O 1
ATOM 5564 N N . THR D 2 105 ? -27.242 -2.707 -14.239 1.000 37.025 105 THR D N 1
ATOM 5565 C CA . THR D 2 105 ? -26.817 -4.030 -13.809 1.000 39.673 105 THR D CA 1
ATOM 5566 C C . THR D 2 105 ? -26.759 -4.931 -15.030 1.000 40.676 105 THR D C 1
ATOM 5567 O O . THR D 2 105 ? -27.783 -5.162 -15.683 1.000 37.568 105 THR D O 1
ATOM 5571 N N . ARG D 2 106 ? -25.575 -5.449 -15.333 1.000 46.524 106 ARG D N 1
ATOM 5572 C CA . ARG D 2 106 ? -25.437 -6.419 -16.409 1.000 50.956 106 ARG D CA 1
ATOM 5573 C C . ARG D 2 106 ? -25.700 -7.796 -15.820 1.000 51.640 106 ARG D C 1
ATOM 5574 O O . ARG D 2 106 ? -24.891 -8.315 -15.043 1.000 50.251 106 ARG D O 1
ATOM 5582 N N . LEU D 2 107 ? -26.840 -8.378 -16.174 1.000 42.366 107 LEU D N 1
ATOM 5583 C CA . LEU D 2 107 ? -27.221 -9.704 -15.718 1.000 44.232 107 LEU D CA 1
ATOM 5584 C C . LEU D 2 107 ? -27.094 -10.691 -16.866 1.000 43.463 107 LEU D C 1
ATOM 5585 O O . LEU D 2 107 ? -27.614 -10.446 -17.960 1.000 45.013 107 LEU D O 1
ATOM 5590 N N . THR D 2 108 ? -26.404 -11.797 -16.617 1.000 40.679 108 THR D N 1
ATOM 5591 C CA . THR D 2 108 ? -26.375 -12.906 -17.556 1.000 48.803 108 THR D CA 1
ATOM 5592 C C . THR D 2 108 ? -26.823 -14.163 -16.831 1.000 45.079 108 THR D C 1
ATOM 5593 O O . THR D 2 108 ? -26.449 -14.398 -15.677 1.000 47.182 108 THR D O 1
ATOM 5597 N N . VAL D 2 109 ? -27.632 -14.962 -17.518 1.000 49.001 109 VAL D N 1
ATOM 5598 C CA . VAL D 2 109 ? -28.129 -16.230 -17.006 1.000 50.082 109 VAL D CA 1
ATOM 5599 C C . VAL D 2 109 ? -27.386 -17.325 -17.749 1.000 53.730 109 VAL D C 1
ATOM 5600 O O . VAL D 2 109 ? -27.326 -17.320 -18.987 1.000 53.122 109 VAL D O 1
ATOM 5604 N N . LEU D 2 110 ? -26.824 -18.256 -17.002 1.000 56.012 110 LEU D N 1
ATOM 5605 C CA . LEU D 2 110 ? -25.938 -19.250 -17.573 1.000 63.239 110 LEU D CA 1
ATOM 5606 C C . LEU D 2 110 ? -26.724 -20.512 -17.854 1.000 66.442 110 LEU D C 1
ATOM 5607 O O . LEU D 2 110 ? -27.757 -20.778 -17.238 1.000 69.572 110 LEU D O 1
ATOM 5612 N N . GLY D 2 111 ? -26.208 -21.313 -18.778 1.000 63.444 111 GLY D N 1
ATOM 5613 C CA . GLY D 2 111 ? -26.702 -22.657 -18.860 1.000 63.413 111 GLY D CA 1
ATOM 5614 C C . GLY D 2 111 ? -26.154 -23.478 -17.717 1.000 69.740 111 GLY D C 1
ATOM 5615 O O . GLY D 2 111 ? -25.116 -23.179 -17.120 1.000 70.880 111 GLY D O 1
ATOM 5616 N N . LYS D 2 112 ? -26.894 -24.540 -17.413 1.000 85.310 112 LYS D N 1
ATOM 5617 C CA . LYS D 2 112 ? -26.513 -25.426 -16.322 1.000 92.269 112 LYS D CA 1
ATOM 5618 C C . LYS D 2 112 ? -25.190 -26.139 -16.607 1.000 95.146 112 LYS D C 1
ATOM 5619 O O . LYS D 2 112 ? -24.449 -26.453 -15.666 1.000 94.401 112 LYS D O 1
ATOM 5625 N N . ASN D 2 113 ? -24.858 -26.390 -17.883 1.000 96.130 113 ASN D N 1
ATOM 5626 C CA . ASN D 2 113 ? -23.576 -27.009 -18.212 1.000 99.601 113 ASN D CA 1
ATOM 5627 C C . ASN D 2 113 ? -22.478 -25.973 -18.431 1.000 95.111 113 ASN D C 1
ATOM 5628 O O . ASN D 2 113 ? -21.357 -26.340 -18.795 1.000 94.174 113 ASN D O 1
ATOM 5633 N N . SER D 2 114 ? -22.774 -24.693 -18.208 1.000 79.623 114 SER D N 1
ATOM 5634 C CA . SER D 2 114 ? -21.806 -23.608 -18.300 1.000 70.079 114 SER D CA 1
ATOM 5635 C C . SER D 2 114 ? -21.349 -23.213 -16.900 1.000 71.266 114 SER D C 1
ATOM 5636 O O . SER D 2 114 ? -22.061 -23.428 -15.917 1.000 71.706 114 SER D O 1
ATOM 5639 N N . GLU D 2 115 ? -20.136 -22.670 -16.812 1.000 73.088 115 GLU D N 1
ATOM 5640 C CA . GLU D 2 115 ? -19.545 -22.282 -15.539 1.000 70.348 115 GLU D CA 1
ATOM 5641 C C . GLU D 2 115 ? -18.834 -20.947 -15.703 1.000 62.979 115 GLU D C 1
ATOM 5642 O O . GLU D 2 115 ? -18.407 -20.579 -16.800 1.000 55.967 115 GLU D O 1
ATOM 5648 N N . ILE D 2 116 ? -18.695 -20.227 -14.596 1.000 54.106 116 ILE D N 1
ATOM 5649 C CA . ILE D 2 116 ? -17.973 -18.961 -14.610 1.000 47.977 116 ILE D CA 1
ATOM 5650 C C . ILE D 2 116 ? -16.484 -19.259 -14.555 1.000 45.753 116 ILE D C 1
ATOM 5651 O O . ILE D 2 116 ? -16.035 -20.097 -13.764 1.000 47.627 116 ILE D O 1
ATOM 5656 N N . ILE D 2 117 ? -15.713 -18.575 -15.395 1.000 41.560 117 ILE D N 1
ATOM 5657 C CA . ILE D 2 117 ? -14.260 -18.659 -15.373 1.000 38.044 117 ILE D CA 1
ATOM 5658 C C . ILE D 2 117 ? -13.720 -17.255 -15.172 1.000 35.560 117 ILE D C 1
ATOM 5659 O O . ILE D 2 117 ? -14.082 -16.333 -15.914 1.000 33.759 117 ILE D O 1
ATOM 5664 N N . GLU D 2 118 ? -12.837 -17.099 -14.192 1.000 40.523 118 GLU D N 1
ATOM 5665 C CA . GLU D 2 118 ? -12.257 -15.800 -13.929 1.000 38.020 118 GLU D CA 1
ATOM 5666 C C . GLU D 2 118 ? -11.256 -15.461 -15.028 1.000 40.194 118 GLU D C 1
ATOM 5667 O O . GLU D 2 118 ? -10.756 -16.348 -15.725 1.000 39.989 118 GLU D O 1
ATOM 5673 N N . PRO D 2 119 ? -10.971 -14.181 -15.229 1.000 40.552 119 PRO D N 1
ATOM 5674 C CA . PRO D 2 119 ? -10.061 -13.796 -16.305 1.000 41.402 119 PRO D CA 1
ATOM 5675 C C . PRO D 2 119 ? -8.610 -13.882 -15.869 1.000 41.050 119 PRO D C 1
ATOM 5676 O O . PRO D 2 119 ? -8.273 -13.800 -14.686 1.000 41.871 119 PRO D O 1
ATOM 5680 N N . ASP D 2 120 ? -7.749 -14.061 -16.863 1.000 45.877 120 ASP D N 1
ATOM 5681 C CA . ASP D 2 120 ? -6.319 -13.870 -16.690 1.000 44.187 120 ASP D CA 1
ATOM 5682 C C . ASP D 2 120 ? -6.018 -12.445 -17.124 1.000 41.213 120 ASP D C 1
ATOM 5683 O O . ASP D 2 120 ? -6.359 -12.047 -18.242 1.000 44.500 120 ASP D O 1
ATOM 5688 N N . VAL D 2 121 ? -5.396 -11.675 -16.241 1.000 32.422 121 VAL D N 1
ATOM 5689 C CA . VAL D 2 121 ? -5.197 -10.249 -16.451 1.000 33.983 121 VAL D CA 1
ATOM 5690 C C . VAL D 2 121 ? -3.702 -10.001 -16.523 1.000 37.023 121 VAL D C 1
ATOM 5691 O O . VAL D 2 121 ? -2.951 -10.474 -15.664 1.000 31.472 121 VAL D O 1
ATOM 5695 N N . VAL D 2 122 ? -3.272 -9.271 -17.551 1.000 39.784 122 VAL D N 1
ATOM 5696 C CA . VAL D 2 122 ? -1.867 -8.939 -17.744 1.000 37.504 122 VAL D CA 1
ATOM 5697 C C . VAL D 2 122 ? -1.786 -7.522 -18.290 1.000 36.128 122 VAL D C 1
ATOM 5698 O O . VAL D 2 122 ? -2.717 -7.029 -18.936 1.000 36.683 122 VAL D O 1
ATOM 5702 N N . ILE D 2 123 ? -0.652 -6.874 -18.048 1.000 37.886 123 ILE D N 1
ATOM 5703 C CA . ILE D 2 123 ? -0.350 -5.581 -18.644 1.000 34.394 123 ILE D CA 1
ATOM 5704 C C . ILE D 2 123 ? 0.928 -5.749 -19.444 1.000 38.757 123 ILE D C 1
ATOM 5705 O O . ILE D 2 123 ? 1.952 -6.193 -18.909 1.000 37.107 123 ILE D O 1
ATOM 5710 N N . PHE D 2 124 ? 0.865 -5.409 -20.723 1.000 33.859 124 PHE D N 1
ATOM 5711 C CA . PHE D 2 124 ? 2.042 -5.444 -21.571 1.000 39.955 124 PHE D CA 1
ATOM 5712 C C . PHE D 2 124 ? 2.919 -4.230 -21.304 1.000 39.139 124 PHE D C 1
ATOM 5713 O O . PHE D 2 124 ? 2.424 -3.114 -21.129 1.000 39.681 124 PHE D O 1
ATOM 5721 N N . SER D 2 125 ? 4.224 -4.462 -21.230 1.000 43.924 125 SER D N 1
ATOM 5722 C CA . SER D 2 125 ? 5.160 -3.357 -21.106 1.000 47.411 125 SER D CA 1
ATOM 5723 C C . SER D 2 125 ? 5.072 -2.480 -22.351 1.000 46.577 125 SER D C 1
ATOM 5724 O O . SER D 2 125 ? 4.999 -3.002 -23.470 1.000 45.176 125 SER D O 1
ATOM 5727 N N . PRO D 2 126 ? 5.068 -1.157 -22.207 1.000 41.800 126 PRO D N 1
ATOM 5728 C CA . PRO D 2 126 ? 5.007 -0.311 -23.400 1.000 43.958 126 PRO D CA 1
ATOM 5729 C C . PRO D 2 126 ? 6.261 -0.473 -24.243 1.000 43.571 126 PRO D C 1
ATOM 5730 O O . PRO D 2 126 ? 7.345 -0.786 -23.742 1.000 45.858 126 PRO D O 1
ATOM 5734 N N . SER D 2 127 ? 6.092 -0.251 -25.546 1.000 39.860 127 SER D N 1
ATOM 5735 C CA . SER D 2 127 ? 7.203 -0.338 -26.484 1.000 36.873 127 SER D CA 1
ATOM 5736 C C . SER D 2 127 ? 8.142 0.845 -26.287 1.000 41.513 127 SER D C 1
ATOM 5737 O O . SER D 2 127 ? 7.715 2.003 -26.336 1.000 38.394 127 SER D O 1
ATOM 5740 N N . LYS D 2 128 ? 9.427 0.563 -26.061 1.000 49.774 128 LYS D N 1
ATOM 5741 C CA . LYS D 2 128 ? 10.387 1.660 -25.971 1.000 49.116 128 LYS D CA 1
ATOM 5742 C C . LYS D 2 128 ? 10.509 2.397 -27.299 1.000 47.629 128 LYS D C 1
ATOM 5743 O O . LYS D 2 128 ? 10.797 3.600 -27.317 1.000 48.977 128 LYS D O 1
ATOM 5749 N N . GLN D 2 129 ? 10.281 1.702 -28.416 1.000 40.750 129 GLN D N 1
ATOM 5750 C CA . GLN D 2 129 ? 10.297 2.378 -29.708 1.000 44.066 129 GLN D CA 1
ATOM 5751 C C . GLN D 2 129 ? 9.164 3.391 -29.813 1.000 43.761 129 GLN D C 1
ATOM 5752 O O . GLN D 2 129 ? 9.370 4.510 -30.298 1.000 45.224 129 GLN D O 1
ATOM 5758 N N . GLU D 2 130 ? 7.960 3.024 -29.360 1.000 42.450 130 GLU D N 1
ATOM 5759 C CA . GLU D 2 130 ? 6.861 3.985 -29.341 1.000 40.450 130 GLU D CA 1
ATOM 5760 C C . GLU D 2 130 ? 7.211 5.195 -28.488 1.000 41.747 130 GLU D C 1
ATOM 5761 O O . GLU D 2 130 ? 6.988 6.343 -28.893 1.000 40.831 130 GLU D O 1
ATOM 5767 N N . ILE D 2 131 ? 7.740 4.951 -27.286 1.000 42.442 131 ILE D N 1
ATOM 5768 C CA . ILE D 2 131 ? 8.130 6.042 -26.396 1.000 43.971 131 ILE D CA 1
ATOM 5769 C C . ILE D 2 131 ? 9.136 6.957 -27.086 1.000 47.690 131 ILE D C 1
ATOM 5770 O O . ILE D 2 131 ? 9.024 8.187 -27.031 1.000 48.179 131 ILE D O 1
ATOM 5775 N N . GLN D 2 132 ? 10.133 6.369 -27.747 1.000 49.156 132 GLN D N 1
ATOM 5776 C CA . GLN D 2 132 ? 11.105 7.164 -28.492 1.000 55.215 132 GLN D CA 1
ATOM 5777 C C . GLN D 2 132 ? 10.440 7.925 -29.635 1.000 53.675 132 GLN D C 1
ATOM 5778 O O . GLN D 2 132 ? 10.553 9.152 -29.734 1.000 56.388 132 GLN D O 1
ATOM 5784 N N . GLU D 2 133 ? 9.736 7.205 -30.513 1.000 49.045 133 GLU D N 1
ATOM 5785 C CA . GLU D 2 133 ? 9.197 7.820 -31.726 1.000 52.401 133 GLU D CA 1
ATOM 5786 C C . GLU D 2 133 ? 8.069 8.801 -31.423 1.000 52.719 133 GLU D C 1
ATOM 5787 O O . GLU D 2 133 ? 8.017 9.890 -32.007 1.000 47.119 133 GLU D O 1
ATOM 5793 N N . LYS D 2 134 ? 7.156 8.438 -30.518 1.000 50.461 134 LYS D N 1
ATOM 5794 C CA . LYS D 2 134 ? 5.935 9.206 -30.303 1.000 47.729 134 LYS D CA 1
ATOM 5795 C C . LYS D 2 134 ? 5.946 10.038 -29.027 1.000 47.629 134 LYS D C 1
ATOM 5796 O O . LYS D 2 134 ? 5.033 10.851 -28.836 1.000 46.285 134 LYS D O 1
ATOM 5802 N N . LYS D 2 135 ? 6.943 9.860 -28.157 1.000 46.061 135 LYS D N 1
ATOM 5803 C CA . LYS D 2 135 ? 6.967 10.503 -26.840 1.000 47.764 135 LYS D CA 1
ATOM 5804 C C . LYS D 2 135 ? 5.696 10.180 -26.056 1.000 48.743 135 LYS D C 1
ATOM 5805 O O . LYS D 2 135 ? 5.144 11.023 -25.343 1.000 43.587 135 LYS D O 1
ATOM 5811 N N . LYS D 2 136 ? 5.241 8.936 -26.183 1.000 45.450 136 LYS D N 1
ATOM 5812 C CA . LYS D 2 136 ? 4.009 8.458 -25.577 1.000 44.640 136 LYS D CA 1
ATOM 5813 C C . LYS D 2 136 ? 4.168 6.973 -25.303 1.000 44.318 136 LYS D C 1
ATOM 5814 O O . LYS D 2 136 ? 4.830 6.259 -26.062 1.000 40.994 136 LYS D O 1
ATOM 5820 N N . ALA D 2 137 ? 3.570 6.511 -24.209 1.000 41.171 137 ALA D N 1
ATOM 5821 C CA . ALA D 2 137 ? 3.603 5.100 -23.852 1.000 37.912 137 ALA D CA 1
ATOM 5822 C C . ALA D 2 137 ? 2.174 4.588 -23.780 1.000 39.099 137 ALA D C 1
ATOM 5823 O O . ALA D 2 137 ? 1.357 5.119 -23.018 1.000 37.641 137 ALA D O 1
ATOM 5825 N N . THR D 2 138 ? 1.877 3.558 -24.568 1.000 39.697 138 THR D N 1
ATOM 5826 C CA . THR D 2 138 ? 0.575 2.910 -24.541 1.000 38.905 138 THR D CA 1
ATOM 5827 C C . THR D 2 138 ? 0.668 1.680 -23.653 1.000 37.762 138 THR D C 1
ATOM 5828 O O . THR D 2 138 ? 1.392 0.729 -23.972 1.000 39.821 138 THR D O 1
ATOM 5832 N N . LEU D 2 139 ? -0.089 1.686 -22.565 1.000 34.915 139 LEU D N 1
ATOM 5833 C CA . LEU D 2 139 ? -0.171 0.552 -21.660 1.000 39.952 139 LEU D CA 1
ATOM 5834 C C . LEU D 2 139 ? -1.407 -0.241 -22.047 1.000 41.150 139 LEU D C 1
ATOM 5835 O O . LEU D 2 139 ? -2.520 0.296 -22.032 1.000 39.294 139 LEU D O 1
ATOM 5840 N N . VAL D 2 140 ? -1.216 -1.508 -22.396 1.000 34.280 140 VAL D N 1
ATOM 5841 C CA . VAL D 2 140 ? -2.305 -2.350 -22.868 1.000 38.578 140 VAL D CA 1
ATOM 5842 C C . VAL D 2 140 ? -2.579 -3.396 -21.800 1.000 34.099 140 VAL D C 1
ATOM 5843 O O . VAL D 2 140 ? -1.693 -4.180 -21.437 1.000 32.428 140 VAL D O 1
ATOM 5847 N N . CYS D 2 141 ? -3.813 -3.428 -21.319 1.000 36.391 141 CYS D N 1
ATOM 5848 C CA . CYS D 2 141 ? -4.246 -4.408 -20.337 1.000 34.415 141 CYS D CA 1
ATOM 5849 C C . CYS D 2 141 ? -5.147 -5.415 -21.024 1.000 31.172 141 CYS D C 1
ATOM 5850 O O . CYS D 2 141 ? -6.107 -5.031 -21.699 1.000 37.433 141 CYS D O 1
ATOM 5853 N N . LEU D 2 142 ? -4.867 -6.698 -20.819 1.000 31.596 142 LEU D N 1
ATOM 5854 C CA . LEU D 2 142 ? -5.632 -7.772 -21.437 1.000 34.859 142 LEU D CA 1
ATOM 5855 C C . LEU D 2 142 ? -6.226 -8.659 -20.356 1.000 35.841 142 LEU D C 1
ATOM 5856 O O . LEU D 2 142 ? -5.493 -9.202 -19.522 1.000 34.838 142 LEU D O 1
ATOM 5861 N N . ALA D 2 143 ? -7.544 -8.805 -20.370 1.000 31.017 143 ALA D N 1
ATOM 5862 C CA . ALA D 2 143 ? -8.223 -9.832 -19.594 1.000 33.538 143 ALA D CA 1
ATOM 5863 C C . ALA D 2 143 ? -8.697 -10.891 -20.575 1.000 36.678 143 ALA D C 1
ATOM 5864 O O . ALA D 2 143 ? -9.427 -10.576 -21.519 1.000 35.773 143 ALA D O 1
ATOM 5866 N N . SER D 2 144 ? -8.275 -12.137 -20.370 1.000 39.084 144 SER D N 1
ATOM 5867 C CA . SER D 2 144 ? -8.594 -13.190 -21.322 1.000 40.081 144 SER D CA 1
ATOM 5868 C C . SER D 2 144 ? -8.911 -14.480 -20.585 1.000 42.739 144 SER D C 1
ATOM 5869 O O . SER D 2 144 ? -8.639 -14.629 -19.389 1.000 39.878 144 SER D O 1
ATOM 5872 N N . GLY D 2 145 ? -9.487 -15.423 -21.325 1.000 34.604 145 GLY D N 1
ATOM 5873 C CA . GLY D 2 145 ? -9.813 -16.720 -20.776 1.000 42.447 145 GLY D CA 1
ATOM 5874 C C . GLY D 2 145 ? -11.041 -16.747 -19.892 1.000 40.797 145 GLY D C 1
ATOM 5875 O O . GLY D 2 145 ? -11.285 -17.764 -19.232 1.000 40.826 145 GLY D O 1
ATOM 5876 N N . PHE D 2 146 ? -11.849 -15.693 -19.891 1.000 39.313 146 PHE D N 1
ATOM 5877 C CA . PHE D 2 146 ? -12.968 -15.605 -18.967 1.000 36.860 146 PHE D CA 1
ATOM 5878 C C . PHE D 2 146 ? -14.282 -15.953 -19.656 1.000 41.002 146 PHE D C 1
ATOM 5879 O O . PHE D 2 146 ? -14.396 -15.938 -20.884 1.000 40.060 146 PHE D O 1
ATOM 5887 N N . PHE D 2 147 ? -15.277 -16.283 -18.832 1.000 37.989 147 PHE D N 1
ATOM 5888 C CA . PHE D 2 147 ? -16.634 -16.575 -19.259 1.000 42.976 147 PHE D CA 1
ATOM 5889 C C . PHE D 2 147 ? -17.523 -16.228 -18.075 1.000 41.863 147 PHE D C 1
ATOM 5890 O O . PHE D 2 147 ? -17.122 -16.474 -16.928 1.000 42.892 147 PHE D O 1
ATOM 5898 N N . PRO D 2 148 ? -18.724 -15.665 -18.296 1.000 43.176 148 PRO D N 1
ATOM 5899 C CA . PRO D 2 148 ? -19.396 -15.244 -19.532 1.000 42.479 148 PRO D CA 1
ATOM 5900 C C . PRO D 2 148 ? -18.818 -13.954 -20.111 1.000 42.976 148 PRO D C 1
ATOM 5901 O O . PRO D 2 148 ? -17.760 -13.502 -19.674 1.000 43.921 148 PRO D O 1
ATOM 5905 N N . ASP D 2 149 ? -19.518 -13.374 -21.087 1.000 40.694 149 ASP D N 1
ATOM 5906 C CA . ASP D 2 149 ? -18.927 -12.417 -22.013 1.000 48.861 149 ASP D CA 1
ATOM 5907 C C . ASP D 2 149 ? -18.759 -11.016 -21.440 1.000 50.353 149 ASP D C 1
ATOM 5908 O O . ASP D 2 149 ? -18.034 -10.215 -22.036 1.000 55.014 149 ASP D O 1
ATOM 5913 N N . HIS D 2 150 ? -19.392 -10.686 -20.320 1.000 48.816 150 HIS D N 1
ATOM 5914 C CA . HIS D 2 150 ? -19.344 -9.324 -19.805 1.000 52.830 150 HIS D CA 1
ATOM 5915 C C . HIS D 2 150 ? -18.400 -9.248 -18.614 1.000 54.325 150 HIS D C 1
ATOM 5916 O O . HIS D 2 150 ? -18.541 -10.000 -17.644 1.000 45.121 150 HIS D O 1
ATOM 5923 N N . LEU D 2 151 ? -17.414 -8.369 -18.726 1.000 46.921 151 LEU D N 1
ATOM 5924 C CA . LEU D 2 151 ? -16.505 -8.035 -17.649 1.000 45.442 151 LEU D CA 1
ATOM 5925 C C . LEU D 2 151 ? -16.252 -6.537 -17.730 1.000 45.087 151 LEU D C 1
ATOM 5926 O O . LEU D 2 151 ? -16.455 -5.918 -18.777 1.000 40.571 151 LEU D O 1
ATOM 5931 N N . ASN D 2 152 ? -15.820 -5.942 -16.624 1.000 39.065 152 ASN D N 1
ATOM 5932 C CA . ASN D 2 152 ? -15.496 -4.522 -16.613 1.000 40.407 152 ASN D CA 1
ATOM 5933 C C . ASN D 2 152 ? -14.001 -4.349 -16.402 1.000 37.899 152 ASN D C 1
ATOM 5934 O O . ASN D 2 152 ? -13.415 -4.988 -15.522 1.000 39.994 152 ASN D O 1
ATOM 5939 N N . LEU D 2 153 ? -13.398 -3.473 -17.201 1.000 34.178 153 LEU D N 1
ATOM 5940 C CA . LEU D 2 153 ? -11.969 -3.185 -17.152 1.000 38.752 153 LEU D CA 1
ATOM 5941 C C . LEU D 2 153 ? -11.797 -1.686 -16.971 1.000 40.034 153 LEU D C 1
ATOM 5942 O O . LEU D 2 153 ? -12.282 -0.902 -17.795 1.000 44.387 153 LEU D O 1
ATOM 5947 N N . VAL D 2 154 ? -11.097 -1.286 -15.910 1.000 36.086 154 VAL D N 1
ATOM 5948 C CA . VAL D 2 154 ? -10.919 0.120 -15.568 1.000 38.670 154 VAL D CA 1
ATOM 5949 C C . VAL D 2 154 ? -9.478 0.329 -15.122 1.000 39.007 154 VAL D C 1
ATOM 5950 O O . VAL D 2 154 ? -8.749 -0.618 -14.823 1.000 37.270 154 VAL D O 1
ATOM 5954 N N . TRP D 2 155 ? -9.077 1.595 -15.072 1.000 34.275 155 TRP D N 1
ATOM 5955 C CA . TRP D 2 155 ? -7.710 1.978 -14.763 1.000 37.223 155 TRP D CA 1
ATOM 5956 C C . TRP D 2 155 ? -7.691 2.899 -13.553 1.000 39.986 155 TRP D C 1
ATOM 5957 O O . TRP D 2 155 ? -8.553 3.772 -13.409 1.000 37.652 155 TRP D O 1
ATOM 5968 N N . LYS D 2 156 ? -6.716 2.682 -12.677 1.000 39.578 156 LYS D N 1
ATOM 5969 C CA . LYS D 2 156 ? -6.359 3.631 -11.635 1.000 44.037 156 LYS D CA 1
ATOM 5970 C C . LYS D 2 156 ? -4.913 4.059 -11.844 1.000 43.984 156 LYS D C 1
ATOM 5971 O O . LYS D 2 156 ? -4.068 3.248 -12.234 1.000 41.958 156 LYS D O 1
ATOM 5977 N N . VAL D 2 157 ? -4.629 5.331 -11.581 1.000 41.184 157 VAL D N 1
ATOM 5978 C CA . VAL D 2 157 ? -3.261 5.829 -11.545 1.000 44.666 157 VAL D CA 1
ATOM 5979 C C . VAL D 2 157 ? -3.043 6.445 -10.173 1.000 44.858 157 VAL D C 1
ATOM 5980 O O . VAL D 2 157 ? -3.770 7.364 -9.776 1.000 42.255 157 VAL D O 1
ATOM 5984 N N . ASN D 2 158 ? -2.040 5.938 -9.456 1.000 47.716 158 ASN D N 1
ATOM 5985 C CA . ASN D 2 158 ? -1.752 6.333 -8.078 1.000 48.369 158 ASN D CA 1
ATOM 5986 C C . ASN D 2 158 ? -3.030 6.353 -7.242 1.000 50.524 158 ASN D C 1
ATOM 5987 O O . ASN D 2 158 ? -3.351 7.331 -6.564 1.000 48.274 158 ASN D O 1
ATOM 5992 N N . GLY D 2 159 ? -3.758 5.237 -7.289 1.000 49.766 159 GLY D N 1
ATOM 5993 C CA . GLY D 2 159 ? -4.970 5.030 -6.527 1.000 46.900 159 GLY D CA 1
ATOM 5994 C C . GLY D 2 159 ? -6.170 5.867 -6.925 1.000 50.517 159 GLY D C 1
ATOM 5995 O O . GLY D 2 159 ? -7.215 5.750 -6.276 1.000 52.056 159 GLY D O 1
ATOM 5996 N N . VAL D 2 160 ? -6.077 6.697 -7.965 1.000 51.759 160 VAL D N 1
ATOM 5997 C CA . VAL D 2 160 ? -7.202 7.508 -8.423 1.000 48.708 160 VAL D CA 1
ATOM 5998 C C . VAL D 2 160 ? -7.667 6.995 -9.782 1.000 48.235 160 VAL D C 1
ATOM 5999 O O . VAL D 2 160 ? -6.851 6.789 -10.689 1.000 47.695 160 VAL D O 1
ATOM 6003 N N . LYS D 2 161 ? -8.977 6.787 -9.914 1.000 43.418 161 LYS D N 1
ATOM 6004 C CA . LYS D 2 161 ? -9.603 6.423 -11.184 1.000 46.824 161 LYS D CA 1
ATOM 6005 C C . LYS D 2 161 ? -9.167 7.335 -12.325 1.000 45.737 161 LYS D C 1
ATOM 6006 O O . LYS D 2 161 ? -9.136 8.559 -12.181 1.000 42.695 161 LYS D O 1
ATOM 6012 N N . ARG D 2 162 ? -8.819 6.730 -13.458 1.000 42.931 162 ARG D N 1
ATOM 6013 C CA . ARG D 2 162 ? -8.313 7.456 -14.614 1.000 46.845 162 ARG D CA 1
ATOM 6014 C C . ARG D 2 162 ? -9.160 7.138 -15.838 1.000 44.700 162 ARG D C 1
ATOM 6015 O O . ARG D 2 162 ? -9.461 5.970 -16.104 1.000 42.466 162 ARG D O 1
ATOM 6023 N N . THR D 2 163 ? -9.526 8.178 -16.591 1.000 42.176 163 THR D N 1
ATOM 6024 C CA . THR D 2 163 ? -10.268 7.998 -17.833 1.000 45.463 163 THR D CA 1
ATOM 6025 C C . THR D 2 163 ? -9.580 8.713 -18.987 1.000 47.000 163 THR D C 1
ATOM 6026 O O . THR D 2 163 ? -9.695 8.292 -20.143 1.000 48.114 163 THR D O 1
ATOM 6030 N N . GLU D 2 164 ? -8.872 9.798 -18.687 1.000 44.547 164 GLU D N 1
ATOM 6031 C CA . GLU D 2 164 ? -8.148 10.529 -19.719 1.000 53.372 164 GLU D CA 1
ATOM 6032 C C . GLU D 2 164 ? -7.035 9.658 -20.289 1.000 50.698 164 GLU D C 1
ATOM 6033 O O . GLU D 2 164 ? -6.162 9.190 -19.551 1.000 59.349 164 GLU D O 1
ATOM 6039 N N . GLY D 2 165 ? -7.062 9.451 -21.600 1.000 47.174 165 GLY D N 1
ATOM 6040 C CA . GLY D 2 165 ? -6.106 8.578 -22.243 1.000 44.445 165 GLY D CA 1
ATOM 6041 C C . GLY D 2 165 ? -6.491 7.119 -22.286 1.000 42.781 165 GLY D C 1
ATOM 6042 O O . GLY D 2 165 ? -5.691 6.303 -22.754 1.000 42.310 165 GLY D O 1
ATOM 6043 N N . VAL D 2 166 ? -7.695 6.763 -21.840 1.000 41.800 166 VAL D N 1
ATOM 6044 C CA . VAL D 2 166 ? -8.125 5.372 -21.782 1.000 39.578 166 VAL D CA 1
ATOM 6045 C C . VAL D 2 166 ? -9.066 5.097 -22.945 1.000 37.223 166 VAL D C 1
ATOM 6046 O O . VAL D 2 166 ? -9.995 5.873 -23.199 1.000 42.516 166 VAL D O 1
ATOM 6050 N N . GLY D 2 167 ? -8.827 3.993 -23.652 1.000 33.986 167 GLY D N 1
ATOM 6051 C CA . GLY D 2 167 ? -9.827 3.451 -24.546 1.000 36.189 167 GLY D CA 1
ATOM 6052 C C . GLY D 2 167 ? -10.029 1.977 -24.274 1.000 35.446 167 GLY D C 1
ATOM 6053 O O . GLY D 2 167 ? -9.113 1.168 -24.445 1.000 38.231 167 GLY D O 1
ATOM 6054 N N . THR D 2 168 ? -11.242 1.618 -23.879 1.000 34.830 168 THR D N 1
ATOM 6055 C CA . THR D 2 168 ? -11.593 0.265 -23.472 1.000 36.875 168 THR D CA 1
ATOM 6056 C C . THR D 2 168 ? -12.572 -0.327 -24.476 1.000 35.131 168 THR D C 1
ATOM 6057 O O . THR D 2 168 ? -13.533 0.343 -24.868 1.000 34.067 168 THR D O 1
ATOM 6061 N N . ASP D 2 169 ? -12.302 -1.550 -24.929 1.000 34.291 169 ASP D N 1
ATOM 6062 C CA . ASP D 2 169 ? -13.258 -2.251 -25.776 1.000 34.565 169 ASP D CA 1
ATOM 6063 C C . ASP D 2 169 ? -14.637 -2.237 -25.134 1.000 40.318 169 ASP D C 1
ATOM 6064 O O . ASP D 2 169 ? -14.783 -2.495 -23.936 1.000 34.009 169 ASP D O 1
ATOM 6069 N N . GLU D 2 170 ? -15.649 -1.939 -25.944 1.000 47.406 170 GLU D N 1
ATOM 6070 C CA . GLU D 2 170 ? -17.020 -1.942 -25.450 1.000 48.580 170 GLU D CA 1
ATOM 6071 C C . GLU D 2 170 ? -17.609 -3.345 -25.450 1.000 43.837 170 GLU D C 1
ATOM 6072 O O . GLU D 2 170 ? -18.492 -3.642 -24.640 1.000 50.514 170 GLU D O 1
ATOM 6078 N N . ILE D 2 171 ? -17.123 -4.217 -26.328 1.000 45.627 171 ILE D N 1
ATOM 6079 C CA . ILE D 2 171 ? -17.635 -5.572 -26.464 1.000 44.147 171 ILE D CA 1
ATOM 6080 C C . ILE D 2 171 ? -16.467 -6.540 -26.350 1.000 47.092 171 ILE D C 1
ATOM 6081 O O . ILE D 2 171 ? -15.377 -6.284 -26.875 1.000 41.255 171 ILE D O 1
ATOM 6086 N N . SER D 2 172 ? -16.703 -7.658 -25.672 1.000 45.158 172 SER D N 1
ATOM 6087 C CA . SER D 2 172 ? -15.693 -8.693 -25.520 1.000 41.779 172 SER D CA 1
ATOM 6088 C C . SER D 2 172 ? -15.492 -9.444 -26.828 1.000 45.042 172 SER D C 1
ATOM 6089 O O . SER D 2 172 ? -16.394 -9.527 -27.667 1.000 43.297 172 SER D O 1
ATOM 6092 N N . THR D 2 173 ? -14.296 -9.999 -26.997 1.000 39.728 173 THR D N 1
ATOM 6093 C CA . THR D 2 173 ? -13.960 -10.751 -28.195 1.000 40.639 173 THR D CA 1
ATOM 6094 C C . THR D 2 173 ? -14.027 -12.239 -27.881 1.000 44.500 173 THR D C 1
ATOM 6095 O O . THR D 2 173 ? -13.413 -12.710 -26.916 1.000 41.131 173 THR D O 1
ATOM 6099 N N . SER D 2 174 ? -14.773 -12.968 -28.708 1.000 44.432 174 SER D N 1
ATOM 6100 C CA . SER D 2 174 ? -14.954 -14.405 -28.547 1.000 47.895 174 SER D CA 1
ATOM 6101 C C . SER D 2 174 ? -13.731 -15.124 -29.093 1.000 47.032 174 SER D C 1
ATOM 6102 O O . SER D 2 174 ? -13.388 -14.968 -30.268 1.000 53.509 174 SER D O 1
ATOM 6105 N N . ASN D 2 175 ? -13.070 -15.904 -28.247 1.000 46.829 175 ASN D N 1
ATOM 6106 C CA . ASN D 2 175 ? -11.922 -16.709 -28.651 1.000 52.612 175 ASN D CA 1
ATOM 6107 C C . ASN D 2 175 ? -12.279 -18.149 -28.308 1.000 56.428 175 ASN D C 1
ATOM 6108 O O . ASN D 2 175 ? -11.998 -18.629 -27.208 1.000 54.796 175 ASN D O 1
ATOM 6113 N N . GLY D 2 176 ? -12.916 -18.837 -29.250 1.000 59.102 176 GLY D N 1
ATOM 6114 C CA . GLY D 2 176 ? -13.239 -20.225 -29.006 1.000 60.010 176 GLY D CA 1
ATOM 6115 C C . GLY D 2 176 ? -14.455 -20.333 -28.120 1.000 60.615 176 GLY D C 1
ATOM 6116 O O . GLY D 2 176 ? -15.564 -19.968 -28.515 1.000 66.974 176 GLY D O 1
ATOM 6117 N N . SER D 2 177 ? -14.252 -20.785 -26.892 1.000 59.826 177 SER D N 1
ATOM 6118 C CA . SER D 2 177 ? -15.342 -20.905 -25.943 1.000 61.607 177 SER D CA 1
ATOM 6119 C C . SER D 2 177 ? -15.201 -19.925 -24.802 1.000 58.575 177 SER D C 1
ATOM 6120 O O . SER D 2 177 ? -16.012 -19.949 -23.873 1.000 52.738 177 SER D O 1
ATOM 6123 N N . THR D 2 178 ? -14.190 -19.073 -24.864 1.000 55.017 178 THR D N 1
ATOM 6124 C CA . THR D 2 178 ? -13.822 -18.110 -23.845 1.000 53.801 178 THR D CA 1
ATOM 6125 C C . THR D 2 178 ? -13.897 -16.708 -24.441 1.000 49.674 178 THR D C 1
ATOM 6126 O O . THR D 2 178 ? -14.134 -16.538 -25.641 1.000 53.012 178 THR D O 1
ATOM 6130 N N . TYR D 2 179 ? -13.713 -15.691 -23.600 1.000 37.533 179 TYR D N 1
ATOM 6131 C CA . TYR D 2 179 ? -13.781 -14.309 -24.052 1.000 36.468 179 TYR D CA 1
ATOM 6132 C C . TYR D 2 179 ? -12.561 -13.543 -23.564 1.000 38.486 179 TYR D C 1
ATOM 6133 O O . TYR D 2 179 ? -11.964 -13.877 -22.536 1.000 34.459 179 TYR D O 1
ATOM 6142 N N . SER D 2 180 ? -12.172 -12.533 -24.339 1.000 34.083 180 SER D N 1
ATOM 6143 C CA . SER D 2 180 ? -11.139 -11.594 -23.934 1.000 35.967 180 SER D CA 1
ATOM 6144 C C . SER D 2 180 ? -11.664 -10.171 -24.074 1.000 34.528 180 SER D C 1
ATOM 6145 O O . SER D 2 180 ? -12.621 -9.905 -24.805 1.000 34.709 180 SER D O 1
ATOM 6148 N N . LEU D 2 181 ? -11.021 -9.259 -23.353 1.000 36.618 181 LEU D N 1
ATOM 6149 C CA . LEU D 2 181 ? -11.335 -7.839 -23.402 1.000 35.541 181 LEU D CA 1
ATOM 6150 C C . LEU D 2 181 ? -10.042 -7.060 -23.240 1.000 40.189 181 LEU D C 1
ATOM 6151 O O . LEU D 2 181 ? -9.205 -7.411 -22.404 1.000 37.141 181 LEU D O 1
ATOM 6156 N N . THR D 2 182 ? -9.892 -5.986 -24.009 1.000 38.907 182 THR D N 1
ATOM 6157 C CA . THR D 2 182 ? -8.663 -5.209 -23.995 1.000 38.865 182 THR D CA 1
ATOM 6158 C C . THR D 2 182 ? -8.991 -3.757 -23.682 1.000 40.629 182 THR D C 1
ATOM 6159 O O . THR D 2 182 ? -10.013 -3.226 -24.128 1.000 39.871 182 THR D O 1
ATOM 6163 N N . SER D 2 183 ? -8.117 -3.126 -22.903 1.000 35.457 183 SER D N 1
ATOM 6164 C CA . SER D 2 183 ? -8.210 -1.711 -22.594 1.000 33.478 183 SER D CA 1
ATOM 6165 C C . SER D 2 183 ? -6.818 -1.126 -22.734 1.000 39.763 183 SER D C 1
ATOM 6166 O O . SER D 2 183 ? -5.823 -1.781 -22.413 1.000 37.202 183 SER D O 1
ATOM 6169 N N . ARG D 2 184 ? -6.746 0.112 -23.197 1.000 35.862 184 ARG D N 1
ATOM 6170 C CA . ARG D 2 184 ? -5.458 0.766 -23.346 1.000 40.586 184 ARG D CA 1
ATOM 6171 C C . ARG D 2 184 ? -5.483 2.101 -22.624 1.000 37.268 184 ARG D C 1
ATOM 6172 O O . ARG D 2 184 ? -6.492 2.810 -22.633 1.000 37.778 184 ARG D O 1
ATOM 6180 N N . LEU D 2 185 ? -4.369 2.418 -21.979 1.000 33.722 185 LEU D N 1
ATOM 6181 C CA . LEU D 2 185 ? -4.138 3.716 -21.365 1.000 36.841 185 LEU D CA 1
ATOM 6182 C C . LEU D 2 185 ? -2.893 4.292 -22.016 1.000 35.781 185 LEU D C 1
ATOM 6183 O O . LEU D 2 185 ? -1.803 3.727 -21.876 1.000 34.780 185 LEU D O 1
ATOM 6188 N N . ARG D 2 186 ? -3.051 5.397 -22.739 1.000 36.775 186 ARG D N 1
ATOM 6189 C CA . ARG D 2 186 ? -1.935 6.036 -23.422 1.000 37.131 186 ARG D CA 1
ATOM 6190 C C . ARG D 2 186 ? -1.572 7.308 -22.674 1.000 39.165 186 ARG D C 1
ATOM 6191 O O . ARG D 2 186 ? -2.443 8.133 -22.381 1.000 41.987 186 ARG D O 1
ATOM 6199 N N . ILE D 2 187 ? -0.287 7.453 -22.353 1.000 38.418 187 ILE D N 1
ATOM 6200 C CA . ILE D 2 187 ? 0.193 8.540 -21.517 1.000 40.900 187 ILE D CA 1
ATOM 6201 C C . ILE D 2 187 ? 1.421 9.157 -22.169 1.000 44.284 187 ILE D C 1
ATOM 6202 O O . ILE D 2 187 ? 2.118 8.524 -22.964 1.000 43.058 187 ILE D O 1
ATOM 6207 N N . SER D 2 188 ? 1.683 10.411 -21.814 1.000 47.735 188 SER D N 1
ATOM 6208 C CA . SER D 2 188 ? 2.916 11.048 -22.248 1.000 49.395 188 SER D CA 1
ATOM 6209 C C . SER D 2 188 ? 4.113 10.311 -21.661 1.000 49.353 188 SER D C 1
ATOM 6210 O O . SER D 2 188 ? 4.024 9.678 -20.605 1.000 47.879 188 SER D O 1
ATOM 6213 N N . ALA D 2 189 ? 5.244 10.387 -22.365 1.000 46.561 189 ALA D N 1
ATOM 6214 C CA . ALA D 2 189 ? 6.465 9.779 -21.847 1.000 50.238 189 ALA D CA 1
ATOM 6215 C C . ALA D 2 189 ? 6.875 10.402 -20.520 1.000 46.574 189 ALA D C 1
ATOM 6216 O O . ALA D 2 189 ? 7.513 9.740 -19.693 1.000 47.990 189 ALA D O 1
ATOM 6218 N N . GLN D 2 190 ? 6.498 11.663 -20.293 1.000 55.928 190 GLN D N 1
ATOM 6219 C CA . GLN D 2 190 ? 6.823 12.330 -19.036 1.000 60.252 190 GLN D CA 1
ATOM 6220 C C . GLN D 2 190 ? 6.116 11.657 -17.869 1.000 57.665 190 GLN D C 1
ATOM 6221 O O . GLN D 2 190 ? 6.715 11.442 -16.808 1.000 55.265 190 GLN D O 1
ATOM 6227 N N . GLU D 2 191 ? 4.841 11.307 -18.054 1.000 50.443 191 GLU D N 1
ATOM 6228 C CA . GLU D 2 191 ? 4.108 10.568 -17.035 1.000 46.542 191 GLU D CA 1
ATOM 6229 C C . GLU D 2 191 ? 4.673 9.167 -16.858 1.000 47.571 191 GLU D C 1
ATOM 6230 O O . GLU D 2 191 ? 4.678 8.639 -15.741 1.000 51.180 191 GLU D O 1
ATOM 6236 N N . TRP D 2 192 ? 5.153 8.554 -17.941 1.000 41.794 192 TRP D N 1
ATOM 6237 C CA . TRP D 2 192 ? 5.644 7.183 -17.860 1.000 41.708 192 TRP D CA 1
ATOM 6238 C C . TRP D 2 192 ? 7.001 7.113 -17.169 1.000 49.388 192 TRP D C 1
ATOM 6239 O O . TRP D 2 192 ? 7.275 6.160 -16.431 1.000 48.990 192 TRP D O 1
ATOM 6250 N N . PHE D 2 193 ? 7.866 8.102 -17.392 1.000 46.877 193 PHE D N 1
ATOM 6251 C CA . PHE D 2 193 ? 9.232 8.042 -16.868 1.000 51.788 193 PHE D CA 1
ATOM 6252 C C . PHE D 2 193 ? 9.259 8.597 -15.442 1.000 54.849 193 PHE D C 1
ATOM 6253 O O . PHE D 2 193 ? 9.870 9.621 -15.129 1.000 53.727 193 PHE D O 1
ATOM 6261 N N . ASN D 2 194 ? 8.567 7.867 -14.569 1.000 52.930 194 ASN D N 1
ATOM 6262 C CA . ASN D 2 194 ? 8.489 8.112 -13.136 1.000 50.301 194 ASN D CA 1
ATOM 6263 C C . ASN D 2 194 ? 8.269 6.768 -12.455 1.000 51.285 194 ASN D C 1
ATOM 6264 O O . ASN D 2 194 ? 7.167 6.209 -12.526 1.000 49.182 194 ASN D O 1
ATOM 6269 N N . PRO D 2 195 ? 9.284 6.220 -11.780 1.000 56.173 195 PRO D N 1
ATOM 6270 C CA . PRO D 2 195 ? 9.137 4.878 -11.199 1.000 52.025 195 PRO D CA 1
ATOM 6271 C C . PRO D 2 195 ? 8.238 4.839 -9.980 1.000 48.440 195 PRO D C 1
ATOM 6272 O O . PRO D 2 195 ? 7.973 3.745 -9.466 1.000 50.927 195 PRO D O 1
ATOM 6276 N N . LEU D 2 196 ? 7.768 5.988 -9.497 1.000 49.490 196 LEU D N 1
ATOM 6277 C CA . LEU D 2 196 ? 6.768 6.013 -8.443 1.000 52.233 196 LEU D CA 1
ATOM 6278 C C . LEU D 2 196 ? 5.345 5.944 -8.979 1.000 52.404 196 LEU D C 1
ATOM 6279 O O . LEU D 2 196 ? 4.436 5.566 -8.230 1.000 45.953 196 LEU D O 1
ATOM 6284 N N . ASN D 2 197 ? 5.132 6.303 -10.246 1.000 46.692 197 ASN D N 1
ATOM 6285 C CA . ASN D 2 197 ? 3.793 6.264 -10.822 1.000 49.714 197 ASN D CA 1
ATOM 6286 C C . ASN D 2 197 ? 3.260 4.838 -10.854 1.000 43.271 197 ASN D C 1
ATOM 6287 O O . ASN D 2 197 ? 3.863 3.945 -11.458 1.000 46.242 197 ASN D O 1
ATOM 6292 N N . ARG D 2 198 ? 2.136 4.631 -10.187 1.000 46.700 198 ARG D N 1
ATOM 6293 C CA . ARG D 2 198 ? 1.501 3.326 -10.065 1.000 51.082 198 ARG D CA 1
ATOM 6294 C C . ARG D 2 198 ? 0.331 3.252 -11.044 1.000 47.669 198 ARG D C 1
ATOM 6295 O O . ARG D 2 198 ? -0.701 3.893 -10.830 1.000 49.072 198 ARG D O 1
ATOM 6303 N N . PHE D 2 199 ? 0.490 2.477 -12.118 1.000 40.152 199 PHE D N 1
ATOM 6304 C CA . PHE D 2 199 ? -0.549 2.333 -13.134 1.000 38.073 199 PHE D CA 1
ATOM 6305 C C . PHE D 2 199 ? -1.249 0.998 -12.920 1.000 36.668 199 PHE D C 1
ATOM 6306 O O . PHE D 2 199 ? -0.610 -0.059 -12.969 1.000 41.410 199 PHE D O 1
ATOM 6314 N N . GLU D 2 200 ? -2.560 1.047 -12.691 1.000 39.815 200 GLU D N 1
ATOM 6315 C CA . GLU D 2 200 ? -3.301 -0.106 -12.204 1.000 39.486 200 GLU D CA 1
ATOM 6316 C C . GLU D 2 200 ? -4.467 -0.425 -13.128 1.000 36.870 200 GLU D C 1
ATOM 6317 O O . GLU D 2 200 ? -5.302 0.442 -13.407 1.000 38.368 200 GLU D O 1
ATOM 6323 N N . CYS D 2 201 ? -4.532 -1.673 -13.576 1.000 35.281 201 CYS D N 1
ATOM 6324 C CA . CYS D 2 201 ? -5.647 -2.173 -14.365 1.000 38.570 201 CYS D CA 1
ATOM 6325 C C . CYS D 2 201 ? -6.452 -3.141 -13.512 1.000 36.433 201 CYS D C 1
ATOM 6326 O O . CYS D 2 201 ? -5.889 -4.079 -12.939 1.000 36.662 201 CYS D O 1
ATOM 6329 N N . ILE D 2 202 ? -7.763 -2.931 -13.448 1.000 40.413 202 ILE D N 1
ATOM 6330 C CA . ILE D 2 202 ? -8.640 -3.695 -12.569 1.000 39.828 202 ILE D CA 1
ATOM 6331 C C . ILE D 2 202 ? -9.732 -4.355 -13.399 1.000 35.415 202 ILE D C 1
ATOM 6332 O O . ILE D 2 202 ? -10.440 -3.680 -14.154 1.000 37.862 202 ILE D O 1
ATOM 6337 N N . ALA D 2 203 ? -9.880 -5.668 -13.241 1.000 34.428 203 ALA D N 1
ATOM 6338 C CA . ALA D 2 203 ? -10.928 -6.435 -13.907 1.000 36.599 203 ALA D CA 1
ATOM 6339 C C . ALA D 2 203 ? -12.010 -6.775 -12.887 1.000 39.657 203 ALA D C 1
ATOM 6340 O O . ALA D 2 203 ? -11.787 -7.593 -11.989 1.000 40.502 203 ALA D O 1
ATOM 6342 N N . ASN D 2 204 ? -13.172 -6.140 -13.016 1.000 39.144 204 ASN D N 1
ATOM 6343 C CA . ASN D 2 204 ? -14.315 -6.418 -12.154 1.000 39.228 204 ASN D CA 1
ATOM 6344 C C . ASN D 2 204 ? -15.233 -7.429 -12.825 1.000 42.760 204 ASN D C 1
ATOM 6345 O O . ASN D 2 204 ? -15.653 -7.230 -13.970 1.000 40.113 204 ASN D O 1
ATOM 6350 N N . PHE D 2 205 ? -15.578 -8.486 -12.098 1.000 35.178 205 PHE D N 1
ATOM 6351 C CA . PHE D 2 205 ? -16.412 -9.550 -12.640 1.000 37.276 205 PHE D CA 1
ATOM 6352 C C . PHE D 2 205 ? -17.236 -10.136 -11.498 1.000 40.289 205 PHE D C 1
ATOM 6353 O O . PHE D 2 205 ? -17.267 -9.594 -10.388 1.000 39.694 205 PHE D O 1
ATOM 6361 N N . PHE D 2 206 ? -17.917 -11.245 -11.777 1.000 41.139 206 PHE D N 1
ATOM 6362 C CA . PHE D 2 206 ? -18.778 -11.902 -10.802 1.000 41.058 206 PHE D CA 1
ATOM 6363 C C . PHE D 2 206 ? -18.429 -13.381 -10.786 1.000 42.971 206 PHE D C 1
ATOM 6364 O O . PHE D 2 206 ? -18.354 -14.015 -11.843 1.000 44.592 206 PHE D O 1
ATOM 6372 N N . LYS D 2 207 ? -18.209 -13.925 -9.592 1.000 47.790 207 LYS D N 1
ATOM 6373 C CA . LYS D 2 207 ? -17.928 -15.343 -9.442 1.000 46.613 207 LYS D CA 1
ATOM 6374 C C . LYS D 2 207 ? -18.367 -15.777 -8.053 1.000 50.119 207 LYS D C 1
ATOM 6375 O O . LYS D 2 207 ? -18.327 -14.986 -7.106 1.000 48.137 207 LYS D O 1
ATOM 6381 N N . ASN D 2 208 ? -18.755 -17.048 -7.938 1.000 58.781 208 ASN D N 1
ATOM 6382 C CA . ASN D 2 208 ? -19.127 -17.663 -6.661 1.000 58.194 208 ASN D CA 1
ATOM 6383 C C . ASN D 2 208 ? -20.080 -16.780 -5.855 1.000 53.480 208 ASN D C 1
ATOM 6384 O O . ASN D 2 208 ? -19.909 -16.572 -4.652 1.000 59.652 208 ASN D O 1
ATOM 6389 N N . GLY D 2 209 ? -21.089 -16.238 -6.536 1.000 56.873 209 GLY D N 1
ATOM 6390 C CA . GLY D 2 209 ? -22.119 -15.473 -5.858 1.000 52.954 209 GLY D CA 1
ATOM 6391 C C . GLY D 2 209 ? -21.717 -14.101 -5.368 1.000 55.422 209 GLY D C 1
ATOM 6392 O O . GLY D 2 209 ? -22.477 -13.488 -4.611 1.000 57.736 209 GLY D O 1
ATOM 6393 N N . THR D 2 210 ? -20.554 -13.588 -5.773 1.000 49.348 210 THR D N 1
ATOM 6394 C CA . THR D 2 210 ? -20.084 -12.292 -5.303 1.000 45.808 210 THR D CA 1
ATOM 6395 C C . THR D 2 210 ? -19.432 -11.539 -6.454 1.000 47.550 210 THR D C 1
ATOM 6396 O O . THR D 2 210 ? -19.039 -12.122 -7.468 1.000 49.390 210 THR D O 1
ATOM 6400 N N . GLN D 2 211 ? -19.297 -10.230 -6.274 1.000 56.449 211 GLN D N 1
ATOM 6401 C CA . GLN D 2 211 ? -18.468 -9.436 -7.164 1.000 57.544 211 GLN D CA 1
ATOM 6402 C C . GLN D 2 211 ? -17.013 -9.568 -6.736 1.000 58.754 211 GLN D C 1
ATOM 6403 O O . GLN D 2 211 ? -16.691 -9.410 -5.553 1.000 60.515 211 GLN D O 1
ATOM 6409 N N . GLN D 2 212 ? -16.137 -9.858 -7.694 1.000 39.807 212 GLN D N 1
ATOM 6410 C CA . GLN D 2 212 ? -14.708 -9.961 -7.437 1.000 43.826 212 GLN D CA 1
ATOM 6411 C C . GLN D 2 212 ? -13.950 -9.068 -8.408 1.000 45.950 212 GLN D C 1
ATOM 6412 O O . GLN D 2 212 ? -14.405 -8.809 -9.527 1.000 43.087 212 GLN D O 1
ATOM 6418 N N . SER D 2 213 ? -12.778 -8.612 -7.982 1.000 40.700 213 SER D N 1
ATOM 6419 C CA . SER D 2 213 ? -11.907 -7.832 -8.840 1.000 43.308 213 SER D CA 1
ATOM 6420 C C . SER D 2 213 ? -10.499 -8.395 -8.776 1.000 46.213 213 SER D C 1
ATOM 6421 O O . SER D 2 213 ? -10.058 -8.906 -7.742 1.000 46.992 213 SER D O 1
ATOM 6424 N N . ILE D 2 214 ? -9.799 -8.281 -9.898 1.000 38.828 214 ILE D N 1
ATOM 6425 C CA . ILE D 2 214 ? -8.399 -8.656 -10.028 1.000 35.675 214 ILE D CA 1
ATOM 6426 C C . ILE D 2 214 ? -7.651 -7.385 -10.388 1.000 38.570 214 ILE D C 1
ATOM 6427 O O . ILE D 2 214 ? -8.088 -6.636 -11.268 1.000 38.913 214 ILE D O 1
ATOM 6432 N N . GLN D 2 215 ? -6.536 -7.135 -9.713 1.000 38.310 215 GLN D N 1
ATOM 6433 C CA . GLN D 2 215 ? -5.800 -5.898 -9.907 1.000 42.634 215 GLN D CA 1
ATOM 6434 C C . GLN D 2 215 ? -4.417 -6.238 -10.431 1.000 45.090 215 GLN D C 1
ATOM 6435 O O . GLN D 2 215 ? -3.757 -7.152 -9.927 1.000 43.884 215 GLN D O 1
ATOM 6441 N N . LYS D 2 216 ? -3.995 -5.503 -11.449 1.000 42.263 216 LYS D N 1
ATOM 6442 C CA . LYS D 2 216 ? -2.685 -5.657 -12.053 1.000 43.682 216 LYS D CA 1
ATOM 6443 C C . LYS D 2 216 ? -2.005 -4.303 -12.027 1.000 40.234 216 LYS D C 1
ATOM 6444 O O . LYS D 2 216 ? -2.648 -3.274 -12.256 1.000 41.184 216 LYS D O 1
ATOM 6450 N N . ILE D 2 217 ? -0.708 -4.300 -11.757 1.000 43.942 217 ILE D N 1
ATOM 6451 C CA . ILE D 2 217 ? 0.027 -3.066 -11.534 1.000 46.016 217 ILE D CA 1
ATOM 6452 C C . ILE D 2 217 ? 1.273 -3.092 -12.394 1.000 43.413 217 ILE D C 1
ATOM 6453 O O . ILE D 2 217 ? 1.932 -4.130 -12.525 1.000 45.516 217 ILE D O 1
ATOM 6458 N N . ILE D 2 218 ? 1.604 -1.944 -12.966 1.000 38.981 218 ILE D N 1
ATOM 6459 C CA . ILE D 2 218 ? 2.908 -1.727 -13.569 1.000 42.002 218 ILE D CA 1
ATOM 6460 C C . ILE D 2 218 ? 3.370 -0.340 -13.156 1.000 42.697 218 ILE D C 1
ATOM 6461 O O . ILE D 2 218 ? 2.579 0.610 -13.124 1.000 40.373 218 ILE D O 1
ATOM 6466 N N . TYR D 2 219 ? 4.647 -0.231 -12.823 1.000 43.911 219 TYR D N 1
ATOM 6467 C CA . TYR D 2 219 ? 5.248 1.027 -12.415 1.000 45.061 219 TYR D CA 1
ATOM 6468 C C . TYR D 2 219 ? 6.022 1.602 -13.590 1.000 43.995 219 TYR D C 1
ATOM 6469 O O . TYR D 2 219 ? 6.627 0.858 -14.368 1.000 44.166 219 TYR D O 1
ATOM 6478 N N . GLY D 2 220 ? 5.959 2.919 -13.743 1.000 42.055 220 GLY D N 1
ATOM 6479 C CA . GLY D 2 220 ? 6.712 3.581 -14.790 1.000 44.271 220 GLY D CA 1
ATOM 6480 C C . GLY D 2 220 ? 8.209 3.370 -14.637 1.000 46.121 220 GLY D C 1
ATOM 6481 O O . GLY D 2 220 ? 8.702 2.794 -13.670 1.000 41.797 220 GLY D O 1
ATOM 6482 N N . ASP D 2 221 ? 8.943 3.831 -15.647 1.000 57.912 221 ASP D N 1
ATOM 6483 C CA . ASP D 2 221 ? 10.381 3.637 -15.735 1.000 64.831 221 ASP D CA 1
ATOM 6484 C C . ASP D 2 221 ? 11.128 4.864 -15.218 1.000 70.224 221 ASP D C 1
ATOM 6485 O O . ASP D 2 221 ? 10.537 5.837 -14.741 1.000 68.142 221 ASP D O 1
ATOM 6490 N N . THR D 2 222 ? 12.453 4.809 -15.316 1.000 7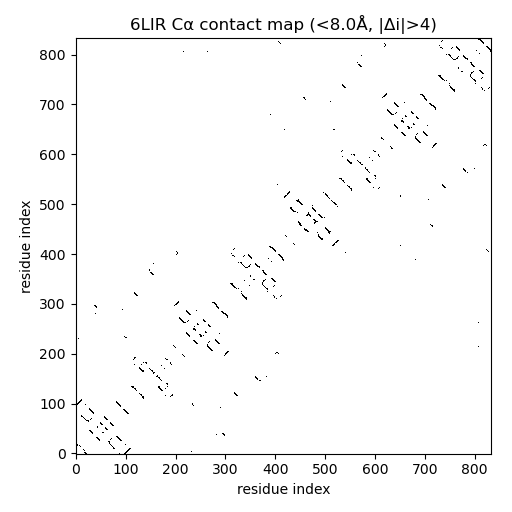6.670 222 THR D N 1
ATOM 6491 C CA . THR D 2 222 ? 13.301 5.930 -14.929 1.000 83.568 222 THR D CA 1
ATOM 6492 C C . THR D 2 222 ? 13.789 6.682 -16.163 1.000 81.536 222 THR D C 1
ATOM 6493 O O . THR D 2 222 ? 14.119 6.072 -17.181 1.000 82.381 222 THR D O 1
#

Foldseek 3Di:
DKEWDAEEEEEFFAKDKTKIFAQPAQFQKKWKWWAFPPGGTHTWDMDRAAKDATPPLGFIKHADPSNRMIMTMRRGDDQRNFTWMKMWGDRDPPDDIHIYPTYGYGYHYDADADWAKAWDADPVDRQKIKIKIKRHDVVFKAPPVDDQKDKDKDWDQDDPRRTDIMMMMMDMDGNVPDWHWIQGPPPGTHGYDDD/DWDWDAEAEAEFQDKDKTKIFDDPLAQKKFKWWDDVPPPTFTQKIGRHAQGIDGTPNVVQWDWHRPHSTMIMIMGGRDDQVPFTWMKMWTFNGDDPTDIHIDPTYGYGYDYPPDFWDFWDKDKDFFDPVCCVPVQKTKIKIKTKDTPDFDKDKFKDKPNHGDDPQKDWDPGWDDDPPITMTMMIRMGGNVQQADQVIKIKMKMWDDHDNGIDIDIDIDGGHD/DWEFAAEDEDAAFAKDKGKTFAQPAQFQKKWKWWADVPGDTDTFDMDRAAKDATVVLGFMKHADPSSRMIITMRRGDHQRNFTWMKMWTASPCHDIDIYPTYGYHYHYDADADKAWAWDADPVDRQKIKIKIKRADVVFKFPPVDPAKDKDKAWDDPDDPDTDIMMMIMDMDGPVPDFHWIQGVPPGIYGYDDD/DKDWDAEAEAEAQDKDKIKIFDDPLFQKKFKWWDDPPDDTFTQWMGRHAQGIDGTPNPPQWDWHRPHSTMIMIMGGRDDQVVFTWMKMWTANGPDPGDIDIDPTYGYGYDYPPDAWDFWDKDKDFFDVVCCVPVQKTKIKIKTWFTDDWDKDKFKDKPNHGDDVQKDWDPGWDDDDPITMTMMIHMGGNVLQADQVIKIKMKIWDDHPHGIDIDIDIDGGHD

Sequence (833 aa):
QVQQEPSAETSEGTGINITCSHPSIQAYSIQWYRQLPGRGPAFLVSAVKGSKEVPDPEGRLSVSADSRSSALWLARPRLGDAAVYYCAVRGSSYTKLTFGTGTRLSVQPHITPSPSVYRLTSEDNKNLEMCLITDYSPEKLDLSSVDSKTETVVEVATSENKHEASYLSTYWAKKDEMQCGAKHEGFGILKGDDPEINQPSILVLKEDENATLSCRQNDNHDYMSWYLQQPGKGLQLIYSSYGVKQENKGDIHTGYEAKRSSQEVFHLDIISAKKNHSAIYFCASSSYKGNTPLNFGQGTRLTVLGKNSEIIEPDVVIFSPSKQEIQEKKKATLVCLASGFFPDHLNLVWKVNGVKRTEGVGTDEISTSNGSTYSLTSRLRISAQEWFNPLNRFECIANFFKNGTQQSIQKIIYGDTQVQQEPSAETSEGTGINITCSHPSIQAYSIQWYRQLPGRGPAFLVSAVKGSKEVPDPEGRLSVSADSRSSALWLARPRLGDAAVYYCAVRGSSTKLTFGTGTRLSVQPHITPSPSVYRLTSEDNKNLEMCLITDYSPEKLDLSSVDSKTETVVEVATSENKHEASYLSTYWAKKDEMQCGAKHEGFGILKGDDPEINQPSILVLKEDENATLSCRQNDNHDYMSWYLQQPGKGLQLIYSSYGVKQENKGDIHTGYEAKRSSQEVFHLDIISAKKNHSAIYFCASSSYKGNTPLNFGQGTRLTVLGKNSEIIEPDVVIFSPSKQEIQEKKKATLVCLASGFFPDHLNLVWKVNGVKRTEGVGTDEISTSNGSTYSLTSRLRISAQEWFNPLNRFECIANFFKNGTQQSIQKIIYGDT

Nearest PDB structures (foldseek):
  6lir-assembly1_A  TM=1.005E+00  e=1.976E-40  Gallus gallus
  6lir-assembly2_C  TM=9.859E-01  e=2.947E-36  Gallus gallus
  5isz-assembly1_D  TM=8.100E-01  e=3.185E-15  Homo sapiens
  3huj-assembly2_E  TM=7.914E-01  e=2.402E-14  Homo sapiens
  7nme-assembly1_D  TM=8.383E-01  e=5.397E-13  Homo sapiens

B-factor: mean 51.72, std 17.53, range [26.58, 162.11]

Solvent-accessible surface area: 37546 Å² total; per-residue (Å²): 139,5,106,14,111,106,76,22,119,11,50,67,47,74,20,26,71,4,66,1,45,0,82,78,21,99,10,104,0,1,1,0,0,23,30,53,82,73,131,8,4,48,74,16,6,19,9,79,160,40,69,101,128,7,115,80,5,89,8,126,0,46,12,42,117,73,17,84,33,5,23,1,107,1,31,138,0,125,37,48,1,28,2,29,0,8,0,0,1,8,41,20,52,172,56,84,14,38,15,0,66,5,2,98,2,48,6,59,8,169,32,118,53,57,10,17,10,2,63,3,36,0,134,72,40,95,98,15,6,0,0,0,0,0,18,1,4,43,136,83,27,59,16,93,110,26,142,50,78,25,89,24,33,4,48,6,59,34,107,161,81,165,81,53,24,4,10,0,3,2,14,54,28,124,80,129,111,18,157,5,16,11,131,5,120,74,96,46,134,26,157,20,92,65,163,184,28,49,15,49,53,6,29,8,6,93,51,83,59,106,20,71,1,17,0,33,1,41,70,116,28,64,14,0,0,0,6,11,26,22,132,73,111,5,10,59,19,0,17,4,0,104,16,72,162,59,61,39,138,12,116,44,49,117,26,17,97,16,113,0,37,15,34,54,4,0,35,0,38,0,71,44,0,80,138,113,6,30,4,53,0,3,0,0,0,2,46,133,66,19,57,29,55,10,71,21,1,103,11,0,41,0,14,2,14,14,146,131,48,137,29,85,24,4,82,6,11,6,0,34,12,15,123,72,0,13,143,95,36,136,18,0,0,0,0,0,0,0,14,20,4,46,11,44,50,10,62,8,64,4,56,15,63,43,100,162,53,115,91,5,36,2,43,13,111,137,23,26,81,42,83,104,39,56,2,8,6,0,0,0,1,1,12,12,108,44,11,89,54,12,56,19,63,0,23,0,13,0,46,10,15,32,91,46,10,46,1,7,3,34,24,65,32,39,6,53,119,112,5,132,12,90,108,44,14,88,12,58,50,23,73,21,29,74,0,63,1,62,7,101,104,33,105,7,111,3,1,1,0,1,24,22,46,79,75,139,5,5,50,75,20,7,26,7,59,163,48,61,108,112,0,109,92,6,95,7,102,0,47,14,39,117,75,19,83,34,5,28,1,98,0,25,147,1,138,21,54,14,33,6,41,0,14,0,0,0,10,32,47,59,97,134,37,25,3,0,18,6,0,116,2,26,8,86,10,165,28,119,33,57,12,16,8,3,68,4,53,3,136,66,52,142,73,17,3,0,0,0,0,0,19,0,6,52,128,79,32,58,14,93,111,26,152,39,74,31,88,20,46,4,55,8,48,58,82,172,145,113,88,67,26,4,19,0,3,2,12,60,22,106,77,123,110,18,153,14,16,11,106,4,116,80,92,48,106,35,153,14,98,62,172,154,34,52,18,52,48,8,26,15,3,48,49,86,74,95,22,70,1,20,0,32,4,81,88,111,19,64,24,0,0,0,5,8,23,33,131,70,94,0,11,40,53,0,17,4,0,98,15,76,153,61,50,36,133,10,148,51,50,115,27,18,97,14,86,0,55,8,34,42,5,0,42,0,34,1,66,34,0,88,108,110,8,32,5,54,0,2,0,0,1,2,62,135,120,16,52,17,60,8,67,13,0,90,9,0,44,0,10,9,8,13,116,159,35,118,29,89,22,2,87,9,9,6,0,44,11,14,156,62,0,11,144,92,42,159,20,0,0,0,0,0,1,0,11,26,4,50,15,50,56,8,44,9,70,3,62,15,79,46,98,158,51,106,111,5,34,5,42,13,138,140,20,25,77,42,86,100,32,54,2,6,6,0,0,0,2,2,30,15,157,44,9,92,54,14,55,18,68,0,10,0,13,0,48,11,18,38,103,51,14,61,1,8,3,32,22,51,30,44,5,64,109